Protein AF-A0A363UKF9-F1 (afdb_monomer)

Sequence (956 aa):
MRKSFLAGSLPALLLCLSPAVSAFDTSPATAELTASNPRVEFAGGDMLLSNPLGACPGANLAECDRLTLTVDVPAGFTEQFPGSTVEISLESTSDYDFVVREDASGATVTSAVTTSNPETASFLVQDGLTSYTVDFNLYLGVPAGFGGAVELVVREPSGNGDGGGSEVEPGDAYDLVPSVPAQPRVVVAVIDSAINPYHDGYYQQPSTVTKEVLAELGVSPENVVALTRTGDFAADLAADAAFWSAVEPNTPYHFVGTNIIATSYAGAGINPLLPESSKSSHGVGTSSSVLAGNPEAIIYFVESEGALGSEESHRAAFLHPAVDIVSTSYGVSIPGTGFQLPENRAFEHTYESVVGKGKLHFSSAGNNVGFSNLRAGAGPWWSIGVSGIEEDPEAEPGSESDQLLSGILPDFVSDYTQALPYCMNCETEINSSVPGTSFSTPLAAGVTSAVLLEARKRLGHSGGIVDSGEGAMAMVDANGVTMNNWFIRRAMEQAAYIPSGGDFGVVGSLTDPLSTSTPINPLAPWLQIAWGELSAVPAKGVVDSALAHLGFQGEDRVKDLGFCEFQTELLLQRQTYWNDIAPQLPTVTGGELTGQTPEEDPFIYCDSMVPTHPESNDPGGSGQIGSGDNAAPVAVLTGPTVAEINEEVVFTAAESTDADGDSLQYGFDLGDGTVTPPSSDATVLHRYQEAGDYLVTVTVTDPEGSMDTASHSITVTGGETGGNEPGPGSSISASLRVNDQSERVEAQAPATLTFDASDSAYADAEGNAFTYQFVFGDEASSEEYSAPTTEAVVTHEYEAAGTYTAYVIVVDEFGNSAESNEVMIETTILITVGGDNGTVAQLTVDETSGPAPLQVVFDGSQSFTSEGETITEYCFDFDDGEAPQCGTEDTATYVYTRPGSYEPSLMVTASDESTATAKATVSVGGTGSNPGTPSQPAASTGGGSGALGGLLLLPL

Organism: NCBI:txid2182787

Solvent-accessible surface area (backbone atoms only — not comparable to full-atom values): 53152 Å² total; per-residue (Å²): 133,86,88,88,87,86,84,84,86,86,86,85,80,81,72,82,73,70,77,84,66,63,50,50,61,22,54,52,46,60,44,71,36,26,89,91,36,36,64,45,67,36,33,46,47,93,68,90,74,67,47,85,72,89,63,87,64,83,95,62,69,61,79,42,40,31,35,39,39,32,40,44,34,58,81,60,41,53,77,56,23,56,83,19,28,38,37,37,42,35,42,44,96,38,41,59,30,38,41,32,24,35,66,89,80,66,44,76,70,41,58,26,78,79,93,58,74,66,33,56,39,56,39,76,63,64,66,28,82,48,48,30,40,36,44,35,38,46,40,57,66,70,81,47,60,32,40,32,38,40,33,52,50,79,31,75,44,77,78,78,68,80,91,54,96,68,82,80,55,40,60,64,43,38,74,74,43,50,76,58,87,68,51,54,49,43,29,40,19,37,54,35,56,29,46,41,91,74,26,47,85,50,51,78,54,85,46,73,58,27,52,63,56,32,56,63,67,60,34,50,52,65,35,24,38,71,75,61,83,82,89,44,56,76,58,21,57,60,69,41,43,66,58,62,73,62,55,52,69,76,43,41,34,34,44,66,57,24,37,47,35,40,31,15,53,47,48,98,90,55,72,42,68,58,54,40,80,90,51,52,26,59,27,31,28,28,53,46,24,20,36,68,21,19,73,72,43,31,33,40,35,32,25,14,44,64,81,74,51,41,75,67,39,32,46,58,46,42,66,37,74,53,41,40,33,36,32,37,52,46,69,80,52,43,88,96,70,60,48,55,61,80,46,56,24,31,51,51,51,49,55,53,16,30,78,67,56,27,22,47,40,30,8,18,20,35,73,34,93,26,65,9,46,32,29,34,52,12,10,40,64,82,32,39,9,16,10,15,28,43,82,64,43,82,92,39,97,74,53,52,35,57,27,35,50,25,13,42,61,31,51,28,20,10,50,15,60,43,68,32,51,57,47,31,81,55,41,78,65,61,37,76,71,48,74,32,10,38,32,6,15,21,22,32,48,10,29,52,42,38,42,52,32,49,54,20,55,79,40,69,22,45,47,51,58,44,71,80,50,100,76,42,36,22,55,32,70,29,89,91,38,73,38,34,38,48,56,57,48,45,18,46,54,45,11,24,32,75,90,62,88,83,53,69,43,77,66,56,66,80,72,43,99,79,64,74,50,41,75,67,47,84,91,54,40,40,80,62,40,26,48,14,30,40,48,63,54,70,94,61,39,27,50,51,13,19,40,8,36,66,27,45,89,62,63,65,49,89,73,65,68,63,40,43,53,51,50,53,52,52,44,55,50,20,43,49,40,41,51,64,45,21,67,74,50,86,88,87,83,66,64,35,81,55,63,65,80,59,101,65,73,76,70,60,39,56,77,53,94,52,93,85,57,75,75,54,64,54,83,57,38,72,64,70,38,68,88,65,80,73,56,56,36,46,45,36,51,46,61,63,56,63,44,48,49,60,40,84,43,54,40,36,35,74,76,36,45,43,80,79,64,64,72,52,29,31,23,40,38,53,55,80,83,53,69,49,72,72,32,74,60,40,59,49,79,47,57,50,83,59,61,46,78,29,55,25,35,37,42,30,31,42,87,91,68,41,62,27,68,19,67,43,60,29,40,28,39,76,74,84,86,84,86,85,81,85,67,96,78,80,47,81,44,79,43,68,26,47,75,91,31,68,56,56,42,81,49,48,44,66,32,78,43,41,42,39,35,71,80,38,43,57,80,80,68,85,88,92,61,56,42,32,33,44,33,66,52,85,66,100,53,104,75,67,68,48,76,79,32,73,63,47,59,50,73,51,69,44,71,59,56,48,80,27,53,32,47,65,48,75,44,49,91,78,71,80,75,86,92,59,86,68,81,80,65,80,53,57,29,45,33,40,25,42,58,92,44,62,35,45,40,38,66,47,67,79,53,53,63,44,51,29,67,32,71,32,45,39,41,33,74,80,37,51,49,29,94,90,53,45,77,60,33,31,29,41,35,64,64,82,80,74,80,58,56,66,40,78,57,47,58,49,78,49,66,45,73,57,59,46,80,28,64,26,30,37,36,32,30,27,71,83,73,39,62,24,69,27,68,53,67,36,41,30,34,78,60,93,74,82,88,81,82,85,88,83,84,89,84,90,78,86,88,85,89,82,84,87,88,78,96,72,91,80,83,136

Foldseek 3Di:
DDDDDDDDDDDPPPPPPDPPQAAAAWVVNEAEDEPVRFKDKTKDFPDDDADQPQDDPPDNRHAWYKHKYKYFYAPCQCVQQPPWKWKKWKFDPAQKKKWKAWPVPRDTQWIFRDRDPGGMDMGDDDHGITIIMMIMGGNDDGGDMMMMMTGGRGHGPPPDDPPDDDPPQLLNLLVLAAADPLAQAAEEEEEDAAAAVLACLQQPDFALDHPVLCVLLVPDSSQEDAFDHPQALVVRLVSCVVVQVVDDAQHWHHYHNGLEIEHEPEDDPDRGRALDQVIFLLLQLLVSLLCLLPVRHRYYYYNAYDQFHDLVSCCSAQVRLQHQEYEELGFDADPPPQEDDQALFAAANLCCRVVQALHAYFYELWQAAYASLRTRRQNALSHFYEFAAADDPPLDPQDQHTWGRDHFPGQAYEHFFAFGDTHSRGHYDTDRGDGISSSRRSNLVSNLSLLLSVVCVQQSNGGAWDQPDPSQIFRGDGLQFTHTNLLSVVLLLFLAFDDDPPRDDPDRVVPDPPRPIDHADRVQNCSPRPSHYSYSPVVRVSSQLSNLQQQDDHDTRDDDLNSQAVNQVSSVVSLCCLAPPSQPDDDDPDHDRGDHQPPDHPHAGDPHPDPPGDHGPSPGNHPSPDPPPWDAKAWDKDWDQEEEAFDKIKIFRPVIATPSGFQKWKWKDFQPRDIDDTDSGRMDIDGHHDFDKGKMKIWIAGPSGHIDMDIDIHGYDYDDDDDDDPDPDKAKDWAKDKPNHQAAAEAAAQDKIKIARPPTDIPVDDDDFKWKKKDWAQDDDPDDIDDTDRPRMDIDTDRAFDWGFMDMDIADPRRDDPDDDDPPPPSGHGYGHDYQWFWFWDKDKDAQEDAAQDKIKIAGPPTDTDDVKGFAWKWKDWQPPDGTDIDDDRMDIDTDRDFDKTWMKIWIAIPVRGIDMDIDIHGYHYDPDDDDDDDDDDDDDDDDDDDDDDPDDDDD

Structure (mmCIF, N/CA/C/O backbone):
data_AF-A0A363UKF9-F1
#
_entry.id   AF-A0A363UKF9-F1
#
loop_
_atom_site.group_PDB
_atom_site.id
_atom_site.type_symbol
_atom_site.label_atom_id
_atom_site.label_alt_id
_atom_site.label_comp_id
_atom_site.label_asym_id
_atom_site.label_entity_id
_atom_site.label_seq_id
_atom_site.pdbx_PDB_ins_code
_atom_site.Cartn_x
_atom_site.Cartn_y
_atom_site.Cartn_z
_atom_site.occupancy
_atom_site.B_iso_or_equiv
_atom_site.auth_seq_id
_atom_site.auth_comp_id
_atom_site.auth_asym_id
_atom_site.auth_atom_id
_atom_site.pdbx_PDB_model_num
ATOM 1 N N . MET A 1 1 ? 74.158 -25.330 48.807 1.00 35.44 1 MET A N 1
ATOM 2 C CA . MET A 1 1 ? 74.932 -26.423 48.161 1.00 35.44 1 MET A CA 1
ATOM 3 C C . MET A 1 1 ? 74.101 -27.706 48.152 1.00 35.44 1 MET A C 1
ATOM 5 O O . MET A 1 1 ? 73.065 -27.745 48.796 1.00 35.44 1 MET A O 1
ATOM 9 N N . ARG A 1 2 ? 74.541 -28.706 47.380 1.00 32.44 2 ARG A N 1
ATOM 10 C CA . ARG A 1 2 ? 73.874 -29.984 47.055 1.00 32.44 2 ARG A CA 1
ATOM 11 C C . ARG A 1 2 ? 73.249 -30.782 48.223 1.00 32.44 2 ARG A C 1
ATOM 13 O O . ARG A 1 2 ? 73.920 -30.999 49.220 1.00 32.44 2 ARG A O 1
ATOM 20 N N . LYS A 1 3 ? 72.088 -31.382 47.901 1.00 31.34 3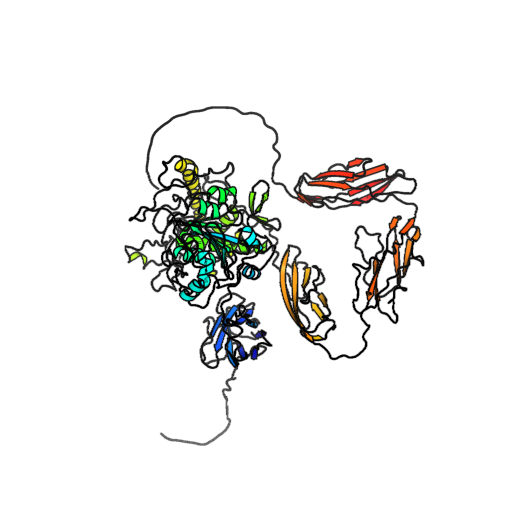 LYS A N 1
ATOM 21 C CA . LYS A 1 3 ? 71.590 -32.749 48.213 1.00 31.34 3 LYS A CA 1
ATOM 22 C C . LYS A 1 3 ? 71.465 -33.222 49.675 1.00 31.34 3 LYS A C 1
ATOM 24 O O . LYS A 1 3 ? 72.477 -33.429 50.327 1.00 31.34 3 LYS A O 1
ATOM 29 N N . SER A 1 4 ? 70.246 -33.665 50.019 1.00 30.48 4 SER A N 1
ATOM 30 C CA . SER A 1 4 ? 69.977 -34.905 50.778 1.00 30.48 4 SER A CA 1
ATOM 31 C C . SER A 1 4 ? 68.613 -35.512 50.399 1.00 30.48 4 SER A C 1
ATOM 33 O O . SER A 1 4 ? 67.607 -34.815 50.390 1.00 30.48 4 SER A O 1
ATOM 35 N N . PHE A 1 5 ? 68.607 -36.817 50.119 1.00 31.89 5 PHE A N 1
ATOM 36 C CA . PHE A 1 5 ? 67.468 -37.759 50.090 1.00 31.89 5 PHE A CA 1
ATOM 37 C C . PHE A 1 5 ? 67.806 -38.845 51.145 1.00 31.89 5 PHE A C 1
ATOM 39 O O . PHE A 1 5 ? 68.984 -38.964 51.486 1.00 31.89 5 PHE A O 1
ATOM 46 N N . LEU A 1 6 ? 66.942 -39.682 51.730 1.00 32.84 6 LEU A N 1
ATOM 47 C CA . LEU A 1 6 ? 65.540 -40.144 51.574 1.00 32.84 6 LEU A CA 1
ATOM 48 C C . LEU A 1 6 ? 65.076 -40.528 53.022 1.00 32.84 6 LEU A C 1
ATOM 50 O O . LEU A 1 6 ? 65.931 -40.602 53.901 1.00 32.84 6 LEU A O 1
ATOM 54 N N . ALA A 1 7 ? 63.827 -40.811 53.415 1.00 30.14 7 ALA A N 1
ATOM 55 C CA . ALA A 1 7 ? 62.510 -40.975 52.781 1.00 30.14 7 ALA A CA 1
ATOM 56 C C . ALA A 1 7 ? 61.407 -40.739 53.853 1.00 30.14 7 ALA A C 1
ATOM 58 O O . ALA A 1 7 ? 61.741 -40.681 55.035 1.00 30.14 7 ALA A O 1
ATOM 59 N N . GLY A 1 8 ? 60.111 -40.758 53.488 1.00 26.47 8 GLY A N 1
ATOM 60 C CA . GLY A 1 8 ? 59.055 -41.131 54.454 1.00 26.47 8 GLY A CA 1
ATOM 61 C C . GLY A 1 8 ? 57.647 -40.528 54.295 1.00 26.47 8 GLY A C 1
ATOM 62 O O . GLY A 1 8 ? 57.365 -39.490 54.876 1.00 26.47 8 GLY A O 1
ATOM 63 N N . SER A 1 9 ? 56.741 -41.307 53.684 1.00 27.23 9 SER A N 1
ATOM 64 C CA . SER A 1 9 ? 55.265 -41.335 53.861 1.00 27.23 9 SER A CA 1
ATOM 65 C C . SER A 1 9 ? 54.331 -40.239 53.286 1.00 27.23 9 SER A C 1
ATOM 67 O O . SER A 1 9 ? 54.578 -39.049 53.405 1.00 27.23 9 SER A O 1
ATOM 69 N N . LEU A 1 10 ? 53.201 -40.753 52.760 1.00 27.44 10 LEU A N 1
ATOM 70 C CA . LEU A 1 10 ? 51.955 -40.154 52.232 1.00 27.44 10 LEU A CA 1
ATOM 71 C C . LEU A 1 10 ? 52.009 -39.267 50.958 1.00 27.44 10 LEU A C 1
ATOM 73 O O . LEU A 1 10 ? 52.577 -38.179 50.988 1.00 27.44 10 LEU A O 1
ATOM 77 N N . PRO A 1 11 ? 51.336 -39.679 49.857 1.00 31.31 11 PRO A N 1
ATOM 78 C CA . PRO A 1 11 ? 51.097 -38.836 48.689 1.00 31.31 11 PRO A CA 1
ATOM 79 C C . PRO A 1 11 ? 49.734 -38.125 48.766 1.00 31.31 11 PRO A C 1
ATOM 81 O O . PRO A 1 11 ? 48.694 -38.772 48.852 1.00 31.31 11 PRO A O 1
ATOM 84 N N . ALA A 1 12 ? 49.735 -36.799 48.640 1.00 30.56 12 ALA A N 1
ATOM 85 C CA . ALA A 1 12 ? 48.566 -36.041 48.200 1.00 30.56 12 ALA A CA 1
ATOM 86 C C . ALA A 1 12 ? 48.735 -35.755 46.702 1.00 30.56 12 ALA A C 1
ATOM 88 O O . ALA A 1 12 ? 49.359 -34.768 46.317 1.00 30.56 12 ALA A O 1
ATOM 89 N N . LEU A 1 13 ? 48.246 -36.668 45.859 1.00 29.91 13 LEU A N 1
ATOM 90 C CA . LEU A 1 13 ? 48.251 -36.498 44.408 1.00 29.91 13 LEU A CA 1
ATOM 91 C C . LEU A 1 13 ? 46.921 -35.865 43.985 1.00 29.91 13 LEU A C 1
ATOM 93 O O . LEU A 1 13 ? 46.006 -36.565 43.558 1.00 29.91 13 LEU A O 1
ATOM 97 N N . LEU A 1 14 ? 46.816 -34.542 44.132 1.00 29.80 14 LEU A N 1
ATOM 98 C CA . LEU A 1 14 ? 45.742 -33.786 43.494 1.00 29.80 14 LEU A CA 1
ATOM 99 C C . LEU A 1 14 ? 46.091 -33.661 42.004 1.00 29.80 14 LEU A C 1
ATOM 101 O O . LEU A 1 14 ? 46.765 -32.727 41.575 1.00 29.80 14 LEU A O 1
ATOM 105 N N . LEU A 1 15 ? 45.707 -34.677 41.232 1.00 30.83 15 LEU A N 1
ATOM 106 C CA . LEU A 1 15 ? 45.639 -34.577 39.780 1.00 30.83 15 LEU A CA 1
ATOM 107 C C . LEU A 1 15 ? 44.558 -33.548 39.449 1.00 30.83 15 LEU A C 1
ATOM 109 O O . LEU A 1 15 ? 43.385 -33.788 39.731 1.00 30.83 15 LEU A O 1
ATOM 113 N N . CYS A 1 16 ? 44.944 -32.433 38.828 1.00 32.44 16 CYS A N 1
ATOM 114 C CA . CYS A 1 16 ? 44.000 -31.641 38.052 1.00 32.44 16 CYS A CA 1
ATOM 115 C C . CYS A 1 16 ? 43.581 -32.481 36.843 1.00 32.44 16 CYS A C 1
ATOM 117 O O . CYS A 1 16 ? 44.216 -32.437 35.791 1.00 32.44 16 CYS A O 1
ATOM 119 N N . LEU A 1 17 ? 42.533 -33.281 37.023 1.00 31.25 17 LEU A N 1
ATOM 120 C CA . LEU A 1 17 ? 41.656 -33.647 35.926 1.00 31.25 17 LEU A CA 1
ATOM 121 C C . LEU A 1 17 ? 40.873 -32.383 35.584 1.00 31.25 17 LEU A C 1
ATOM 123 O O . LEU A 1 17 ? 39.893 -32.064 36.252 1.00 31.25 17 LEU A O 1
ATOM 127 N N . SER A 1 18 ? 41.332 -31.653 34.570 1.00 31.03 18 SER A N 1
ATOM 128 C CA . SER A 1 18 ? 40.409 -30.827 33.801 1.00 31.03 18 SER A CA 1
ATOM 129 C C . SER A 1 18 ? 39.359 -31.783 33.227 1.00 31.03 18 SER A C 1
ATOM 131 O O . SER A 1 18 ? 39.765 -32.748 32.568 1.00 31.03 18 SER A O 1
ATOM 133 N N . PRO A 1 19 ? 38.050 -31.588 33.457 1.00 31.52 19 PRO A N 1
ATOM 134 C CA . PRO A 1 19 ? 37.085 -32.176 32.548 1.00 31.52 19 PRO A CA 1
ATOM 135 C C . PRO A 1 19 ? 37.373 -31.574 31.169 1.00 31.52 19 PRO A C 1
ATOM 137 O O . PRO A 1 19 ? 37.480 -30.356 31.032 1.00 31.52 19 PRO A O 1
ATOM 140 N N . ALA A 1 20 ? 37.561 -32.425 30.164 1.00 33.12 20 ALA A N 1
ATOM 141 C CA . ALA A 1 20 ? 37.340 -31.982 28.801 1.00 33.12 20 ALA A CA 1
ATOM 142 C C . ALA A 1 20 ? 35.823 -31.832 28.676 1.00 33.12 20 ALA A C 1
ATOM 144 O O . ALA A 1 20 ? 35.114 -32.836 28.666 1.00 33.12 20 ALA A O 1
ATOM 145 N N . VAL A 1 21 ? 35.348 -30.590 28.703 1.00 35.16 21 VAL A N 1
ATOM 146 C CA . VAL A 1 21 ? 33.992 -30.254 28.272 1.00 35.16 21 VAL A CA 1
ATOM 147 C C . VAL A 1 21 ? 34.065 -30.232 26.749 1.00 35.16 21 VAL A C 1
ATOM 149 O O . VAL A 1 21 ? 34.898 -29.517 26.190 1.00 35.16 21 VAL A O 1
ATOM 152 N N . SER A 1 22 ? 33.320 -31.120 26.100 1.00 39.47 22 SER A N 1
ATOM 153 C CA . SER A 1 22 ? 33.087 -31.057 24.659 1.00 39.47 22 SER A CA 1
ATOM 154 C C . SER A 1 22 ? 32.081 -29.949 24.364 1.00 39.47 22 SER A C 1
ATOM 156 O O . SER A 1 22 ? 31.298 -29.604 25.247 1.00 39.47 22 SER A O 1
ATOM 158 N N . ALA A 1 23 ? 32.069 -29.448 23.127 1.00 49.28 23 ALA A N 1
ATOM 159 C CA . ALA A 1 23 ? 30.870 -28.804 22.604 1.00 49.28 23 ALA A CA 1
ATOM 160 C C . ALA A 1 23 ? 29.668 -29.745 22.799 1.00 49.28 23 ALA A C 1
ATOM 162 O O . ALA A 1 23 ? 29.836 -30.974 22.833 1.00 49.28 23 ALA A O 1
ATOM 163 N N . PHE A 1 24 ? 28.492 -29.161 22.982 1.00 62.09 24 PHE A N 1
ATOM 164 C CA . PHE A 1 24 ? 27.248 -29.906 22.940 1.00 62.09 24 PHE A CA 1
ATOM 165 C C . PHE A 1 24 ? 26.820 -29.975 21.472 1.00 62.09 24 PHE A C 1
ATOM 167 O O . PHE A 1 24 ? 26.935 -29.002 20.725 1.00 62.09 24 PHE A O 1
ATOM 174 N N . ASP A 1 25 ? 26.455 -31.173 21.033 1.00 67.38 25 ASP A N 1
ATOM 175 C CA . ASP A 1 25 ? 25.924 -31.359 19.692 1.00 67.38 25 ASP A CA 1
ATOM 176 C C . ASP A 1 25 ? 24.413 -31.097 19.742 1.00 67.38 25 ASP A C 1
ATOM 178 O O . ASP A 1 25 ? 23.754 -31.468 20.721 1.00 67.38 25 ASP A O 1
ATOM 182 N N . THR A 1 26 ? 23.858 -30.512 18.681 1.00 80.31 26 THR A N 1
ATOM 183 C CA . THR A 1 26 ? 22.405 -30.435 18.483 1.00 80.31 26 THR A CA 1
ATOM 184 C C . THR A 1 26 ? 21.775 -31.833 18.471 1.00 80.31 26 THR A C 1
ATOM 186 O O . THR A 1 26 ? 22.449 -32.861 18.358 1.00 80.31 26 THR A O 1
ATOM 189 N N . SER A 1 27 ? 20.451 -31.901 18.557 1.00 80.00 27 SER A N 1
ATOM 190 C CA . SER A 1 27 ? 19.672 -33.113 18.312 1.00 80.00 27 SER A CA 1
ATOM 191 C C . SER A 1 27 ? 18.926 -32.966 16.980 1.00 80.00 27 SER A C 1
ATOM 193 O O . SER A 1 27 ? 17.953 -32.216 16.955 1.00 80.00 27 SER A O 1
ATOM 195 N N . PRO A 1 28 ? 19.334 -33.653 15.893 1.00 85.25 28 PRO A N 1
ATOM 196 C CA . PRO A 1 28 ? 20.486 -34.549 15.773 1.00 85.25 28 PRO A CA 1
ATOM 197 C C . PRO A 1 28 ? 21.823 -33.794 15.660 1.00 85.25 28 PRO A C 1
ATOM 199 O O . PRO A 1 28 ? 21.881 -32.649 15.223 1.00 85.25 28 PRO A O 1
ATOM 202 N N . ALA A 1 29 ? 22.922 -34.471 16.011 1.00 80.31 29 ALA A N 1
ATOM 203 C CA . ALA A 1 29 ? 24.285 -33.917 15.958 1.00 80.31 29 ALA A CA 1
ATOM 204 C C . ALA A 1 29 ? 24.807 -33.720 14.522 1.00 80.31 29 ALA A C 1
ATOM 206 O O . ALA A 1 29 ? 25.780 -33.006 14.263 1.00 80.31 29 ALA A O 1
ATOM 207 N N . THR A 1 30 ? 24.179 -34.433 13.591 1.00 84.38 30 THR A N 1
ATOM 208 C CA . THR A 1 30 ? 24.549 -34.544 12.186 1.00 84.38 30 THR A CA 1
ATOM 209 C C . THR A 1 30 ? 23.288 -34.441 11.338 1.00 84.38 30 THR A C 1
ATOM 211 O O . THR A 1 30 ? 22.380 -35.255 11.523 1.00 84.38 30 THR A O 1
ATOM 214 N N . ALA A 1 31 ? 23.258 -33.502 10.397 1.00 88.12 31 ALA A N 1
ATOM 215 C CA . ALA A 1 31 ? 22.254 -33.421 9.342 1.00 88.12 31 ALA A CA 1
ATOM 216 C C . ALA A 1 31 ? 22.873 -33.878 8.017 1.00 88.12 31 ALA A C 1
ATOM 218 O O . ALA A 1 31 ? 23.978 -33.459 7.673 1.00 88.12 31 ALA A O 1
ATOM 219 N N . GLU A 1 32 ? 22.161 -34.719 7.269 1.00 89.88 32 GLU A N 1
ATOM 220 C CA . GLU A 1 32 ? 22.531 -35.118 5.908 1.00 89.88 32 GLU A CA 1
ATOM 221 C C . GLU A 1 32 ? 21.421 -34.676 4.946 1.00 89.88 32 GLU A C 1
ATOM 223 O O . GLU A 1 32 ? 20.348 -35.281 4.896 1.00 89.88 32 GLU A O 1
ATOM 228 N N . LEU A 1 33 ? 21.675 -33.600 4.199 1.00 88.94 33 LEU A N 1
ATOM 229 C CA . LEU A 1 33 ? 20.813 -33.128 3.121 1.00 88.94 33 LEU A CA 1
ATOM 230 C C . LEU A 1 33 ? 21.146 -33.871 1.831 1.00 88.94 33 LEU A C 1
ATOM 232 O O . LEU A 1 33 ? 22.302 -33.937 1.410 1.00 88.94 33 LEU A O 1
ATOM 236 N N . THR A 1 34 ? 20.121 -34.406 1.180 1.00 82.88 34 THR A N 1
ATOM 237 C CA . THR A 1 34 ? 20.229 -35.035 -0.142 1.00 82.88 34 THR A CA 1
ATOM 238 C C . THR A 1 34 ? 19.017 -34.645 -0.977 1.00 82.88 34 THR A C 1
ATOM 240 O O . THR A 1 34 ? 17.995 -34.247 -0.428 1.00 82.88 34 THR A O 1
ATOM 243 N N . ALA A 1 35 ? 19.060 -34.846 -2.295 1.00 68.00 35 ALA A N 1
ATOM 244 C CA . ALA A 1 35 ? 17.886 -34.620 -3.148 1.00 68.00 35 ALA A CA 1
ATOM 245 C C . ALA A 1 35 ? 16.646 -35.470 -2.756 1.00 68.00 35 ALA A C 1
ATOM 247 O O . ALA A 1 35 ? 15.538 -35.155 -3.168 1.00 68.00 35 ALA A O 1
ATOM 248 N N . SER A 1 36 ? 16.825 -36.539 -1.967 1.00 66.31 36 SER A N 1
ATOM 249 C CA . SER A 1 36 ? 15.755 -37.389 -1.410 1.00 66.31 36 SER A CA 1
ATOM 250 C C . SER A 1 36 ? 15.501 -37.186 0.091 1.00 66.31 36 SER A C 1
ATOM 252 O O . SER A 1 36 ? 14.701 -37.903 0.678 1.00 66.31 36 SER A O 1
ATOM 254 N N . ASN A 1 37 ? 16.224 -36.266 0.727 1.00 76.38 37 ASN A N 1
ATOM 255 C CA . ASN A 1 37 ? 16.040 -35.847 2.114 1.00 76.38 37 ASN A CA 1
ATOM 256 C C . ASN A 1 37 ? 16.382 -34.351 2.173 1.00 76.38 37 ASN A C 1
ATOM 258 O O . ASN A 1 37 ? 17.491 -34.001 2.593 1.00 76.38 37 ASN A O 1
ATOM 262 N N . PRO A 1 38 ? 15.513 -33.484 1.619 1.00 84.75 38 PRO A N 1
ATOM 263 C CA . PRO A 1 38 ? 15.855 -32.090 1.391 1.00 84.75 38 PRO A CA 1
ATOM 264 C C . PRO A 1 38 ? 15.832 -31.271 2.678 1.00 84.75 38 PRO A C 1
ATOM 266 O O . PRO A 1 38 ? 16.470 -30.235 2.708 1.00 84.75 38 PRO A O 1
ATOM 269 N N . ARG A 1 39 ? 15.170 -31.715 3.750 1.00 91.00 39 ARG A N 1
ATOM 270 C CA . ARG A 1 39 ? 15.063 -30.965 5.007 1.00 91.00 39 ARG A CA 1
ATOM 271 C C . ARG A 1 39 ? 15.465 -31.827 6.198 1.00 91.00 39 ARG A C 1
ATOM 273 O O . ARG A 1 39 ? 15.117 -33.004 6.263 1.00 91.00 39 ARG A O 1
ATOM 280 N N . VAL A 1 40 ? 16.190 -31.242 7.149 1.00 87.50 40 VAL A N 1
ATOM 281 C CA . VAL A 1 40 ? 16.489 -31.847 8.454 1.00 87.50 40 VAL A CA 1
ATOM 282 C C . VAL A 1 40 ? 16.268 -30.808 9.542 1.00 87.50 40 VAL A C 1
ATOM 284 O O . VAL A 1 40 ? 16.863 -29.735 9.514 1.00 87.50 40 VAL A O 1
ATOM 287 N N . GLU A 1 41 ? 15.444 -31.149 10.525 1.00 89.75 41 GLU A N 1
ATOM 288 C CA . GLU A 1 41 ? 15.225 -30.312 11.703 1.00 89.75 41 GLU A CA 1
ATOM 289 C C . GLU A 1 41 ? 16.247 -30.624 12.798 1.00 89.75 41 GLU A C 1
ATOM 291 O O . GLU A 1 41 ? 16.714 -31.761 12.936 1.00 89.75 41 GLU A O 1
ATOM 296 N N . PHE A 1 42 ? 16.610 -29.603 13.567 1.00 88.25 42 PHE A N 1
ATOM 297 C CA . PHE A 1 42 ? 17.552 -29.676 14.675 1.00 88.25 42 PHE A CA 1
ATOM 298 C C . PHE A 1 42 ? 17.042 -28.879 15.879 1.00 88.25 42 PHE A C 1
ATOM 300 O O . PHE A 1 42 ? 16.318 -27.898 15.740 1.00 88.25 42 PHE A O 1
ATOM 307 N N . ALA A 1 43 ? 17.466 -29.278 17.077 1.00 85.69 43 ALA A N 1
ATOM 308 C CA . ALA A 1 43 ? 17.248 -28.512 18.301 1.00 85.69 43 ALA A CA 1
ATOM 309 C C . ALA A 1 43 ? 18.497 -28.498 19.200 1.00 85.69 43 ALA A C 1
ATOM 311 O O . ALA A 1 43 ? 19.298 -29.437 19.169 1.00 85.69 43 ALA A O 1
ATOM 312 N N . GLY A 1 44 ? 18.659 -27.460 20.020 1.00 82.75 44 GLY A N 1
ATOM 313 C CA . GLY A 1 44 ? 19.774 -27.290 20.967 1.00 82.75 44 GLY A CA 1
ATOM 314 C C . GLY A 1 44 ? 19.403 -26.419 22.176 1.00 82.75 44 GLY A C 1
ATOM 315 O O . GLY A 1 44 ? 18.221 -26.176 22.416 1.00 82.75 44 GLY A O 1
ATOM 316 N N . GLY A 1 45 ? 20.393 -25.945 22.945 1.00 71.38 45 GLY A N 1
ATOM 317 C CA . GLY A 1 45 ? 20.193 -24.937 24.002 1.00 71.38 45 GLY A CA 1
ATOM 318 C C . GLY A 1 45 ? 20.313 -25.398 25.466 1.00 71.38 45 GLY A C 1
ATOM 319 O O . GLY A 1 45 ? 19.936 -24.650 26.370 1.00 71.38 45 GLY A O 1
ATOM 320 N N . ASP A 1 46 ? 20.868 -26.581 25.750 1.00 57.16 46 ASP A N 1
ATOM 321 C CA . ASP A 1 46 ? 20.921 -27.199 27.096 1.00 57.16 46 ASP A CA 1
ATOM 322 C C . ASP A 1 46 ? 21.988 -26.582 28.065 1.00 57.16 46 ASP A C 1
ATOM 324 O O . ASP A 1 46 ? 22.687 -27.291 28.796 1.00 57.16 46 ASP A O 1
ATOM 328 N N . MET A 1 47 ? 22.040 -25.235 28.150 1.00 54.09 47 MET A N 1
ATOM 329 C CA . MET A 1 47 ? 22.817 -24.377 29.090 1.00 54.09 47 MET A CA 1
ATOM 330 C C . MET A 1 47 ? 24.358 -24.268 28.851 1.00 54.09 47 MET A C 1
ATOM 332 O O . MET A 1 47 ? 24.968 -25.157 28.280 1.00 54.09 47 MET A O 1
ATOM 336 N N . LEU A 1 48 ? 25.132 -23.247 29.289 1.00 48.75 48 LEU A N 1
ATOM 337 C CA . LEU A 1 48 ? 24.930 -22.077 30.176 1.00 48.75 48 LEU A CA 1
ATOM 338 C C . LEU A 1 48 ? 26.065 -21.025 29.953 1.00 48.75 48 LEU A C 1
ATOM 340 O O . LEU A 1 48 ? 27.161 -21.244 30.468 1.00 48.75 48 LEU A O 1
ATOM 344 N N . LEU A 1 49 ? 25.822 -19.900 29.255 1.00 48.88 49 LEU A N 1
ATOM 345 C CA . LEU A 1 49 ? 26.480 -18.563 29.374 1.00 48.88 49 LEU A CA 1
ATOM 346 C C . LEU A 1 49 ? 26.203 -17.715 28.113 1.00 48.88 49 LEU A C 1
ATOM 348 O O . LEU A 1 49 ? 26.299 -18.227 27.007 1.00 48.88 49 LEU A O 1
ATOM 352 N N . SER A 1 50 ? 25.899 -16.422 28.270 1.00 47.94 50 SER A N 1
ATOM 353 C CA . SER A 1 50 ? 25.745 -15.483 27.148 1.00 47.94 50 SER A CA 1
ATOM 354 C C . SER A 1 50 ? 27.094 -14.934 26.668 1.00 47.94 50 SER A C 1
ATOM 356 O O . SER A 1 50 ? 27.948 -14.575 27.488 1.00 47.94 50 SER A O 1
ATOM 358 N N . ASN A 1 51 ? 27.277 -14.819 25.350 1.00 50.38 51 ASN A N 1
ATOM 359 C CA . ASN A 1 51 ? 28.517 -14.347 24.726 1.00 50.38 51 ASN A CA 1
ATOM 360 C C . ASN A 1 51 ? 28.256 -13.116 23.827 1.00 50.38 51 ASN A C 1
ATOM 362 O O . ASN A 1 51 ? 28.142 -13.258 22.607 1.00 50.38 51 ASN A O 1
ATOM 366 N N . PRO A 1 52 ? 28.215 -11.894 24.401 1.00 44.91 52 PRO A N 1
ATOM 367 C CA . PRO A 1 52 ? 27.803 -10.660 23.717 1.00 44.91 52 PRO A CA 1
ATOM 368 C C . PRO A 1 52 ? 28.907 -10.064 22.815 1.00 44.91 52 PRO A C 1
ATOM 370 O O . PRO A 1 52 ? 29.192 -8.867 22.861 1.00 44.91 52 PRO A O 1
ATOM 373 N N . LEU A 1 53 ? 29.610 -10.911 22.059 1.00 45.25 53 LEU A N 1
ATOM 374 C CA . LEU A 1 53 ? 30.685 -10.535 21.131 1.00 45.25 53 LEU A CA 1
ATOM 375 C C . LEU A 1 53 ? 30.500 -11.119 19.715 1.00 45.25 53 LEU A C 1
ATOM 377 O O . LEU A 1 53 ? 31.418 -10.993 18.905 1.00 45.25 53 LEU A O 1
ATOM 381 N N . GLY A 1 54 ? 29.357 -11.755 19.417 1.00 45.50 54 GLY A N 1
ATOM 382 C CA . GLY A 1 54 ? 28.953 -12.168 18.058 1.00 45.50 54 GLY A CA 1
ATOM 383 C C . GLY A 1 54 ? 29.876 -13.175 17.353 1.00 45.50 54 GLY A C 1
ATOM 384 O O . GLY A 1 54 ? 29.864 -13.288 16.131 1.00 45.50 54 GLY A O 1
ATOM 385 N N . ALA A 1 55 ? 30.750 -13.870 18.091 1.00 49.12 55 ALA A N 1
ATOM 386 C CA . ALA A 1 55 ? 31.641 -14.888 17.536 1.00 49.12 55 ALA A CA 1
ATOM 387 C C . ALA A 1 55 ? 32.141 -15.861 18.614 1.00 49.12 55 ALA A C 1
ATOM 389 O O . ALA A 1 55 ? 32.646 -15.429 19.655 1.00 49.12 55 ALA A O 1
ATOM 390 N N . CYS A 1 56 ? 32.118 -17.171 18.332 1.00 46.12 56 CYS A N 1
ATOM 391 C CA . CYS A 1 56 ? 32.818 -18.181 19.137 1.00 46.12 56 CYS A CA 1
ATOM 392 C C . CYS A 1 56 ? 34.346 -17.896 19.094 1.00 46.12 56 CYS A C 1
ATOM 394 O O . CYS A 1 56 ? 34.965 -18.029 18.028 1.00 46.12 56 CYS A O 1
ATOM 396 N N . PRO A 1 57 ? 35.009 -17.496 20.204 1.00 39.00 57 PRO A N 1
ATOM 397 C CA . PRO A 1 57 ? 36.410 -17.079 20.164 1.00 39.00 57 PRO A CA 1
ATOM 398 C C . PRO A 1 57 ? 37.341 -18.268 19.896 1.00 39.00 57 PRO A C 1
ATOM 400 O O . PRO A 1 57 ? 37.298 -19.292 20.577 1.00 39.00 57 PRO A O 1
ATOM 403 N N . GLY A 1 58 ? 38.216 -18.125 18.898 1.00 40.94 58 GLY A N 1
ATOM 404 C CA . GLY A 1 58 ? 38.951 -19.249 18.314 1.00 40.94 58 GLY A CA 1
ATOM 405 C C . GLY A 1 58 ? 39.697 -20.174 19.295 1.00 40.94 58 GLY A C 1
ATOM 406 O O . GLY A 1 58 ? 40.353 -19.744 20.243 1.00 40.94 58 GLY A O 1
ATOM 407 N N . ALA A 1 59 ? 39.678 -21.468 18.959 1.00 39.38 59 ALA A N 1
ATOM 408 C CA . ALA A 1 59 ? 40.450 -22.568 19.553 1.00 39.38 59 ALA A CA 1
ATOM 409 C C . ALA A 1 59 ? 40.105 -23.028 20.989 1.00 39.38 59 ALA A C 1
ATOM 411 O O . ALA A 1 59 ? 40.700 -24.012 21.432 1.00 39.38 59 ALA A O 1
ATOM 412 N N . ASN A 1 60 ? 39.128 -22.430 21.681 1.00 40.81 60 ASN A N 1
ATOM 413 C CA . ASN A 1 60 ? 38.519 -23.007 22.893 1.00 40.81 60 ASN A CA 1
ATOM 414 C C . ASN A 1 60 ? 37.019 -23.267 22.658 1.00 40.81 60 ASN A C 1
ATOM 416 O O . ASN A 1 60 ? 36.171 -22.447 22.982 1.00 40.81 60 ASN A O 1
ATOM 420 N N . LEU A 1 61 ? 36.723 -24.436 22.086 1.00 47.78 61 LEU A N 1
ATOM 421 C CA . LEU A 1 61 ? 35.404 -24.903 21.625 1.00 47.78 61 LEU A CA 1
ATOM 422 C C . LEU A 1 61 ? 34.472 -25.361 22.772 1.00 47.78 61 LEU A C 1
ATOM 424 O O . LEU A 1 61 ? 34.008 -26.497 22.759 1.00 47.78 61 LEU A O 1
ATOM 428 N N . ALA A 1 62 ? 34.294 -24.550 23.817 1.00 47.16 62 ALA A N 1
ATOM 429 C CA . ALA A 1 62 ? 33.698 -25.008 25.080 1.00 47.16 62 ALA A CA 1
ATOM 430 C C . ALA A 1 62 ? 32.278 -24.485 25.384 1.00 47.16 62 ALA A C 1
ATOM 432 O O . ALA A 1 62 ? 31.735 -24.871 26.416 1.00 47.16 62 ALA A O 1
ATOM 433 N N . GLU A 1 63 ? 31.720 -23.588 24.558 1.00 54.06 63 GLU A N 1
ATOM 434 C CA . GLU A 1 63 ? 30.545 -22.765 24.922 1.00 54.06 63 GLU A CA 1
ATOM 435 C C . GLU A 1 63 ? 29.525 -22.539 23.772 1.00 54.06 63 GLU A C 1
ATOM 437 O O . GLU A 1 63 ? 28.593 -21.769 23.958 1.00 54.06 63 GLU A O 1
ATOM 442 N N . CYS A 1 64 ? 29.667 -23.201 22.612 1.00 67.44 64 CYS A N 1
ATOM 443 C CA . CYS A 1 64 ? 28.738 -23.095 21.467 1.00 67.44 64 CYS A CA 1
ATOM 444 C C . CYS A 1 64 ? 28.109 -24.476 21.159 1.00 67.44 64 CYS A C 1
ATOM 446 O O . CYS A 1 64 ? 28.813 -25.488 21.273 1.00 67.44 64 CYS A O 1
ATOM 448 N N . ASP A 1 65 ? 26.827 -24.515 20.774 1.00 77.38 65 ASP A N 1
ATOM 449 C CA . ASP A 1 65 ? 26.146 -25.723 20.266 1.00 77.38 65 ASP A CA 1
ATOM 450 C C . ASP A 1 65 ? 26.523 -25.953 18.792 1.00 77.38 65 ASP A C 1
ATOM 452 O O . ASP A 1 65 ? 26.865 -25.003 18.080 1.00 77.38 65 ASP A O 1
ATOM 456 N N . ARG A 1 66 ? 26.485 -27.202 18.311 1.00 84.00 66 ARG A N 1
ATOM 457 C CA . ARG A 1 66 ? 26.955 -27.535 16.954 1.00 84.00 66 ARG A CA 1
ATOM 458 C C . ARG A 1 66 ? 26.086 -28.532 16.198 1.00 84.00 66 ARG A C 1
ATOM 460 O O . ARG A 1 66 ? 25.788 -29.604 16.715 1.00 84.00 66 ARG A O 1
ATOM 467 N N . LEU A 1 67 ? 25.847 -28.229 14.921 1.00 88.81 67 LEU A N 1
ATOM 468 C CA . LEU A 1 67 ? 25.356 -29.170 13.913 1.00 88.81 67 LEU A CA 1
ATOM 469 C C . LEU A 1 67 ? 26.456 -29.451 12.880 1.00 88.81 67 LEU A C 1
ATOM 471 O O . LEU A 1 67 ? 27.036 -28.533 12.296 1.00 88.81 67 LEU A O 1
ATOM 475 N N . THR A 1 68 ? 26.735 -30.729 12.625 1.00 91.44 68 THR A N 1
ATOM 476 C CA . THR A 1 68 ? 27.551 -31.148 11.474 1.00 91.44 68 THR A CA 1
ATOM 477 C C . THR A 1 68 ? 26.626 -31.361 10.281 1.00 91.44 68 THR A C 1
ATOM 479 O O . THR A 1 68 ? 25.869 -32.328 10.252 1.00 91.44 68 THR A O 1
ATOM 482 N N . LEU A 1 69 ? 26.668 -30.473 9.297 1.00 93.94 69 LEU A N 1
ATOM 483 C CA . LEU A 1 69 ? 25.826 -30.526 8.106 1.00 93.94 69 LEU A CA 1
ATOM 484 C C . LEU A 1 69 ? 26.607 -31.139 6.942 1.00 93.94 69 LEU A C 1
ATOM 486 O O . LEU A 1 69 ? 27.685 -30.677 6.592 1.00 93.94 69 LEU A O 1
ATOM 490 N N . THR A 1 70 ? 26.064 -32.166 6.305 1.00 93.81 70 THR A N 1
ATOM 491 C CA . THR A 1 70 ? 26.593 -32.728 5.059 1.00 93.81 70 THR A CA 1
ATOM 492 C C . THR A 1 70 ? 25.544 -32.587 3.969 1.00 93.81 70 THR A C 1
ATOM 494 O O . THR A 1 70 ? 24.372 -32.852 4.211 1.00 93.81 70 THR A O 1
ATOM 497 N N . VAL A 1 71 ? 25.959 -32.161 2.781 1.00 92.56 71 VAL A N 1
ATOM 498 C CA . VAL A 1 71 ? 25.100 -31.994 1.606 1.00 92.56 71 VAL A CA 1
ATOM 499 C C . VAL A 1 71 ? 25.643 -32.925 0.527 1.00 92.56 71 VAL A C 1
ATOM 501 O O . VAL A 1 71 ? 26.804 -32.796 0.146 1.00 92.56 71 VAL A O 1
ATOM 504 N N . ASP A 1 72 ? 24.846 -33.895 0.077 1.00 90.94 72 ASP A N 1
ATOM 505 C CA . ASP A 1 72 ? 25.199 -34.820 -1.011 1.00 90.94 72 ASP A CA 1
ATOM 506 C C . ASP A 1 72 ? 24.169 -34.706 -2.136 1.00 90.94 72 ASP A C 1
ATOM 508 O O . ASP A 1 72 ? 23.085 -35.301 -2.095 1.00 90.94 72 ASP A O 1
ATOM 512 N N . VAL A 1 73 ? 24.509 -33.919 -3.156 1.00 84.50 73 VAL A N 1
ATOM 513 C CA . VAL A 1 73 ? 23.728 -33.826 -4.395 1.00 84.50 73 VAL A CA 1
ATOM 514 C C . VAL A 1 73 ? 24.519 -34.419 -5.565 1.00 84.50 73 VAL A C 1
ATOM 516 O O . VAL A 1 73 ? 25.745 -34.294 -5.616 1.00 84.50 73 VAL A O 1
ATOM 519 N N . PRO A 1 74 ? 23.871 -35.108 -6.521 1.00 80.94 74 PRO A N 1
ATOM 520 C CA . PRO A 1 74 ? 24.584 -35.797 -7.593 1.00 80.94 74 PRO A CA 1
ATOM 521 C C . PRO A 1 74 ? 25.355 -34.828 -8.503 1.00 80.94 74 PRO A C 1
ATOM 523 O O . PRO A 1 74 ? 24.974 -33.679 -8.685 1.00 80.94 74 PRO A O 1
ATOM 526 N N . ALA A 1 75 ? 26.431 -35.300 -9.137 1.00 80.44 75 ALA A N 1
ATOM 527 C CA . ALA A 1 75 ? 27.144 -34.495 -10.131 1.00 80.44 75 ALA A CA 1
ATOM 528 C C . ALA A 1 75 ? 26.224 -34.159 -11.325 1.00 80.44 75 ALA A C 1
ATOM 530 O O . ALA A 1 75 ? 25.601 -35.060 -11.893 1.00 80.44 75 ALA A O 1
ATOM 531 N N . GLY A 1 76 ? 26.176 -32.885 -11.708 1.00 72.19 76 GLY A N 1
ATOM 532 C CA . GLY A 1 76 ? 25.209 -32.297 -12.631 1.00 72.19 76 GLY A CA 1
ATOM 533 C C . GLY A 1 76 ? 23.965 -31.715 -11.949 1.00 72.19 76 GLY A C 1
ATOM 534 O O . GLY A 1 76 ? 23.127 -31.157 -12.649 1.00 72.19 76 GLY A O 1
ATOM 535 N N . PHE A 1 77 ? 23.815 -31.808 -10.622 1.00 76.94 77 PHE A N 1
ATOM 536 C CA . PHE A 1 77 ? 22.644 -31.273 -9.915 1.00 76.94 77 PHE A CA 1
ATOM 537 C C . PHE A 1 77 ? 22.575 -29.750 -10.005 1.00 76.94 77 PHE A C 1
ATOM 539 O O . PHE A 1 77 ? 21.528 -29.217 -10.340 1.00 76.94 77 PHE A O 1
ATOM 546 N N . THR A 1 78 ? 23.683 -29.042 -9.787 1.00 75.19 78 THR A N 1
ATOM 547 C CA . THR A 1 78 ? 23.722 -27.573 -9.909 1.00 75.19 78 THR A CA 1
ATOM 548 C C . THR A 1 78 ? 23.675 -27.080 -11.359 1.00 75.19 78 THR A C 1
ATOM 550 O O . THR A 1 78 ? 23.299 -25.936 -11.597 1.00 75.19 78 THR A O 1
ATOM 553 N N . GLU A 1 79 ? 23.985 -27.941 -12.339 1.00 71.75 79 GLU A N 1
ATOM 554 C CA . GLU A 1 79 ? 23.712 -27.679 -13.763 1.00 71.75 79 GLU A CA 1
ATOM 555 C C . GLU A 1 79 ? 22.225 -27.899 -14.106 1.00 71.75 79 GLU A C 1
ATOM 557 O O . GLU A 1 79 ? 21.682 -27.200 -14.961 1.00 71.75 79 GLU A O 1
ATOM 562 N N . GLN A 1 80 ? 21.569 -28.866 -13.453 1.00 60.50 80 GLN A N 1
ATOM 563 C CA . GLN A 1 80 ? 20.154 -29.185 -13.649 1.00 60.50 80 GLN A CA 1
ATOM 564 C C . GLN A 1 80 ? 19.223 -28.227 -12.895 1.00 60.50 80 GLN A C 1
ATOM 566 O O . GLN A 1 80 ? 18.177 -27.898 -13.429 1.00 60.50 80 GLN A O 1
ATOM 571 N N . PHE A 1 81 ? 19.598 -27.775 -11.699 1.00 70.06 81 PHE A N 1
ATOM 572 C CA . PHE A 1 81 ? 18.793 -26.960 -10.783 1.00 70.06 81 PHE A CA 1
ATOM 573 C C . PHE A 1 81 ? 19.564 -25.685 -10.375 1.00 70.06 81 PHE A C 1
ATOM 575 O O . PHE A 1 81 ? 19.969 -25.534 -9.210 1.00 70.06 81 PHE A O 1
ATOM 582 N N . PRO A 1 82 ? 19.871 -24.791 -11.337 1.00 66.75 82 PRO A N 1
ATOM 583 C CA . PRO A 1 82 ? 20.740 -23.641 -11.111 1.00 66.75 82 PRO A CA 1
ATOM 584 C C . PRO A 1 82 ? 20.131 -22.667 -10.096 1.00 66.75 82 PRO A C 1
ATOM 586 O O . PRO A 1 82 ? 18.973 -22.275 -10.195 1.00 66.75 82 PRO A O 1
ATOM 589 N N . GLY A 1 83 ? 20.939 -22.247 -9.120 1.00 67.75 83 GLY A N 1
ATOM 590 C CA . GLY A 1 83 ? 20.496 -21.350 -8.049 1.00 67.75 83 GLY A CA 1
ATOM 591 C C . GLY A 1 83 ? 19.822 -22.043 -6.860 1.00 67.75 83 GLY A C 1
ATOM 592 O O . GLY A 1 83 ? 19.341 -21.342 -5.975 1.00 67.75 83 GLY A O 1
ATOM 593 N N . SER A 1 84 ? 19.808 -23.381 -6.804 1.00 76.94 84 SER A N 1
ATOM 594 C CA . SER A 1 84 ? 19.388 -24.113 -5.600 1.00 76.94 84 SER A CA 1
ATOM 595 C C . SER A 1 84 ? 20.227 -23.716 -4.381 1.00 76.94 84 SER A C 1
ATOM 597 O O . SER A 1 84 ? 21.460 -23.620 -4.459 1.00 76.94 84 SER A O 1
ATOM 599 N N . THR A 1 85 ? 19.554 -23.505 -3.254 1.00 88.12 85 THR A N 1
ATOM 600 C CA . THR A 1 85 ? 20.131 -23.018 -1.996 1.00 88.12 85 THR A CA 1
ATOM 601 C C . THR A 1 85 ? 20.059 -24.079 -0.904 1.00 88.12 85 THR A C 1
ATOM 603 O O . THR A 1 85 ? 19.190 -24.946 -0.908 1.00 88.12 85 THR A O 1
ATOM 606 N N . VAL A 1 86 ? 20.999 -24.018 0.036 1.00 89.38 86 VAL A N 1
ATOM 607 C CA . VAL A 1 86 ? 20.795 -24.539 1.386 1.00 89.38 86 VAL A CA 1
ATOM 608 C C . VAL A 1 86 ? 20.409 -23.355 2.251 1.00 89.38 86 VAL A C 1
ATOM 610 O O . VAL A 1 86 ? 21.147 -22.371 2.317 1.00 89.38 86 VAL A O 1
ATOM 613 N N . GLU A 1 87 ? 19.258 -23.450 2.890 1.00 89.81 87 GLU A N 1
ATOM 614 C CA . GLU A 1 87 ? 18.685 -22.439 3.765 1.00 89.81 87 GLU A CA 1
ATOM 615 C C . GLU A 1 87 ? 18.695 -22.985 5.190 1.00 89.81 87 GLU A C 1
ATOM 617 O O . GLU A 1 87 ? 18.512 -24.182 5.414 1.00 89.81 87 GLU A O 1
ATOM 622 N N . ILE A 1 88 ? 19.006 -22.126 6.152 1.00 90.44 88 ILE A N 1
ATOM 623 C CA . ILE A 1 88 ? 19.016 -22.457 7.572 1.00 90.44 88 ILE A CA 1
ATOM 624 C C . ILE A 1 88 ? 18.101 -21.460 8.261 1.00 90.44 88 ILE A C 1
ATOM 626 O O . ILE A 1 88 ? 18.337 -20.255 8.157 1.00 90.44 88 ILE A O 1
ATOM 630 N N . SER A 1 89 ? 17.093 -21.967 8.961 1.00 88.19 89 SER A N 1
ATOM 631 C CA . SER A 1 89 ? 16.256 -21.204 9.881 1.00 88.19 89 SER A CA 1
ATOM 632 C C . SER A 1 89 ? 16.519 -21.651 11.315 1.00 88.19 89 SER A C 1
ATOM 634 O O . SER A 1 89 ? 16.764 -22.831 11.583 1.00 88.19 89 SER A O 1
ATOM 636 N N . LEU A 1 90 ? 16.473 -20.703 12.243 1.00 84.75 90 LEU A N 1
ATOM 637 C CA . LEU A 1 90 ? 16.510 -20.937 13.678 1.00 84.75 90 LEU A CA 1
ATOM 638 C C . LEU A 1 90 ? 15.410 -20.117 14.347 1.00 84.75 90 LEU A C 1
ATOM 640 O O . LEU A 1 90 ? 15.294 -18.911 14.136 1.00 84.75 90 LEU A O 1
ATOM 644 N N . GLU A 1 91 ? 14.642 -20.783 15.198 1.00 81.69 91 GLU A N 1
ATOM 645 C CA . GLU A 1 91 ? 13.582 -20.200 16.008 1.00 81.69 91 GLU A CA 1
ATOM 646 C C . GLU A 1 91 ? 13.874 -20.422 17.490 1.00 81.69 91 GLU A C 1
ATOM 648 O O . GLU A 1 91 ? 14.150 -21.535 17.956 1.00 81.69 91 GLU A O 1
ATOM 653 N N . SER A 1 92 ? 13.819 -19.338 18.258 1.00 79.38 92 SER A N 1
ATOM 654 C CA . SER A 1 92 ? 14.005 -19.380 19.699 1.00 79.38 92 SER A CA 1
ATOM 655 C C . SER A 1 92 ? 13.293 -18.218 20.389 1.00 79.38 92 SER A C 1
ATOM 657 O O . SER A 1 92 ? 13.067 -17.153 19.824 1.00 79.38 92 SER A O 1
ATOM 659 N N . THR A 1 93 ? 12.981 -18.414 21.670 1.00 72.38 93 THR A N 1
ATOM 660 C CA . THR A 1 93 ? 12.528 -17.341 22.575 1.00 72.38 93 THR A CA 1
ATOM 661 C C . THR A 1 93 ? 13.693 -16.514 23.136 1.00 72.38 93 THR A C 1
ATOM 663 O O . THR A 1 93 ? 13.495 -15.623 23.961 1.00 72.38 93 THR A O 1
ATOM 666 N N . SER A 1 94 ? 14.929 -16.834 22.745 1.00 72.56 94 SER A N 1
ATOM 667 C CA . SER A 1 94 ? 16.156 -16.120 23.097 1.00 72.56 94 SER A CA 1
ATOM 668 C C . SER A 1 94 ? 17.011 -15.885 21.857 1.00 72.56 94 SER A C 1
ATOM 670 O O . SER A 1 94 ? 16.906 -16.607 20.878 1.00 72.56 94 SER A O 1
ATOM 672 N N . ASP A 1 95 ? 17.866 -14.874 21.903 1.00 75.69 95 ASP A N 1
ATOM 673 C CA . ASP A 1 95 ? 18.636 -14.416 20.746 1.00 75.69 95 ASP A CA 1
ATOM 674 C C . ASP A 1 95 ? 19.830 -15.356 20.464 1.00 75.69 95 ASP A C 1
ATOM 676 O O . ASP A 1 95 ? 20.782 -15.398 21.255 1.00 75.69 95 ASP A O 1
ATOM 680 N N . TYR A 1 96 ? 19.758 -16.161 19.396 1.00 78.31 96 TYR A N 1
ATOM 681 C CA . TYR A 1 96 ? 20.724 -17.220 19.056 1.00 78.31 96 TYR A CA 1
ATOM 682 C C . TYR A 1 96 ? 21.314 -17.026 17.648 1.00 78.31 96 TYR A C 1
ATOM 684 O O . TYR A 1 96 ? 20.736 -17.462 16.656 1.00 78.31 96 TYR A O 1
ATOM 692 N N . ASP A 1 97 ? 22.525 -16.472 17.580 1.00 80.56 97 ASP A N 1
ATOM 693 C CA . ASP A 1 97 ? 23.299 -16.363 16.339 1.00 80.56 97 ASP A CA 1
ATOM 694 C C . ASP A 1 97 ? 23.699 -17.746 15.800 1.00 80.56 97 ASP A C 1
ATOM 696 O O . ASP A 1 97 ? 23.985 -18.671 16.578 1.00 80.56 97 ASP A O 1
ATOM 700 N N . PHE A 1 98 ? 23.923 -17.849 14.486 1.00 86.62 98 PHE A N 1
ATOM 701 C CA . PHE A 1 98 ? 24.665 -18.973 13.913 1.00 86.62 98 PHE A CA 1
ATOM 702 C C . PHE A 1 98 ? 25.637 -18.602 12.789 1.00 86.62 98 PHE A C 1
ATOM 704 O O . PHE A 1 98 ? 25.443 -17.674 12.004 1.00 86.62 98 PHE A O 1
ATOM 711 N N . VAL A 1 99 ? 26.713 -19.386 12.675 1.00 83.88 99 VAL A N 1
ATOM 712 C CA . VAL A 1 99 ? 27.724 -19.240 11.617 1.00 83.88 99 VAL A CA 1
ATOM 713 C C . VAL A 1 99 ? 27.979 -20.579 10.936 1.00 83.88 99 VAL A C 1
ATOM 715 O O . VAL A 1 99 ? 28.376 -21.545 11.587 1.00 83.88 99 VAL A O 1
ATOM 718 N N . VAL A 1 100 ? 27.838 -20.614 9.610 1.00 89.19 100 VAL A N 1
ATOM 719 C CA . VAL A 1 100 ? 28.097 -21.798 8.779 1.00 89.19 100 VAL A CA 1
ATOM 720 C C . VAL A 1 100 ? 29.504 -21.731 8.198 1.00 89.19 100 VAL A C 1
ATOM 722 O O . VAL A 1 100 ? 29.894 -20.730 7.589 1.00 89.19 100 VAL A O 1
ATOM 725 N N . ARG A 1 101 ? 30.280 -22.806 8.342 1.00 88.06 101 ARG A N 1
ATOM 726 C CA . ARG A 1 101 ? 31.645 -22.927 7.809 1.00 88.06 101 ARG A CA 1
ATOM 727 C C . ARG A 1 101 ? 31.788 -24.175 6.959 1.00 88.06 101 ARG A C 1
ATOM 729 O O . ARG A 1 101 ? 31.384 -25.239 7.395 1.00 88.06 101 ARG A O 1
ATOM 736 N N . GLU A 1 102 ? 32.423 -24.076 5.798 1.00 89.81 102 GLU A N 1
ATOM 737 C CA . GLU A 1 102 ? 32.786 -25.253 4.997 1.00 89.81 102 GLU A CA 1
ATOM 738 C C . GLU A 1 102 ? 34.005 -25.957 5.618 1.00 89.81 102 GLU A C 1
ATOM 740 O O . GLU A 1 102 ? 35.064 -25.346 5.784 1.00 89.81 102 GLU A O 1
ATOM 745 N N . ASP A 1 103 ? 33.901 -27.252 5.923 1.00 87.25 103 ASP A N 1
ATOM 746 C CA . ASP A 1 103 ? 34.941 -28.005 6.644 1.00 87.25 103 ASP A CA 1
ATOM 747 C C . ASP A 1 103 ? 36.256 -28.128 5.853 1.00 87.25 103 ASP A C 1
ATOM 749 O O . ASP A 1 103 ? 37.344 -28.227 6.429 1.00 87.25 103 ASP A O 1
ATOM 753 N N . ALA A 1 104 ? 36.170 -28.124 4.520 1.00 78.38 104 ALA A N 1
ATOM 754 C CA . ALA A 1 104 ? 37.315 -28.291 3.629 1.00 78.38 104 ALA A CA 1
ATOM 755 C C . ALA A 1 104 ? 38.220 -27.046 3.563 1.00 78.38 104 ALA A C 1
ATOM 757 O O . ALA A 1 104 ? 39.445 -27.182 3.459 1.00 78.38 104 ALA A O 1
ATOM 758 N N . SER A 1 105 ? 37.637 -25.844 3.623 1.00 80.56 105 SER A N 1
ATOM 759 C CA . SER A 1 105 ? 38.360 -24.565 3.545 1.00 80.56 105 SER A CA 1
ATOM 760 C C . SER A 1 105 ? 38.485 -23.845 4.891 1.00 80.56 105 SER A C 1
ATOM 762 O O . SER A 1 105 ? 39.421 -23.063 5.082 1.00 80.56 105 SER A O 1
ATOM 764 N N . GLY A 1 106 ? 37.564 -24.100 5.825 1.00 76.81 106 GLY A N 1
ATOM 765 C CA . GLY A 1 106 ? 37.381 -23.344 7.064 1.00 76.81 106 GLY A CA 1
ATOM 766 C C . GLY A 1 106 ? 36.769 -21.950 6.865 1.00 76.81 106 GLY A C 1
ATOM 767 O O . GLY A 1 106 ? 36.711 -21.176 7.825 1.00 76.81 106 GLY A O 1
ATOM 768 N N . ALA A 1 107 ? 36.351 -21.601 5.644 1.00 72.12 107 ALA A N 1
ATOM 769 C CA . ALA A 1 107 ? 35.717 -20.322 5.345 1.00 72.12 107 ALA A CA 1
ATOM 770 C C . ALA A 1 107 ? 34.276 -20.289 5.873 1.00 72.12 107 ALA A C 1
ATOM 772 O O . ALA A 1 107 ? 33.571 -21.294 5.813 1.00 72.12 107 ALA A O 1
ATOM 773 N N . THR A 1 108 ? 33.837 -19.128 6.369 1.00 81.69 108 THR A N 1
ATOM 774 C CA . THR A 1 108 ? 32.407 -18.870 6.589 1.00 81.69 108 THR A CA 1
ATOM 775 C C . THR A 1 108 ? 31.718 -18.790 5.227 1.00 81.69 108 THR A C 1
ATOM 777 O O . THR A 1 108 ? 32.196 -18.050 4.367 1.00 81.69 108 THR A O 1
ATOM 780 N N . VAL A 1 109 ? 30.634 -19.545 5.037 1.00 82.81 109 VAL A N 1
ATOM 781 C CA . VAL A 1 109 ? 29.831 -19.529 3.798 1.00 82.81 109 VAL A CA 1
ATOM 782 C C . VAL A 1 109 ? 28.564 -18.691 3.941 1.00 82.81 109 VAL A C 1
ATOM 784 O O . VAL A 1 109 ? 28.180 -18.032 2.985 1.00 82.81 109 VAL A O 1
ATOM 787 N N . THR A 1 110 ? 27.967 -18.664 5.136 1.00 84.62 110 THR A N 1
ATOM 788 C CA . THR A 1 110 ? 26.875 -17.757 5.513 1.00 84.62 110 THR A CA 1
ATOM 789 C C . THR A 1 110 ? 26.780 -17.650 7.043 1.00 84.62 110 THR A C 1
ATOM 791 O O . THR A 1 110 ? 27.440 -18.414 7.760 1.00 84.62 110 THR A O 1
ATOM 794 N N . SER A 1 111 ? 26.005 -16.699 7.556 1.00 84.56 111 SER A N 1
ATOM 795 C CA . SER A 1 111 ? 25.758 -16.509 8.993 1.00 84.56 111 SER A CA 1
ATOM 796 C C . SER A 1 111 ? 24.545 -15.620 9.233 1.00 84.56 111 SER A C 1
ATOM 798 O O . SER A 1 111 ? 24.391 -14.634 8.513 1.00 84.56 111 SER A O 1
ATOM 800 N N . ALA A 1 112 ? 23.788 -15.913 10.284 1.00 76.88 112 ALA A N 1
ATOM 801 C CA . ALA A 1 112 ? 22.706 -15.081 10.795 1.00 76.88 112 ALA A CA 1
ATOM 802 C C . ALA A 1 112 ? 23.121 -14.571 12.191 1.00 76.88 112 ALA A C 1
ATOM 804 O O . ALA A 1 112 ? 23.553 -15.361 13.036 1.00 76.88 112 ALA A O 1
ATOM 805 N N . VAL A 1 113 ? 23.172 -13.246 12.348 1.00 77.31 113 VAL A N 1
ATOM 806 C CA . VAL A 1 113 ? 23.721 -12.524 13.516 1.00 77.31 113 VAL A CA 1
ATOM 807 C C . VAL A 1 113 ? 22.941 -11.212 13.648 1.00 77.31 113 VAL A C 1
ATOM 809 O O . VAL A 1 113 ? 23.465 -10.131 13.351 1.00 77.31 113 VAL A O 1
ATOM 812 N N . THR A 1 114 ? 21.649 -11.306 13.946 1.00 65.56 114 THR A N 1
ATOM 813 C CA . THR A 1 114 ? 20.746 -10.157 14.068 1.00 65.56 114 THR A CA 1
ATOM 814 C C . THR A 1 114 ? 20.373 -9.934 15.540 1.00 65.56 114 THR A C 1
ATOM 816 O O . THR A 1 114 ? 21.182 -10.180 16.429 1.00 65.56 114 THR A O 1
ATOM 819 N N . THR A 1 115 ? 19.202 -9.355 15.804 1.00 59.91 115 THR A N 1
ATOM 820 C CA . THR A 1 115 ? 18.603 -9.287 17.149 1.00 59.91 115 THR A CA 1
ATOM 821 C C . THR A 1 115 ? 17.119 -9.665 17.080 1.00 59.91 115 THR A C 1
ATOM 823 O O . THR A 1 115 ? 16.285 -9.103 17.796 1.00 59.91 115 THR A O 1
ATOM 826 N N . SER A 1 116 ? 16.762 -10.507 16.108 1.00 57.38 116 SER A N 1
ATOM 827 C CA . SER A 1 116 ? 15.394 -10.819 15.693 1.00 57.38 116 SER A CA 1
ATOM 828 C C . SER A 1 116 ? 15.269 -12.303 15.373 1.00 57.38 116 SER A C 1
ATOM 830 O O . SER A 1 116 ? 16.105 -12.859 14.673 1.00 57.38 116 SER A O 1
ATOM 832 N N . ASN A 1 117 ? 14.195 -12.927 15.857 1.00 63.19 117 ASN A N 1
ATOM 833 C CA . ASN A 1 117 ? 13.833 -14.297 15.502 1.00 63.19 117 ASN A CA 1
ATOM 834 C C . ASN A 1 117 ? 12.684 -14.270 14.469 1.00 63.19 117 ASN A C 1
ATOM 836 O O . ASN A 1 117 ? 11.815 -13.403 14.597 1.00 63.19 117 ASN A O 1
ATOM 840 N N . PRO A 1 118 ? 12.633 -15.203 13.499 1.00 73.75 118 PRO A N 1
ATOM 841 C CA . PRO A 1 118 ? 13.613 -16.261 13.245 1.00 73.75 118 PRO A CA 1
ATOM 842 C C . PRO A 1 118 ? 14.926 -15.736 12.647 1.00 73.75 118 PRO A C 1
ATOM 844 O O . PRO A 1 118 ? 14.936 -14.865 11.778 1.00 73.75 118 PRO A O 1
ATOM 847 N N . GLU A 1 119 ? 16.039 -16.326 13.072 1.00 80.25 119 GLU A N 1
ATOM 848 C CA . GLU A 1 119 ? 17.344 -16.123 12.444 1.00 80.25 119 GLU A CA 1
ATOM 849 C C . GLU A 1 119 ? 17.414 -16.970 11.171 1.00 80.25 119 GLU A C 1
ATOM 851 O O . GLU A 1 119 ? 17.206 -18.185 11.214 1.00 80.25 119 GLU A O 1
ATOM 856 N N . THR A 1 120 ? 17.697 -16.354 10.021 1.00 83.69 120 THR A N 1
ATOM 857 C CA . THR A 1 120 ? 17.719 -17.058 8.729 1.00 83.69 120 THR A CA 1
ATOM 858 C C . THR A 1 120 ? 18.937 -16.690 7.890 1.00 83.69 120 THR A C 1
ATOM 860 O O . THR A 1 120 ? 19.376 -15.540 7.855 1.00 83.69 120 THR A O 1
ATOM 863 N N . ALA A 1 121 ? 19.508 -17.676 7.197 1.00 82.56 121 ALA A N 1
ATOM 864 C CA . ALA A 1 121 ? 20.585 -17.456 6.235 1.00 82.56 121 ALA A CA 1
ATOM 865 C C . ALA A 1 121 ? 20.656 -18.585 5.203 1.00 82.56 121 ALA A C 1
ATOM 867 O O . ALA A 1 121 ? 20.422 -19.749 5.524 1.00 82.56 121 ALA A O 1
ATOM 868 N N . SER A 1 122 ? 21.052 -18.261 3.970 1.00 87.38 122 SER A N 1
ATOM 869 C CA . SER A 1 122 ? 21.207 -19.240 2.890 1.00 87.38 122 SER A CA 1
ATOM 870 C C . SER A 1 122 ? 22.576 -19.174 2.209 1.00 87.38 122 SER A C 1
ATOM 872 O O . SER A 1 122 ? 23.342 -18.219 2.379 1.00 87.38 122 SER A O 1
ATOM 874 N N . PHE A 1 123 ? 22.917 -20.230 1.468 1.00 87.50 123 PHE A N 1
ATOM 875 C CA . PHE A 1 123 ? 24.094 -20.309 0.599 1.00 87.50 123 PHE A CA 1
ATOM 876 C C . PHE A 1 123 ? 23.850 -21.254 -0.587 1.00 87.50 123 PHE A C 1
ATOM 878 O O . PHE A 1 123 ? 23.001 -22.139 -0.528 1.00 87.50 123 PHE A O 1
ATOM 885 N N . LEU A 1 124 ? 24.595 -21.081 -1.682 1.00 84.94 124 LEU A N 1
ATOM 886 C CA . LEU A 1 124 ? 24.448 -21.921 -2.877 1.00 84.94 124 LEU A CA 1
ATOM 887 C C . LEU A 1 124 ? 24.956 -23.353 -2.654 1.00 84.94 124 LEU A C 1
ATOM 889 O O . LEU A 1 124 ? 26.026 -23.571 -2.075 1.00 84.94 124 LEU A O 1
ATOM 893 N N . VAL A 1 125 ? 24.209 -24.316 -3.191 1.00 84.88 125 VAL A N 1
ATOM 894 C CA . VAL A 1 125 ? 24.560 -25.744 -3.220 1.00 84.88 125 VAL A CA 1
ATOM 895 C C . VAL A 1 125 ? 25.793 -25.983 -4.107 1.00 84.88 125 VAL A C 1
ATOM 897 O O . VAL A 1 125 ? 26.022 -25.265 -5.081 1.00 84.88 125 VAL A O 1
ATOM 900 N N . GLN A 1 126 ? 26.587 -27.012 -3.795 1.00 84.06 126 GLN A N 1
ATOM 901 C CA . GLN A 1 126 ? 27.702 -27.479 -4.628 1.00 84.06 126 GLN A CA 1
ATOM 902 C C . GLN A 1 126 ? 27.475 -28.932 -5.068 1.00 84.06 126 GLN A C 1
ATOM 904 O O . GLN A 1 126 ? 26.933 -29.726 -4.310 1.00 84.06 126 GLN A O 1
ATOM 909 N N . ASP A 1 127 ? 27.933 -29.291 -6.269 1.00 81.81 127 ASP A N 1
ATOM 910 C CA . ASP A 1 127 ? 27.883 -30.667 -6.777 1.00 81.81 127 ASP A CA 1
ATOM 911 C C . ASP A 1 127 ? 28.735 -31.644 -5.943 1.00 81.81 127 ASP A C 1
ATOM 913 O O . ASP A 1 127 ? 29.942 -31.450 -5.756 1.00 81.81 127 ASP A O 1
ATOM 917 N N . GLY A 1 128 ? 28.139 -32.779 -5.577 1.00 81.88 128 GLY A N 1
ATOM 918 C CA . GLY A 1 128 ? 28.765 -33.851 -4.809 1.00 81.88 128 GLY A CA 1
ATOM 919 C C . GLY A 1 128 ? 28.647 -33.666 -3.296 1.00 81.88 128 GLY A C 1
ATOM 920 O O . GLY A 1 128 ? 27.862 -32.867 -2.802 1.00 81.88 128 GLY A O 1
ATOM 921 N N . LEU A 1 129 ? 29.453 -34.443 -2.568 1.00 89.88 129 LEU A N 1
ATOM 922 C CA . LEU A 1 129 ? 29.468 -34.470 -1.109 1.00 89.88 129 LEU A CA 1
ATOM 923 C C . LEU A 1 129 ? 30.301 -33.312 -0.535 1.00 89.88 129 LEU A C 1
ATOM 925 O O . LEU A 1 129 ? 31.538 -33.366 -0.573 1.00 89.88 129 LEU A O 1
ATOM 929 N N . THR A 1 130 ? 29.646 -32.315 0.055 1.00 88.69 130 THR A N 1
ATOM 930 C CA . THR A 1 130 ? 30.276 -31.249 0.852 1.00 88.69 130 THR A CA 1
ATOM 931 C C . THR A 1 130 ? 29.874 -31.340 2.325 1.00 88.69 130 THR A C 1
ATOM 933 O O . THR A 1 130 ? 28.792 -31.808 2.672 1.00 88.69 130 THR A O 1
ATOM 936 N N . SER A 1 131 ? 30.771 -30.915 3.218 1.00 92.12 131 SER A N 1
ATOM 937 C CA . SER A 1 131 ? 30.544 -30.921 4.669 1.00 92.12 131 SER A CA 1
ATOM 938 C C . SER A 1 131 ? 30.789 -29.536 5.253 1.00 92.12 131 SER A C 1
ATOM 940 O O . SER A 1 131 ? 31.738 -28.841 4.872 1.00 92.12 131 SER A O 1
ATOM 942 N N . TYR A 1 132 ? 29.926 -29.163 6.187 1.00 92.44 132 TYR A N 1
ATOM 943 C CA . TYR A 1 132 ? 29.864 -27.877 6.849 1.00 92.44 132 TYR A CA 1
ATOM 944 C C . TYR A 1 132 ? 29.688 -28.070 8.357 1.00 92.44 132 TYR A C 1
ATOM 946 O O . TYR A 1 132 ? 29.016 -28.988 8.826 1.00 92.44 132 TYR A O 1
ATOM 954 N N . THR A 1 133 ? 30.225 -27.132 9.121 1.00 90.62 133 THR A N 1
ATOM 955 C CA . THR A 1 133 ? 29.964 -26.973 10.548 1.00 90.62 133 THR A CA 1
ATOM 956 C C . THR A 1 133 ? 29.068 -25.753 10.741 1.00 90.62 133 THR A C 1
ATOM 958 O O . THR A 1 133 ? 29.447 -24.657 10.323 1.00 90.62 133 THR A O 1
ATOM 961 N N . VAL A 1 134 ? 27.915 -25.922 11.392 1.00 90.69 134 VAL A N 1
ATOM 962 C CA . VAL A 1 134 ? 27.088 -24.815 11.895 1.00 90.69 134 VAL A CA 1
ATOM 963 C C . VAL A 1 134 ? 27.353 -24.673 13.392 1.00 90.69 134 VAL A C 1
ATOM 965 O O . VAL A 1 134 ? 27.153 -25.625 14.148 1.00 90.69 134 VAL A O 1
ATOM 968 N N . ASP A 1 135 ? 27.851 -23.509 13.805 1.00 86.00 135 ASP A N 1
ATOM 969 C CA . ASP A 1 135 ? 28.088 -23.154 15.208 1.00 86.00 135 ASP A CA 1
ATOM 970 C C . ASP A 1 135 ? 26.989 -22.188 15.684 1.00 86.00 135 ASP A C 1
ATOM 972 O O . ASP A 1 135 ? 26.870 -21.102 15.116 1.00 86.00 135 ASP A O 1
ATOM 976 N N . PHE A 1 136 ? 26.239 -22.561 16.727 1.00 84.44 136 PHE A N 1
ATOM 977 C CA . PHE A 1 136 ? 25.152 -21.777 17.335 1.00 84.44 136 PHE A CA 1
ATOM 978 C C . PHE A 1 136 ? 25.599 -21.131 18.656 1.00 84.44 136 PHE A C 1
ATOM 980 O O . PHE A 1 136 ? 26.280 -21.771 19.468 1.00 84.44 136 PHE A O 1
ATOM 987 N N . ASN A 1 137 ? 25.220 -19.874 18.901 1.00 75.75 137 ASN A N 1
ATOM 988 C CA . ASN A 1 137 ? 25.703 -19.088 20.040 1.00 75.75 137 ASN A CA 1
ATOM 989 C C . ASN A 1 137 ? 24.628 -18.140 20.602 1.00 75.75 137 ASN A C 1
ATOM 991 O O . ASN A 1 137 ? 24.103 -17.301 19.885 1.00 75.75 137 ASN A O 1
ATOM 995 N N . LEU A 1 138 ? 24.370 -18.211 21.913 1.00 68.50 138 LEU A N 1
ATOM 996 C CA . LEU A 1 138 ? 23.440 -17.310 22.606 1.00 68.50 138 LEU A CA 1
ATOM 997 C C . LEU A 1 138 ? 24.036 -15.891 22.719 1.00 68.50 138 LEU A C 1
ATOM 999 O O . LEU A 1 138 ? 24.967 -15.663 23.508 1.00 68.50 138 LEU A O 1
ATOM 1003 N N . TYR A 1 139 ? 23.474 -14.938 21.976 1.00 60.94 139 TYR A N 1
ATOM 1004 C CA . TYR A 1 139 ? 23.890 -13.534 21.956 1.00 60.94 139 TYR A CA 1
ATOM 1005 C C . TYR A 1 139 ? 23.485 -12.830 23.260 1.00 60.94 139 TYR A C 1
ATOM 1007 O O . TYR A 1 139 ? 24.341 -12.434 24.065 1.00 60.94 139 TYR A O 1
ATOM 1015 N N . LEU A 1 140 ? 22.175 -12.763 23.533 1.00 57.69 140 LEU A N 1
ATOM 1016 C CA . LEU A 1 140 ? 21.573 -12.135 24.714 1.00 57.69 140 LEU A CA 1
ATOM 1017 C C . LEU A 1 140 ? 20.296 -12.879 25.146 1.00 57.69 140 LEU A C 1
ATOM 1019 O O . LEU A 1 140 ? 19.284 -12.866 24.457 1.00 57.69 140 LEU A O 1
ATOM 1023 N N . GLY A 1 141 ? 20.301 -13.486 26.338 1.00 57.81 141 GLY A N 1
ATOM 1024 C CA . GLY A 1 141 ? 19.100 -14.138 26.869 1.00 57.81 141 GLY A CA 1
ATOM 1025 C C . GLY A 1 141 ? 19.314 -14.949 28.146 1.00 57.81 141 GLY A C 1
ATOM 1026 O O . GLY A 1 141 ? 20.425 -15.053 28.676 1.00 57.81 141 GLY A O 1
ATOM 1027 N N . VAL A 1 142 ? 18.222 -15.532 28.643 1.00 59.47 142 VAL A N 1
ATOM 1028 C CA . VAL A 1 142 ? 18.259 -16.661 29.585 1.00 59.47 142 VAL A CA 1
ATOM 1029 C C . VAL A 1 142 ? 18.304 -17.925 28.724 1.00 59.47 142 VAL A C 1
ATOM 1031 O O . VAL A 1 142 ? 17.462 -18.018 27.845 1.00 59.47 142 VAL A O 1
ATOM 1034 N N . PRO A 1 143 ? 19.220 -18.890 28.943 1.00 61.84 143 PRO A N 1
ATOM 1035 C CA . PRO A 1 143 ? 19.293 -20.084 28.101 1.00 61.84 143 PRO A CA 1
ATOM 1036 C C . PRO A 1 143 ? 17.932 -20.777 27.966 1.00 61.84 143 PRO A C 1
ATOM 1038 O O . PRO A 1 143 ? 17.347 -21.202 28.967 1.00 61.84 143 PRO A O 1
ATOM 1041 N N . ALA A 1 144 ? 17.462 -20.861 26.727 1.00 65.94 144 ALA A N 1
ATOM 1042 C CA . ALA A 1 144 ? 16.231 -21.504 26.304 1.00 65.94 144 ALA A CA 1
ATOM 1043 C C . ALA A 1 144 ? 16.568 -22.460 25.155 1.00 65.94 144 ALA A C 1
ATOM 1045 O O . ALA A 1 144 ? 17.587 -22.288 24.487 1.00 65.94 144 ALA A O 1
ATOM 1046 N N . GLY A 1 145 ? 15.722 -23.464 24.924 1.00 73.81 145 GLY A N 1
ATOM 1047 C CA . GLY A 1 145 ? 15.878 -24.307 23.744 1.00 73.81 145 GLY A CA 1
ATOM 1048 C C . GLY A 1 145 ? 15.726 -23.480 22.464 1.00 73.81 145 GLY A C 1
ATOM 1049 O O . GLY A 1 145 ? 14.908 -22.557 22.418 1.00 73.81 145 GLY A O 1
ATOM 1050 N N . PHE A 1 146 ? 16.501 -23.813 21.437 1.00 81.69 146 PHE A N 1
ATOM 1051 C CA . PHE A 1 146 ? 16.261 -23.352 20.070 1.00 81.69 146 PHE A CA 1
ATOM 1052 C C . PHE A 1 146 ? 15.889 -24.545 19.194 1.00 81.69 146 PHE A C 1
ATOM 1054 O O . PHE A 1 146 ? 16.429 -25.641 19.382 1.00 81.69 146 PHE A O 1
ATOM 1061 N N . GLY A 1 147 ? 14.964 -24.327 18.266 1.00 85.69 147 GLY A N 1
ATOM 1062 C CA . GLY A 1 147 ? 14.653 -25.229 17.162 1.00 85.69 147 GLY A CA 1
ATOM 1063 C C . GLY A 1 147 ? 15.111 -24.610 15.845 1.00 85.69 147 GLY A C 1
ATOM 1064 O O . GLY A 1 147 ? 15.458 -23.432 15.792 1.00 85.69 147 GLY A O 1
ATOM 1065 N N . GLY A 1 148 ? 15.136 -25.391 14.777 1.00 89.38 148 GLY A N 1
ATOM 1066 C CA . GLY A 1 148 ? 15.469 -24.881 13.455 1.00 89.38 148 GLY A CA 1
ATOM 1067 C C . GLY A 1 148 ? 15.476 -25.969 12.396 1.00 89.38 148 GLY A C 1
ATOM 1068 O O . GLY A 1 148 ? 15.430 -27.162 12.707 1.00 89.38 148 GLY A O 1
ATOM 1069 N N . ALA A 1 149 ? 15.559 -25.554 11.139 1.00 91.00 149 ALA A N 1
ATOM 1070 C CA . ALA A 1 149 ? 15.659 -26.449 9.998 1.00 91.00 149 ALA A CA 1
ATOM 1071 C C . ALA A 1 149 ? 16.856 -26.075 9.125 1.00 91.00 149 ALA A C 1
ATOM 1073 O O . ALA A 1 149 ? 17.213 -24.907 8.981 1.00 91.00 149 ALA A O 1
ATOM 1074 N N . VAL A 1 150 ? 17.480 -27.088 8.529 1.00 90.31 150 VAL A N 1
ATOM 1075 C CA . VAL A 1 150 ? 18.341 -26.926 7.356 1.00 90.31 150 VAL A CA 1
ATOM 1076 C C . VAL A 1 150 ? 17.611 -27.532 6.163 1.00 90.31 150 VAL A C 1
ATOM 1078 O O . VAL A 1 150 ? 17.163 -28.676 6.243 1.00 90.31 150 VAL A O 1
ATOM 1081 N N . GLU A 1 151 ? 17.460 -26.776 5.079 1.00 91.25 151 GLU A N 1
ATOM 1082 C CA . GLU A 1 151 ? 16.639 -27.148 3.924 1.00 91.25 151 GLU A CA 1
ATOM 1083 C C . GLU A 1 151 ? 17.360 -26.888 2.593 1.00 91.25 151 GLU A C 1
ATOM 1085 O O . GLU A 1 151 ? 17.904 -25.818 2.344 1.00 91.25 151 GLU A O 1
ATOM 1090 N N . LEU A 1 152 ? 17.378 -27.896 1.727 1.00 87.88 152 LEU A N 1
ATOM 1091 C CA . LEU A 1 152 ? 17.845 -27.879 0.350 1.00 87.88 152 LEU A CA 1
ATOM 1092 C C . LEU A 1 152 ? 16.682 -27.426 -0.536 1.00 87.88 152 LEU A C 1
ATOM 1094 O O . LEU A 1 152 ? 15.891 -28.242 -1.014 1.00 87.88 152 LEU A O 1
ATOM 1098 N N . VAL A 1 153 ? 16.595 -26.121 -0.772 1.00 84.62 153 VAL A N 1
ATOM 1099 C CA . VAL A 1 153 ? 15.590 -25.522 -1.649 1.00 84.62 153 VAL A CA 1
ATOM 1100 C C . VAL A 1 153 ? 16.018 -25.741 -3.099 1.00 84.62 153 VAL A C 1
ATOM 1102 O O . VAL A 1 153 ? 16.869 -25.035 -3.651 1.00 84.62 153 VAL A O 1
ATOM 1105 N N . VAL A 1 154 ? 15.437 -26.772 -3.714 1.00 76.50 154 VAL A N 1
ATOM 1106 C CA . VAL A 1 154 ? 15.673 -27.124 -5.116 1.00 76.50 154 VAL A CA 1
ATOM 1107 C C . VAL A 1 154 ? 14.939 -26.134 -6.010 1.00 76.50 154 VAL A C 1
ATOM 1109 O O . VAL A 1 154 ? 13.710 -26.104 -6.046 1.00 76.50 154 VAL A O 1
ATOM 1112 N N . ARG A 1 155 ? 15.689 -25.327 -6.762 1.00 65.38 155 ARG A N 1
ATOM 1113 C CA . ARG A 1 155 ? 15.110 -24.443 -7.777 1.00 65.38 155 ARG A CA 1
ATOM 1114 C C . ARG A 1 155 ? 15.070 -25.186 -9.103 1.00 65.38 155 ARG A C 1
ATOM 1116 O O . ARG A 1 155 ? 16.114 -25.408 -9.716 1.00 65.38 155 ARG A O 1
ATOM 1123 N N . GLU A 1 156 ? 13.868 -25.584 -9.519 1.00 46.22 156 GLU A N 1
ATOM 1124 C CA . GLU A 1 156 ? 13.618 -26.127 -10.859 1.00 46.22 156 GLU A CA 1
ATOM 1125 C C . GLU A 1 156 ? 14.279 -25.231 -11.919 1.00 46.22 156 GLU A C 1
ATOM 1127 O O . GLU A 1 156 ? 14.168 -24.001 -11.832 1.00 46.22 156 GLU A O 1
ATOM 1132 N N . PRO A 1 157 ? 14.971 -25.799 -12.925 1.00 37.62 157 PRO A N 1
ATOM 1133 C CA . PRO A 1 157 ? 15.479 -24.994 -14.017 1.00 37.62 157 PRO A CA 1
ATOM 1134 C C . PRO A 1 157 ? 14.299 -24.308 -14.696 1.00 37.62 157 PRO A C 1
ATOM 1136 O O . PRO A 1 157 ? 13.345 -24.968 -15.119 1.00 37.62 157 PRO A O 1
ATOM 1139 N N . SER A 1 158 ? 14.405 -22.995 -14.902 1.00 41.84 158 SER A N 1
ATOM 1140 C CA . SER A 1 158 ? 13.629 -22.344 -15.953 1.00 41.84 158 SER A CA 1
ATOM 1141 C C . SER A 1 158 ? 13.851 -23.144 -17.240 1.00 41.84 158 SER A C 1
ATOM 1143 O O . SER A 1 158 ? 14.992 -23.370 -17.649 1.00 41.84 158 SER A O 1
ATOM 1145 N N . GLY A 1 159 ? 12.759 -23.693 -17.787 1.00 31.23 159 GLY A N 1
ATOM 1146 C CA . GLY A 1 159 ? 12.798 -24.871 -18.656 1.00 31.23 159 GLY A CA 1
ATOM 1147 C C . GLY A 1 159 ? 13.850 -24.763 -19.756 1.00 31.23 159 GLY A C 1
ATOM 1148 O O . GLY A 1 159 ? 13.694 -23.983 -20.694 1.00 31.23 159 GLY A O 1
ATOM 1149 N N . ASN A 1 160 ? 14.933 -25.537 -19.628 1.00 33.09 160 ASN A N 1
ATOM 1150 C CA . ASN A 1 160 ? 16.121 -25.329 -20.446 1.00 33.09 160 ASN A CA 1
ATOM 1151 C C . ASN A 1 160 ? 15.842 -25.736 -21.902 1.00 33.09 160 ASN A C 1
ATOM 1153 O O . ASN A 1 160 ? 15.809 -26.922 -22.247 1.00 33.09 160 ASN A O 1
ATOM 1157 N N . GLY A 1 161 ? 15.612 -24.735 -22.753 1.00 29.45 161 GLY A N 1
ATOM 1158 C CA . GLY A 1 161 ? 15.412 -24.896 -24.187 1.00 29.45 161 GLY A CA 1
ATOM 1159 C C . GLY A 1 161 ? 16.656 -25.493 -24.841 1.00 29.45 161 GLY A C 1
ATOM 1160 O O . GLY A 1 161 ? 17.667 -24.817 -25.022 1.00 29.45 161 GLY A O 1
ATOM 1161 N N . ASP A 1 162 ? 16.565 -26.769 -25.209 1.00 29.88 162 ASP A N 1
ATOM 1162 C CA . ASP A 1 162 ? 17.666 -27.582 -25.727 1.00 29.88 162 ASP A CA 1
ATOM 1163 C C . ASP A 1 162 ? 18.300 -26.976 -27.001 1.00 29.88 162 ASP A C 1
ATOM 1165 O O . ASP A 1 162 ? 17.821 -27.159 -28.122 1.00 29.88 162 ASP A O 1
ATOM 1169 N N . GLY A 1 163 ? 19.407 -26.242 -26.836 1.00 32.22 163 GLY A N 1
ATOM 1170 C CA . GLY A 1 163 ? 20.383 -25.946 -27.893 1.00 32.22 163 GLY A CA 1
ATOM 1171 C C . GLY A 1 163 ? 19.883 -25.183 -29.129 1.00 32.22 163 GLY A C 1
ATOM 1172 O O . GLY A 1 163 ? 20.539 -25.230 -30.176 1.00 32.22 163 GLY A O 1
ATOM 1173 N N . GLY A 1 164 ? 18.758 -24.477 -29.042 1.00 26.38 164 GLY A N 1
ATOM 1174 C CA . GLY A 1 164 ? 18.208 -23.685 -30.136 1.00 26.38 164 GLY A CA 1
ATOM 1175 C C . GLY A 1 164 ? 17.164 -22.706 -29.627 1.00 26.38 164 GLY A C 1
ATOM 1176 O O . GLY A 1 164 ? 16.183 -23.127 -29.027 1.00 26.38 164 GLY A O 1
ATOM 1177 N N . GLY A 1 165 ? 17.377 -21.412 -29.884 1.00 33.56 165 GLY A N 1
ATOM 1178 C CA . GLY A 1 165 ? 16.443 -20.368 -29.475 1.00 33.56 165 GLY A CA 1
ATOM 1179 C C . GLY A 1 165 ? 15.048 -20.629 -30.037 1.00 33.56 165 GLY A C 1
ATOM 1180 O O . GLY A 1 165 ? 14.838 -20.533 -31.248 1.00 33.56 165 GLY A O 1
ATOM 1181 N N . SER A 1 166 ? 14.126 -20.964 -29.141 1.00 29.88 166 SER A N 1
ATOM 1182 C CA . SER A 1 166 ? 12.701 -20.758 -29.329 1.00 29.88 166 SER A CA 1
ATOM 1183 C C . SER A 1 166 ? 12.351 -19.583 -28.438 1.00 29.88 166 SER A C 1
ATOM 1185 O O . SER A 1 166 ? 12.562 -19.650 -27.230 1.00 29.88 166 SER A O 1
ATOM 1187 N N . GLU A 1 167 ? 11.874 -18.507 -29.052 1.00 39.34 167 GLU A N 1
ATOM 1188 C CA . GLU A 1 167 ? 11.223 -17.416 -28.337 1.00 39.34 167 GLU A CA 1
ATOM 1189 C C . GLU A 1 167 ? 10.112 -18.043 -27.472 1.00 39.34 167 GLU A C 1
ATOM 1191 O O . GLU A 1 167 ? 9.345 -18.874 -27.971 1.00 39.34 167 GLU A O 1
ATOM 1196 N N . VAL A 1 168 ? 10.067 -17.717 -26.175 1.00 42.25 168 VAL A N 1
ATOM 1197 C CA . VAL A 1 168 ? 8.870 -17.984 -25.365 1.00 42.25 168 VAL A CA 1
ATOM 1198 C C . VAL A 1 168 ? 7.801 -17.072 -25.950 1.00 42.25 168 VAL A C 1
ATOM 1200 O O . VAL A 1 168 ? 7.971 -15.852 -25.952 1.00 42.25 168 VAL A O 1
ATOM 1203 N N . GLU A 1 169 ? 6.757 -17.651 -26.541 1.00 40.62 169 GLU A N 1
ATOM 1204 C CA . GLU A 1 169 ? 5.721 -16.853 -27.194 1.00 40.62 169 GLU A CA 1
ATOM 1205 C C . GLU A 1 169 ? 5.039 -15.975 -26.126 1.00 40.62 169 GLU A C 1
ATOM 1207 O O . GLU A 1 169 ? 4.788 -16.468 -25.023 1.00 40.62 169 GLU A O 1
ATOM 1212 N N . PRO A 1 170 ? 4.707 -14.697 -26.400 1.00 42.72 170 PRO A N 1
ATOM 1213 C CA . PRO A 1 170 ? 4.298 -13.754 -25.350 1.00 42.72 170 PRO A CA 1
ATOM 1214 C C . PRO A 1 170 ? 3.060 -14.148 -24.524 1.00 42.72 170 PRO A C 1
ATOM 1216 O O . PRO A 1 170 ? 2.802 -13.543 -23.494 1.00 42.72 170 PRO A O 1
ATOM 1219 N N . GLY A 1 171 ? 2.282 -15.147 -24.955 1.00 48.94 171 GLY A N 1
ATOM 1220 C CA . GLY A 1 171 ? 1.179 -15.700 -24.164 1.00 48.94 171 GLY A CA 1
ATOM 1221 C C . GLY A 1 171 ? 1.606 -16.699 -23.079 1.00 48.94 171 GLY A C 1
ATOM 1222 O O . GLY A 1 171 ? 0.917 -16.804 -22.070 1.00 48.94 171 GLY A O 1
ATOM 1223 N N . ASP A 1 172 ? 2.731 -17.399 -23.250 1.00 65.25 172 ASP A N 1
ATOM 1224 C CA . ASP A 1 172 ? 3.166 -18.475 -22.344 1.00 65.25 172 ASP A CA 1
ATOM 1225 C C . ASP A 1 172 ? 3.750 -17.909 -21.033 1.00 65.25 172 ASP A C 1
ATOM 1227 O O . ASP A 1 172 ? 3.635 -18.516 -19.969 1.00 65.25 172 ASP A O 1
ATOM 1231 N N . ALA A 1 173 ? 4.333 -16.706 -21.082 1.00 77.12 173 ALA A N 1
ATOM 1232 C CA . ALA A 1 173 ? 4.882 -16.021 -19.909 1.00 77.12 173 ALA A CA 1
ATOM 1233 C C . ALA A 1 173 ? 3.797 -15.582 -18.902 1.00 77.12 173 ALA A C 1
ATOM 1235 O O . ALA A 1 173 ? 4.078 -15.470 -17.710 1.00 77.12 173 ALA A O 1
ATOM 1236 N N . TYR A 1 174 ? 2.550 -15.383 -19.351 1.00 78.69 174 TYR A N 1
ATOM 1237 C CA . TYR A 1 174 ? 1.415 -15.066 -18.476 1.00 78.69 174 TYR A CA 1
ATOM 1238 C C . TYR A 1 174 ? 1.076 -16.209 -17.509 1.00 78.69 174 TYR A C 1
ATOM 1240 O O . TYR A 1 174 ? 0.583 -15.957 -16.411 1.00 78.69 174 TYR A O 1
ATOM 1248 N N . ASP A 1 175 ? 1.361 -17.462 -17.869 1.00 79.75 175 ASP A N 1
ATOM 1249 C CA . ASP A 1 175 ? 1.096 -18.616 -17.003 1.00 79.75 175 ASP A CA 1
ATOM 1250 C C . ASP A 1 175 ? 2.129 -18.804 -15.884 1.00 79.75 175 ASP A C 1
ATOM 1252 O O . ASP A 1 175 ? 1.873 -19.558 -14.949 1.00 79.75 175 ASP A O 1
ATOM 1256 N N . LEU A 1 176 ? 3.234 -18.052 -15.915 1.00 81.75 176 LEU A N 1
ATOM 1257 C CA . LEU A 1 176 ? 4.197 -17.957 -14.812 1.00 81.75 176 LEU A CA 1
ATOM 1258 C C . LEU A 1 176 ? 3.749 -16.986 -13.704 1.00 81.75 176 LEU A C 1
ATOM 1260 O O . LEU A 1 176 ? 4.344 -16.972 -12.629 1.00 81.75 176 LEU A O 1
ATOM 1264 N N . VAL A 1 177 ? 2.729 -16.161 -13.958 1.00 79.88 177 VAL A N 1
ATOM 1265 C CA . VAL A 1 177 ? 2.193 -15.203 -12.982 1.00 79.88 177 VAL A CA 1
ATOM 1266 C C . VAL A 1 177 ? 1.132 -15.906 -12.128 1.00 79.88 177 VAL A C 1
ATOM 1268 O O . VAL A 1 177 ? 0.194 -16.471 -12.694 1.00 79.88 177 VAL A O 1
ATOM 1271 N N . PRO A 1 178 ? 1.211 -15.882 -10.787 1.00 79.88 178 PRO A N 1
ATOM 1272 C CA . PRO A 1 178 ? 0.204 -16.522 -9.949 1.00 79.88 178 PRO A CA 1
ATOM 1273 C C . PRO A 1 178 ? -1.148 -15.791 -10.032 1.00 79.88 178 PRO A C 1
ATOM 1275 O O . PRO A 1 178 ? -1.221 -14.579 -10.236 1.00 79.88 178 PRO A O 1
ATOM 1278 N N . SER A 1 179 ? -2.242 -16.533 -9.861 1.00 82.25 179 SER A N 1
ATOM 1279 C CA . SER A 1 179 ? -3.560 -15.967 -9.553 1.00 82.25 179 SER A CA 1
ATOM 1280 C C . SER A 1 179 ? -3.783 -16.187 -8.067 1.00 82.25 179 SER A C 1
ATOM 1282 O O . SER A 1 179 ? -3.828 -17.334 -7.622 1.00 82.25 179 SER A O 1
ATOM 1284 N N . VAL A 1 180 ? -3.871 -15.097 -7.308 1.00 79.69 180 VAL A N 1
ATOM 1285 C CA . VAL A 1 180 ? -4.129 -15.135 -5.863 1.00 79.69 180 VAL A CA 1
ATOM 1286 C C . VAL A 1 180 ? -5.268 -14.158 -5.585 1.00 79.69 180 VAL A C 1
ATOM 1288 O O . VAL A 1 180 ? -5.041 -13.011 -5.181 1.00 79.69 180 VAL A O 1
ATOM 1291 N N . PRO A 1 181 ? -6.522 -14.566 -5.864 1.00 71.69 181 PRO A N 1
ATOM 1292 C CA . PRO A 1 181 ? -7.681 -13.753 -5.547 1.00 71.69 181 PRO A CA 1
ATOM 1293 C C . PRO A 1 181 ? -7.664 -13.354 -4.070 1.00 71.69 181 PRO A C 1
ATOM 1295 O O . PRO A 1 181 ? -7.300 -14.144 -3.206 1.00 71.69 181 PRO A O 1
ATOM 1298 N N . ALA A 1 182 ? -8.076 -12.118 -3.803 1.00 73.19 182 ALA A N 1
ATOM 1299 C CA . ALA A 1 182 ? -8.073 -11.489 -2.485 1.00 73.19 182 ALA A CA 1
ATOM 1300 C C . ALA A 1 182 ? -6.698 -11.156 -1.851 1.00 73.19 182 ALA A C 1
ATOM 1302 O O . ALA A 1 182 ? -6.687 -10.637 -0.737 1.00 73.19 182 ALA A O 1
ATOM 1303 N N . GLN A 1 183 ? -5.556 -11.334 -2.534 1.00 80.19 183 GLN A N 1
ATOM 1304 C CA . GLN A 1 183 ? -4.253 -10.947 -1.966 1.00 80.19 183 GLN A CA 1
ATOM 1305 C C . GLN A 1 183 ? -4.189 -9.438 -1.599 1.00 80.19 183 GLN A C 1
ATOM 1307 O O . GLN A 1 183 ? -4.474 -8.579 -2.447 1.00 80.19 183 GLN A O 1
ATOM 1312 N N . PRO A 1 184 ? -3.780 -9.082 -0.363 1.00 88.00 184 PRO A N 1
ATOM 1313 C CA . PRO A 1 184 ? -3.406 -7.718 0.003 1.00 88.00 184 PRO A CA 1
ATOM 1314 C C . PRO A 1 184 ? -2.200 -7.254 -0.817 1.00 88.00 184 PRO A C 1
ATOM 1316 O O . PRO A 1 184 ? -1.177 -7.935 -0.874 1.00 88.00 184 PRO A O 1
ATOM 1319 N N . ARG A 1 185 ? -2.299 -6.086 -1.454 1.00 94.44 185 ARG A N 1
ATOM 1320 C CA . ARG A 1 185 ? -1.245 -5.551 -2.332 1.00 94.44 185 ARG A CA 1
ATOM 1321 C C . ARG A 1 185 ? -1.146 -4.039 -2.202 1.00 94.44 185 ARG A C 1
ATOM 1323 O O . ARG A 1 185 ? -2.137 -3.392 -1.876 1.00 94.44 185 ARG A O 1
ATOM 1330 N N . VAL A 1 186 ? 0.006 -3.450 -2.524 1.00 98.38 186 VAL A N 1
ATOM 1331 C CA . VAL A 1 186 ? 0.157 -1.988 -2.655 1.00 98.38 186 VAL A CA 1
ATOM 1332 C C . VAL A 1 186 ? 0.872 -1.651 -3.960 1.00 98.38 186 VAL A C 1
ATOM 1334 O O . VAL A 1 186 ? 1.916 -2.227 -4.259 1.00 98.38 186 VAL A O 1
ATOM 1337 N N . VAL A 1 187 ? 0.308 -0.721 -4.737 1.00 98.81 187 VAL A N 1
ATOM 1338 C CA . VAL A 1 187 ? 0.887 -0.236 -5.998 1.00 98.81 187 VAL A CA 1
ATOM 1339 C C . VAL A 1 187 ? 1.428 1.179 -5.813 1.00 98.81 187 VAL A C 1
ATOM 1341 O O . VAL A 1 187 ? 0.672 2.118 -5.543 1.00 98.81 187 VAL A O 1
ATOM 1344 N N . VAL A 1 188 ? 2.734 1.341 -6.025 1.00 98.88 188 VAL A N 1
ATOM 1345 C CA . VAL A 1 188 ? 3.431 2.631 -5.997 1.00 98.88 188 VAL A CA 1
ATOM 1346 C C . VAL A 1 188 ? 3.774 3.044 -7.426 1.00 98.88 188 VAL A C 1
ATOM 1348 O O . VAL A 1 188 ? 4.583 2.403 -8.096 1.00 98.88 188 VAL A O 1
ATOM 1351 N N . ALA A 1 189 ? 3.172 4.126 -7.916 1.00 98.75 189 ALA A N 1
ATOM 1352 C CA . ALA A 1 189 ? 3.514 4.683 -9.217 1.00 98.75 189 ALA A CA 1
ATOM 1353 C C . ALA A 1 189 ? 4.763 5.567 -9.125 1.00 98.75 189 ALA A C 1
ATOM 1355 O O . ALA A 1 189 ? 4.802 6.524 -8.348 1.00 98.75 189 ALA A O 1
ATOM 1356 N N . VAL A 1 190 ? 5.760 5.280 -9.959 1.00 97.94 190 VAL A N 1
ATOM 1357 C CA . VAL A 1 190 ? 7.006 6.052 -10.062 1.00 97.94 190 VAL A CA 1
ATOM 1358 C C . VAL A 1 190 ? 7.051 6.694 -11.439 1.00 97.94 190 VAL A C 1
ATOM 1360 O O . VAL A 1 190 ? 7.124 5.994 -12.447 1.00 97.94 190 VAL A O 1
ATOM 1363 N N . ILE A 1 191 ? 6.991 8.026 -11.491 1.00 95.25 191 ILE A N 1
ATOM 1364 C CA . ILE A 1 191 ? 7.104 8.775 -12.748 1.00 95.25 191 ILE A CA 1
ATOM 1365 C C . ILE A 1 191 ? 8.558 9.198 -12.919 1.00 95.25 191 ILE A C 1
ATOM 1367 O O . ILE A 1 191 ? 9.084 9.961 -12.108 1.00 95.25 191 ILE A O 1
ATOM 1371 N N . ASP A 1 192 ? 9.213 8.718 -13.972 1.00 93.56 192 ASP A N 1
ATOM 1372 C CA . ASP A 1 192 ? 10.607 9.061 -14.254 1.00 93.56 192 ASP A CA 1
ATOM 1373 C C . ASP A 1 192 ? 10.912 8.958 -15.760 1.00 93.56 192 ASP A C 1
ATOM 1375 O O . ASP A 1 192 ? 10.023 9.016 -16.608 1.00 93.56 192 ASP A O 1
ATOM 1379 N N . SER A 1 193 ? 12.190 8.880 -16.104 1.00 88.69 193 SER A N 1
ATOM 1380 C CA . SER A 1 193 ? 12.741 9.106 -17.436 1.00 88.69 193 SER A CA 1
ATOM 1381 C C . SER A 1 193 ? 13.164 7.831 -18.170 1.00 88.69 193 SER A C 1
ATOM 1383 O O . SER A 1 193 ? 13.215 7.857 -19.399 1.00 88.69 193 SER A O 1
ATOM 1385 N N . ALA A 1 194 ? 13.478 6.747 -17.445 1.00 93.12 194 ALA A N 1
ATOM 1386 C CA . ALA A 1 194 ? 13.758 5.406 -17.976 1.00 93.12 194 ALA A CA 1
ATOM 1387 C C . ALA A 1 194 ? 13.891 4.352 -16.864 1.00 93.12 194 ALA A C 1
ATOM 1389 O O . ALA A 1 194 ? 14.267 4.688 -15.743 1.00 93.12 194 ALA A O 1
ATOM 1390 N N . ILE A 1 195 ? 13.683 3.078 -17.206 1.00 95.75 195 ILE A N 1
ATOM 1391 C CA . ILE A 1 195 ? 13.926 1.920 -16.333 1.00 95.75 195 ILE A CA 1
ATOM 1392 C C . ILE A 1 195 ? 14.793 0.870 -17.048 1.00 95.75 195 ILE A C 1
ATOM 1394 O O . ILE A 1 195 ? 14.875 0.850 -18.275 1.00 95.75 195 ILE A O 1
ATOM 1398 N N . ASN A 1 196 ? 15.450 0.003 -16.277 1.00 97.31 196 ASN A N 1
ATOM 1399 C CA . ASN A 1 196 ? 16.252 -1.115 -16.763 1.00 97.31 196 ASN A CA 1
ATOM 1400 C C . ASN A 1 196 ? 15.800 -2.426 -16.086 1.00 97.31 196 ASN A C 1
ATOM 1402 O O . ASN A 1 196 ? 16.361 -2.795 -15.054 1.00 97.31 196 ASN A O 1
ATOM 1406 N N . PRO A 1 197 ? 14.787 -3.121 -16.634 1.00 97.12 197 PRO A N 1
ATOM 1407 C CA . PRO A 1 197 ? 14.177 -4.296 -16.004 1.00 97.12 197 PRO A CA 1
ATOM 1408 C C . PRO A 1 197 ? 15.051 -5.562 -16.018 1.00 97.12 197 PRO A C 1
ATOM 1410 O O . PRO A 1 197 ? 14.641 -6.577 -15.465 1.00 97.12 197 PRO A O 1
ATOM 1413 N N . TYR A 1 198 ? 16.252 -5.527 -16.606 1.00 97.06 198 TYR A N 1
ATOM 1414 C CA . TYR A 1 198 ? 17.226 -6.622 -16.497 1.00 97.06 198 TYR A CA 1
ATOM 1415 C C . TYR A 1 198 ? 17.918 -6.678 -15.131 1.00 97.06 198 TYR A C 1
ATOM 1417 O O . TYR A 1 198 ? 18.420 -7.730 -14.747 1.00 97.06 198 TYR A O 1
ATOM 1425 N N . HIS A 1 199 ? 17.960 -5.555 -14.404 1.00 96.62 199 HIS A N 1
ATOM 1426 C CA . HIS A 1 199 ? 18.809 -5.416 -13.227 1.00 96.62 199 HIS A CA 1
ATOM 1427 C C . HIS A 1 199 ? 18.378 -6.334 -12.070 1.00 96.62 199 HIS A C 1
ATOM 1429 O O . HIS A 1 199 ? 17.243 -6.256 -11.599 1.00 96.62 199 HIS A O 1
ATOM 1435 N N . ASP A 1 200 ? 19.316 -7.128 -11.553 1.00 93.38 200 ASP A N 1
ATOM 1436 C CA . ASP A 1 200 ? 19.162 -8.132 -10.491 1.00 93.38 200 ASP A CA 1
ATOM 1437 C C . ASP A 1 200 ? 18.485 -7.587 -9.232 1.00 93.38 200 ASP A C 1
ATOM 1439 O O . ASP A 1 200 ? 17.776 -8.315 -8.542 1.00 93.38 200 ASP A O 1
ATOM 1443 N N . GLY A 1 201 ? 18.661 -6.294 -8.953 1.00 89.50 201 GLY A N 1
ATOM 1444 C CA . GLY A 1 201 ? 17.964 -5.567 -7.884 1.00 89.50 201 GLY A CA 1
ATOM 1445 C C . GLY A 1 201 ? 16.431 -5.710 -7.904 1.00 89.50 201 GLY A C 1
ATOM 1446 O O . GLY A 1 201 ? 15.816 -5.653 -6.846 1.00 89.50 201 GLY A O 1
ATOM 1447 N N . TYR A 1 202 ? 15.817 -5.964 -9.065 1.00 95.81 202 TYR A N 1
ATOM 1448 C CA . TYR A 1 202 ? 14.372 -6.211 -9.191 1.00 95.81 202 TYR A CA 1
ATOM 1449 C C . TYR A 1 202 ? 13.951 -7.673 -8.984 1.00 95.81 202 TYR A C 1
ATOM 1451 O O . TYR A 1 202 ? 12.755 -7.941 -8.942 1.00 95.81 202 TYR A O 1
ATOM 1459 N N . TYR A 1 203 ? 14.910 -8.593 -8.859 1.00 92.19 203 TYR A N 1
ATOM 1460 C CA . TYR A 1 203 ? 14.708 -10.044 -8.740 1.00 92.19 203 TYR A CA 1
ATOM 1461 C C . TYR A 1 203 ? 15.235 -10.599 -7.402 1.00 92.19 203 TYR A C 1
ATOM 1463 O O . TYR A 1 203 ? 15.461 -11.801 -7.273 1.00 92.19 203 TYR A O 1
ATOM 1471 N N . GLN A 1 204 ? 15.492 -9.730 -6.416 1.00 82.31 204 GLN A N 1
ATOM 1472 C CA . GLN A 1 204 ? 16.026 -10.131 -5.105 1.00 82.31 204 GLN A CA 1
ATOM 1473 C C . GLN A 1 204 ? 15.022 -10.936 -4.267 1.00 82.31 204 GLN A C 1
ATOM 1475 O O . GLN A 1 204 ? 15.423 -11.629 -3.336 1.00 82.31 204 GLN A O 1
ATOM 1480 N N . GLN A 1 205 ? 13.730 -10.842 -4.584 1.00 82.69 205 GLN A N 1
ATOM 1481 C CA . GLN A 1 205 ? 12.638 -11.519 -3.888 1.00 82.69 205 GLN A CA 1
ATOM 1482 C C . GLN A 1 205 ? 11.613 -12.062 -4.900 1.00 82.69 205 GLN A C 1
ATOM 1484 O O . GLN A 1 205 ? 11.587 -11.587 -6.040 1.00 82.69 205 GLN A O 1
ATOM 1489 N N . PRO A 1 206 ? 10.778 -13.049 -4.520 1.00 82.44 206 PRO A N 1
ATOM 1490 C CA . PRO A 1 206 ? 9.661 -13.501 -5.344 1.00 82.44 206 PRO A CA 1
ATOM 1491 C C . PRO A 1 206 ? 8.724 -12.348 -5.729 1.00 82.44 206 PRO A C 1
ATOM 1493 O O . PRO A 1 206 ? 8.498 -11.429 -4.943 1.00 82.44 206 PRO A O 1
ATOM 1496 N N . SER A 1 207 ? 8.164 -12.407 -6.939 1.00 89.81 207 SER A N 1
ATOM 1497 C CA . SER A 1 207 ? 7.216 -11.390 -7.398 1.00 89.81 207 SER A CA 1
ATOM 1498 C C . SER A 1 207 ? 5.889 -11.484 -6.639 1.00 89.81 207 SER A C 1
ATOM 1500 O O . SER A 1 207 ? 5.327 -12.570 -6.504 1.00 89.81 207 SER A O 1
ATOM 1502 N N . THR A 1 208 ? 5.366 -10.339 -6.202 1.00 90.19 208 THR A N 1
ATOM 1503 C CA . THR A 1 208 ? 4.031 -10.167 -5.605 1.00 90.19 208 THR A CA 1
ATOM 1504 C C . THR A 1 208 ? 2.972 -9.775 -6.643 1.00 90.19 208 THR A C 1
ATOM 1506 O O . THR A 1 208 ? 1.815 -9.533 -6.299 1.00 90.19 208 THR A O 1
ATOM 1509 N N . VAL A 1 209 ? 3.339 -9.699 -7.928 1.00 93.62 209 VAL A N 1
ATOM 1510 C CA . VAL A 1 209 ? 2.410 -9.375 -9.018 1.00 93.62 209 VAL A CA 1
ATOM 1511 C C . VAL A 1 209 ? 1.539 -10.587 -9.339 1.00 93.62 209 VAL A C 1
ATOM 1513 O O . VAL A 1 209 ? 2.046 -11.652 -9.682 1.00 93.62 209 VAL A O 1
ATOM 1516 N N . THR A 1 210 ? 0.218 -10.402 -9.297 1.00 90.56 210 THR A N 1
ATOM 1517 C CA . THR A 1 210 ? -0.759 -11.444 -9.639 1.00 90.56 210 THR A CA 1
ATOM 1518 C C . THR A 1 210 ? -1.510 -11.147 -10.936 1.00 90.56 210 THR A C 1
ATOM 1520 O O . THR A 1 210 ? -1.557 -10.006 -11.411 1.00 90.56 210 THR A O 1
ATOM 1523 N N . LYS A 1 211 ? -2.178 -12.165 -11.494 1.00 88.25 211 LYS A N 1
ATOM 1524 C CA . LYS A 1 211 ? -3.081 -12.026 -12.652 1.00 88.25 211 LYS A CA 1
ATOM 1525 C C . LYS A 1 211 ? -4.185 -10.984 -12.413 1.00 88.25 211 LYS A C 1
ATOM 1527 O O . LYS A 1 211 ? -4.586 -10.304 -13.358 1.00 88.25 211 LYS A O 1
ATOM 1532 N N . GLU A 1 212 ? -4.631 -10.812 -11.169 1.00 90.88 212 GLU A N 1
ATOM 1533 C CA . GLU A 1 212 ? -5.624 -9.811 -10.761 1.00 90.88 212 GLU A CA 1
ATOM 1534 C C . GLU A 1 212 ? -5.052 -8.387 -10.849 1.00 90.88 212 GLU A C 1
ATOM 1536 O O . GLU A 1 212 ? -5.679 -7.514 -11.451 1.00 90.88 212 GLU A O 1
ATOM 1541 N N . VAL A 1 213 ? -3.834 -8.160 -10.340 1.00 93.56 213 VAL A N 1
ATOM 1542 C CA . VAL A 1 213 ? -3.143 -6.858 -10.438 1.00 93.56 213 VAL A CA 1
ATOM 1543 C C . VAL A 1 213 ? -2.837 -6.494 -11.893 1.00 93.56 213 VAL A C 1
ATOM 1545 O O . VAL A 1 213 ? -3.026 -5.344 -12.295 1.00 93.56 213 VAL A O 1
ATOM 1548 N N . LEU A 1 214 ? -2.414 -7.468 -12.707 1.00 94.19 214 LEU A N 1
ATOM 1549 C CA . LEU A 1 214 ? -2.198 -7.269 -14.144 1.00 94.19 214 LEU A CA 1
ATOM 1550 C C . LEU A 1 214 ? -3.478 -6.828 -14.858 1.00 94.19 214 LEU A C 1
ATOM 1552 O O . LEU A 1 214 ? -3.445 -5.872 -15.634 1.00 94.19 214 LEU A O 1
ATOM 1556 N N . ALA A 1 215 ? -4.608 -7.477 -14.567 1.00 88.38 215 ALA A N 1
ATOM 1557 C CA . ALA A 1 215 ? -5.904 -7.093 -15.118 1.00 88.38 215 ALA A CA 1
ATOM 1558 C C . ALA A 1 215 ? -6.330 -5.687 -14.662 1.00 88.38 215 ALA A C 1
ATOM 1560 O O . ALA A 1 215 ? -6.851 -4.914 -15.468 1.00 88.38 215 ALA A O 1
ATOM 1561 N N . GLU A 1 216 ? -6.071 -5.328 -13.402 1.00 91.62 216 GLU A N 1
ATOM 1562 C CA . GLU A 1 216 ? -6.393 -4.010 -12.849 1.00 91.62 216 GLU A CA 1
ATOM 1563 C C . GLU A 1 216 ? -5.574 -2.881 -13.499 1.00 91.62 216 GLU A C 1
ATOM 1565 O O . GLU A 1 216 ? -6.120 -1.815 -13.782 1.00 91.62 216 GLU A O 1
ATOM 1570 N N . LEU A 1 217 ? -4.288 -3.128 -13.784 1.00 93.75 217 LEU A N 1
ATOM 1571 C CA . LEU A 1 217 ? -3.375 -2.227 -14.508 1.00 93.75 217 LEU A CA 1
ATOM 1572 C C . LEU A 1 217 ? -3.490 -2.316 -16.042 1.00 93.75 217 LEU A C 1
ATOM 1574 O O . LEU A 1 217 ? -2.784 -1.604 -16.756 1.00 93.75 217 LEU A O 1
ATOM 1578 N N . GLY A 1 218 ? -4.387 -3.156 -16.566 1.00 90.69 218 GLY A N 1
ATOM 1579 C CA . GLY A 1 218 ? -4.642 -3.287 -18.002 1.00 90.69 218 GLY A CA 1
ATOM 1580 C C . GLY A 1 218 ? -3.521 -3.965 -18.800 1.00 90.69 218 GLY A C 1
ATOM 1581 O O . GLY A 1 218 ? -3.443 -3.765 -20.013 1.00 90.69 218 GLY A O 1
ATOM 1582 N N . VAL A 1 219 ? -2.658 -4.752 -18.150 1.00 94.06 219 VAL A N 1
ATOM 1583 C CA . VAL A 1 219 ? -1.650 -5.587 -18.820 1.00 94.06 219 VAL A CA 1
ATOM 1584 C C . VAL A 1 219 ? -2.354 -6.781 -19.463 1.00 94.06 219 VAL A C 1
ATOM 1586 O O . VAL A 1 219 ? -2.845 -7.678 -18.777 1.00 94.06 219 VAL A O 1
ATOM 1589 N N . SER A 1 220 ? -2.409 -6.800 -20.794 1.00 87.12 220 SER A N 1
ATOM 1590 C CA . SER A 1 220 ? -2.870 -7.971 -21.545 1.00 87.12 220 SER A CA 1
ATOM 1591 C C . SER A 1 220 ? -1.878 -9.138 -21.397 1.00 87.12 220 SER A C 1
ATOM 1593 O O . SER A 1 220 ? -0.681 -8.874 -21.261 1.00 87.12 220 SER A O 1
ATOM 1595 N N . PRO A 1 221 ? -2.315 -10.412 -21.471 1.00 86.56 221 PRO A N 1
ATOM 1596 C CA . PRO A 1 221 ? -1.427 -11.572 -21.348 1.00 86.56 221 PRO A CA 1
ATOM 1597 C C . PRO A 1 221 ? -0.195 -11.517 -22.258 1.00 86.56 221 PRO A C 1
ATOM 1599 O O . PRO A 1 221 ? 0.907 -11.784 -21.800 1.00 86.56 221 PRO A O 1
ATOM 1602 N N . GLU A 1 222 ? -0.361 -11.068 -23.505 1.00 85.75 222 GLU A N 1
ATOM 1603 C CA . GLU A 1 222 ? 0.710 -10.895 -24.496 1.00 85.75 222 GLU A CA 1
ATOM 1604 C C . GLU A 1 222 ? 1.743 -9.797 -24.171 1.00 85.75 222 GLU A C 1
ATOM 1606 O O . GLU A 1 222 ? 2.745 -9.669 -24.873 1.00 85.75 222 GLU A O 1
ATOM 1611 N N . ASN A 1 223 ? 1.503 -8.998 -23.128 1.00 92.75 223 ASN A N 1
ATOM 1612 C CA . ASN A 1 223 ? 2.417 -7.975 -22.616 1.00 92.75 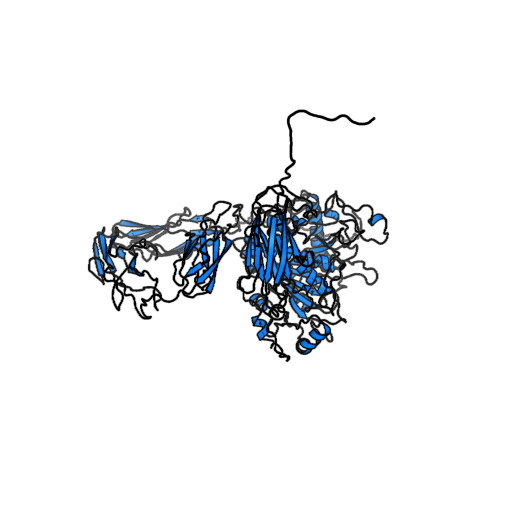223 ASN A CA 1
ATOM 1613 C C . ASN A 1 223 ? 3.090 -8.403 -21.297 1.00 92.75 223 ASN A C 1
ATOM 1615 O O . ASN A 1 223 ? 3.738 -7.582 -20.640 1.00 92.75 223 ASN A O 1
ATOM 1619 N N . VAL A 1 224 ? 2.949 -9.671 -20.899 1.00 93.44 224 VAL A N 1
ATOM 1620 C CA . VAL A 1 224 ? 3.786 -10.290 -19.867 1.00 93.44 224 VAL A CA 1
ATOM 1621 C C . VAL A 1 224 ? 5.034 -10.866 -20.526 1.00 93.44 224 VAL A C 1
ATOM 1623 O O . VAL A 1 224 ? 4.959 -11.604 -21.503 1.00 93.44 224 VAL A O 1
ATOM 1626 N N . VAL A 1 225 ? 6.200 -10.491 -20.007 1.00 93.94 225 VAL A N 1
ATOM 1627 C CA . VAL A 1 225 ? 7.484 -10.670 -20.687 1.00 93.94 225 VAL A CA 1
ATOM 1628 C C . VAL A 1 225 ? 8.468 -11.352 -19.751 1.00 93.94 225 VAL A C 1
ATOM 1630 O O . VAL A 1 225 ? 8.841 -10.801 -18.716 1.00 93.94 225 VAL A O 1
ATOM 1633 N N . ALA A 1 226 ? 8.934 -12.538 -20.134 1.00 91.25 226 ALA A N 1
ATOM 1634 C CA . ALA A 1 226 ? 10.135 -13.127 -19.558 1.00 91.25 226 ALA A CA 1
ATOM 1635 C C . ALA A 1 226 ? 11.347 -12.608 -20.349 1.00 91.25 226 ALA A C 1
ATOM 1637 O O . ALA A 1 226 ? 11.492 -12.925 -21.528 1.00 91.25 226 ALA A O 1
ATOM 1638 N N . LEU A 1 227 ? 12.182 -11.777 -19.721 1.00 93.50 227 LEU A N 1
ATOM 1639 C CA . LEU A 1 227 ? 13.422 -11.287 -20.331 1.00 93.50 227 LEU A CA 1
ATOM 1640 C C . LEU A 1 227 ? 14.505 -12.369 -20.287 1.00 93.50 227 LEU A C 1
ATOM 1642 O O . LEU A 1 227 ? 14.605 -13.122 -19.313 1.00 93.50 227 LEU A O 1
ATOM 1646 N N . THR A 1 228 ? 15.350 -12.417 -21.314 1.00 92.69 228 THR A N 1
ATOM 1647 C CA . THR A 1 228 ? 16.539 -13.271 -21.307 1.00 92.69 228 THR A CA 1
ATOM 1648 C C . THR A 1 228 ? 17.510 -12.748 -20.246 1.00 92.69 228 THR A C 1
ATOM 1650 O O . THR A 1 228 ? 17.795 -11.557 -20.209 1.00 92.69 228 THR A O 1
ATOM 1653 N N . ARG A 1 229 ? 18.007 -13.612 -19.352 1.00 90.19 229 ARG A N 1
ATOM 1654 C CA . ARG A 1 229 ? 18.975 -13.240 -18.303 1.00 90.19 229 ARG A CA 1
ATOM 1655 C C . ARG A 1 229 ? 20.055 -14.312 -18.187 1.00 90.19 229 ARG A C 1
ATOM 1657 O O . ARG A 1 229 ? 19.886 -15.308 -17.486 1.00 90.19 229 ARG A O 1
ATOM 1664 N N . THR A 1 230 ? 21.154 -14.124 -18.911 1.00 89.56 230 THR A N 1
ATOM 1665 C CA . THR A 1 230 ? 22.347 -14.986 -18.897 1.00 89.56 230 THR A CA 1
ATOM 1666 C C . THR A 1 230 ? 23.518 -14.380 -18.119 1.00 89.56 230 THR A C 1
ATOM 1668 O O . THR A 1 230 ? 24.521 -15.067 -17.906 1.00 89.56 230 THR A O 1
ATOM 1671 N N . GLY A 1 231 ? 23.392 -13.128 -17.664 1.00 87.31 231 GLY A N 1
ATOM 1672 C CA . GLY A 1 231 ? 24.458 -12.376 -16.992 1.00 87.31 231 GLY A CA 1
ATOM 1673 C C . GLY A 1 231 ? 25.388 -11.650 -17.972 1.00 87.31 231 GLY A C 1
ATOM 1674 O O . GLY A 1 231 ? 26.516 -11.295 -17.615 1.00 87.31 231 GLY A O 1
ATOM 1675 N N . ASP A 1 232 ? 24.952 -11.479 -19.223 1.00 92.19 232 ASP A N 1
ATOM 1676 C CA . ASP A 1 232 ? 25.588 -10.624 -20.223 1.00 92.19 232 ASP A CA 1
ATOM 1677 C C . ASP A 1 232 ? 24.505 -9.754 -20.860 1.00 92.19 232 ASP A C 1
ATOM 1679 O O . ASP A 1 232 ? 24.022 -10.043 -21.955 1.00 92.19 232 ASP A O 1
ATOM 1683 N N . PHE A 1 233 ? 24.186 -8.643 -20.193 1.00 93.00 233 PHE A N 1
ATOM 1684 C CA . PHE A 1 233 ? 23.281 -7.592 -20.669 1.00 93.00 233 PHE A CA 1
ATOM 1685 C C . PHE A 1 233 ? 23.354 -7.306 -22.180 1.00 93.00 233 PHE A C 1
ATOM 1687 O O . PHE A 1 233 ? 22.340 -7.020 -22.811 1.00 93.00 233 PHE A O 1
ATOM 1694 N N . ALA A 1 234 ? 24.540 -7.345 -22.804 1.00 94.00 234 ALA A N 1
ATOM 1695 C CA . ALA A 1 234 ? 24.666 -7.059 -24.233 1.00 94.00 234 ALA A CA 1
ATOM 1696 C C . ALA A 1 234 ? 24.221 -8.229 -25.129 1.00 94.00 234 ALA A C 1
ATOM 1698 O O . ALA A 1 234 ? 23.793 -7.994 -26.263 1.00 94.00 234 ALA A O 1
ATOM 1699 N N . ALA A 1 235 ? 24.342 -9.468 -24.651 1.00 93.81 235 ALA A N 1
ATOM 1700 C CA . ALA A 1 235 ? 23.785 -10.660 -25.282 1.00 93.81 235 ALA A CA 1
ATOM 1701 C C . ALA A 1 235 ? 22.278 -10.779 -25.010 1.00 93.81 235 ALA A C 1
ATOM 1703 O O . ALA A 1 235 ? 21.518 -11.041 -25.941 1.00 93.81 235 ALA A O 1
ATOM 1704 N N . ASP A 1 236 ? 21.859 -10.503 -23.779 1.00 94.75 236 ASP A N 1
ATOM 1705 C CA . ASP A 1 236 ? 20.481 -10.599 -23.295 1.00 94.75 236 ASP A CA 1
ATOM 1706 C C . ASP A 1 236 ? 19.569 -9.564 -23.983 1.00 94.75 236 ASP A C 1
ATOM 1708 O O . ASP A 1 236 ? 18.601 -9.925 -24.658 1.00 94.75 236 ASP A O 1
ATOM 1712 N N . LEU A 1 237 ? 19.978 -8.290 -24.014 1.00 94.94 237 LEU A N 1
ATOM 1713 C CA . LEU A 1 237 ? 19.310 -7.234 -24.791 1.00 94.94 237 LEU A CA 1
ATOM 1714 C C . LEU A 1 237 ? 19.242 -7.543 -26.300 1.00 94.94 237 LEU A C 1
ATOM 1716 O O . LEU A 1 237 ? 18.331 -7.096 -27.001 1.00 94.94 237 LEU A O 1
ATOM 1720 N N . ALA A 1 238 ? 20.225 -8.281 -26.828 1.00 95.31 238 ALA A N 1
ATOM 1721 C CA . ALA A 1 238 ? 20.258 -8.684 -28.232 1.00 95.31 238 ALA A CA 1
ATOM 1722 C C . ALA A 1 238 ? 19.375 -9.908 -28.528 1.00 95.31 238 ALA A C 1
ATOM 1724 O O . ALA A 1 238 ? 18.902 -10.030 -29.662 1.00 95.31 238 ALA A O 1
ATOM 1725 N N . ALA A 1 239 ? 19.141 -10.783 -27.546 1.00 93.44 239 ALA A N 1
ATOM 1726 C CA . ALA A 1 239 ? 18.186 -11.884 -27.633 1.00 93.44 239 ALA A CA 1
ATOM 1727 C C . ALA A 1 239 ? 16.747 -11.344 -27.651 1.00 93.44 239 ALA A C 1
ATOM 1729 O O . ALA A 1 239 ? 15.984 -11.655 -28.566 1.00 93.44 239 ALA A O 1
ATOM 1730 N N . ASP A 1 240 ? 16.427 -10.418 -26.746 1.00 95.81 240 ASP A N 1
ATOM 1731 C CA . ASP A 1 240 ? 15.082 -9.838 -26.604 1.00 95.81 240 ASP A CA 1
ATOM 1732 C C . ASP A 1 240 ? 14.779 -8.720 -27.626 1.00 95.81 240 ASP A C 1
ATOM 1734 O O . ASP A 1 240 ? 13.751 -8.041 -27.561 1.00 95.81 240 ASP A O 1
ATOM 1738 N N . ALA A 1 241 ? 15.659 -8.498 -28.608 1.00 94.75 241 ALA A N 1
ATOM 1739 C CA . ALA A 1 241 ? 15.551 -7.399 -29.572 1.00 94.75 241 ALA A CA 1
ATOM 1740 C C . ALA A 1 241 ? 14.247 -7.413 -30.399 1.00 94.75 241 ALA A C 1
ATOM 1742 O O . ALA A 1 241 ? 13.827 -6.365 -30.901 1.00 94.75 241 ALA A O 1
ATOM 1743 N N . ALA A 1 242 ? 13.605 -8.578 -30.550 1.00 92.25 242 ALA A N 1
ATOM 1744 C CA . ALA A 1 242 ? 12.290 -8.709 -31.176 1.00 92.25 242 ALA A CA 1
ATOM 1745 C C . ALA A 1 242 ? 11.187 -8.059 -30.322 1.00 92.25 242 ALA A C 1
ATOM 1747 O O . ALA A 1 242 ? 10.437 -7.232 -30.844 1.00 92.25 242 ALA A O 1
ATOM 1748 N N . PHE A 1 243 ? 11.155 -8.356 -29.017 1.00 94.44 243 PHE A N 1
ATOM 1749 C CA . PHE A 1 243 ? 10.252 -7.729 -28.049 1.00 94.44 243 PHE A CA 1
ATOM 1750 C C . PHE A 1 243 ? 10.476 -6.213 -27.995 1.00 94.44 243 PHE A C 1
ATOM 1752 O O . PHE A 1 243 ? 9.544 -5.447 -28.232 1.00 94.44 243 PHE A O 1
ATOM 1759 N N . TRP A 1 244 ? 11.719 -5.761 -27.808 1.00 95.19 244 TRP A N 1
ATOM 1760 C CA . TRP A 1 244 ? 12.035 -4.328 -27.730 1.00 95.19 244 TRP A CA 1
ATOM 1761 C C . TRP A 1 244 ? 11.684 -3.537 -28.998 1.00 95.19 244 TRP A C 1
ATOM 1763 O O . TRP A 1 244 ? 11.394 -2.345 -28.925 1.00 95.19 244 TRP A O 1
ATOM 1773 N N . SER A 1 245 ? 11.678 -4.190 -30.164 1.00 92.94 245 SER A N 1
ATOM 1774 C CA . SER A 1 245 ? 11.232 -3.584 -31.428 1.00 92.94 245 SER A CA 1
ATOM 1775 C C . SER A 1 245 ? 9.704 -3.505 -31.570 1.00 92.94 245 SER A C 1
ATOM 1777 O O . SER A 1 245 ? 9.222 -2.862 -32.506 1.00 92.94 245 SER A O 1
ATOM 1779 N N . ALA A 1 246 ? 8.958 -4.176 -30.689 1.00 92.12 246 ALA A N 1
ATOM 1780 C CA . ALA A 1 246 ? 7.501 -4.284 -30.686 1.00 92.12 246 ALA A CA 1
ATOM 1781 C C . ALA A 1 246 ? 6.821 -3.556 -29.507 1.00 92.12 246 ALA A C 1
ATOM 1783 O O . ALA A 1 246 ? 5.599 -3.437 -29.524 1.00 92.12 246 ALA A O 1
ATOM 1784 N N . VAL A 1 247 ? 7.575 -3.046 -28.522 1.00 94.06 247 VAL A N 1
ATOM 1785 C CA . VAL A 1 247 ? 7.030 -2.247 -27.407 1.00 94.06 247 VAL A CA 1
ATOM 1786 C C . VAL A 1 247 ? 6.284 -1.020 -27.943 1.00 94.06 247 VAL A C 1
ATOM 1788 O O . VAL A 1 247 ? 6.852 -0.185 -28.653 1.00 94.06 247 VAL A O 1
ATOM 1791 N N . GLU A 1 248 ? 5.009 -0.890 -27.578 1.00 92.56 248 GLU A N 1
ATOM 1792 C CA . GLU A 1 248 ? 4.156 0.228 -27.983 1.00 92.56 248 GLU A CA 1
ATOM 1793 C C . GLU A 1 248 ? 4.073 1.310 -26.883 1.00 92.56 248 GLU A C 1
ATOM 1795 O O . GLU A 1 248 ? 3.923 0.990 -25.702 1.00 92.56 248 GLU A O 1
ATOM 1800 N N . PRO A 1 249 ? 4.128 2.612 -27.231 1.00 91.06 249 PRO A N 1
ATOM 1801 C CA . PRO A 1 249 ? 3.840 3.685 -26.281 1.00 91.06 249 PRO A CA 1
ATOM 1802 C C . PRO A 1 249 ? 2.405 3.614 -25.745 1.00 91.06 249 PRO A C 1
ATOM 1804 O O . PRO A 1 249 ? 1.469 3.305 -26.483 1.00 91.06 249 PRO A O 1
ATOM 1807 N N . ASN A 1 250 ? 2.222 4.013 -24.487 1.00 89.94 250 ASN A N 1
ATOM 1808 C CA . ASN A 1 250 ? 0.970 3.974 -23.721 1.00 89.94 250 ASN A CA 1
ATOM 1809 C C . ASN A 1 250 ? 0.411 2.562 -23.448 1.00 89.94 250 ASN A C 1
ATOM 1811 O O . ASN A 1 250 ? -0.729 2.454 -22.993 1.00 89.94 250 ASN A O 1
ATOM 1815 N N . THR A 1 251 ? 1.194 1.512 -23.698 1.00 94.56 251 THR A N 1
ATOM 1816 C CA . THR A 1 251 ? 0.847 0.118 -23.401 1.00 94.56 251 THR A CA 1
ATOM 1817 C C . THR A 1 251 ? 1.614 -0.347 -22.154 1.00 94.56 251 THR A C 1
ATOM 1819 O O . THR A 1 251 ? 2.824 -0.111 -22.089 1.00 94.56 251 THR A O 1
ATOM 1822 N N . PRO A 1 252 ? 0.946 -0.959 -21.156 1.00 96.00 252 PRO A N 1
ATOM 1823 C CA . PRO A 1 252 ? 1.598 -1.470 -19.955 1.00 96.00 252 PRO A CA 1
ATOM 1824 C C . PRO A 1 252 ? 2.169 -2.878 -20.193 1.00 96.00 252 PRO A C 1
ATOM 1826 O O . PRO A 1 252 ? 1.501 -3.740 -20.770 1.00 96.00 252 PRO A O 1
ATOM 1829 N N . TYR A 1 253 ? 3.391 -3.106 -19.711 1.00 98.06 253 TYR A N 1
ATOM 1830 C CA . TYR A 1 253 ? 4.126 -4.373 -19.791 1.00 98.06 253 TYR A CA 1
ATOM 1831 C C . TYR A 1 253 ? 4.574 -4.827 -18.403 1.00 98.06 253 TYR A C 1
ATOM 1833 O O . TYR A 1 253 ? 4.973 -3.998 -17.587 1.00 98.06 253 TYR A O 1
ATOM 1841 N N . HIS A 1 254 ? 4.560 -6.131 -18.143 1.00 98.31 254 HIS A N 1
ATOM 1842 C CA . HIS A 1 254 ? 5.081 -6.718 -16.905 1.00 98.31 254 HIS A CA 1
ATOM 1843 C C . HIS A 1 254 ? 6.310 -7.582 -17.192 1.00 98.31 254 HIS A C 1
ATOM 1845 O O . HIS A 1 254 ? 6.305 -8.360 -18.145 1.00 98.31 254 HIS A O 1
ATOM 1851 N N . PHE A 1 255 ? 7.339 -7.470 -16.351 1.00 97.31 255 PHE A N 1
ATOM 1852 C CA . PHE A 1 255 ? 8.556 -8.275 -16.448 1.00 97.31 255 PHE A CA 1
ATOM 1853 C C . PHE A 1 255 ? 8.524 -9.389 -15.395 1.00 97.31 255 PHE A C 1
ATOM 1855 O O . PHE A 1 255 ? 8.602 -9.118 -14.193 1.00 97.31 255 PHE A O 1
ATOM 1862 N N . VAL A 1 256 ? 8.380 -10.637 -15.851 1.00 92.44 256 VAL A N 1
ATOM 1863 C CA . VAL A 1 256 ? 8.190 -11.820 -14.994 1.00 92.44 256 VAL A CA 1
ATOM 1864 C C . VAL A 1 256 ? 9.351 -11.974 -14.015 1.00 92.44 256 VAL A C 1
ATOM 1866 O O . VAL A 1 256 ? 10.514 -11.860 -14.395 1.00 92.44 256 VAL A O 1
ATOM 1869 N N . GLY A 1 257 ? 9.033 -12.261 -12.751 1.00 89.25 257 GLY A N 1
ATOM 1870 C CA . GLY A 1 257 ? 10.023 -12.395 -11.678 1.00 89.25 257 GLY A CA 1
ATOM 1871 C C . GLY A 1 257 ? 10.447 -11.070 -11.037 1.00 89.25 257 GLY A C 1
ATOM 1872 O O . GLY A 1 257 ? 11.319 -11.084 -10.176 1.00 89.25 257 GLY A O 1
ATOM 1873 N N . THR A 1 258 ? 9.826 -9.948 -11.419 1.00 96.94 258 THR A N 1
ATOM 1874 C CA . THR A 1 258 ? 10.001 -8.640 -10.766 1.00 96.94 258 THR A CA 1
ATOM 1875 C C . THR A 1 258 ? 8.689 -8.119 -10.191 1.00 96.94 258 THR A C 1
ATOM 1877 O O . THR A 1 258 ? 7.616 -8.594 -10.555 1.00 96.94 258 THR A O 1
ATOM 1880 N N . ASN A 1 259 ? 8.750 -7.064 -9.377 1.00 97.94 259 ASN A N 1
ATOM 1881 C CA . ASN A 1 259 ? 7.570 -6.280 -8.991 1.00 97.94 259 ASN A CA 1
ATOM 1882 C C . ASN A 1 259 ? 7.293 -5.096 -9.939 1.00 97.94 259 ASN A C 1
ATOM 1884 O O . ASN A 1 259 ? 6.626 -4.139 -9.557 1.00 97.94 259 ASN A O 1
ATOM 1888 N N . ILE A 1 260 ? 7.809 -5.129 -11.176 1.00 98.56 260 ILE A N 1
ATOM 1889 C CA . ILE A 1 260 ? 7.710 -4.023 -12.138 1.00 98.56 260 ILE A CA 1
ATOM 1890 C C . ILE A 1 260 ? 6.588 -4.254 -13.157 1.00 98.56 260 ILE A C 1
ATOM 1892 O O . ILE A 1 260 ? 6.556 -5.258 -13.877 1.00 98.56 260 ILE A O 1
ATOM 1896 N N . ILE A 1 261 ? 5.719 -3.252 -13.283 1.00 98.75 261 ILE A N 1
ATOM 1897 C CA . ILE A 1 261 ? 4.801 -3.056 -14.409 1.00 98.75 261 ILE A CA 1
ATOM 1898 C C . ILE A 1 261 ? 5.105 -1.673 -14.988 1.00 98.75 261 ILE A C 1
ATOM 1900 O O . ILE A 1 261 ? 5.074 -0.687 -14.257 1.00 98.75 261 ILE A O 1
ATOM 1904 N N . ALA A 1 262 ? 5.426 -1.570 -16.276 1.00 98.38 262 ALA A N 1
ATOM 1905 C CA . ALA A 1 262 ? 5.921 -0.335 -16.879 1.00 98.38 262 ALA A CA 1
ATOM 1906 C C . ALA A 1 262 ? 5.132 0.100 -18.121 1.00 98.38 262 ALA A C 1
ATOM 1908 O O . ALA A 1 262 ? 4.812 -0.716 -18.983 1.00 98.38 262 ALA A O 1
ATOM 1909 N N . THR A 1 263 ? 4.899 1.408 -18.245 1.00 96.69 263 THR A N 1
ATOM 1910 C CA . THR A 1 263 ? 4.257 2.059 -19.401 1.00 96.69 263 THR A CA 1
ATOM 1911 C C . THR A 1 263 ? 5.113 3.231 -19.869 1.00 96.69 263 THR A C 1
ATOM 1913 O O . THR A 1 263 ? 5.635 3.980 -19.043 1.00 96.69 263 THR A O 1
ATOM 1916 N N . SER A 1 264 ? 5.232 3.443 -21.186 1.00 95.12 264 SER A N 1
ATOM 1917 C CA . SER A 1 264 ? 5.990 4.574 -21.741 1.00 95.12 264 SER A CA 1
ATOM 1918 C C . SER A 1 264 ? 5.128 5.633 -22.419 1.00 95.12 264 SER A C 1
ATOM 1920 O O . SER A 1 264 ? 4.410 5.353 -23.376 1.00 95.12 264 SER A O 1
ATOM 1922 N N . TYR A 1 265 ? 5.296 6.872 -21.962 1.00 91.81 265 TYR A N 1
ATOM 1923 C CA . TYR A 1 265 ? 4.826 8.124 -22.557 1.00 91.81 265 TYR A CA 1
ATOM 1924 C C . TYR A 1 265 ? 6.001 8.911 -23.170 1.00 91.81 265 TYR A C 1
ATOM 1926 O O . TYR A 1 265 ? 5.968 10.139 -23.259 1.00 91.81 265 TYR A O 1
ATOM 1934 N N . ALA A 1 266 ? 7.081 8.220 -23.557 1.00 82.75 266 ALA A N 1
ATOM 1935 C CA . ALA A 1 266 ? 8.264 8.851 -24.127 1.00 82.75 266 ALA A CA 1
ATOM 1936 C C . ALA A 1 266 ? 7.996 9.474 -25.513 1.00 82.75 266 ALA A C 1
ATOM 1938 O O . ALA A 1 266 ? 7.189 8.996 -26.314 1.00 82.75 266 ALA A O 1
ATOM 1939 N N . GLY A 1 267 ? 8.715 10.560 -25.799 1.00 77.94 267 GLY A N 1
ATOM 1940 C CA . GLY A 1 267 ? 8.545 11.371 -27.000 1.00 77.94 267 GLY A CA 1
ATOM 1941 C C . GLY A 1 267 ? 8.897 10.665 -28.309 1.00 77.94 267 GLY A C 1
ATOM 1942 O O . GLY A 1 267 ? 9.670 9.708 -28.364 1.00 77.94 267 GLY A O 1
ATOM 1943 N N . ALA A 1 268 ? 8.373 11.197 -29.415 1.00 76.31 268 ALA A N 1
ATOM 1944 C CA . ALA A 1 268 ? 8.582 10.638 -30.747 1.00 76.31 268 ALA A CA 1
ATOM 1945 C C . ALA A 1 268 ? 10.076 10.576 -31.135 1.00 76.31 268 ALA A C 1
ATOM 1947 O O . ALA A 1 268 ? 10.701 11.596 -31.436 1.00 76.31 268 ALA A O 1
ATOM 1948 N N . GLY A 1 269 ? 10.618 9.357 -31.210 1.00 80.81 269 GLY A N 1
ATOM 1949 C CA . GLY A 1 269 ? 12.027 9.091 -31.522 1.00 80.81 269 GLY A CA 1
ATOM 1950 C C . GLY A 1 269 ? 12.870 8.641 -30.326 1.00 80.81 269 GLY A C 1
ATOM 1951 O O . GLY A 1 269 ? 14.052 8.362 -30.517 1.00 80.81 269 GLY A O 1
ATOM 1952 N N . ILE A 1 270 ? 12.277 8.543 -29.135 1.00 86.75 270 ILE A N 1
ATOM 1953 C CA . ILE A 1 270 ? 12.796 7.765 -28.007 1.00 86.75 270 ILE A CA 1
ATOM 1954 C C . ILE A 1 270 ? 12.181 6.361 -28.105 1.00 86.75 270 ILE A C 1
ATOM 1956 O O . ILE A 1 270 ? 10.987 6.229 -28.374 1.00 86.75 270 ILE A O 1
ATOM 1960 N N . ASN A 1 271 ? 12.987 5.314 -27.927 1.00 91.50 271 ASN A N 1
ATOM 1961 C CA . ASN A 1 271 ? 12.487 3.939 -27.899 1.00 91.50 271 ASN A CA 1
ATOM 1962 C C . ASN A 1 271 ? 11.745 3.706 -26.565 1.00 91.50 271 ASN A C 1
ATOM 1964 O O . ASN A 1 271 ? 12.367 3.922 -25.522 1.00 91.50 271 ASN A O 1
ATOM 1968 N N . PRO A 1 272 ? 10.463 3.299 -26.548 1.00 93.69 272 PRO A N 1
ATOM 1969 C CA . PRO A 1 272 ? 9.707 3.126 -25.306 1.00 93.69 272 PRO A CA 1
ATOM 1970 C C . PRO A 1 272 ? 10.280 1.976 -24.468 1.00 93.69 272 PRO A C 1
ATOM 1972 O O . PRO A 1 272 ? 10.563 0.909 -25.007 1.00 93.69 272 PRO A O 1
ATOM 1975 N N . LEU A 1 273 ? 10.478 2.209 -23.166 1.00 95.56 273 LEU A N 1
ATOM 1976 C CA . LEU A 1 273 ? 10.999 1.287 -22.135 1.00 95.56 273 LEU A CA 1
ATOM 1977 C C . LEU A 1 273 ? 12.388 0.664 -22.369 1.00 95.56 273 LEU A C 1
ATOM 1979 O O . LEU A 1 273 ? 13.014 0.249 -21.401 1.00 95.56 273 LEU A O 1
ATOM 1983 N N . LEU A 1 274 ? 12.908 0.650 -23.600 1.00 95.69 274 LEU A N 1
ATOM 1984 C CA . LEU A 1 274 ? 14.204 0.071 -23.960 1.00 95.69 274 LEU A CA 1
ATOM 1985 C C . LEU A 1 274 ? 15.330 0.608 -23.056 1.00 95.69 274 LEU A C 1
ATOM 1987 O O . LEU A 1 274 ? 15.560 1.828 -23.068 1.00 95.69 274 LEU A O 1
ATOM 1991 N N . PRO A 1 275 ? 16.056 -0.253 -22.318 1.00 94.50 275 PRO A N 1
ATOM 1992 C CA . PRO A 1 275 ? 17.238 0.163 -21.579 1.00 94.50 275 PRO A CA 1
ATOM 1993 C C . PRO A 1 275 ? 18.410 0.430 -22.530 1.00 94.50 275 PRO A C 1
ATOM 1995 O O . PRO A 1 275 ? 19.062 -0.473 -23.049 1.00 94.50 275 PRO A O 1
ATOM 1998 N N . GLU A 1 276 ? 18.671 1.712 -22.778 1.00 90.44 276 GLU A N 1
ATOM 1999 C CA . GLU A 1 276 ? 19.770 2.182 -23.619 1.00 90.44 276 GLU A CA 1
ATOM 2000 C C . GLU A 1 276 ? 20.582 3.276 -22.912 1.00 90.44 276 GLU A C 1
ATOM 2002 O O . GLU A 1 276 ? 20.043 4.126 -22.203 1.00 90.44 276 GLU A O 1
ATOM 2007 N N . SER A 1 277 ? 21.898 3.305 -23.140 1.00 89.44 277 SER A N 1
ATOM 2008 C CA . SER A 1 277 ? 22.831 4.234 -22.474 1.00 89.44 277 SER A CA 1
ATOM 2009 C C . SER A 1 277 ? 22.662 5.715 -22.850 1.00 89.44 277 SER A C 1
ATOM 2011 O O . SER A 1 277 ? 23.340 6.578 -22.291 1.00 89.44 277 SER A O 1
ATOM 2013 N N . SER A 1 278 ? 21.768 6.027 -23.793 1.00 88.25 278 SER A N 1
ATOM 2014 C CA . SER A 1 278 ? 21.295 7.382 -24.103 1.00 88.25 278 SER A CA 1
ATOM 2015 C C . SER A 1 278 ? 20.311 7.927 -23.065 1.00 88.25 278 SER A C 1
ATOM 2017 O O . SER A 1 278 ? 20.147 9.147 -22.977 1.00 88.25 278 SER A O 1
ATOM 2019 N N . LYS A 1 279 ? 19.642 7.045 -22.314 1.00 89.88 279 LYS A N 1
ATOM 2020 C CA . LYS A 1 279 ? 18.662 7.391 -21.284 1.00 89.88 279 LYS A CA 1
ATOM 2021 C C . LYS A 1 279 ? 19.319 7.579 -19.911 1.00 89.88 279 LYS A C 1
ATOM 2023 O O . LYS A 1 279 ? 20.481 7.243 -19.692 1.00 89.88 279 LYS A O 1
ATOM 2028 N N . SER A 1 280 ? 18.559 8.158 -18.986 1.00 90.50 280 SER A N 1
ATOM 2029 C CA . SER A 1 280 ? 18.990 8.423 -17.613 1.00 90.50 280 SER A CA 1
ATOM 2030 C C . SER A 1 280 ? 18.718 7.218 -16.713 1.00 90.50 280 SER A C 1
ATOM 2032 O O . SER A 1 280 ? 17.585 6.759 -16.654 1.00 90.50 280 SER A O 1
ATOM 2034 N N . SER A 1 281 ? 19.710 6.767 -15.942 1.00 93.19 281 SER A N 1
ATOM 2035 C CA . SER A 1 281 ? 19.525 5.730 -14.913 1.00 93.19 281 SER A CA 1
ATOM 2036 C C . SER A 1 281 ? 18.767 6.203 -13.667 1.00 93.19 281 SER A C 1
ATOM 2038 O O . SER A 1 281 ? 18.559 5.416 -12.749 1.00 93.19 281 SER A O 1
ATOM 2040 N N . HIS A 1 282 ? 18.335 7.469 -13.631 1.00 93.62 282 HIS A N 1
ATOM 2041 C CA . HIS A 1 282 ? 17.612 8.056 -12.502 1.00 93.62 282 HIS A CA 1
ATOM 2042 C C . HIS A 1 282 ? 16.382 7.226 -12.115 1.00 93.62 282 HIS A C 1
ATOM 2044 O O . HIS A 1 282 ? 16.266 6.850 -10.953 1.00 93.62 282 HIS A O 1
ATOM 2050 N N . GLY A 1 283 ? 15.552 6.841 -13.092 1.00 93.62 283 GLY A N 1
ATOM 2051 C CA . GLY A 1 283 ? 14.361 6.026 -12.851 1.00 93.62 283 GLY A CA 1
ATOM 2052 C C . GLY A 1 283 ? 14.650 4.632 -12.302 1.00 93.62 283 GLY A C 1
ATOM 2053 O O . GLY A 1 283 ? 13.866 4.131 -11.511 1.00 93.62 283 GLY A O 1
ATOM 2054 N N . VAL A 1 284 ? 15.809 4.047 -12.629 1.00 96.12 284 VAL A N 1
ATOM 2055 C CA . VAL A 1 284 ? 16.263 2.771 -12.051 1.00 96.12 284 VAL A CA 1
ATOM 2056 C C . VAL A 1 284 ? 16.534 2.931 -10.554 1.00 96.12 284 VAL A C 1
ATOM 2058 O O . VAL A 1 284 ? 16.096 2.107 -9.754 1.00 96.12 284 VAL A O 1
ATOM 2061 N N . GLY A 1 285 ? 17.201 4.023 -10.172 1.00 96.00 285 GLY A N 1
ATOM 2062 C CA . GLY A 1 285 ? 17.419 4.365 -8.770 1.00 96.00 285 GLY A CA 1
ATOM 2063 C C . GLY A 1 285 ? 16.109 4.660 -8.040 1.00 96.00 285 GLY A C 1
ATOM 2064 O O . GLY A 1 285 ? 15.881 4.108 -6.971 1.00 96.00 285 GLY A O 1
ATOM 2065 N N . THR A 1 286 ? 15.214 5.471 -8.617 1.00 97.19 286 THR A N 1
ATOM 2066 C CA . THR A 1 286 ? 13.980 5.889 -7.930 1.00 97.19 286 THR A CA 1
ATOM 2067 C C . THR A 1 286 ? 12.986 4.747 -7.718 1.00 97.19 286 THR A C 1
ATOM 2069 O O . THR A 1 286 ? 12.398 4.686 -6.641 1.00 97.19 286 THR A O 1
ATOM 2072 N N . SER A 1 287 ? 12.834 3.798 -8.650 1.00 97.81 287 SER A N 1
ATOM 2073 C CA . SER A 1 287 ? 12.044 2.580 -8.390 1.00 97.81 287 SER A CA 1
ATOM 2074 C C . SER A 1 287 ? 12.728 1.630 -7.407 1.00 97.81 287 SER A C 1
ATOM 2076 O O . SER A 1 287 ? 12.049 1.052 -6.562 1.00 97.81 287 SER A O 1
ATOM 2078 N N . SER A 1 288 ? 14.059 1.509 -7.453 1.00 97.31 288 SER A N 1
ATOM 2079 C CA . SER A 1 288 ? 14.804 0.688 -6.485 1.00 97.31 288 SER A CA 1
ATOM 2080 C C . SER A 1 288 ? 14.710 1.239 -5.057 1.00 97.31 288 SER A C 1
ATOM 2082 O O . SER A 1 288 ? 14.579 0.461 -4.121 1.00 97.31 288 SER A O 1
ATOM 2084 N N . SER A 1 289 ? 14.691 2.565 -4.872 1.00 97.62 289 SER A N 1
ATOM 2085 C CA . SER A 1 289 ? 14.461 3.200 -3.565 1.00 97.62 289 SER A CA 1
ATOM 2086 C C . SER A 1 289 ? 13.086 2.884 -2.970 1.00 97.62 289 SER A C 1
ATOM 2088 O O . SER A 1 289 ? 12.980 2.763 -1.754 1.00 97.62 289 SER A O 1
ATOM 2090 N N . VAL A 1 290 ? 12.033 2.728 -3.789 1.00 98.69 290 VAL A N 1
ATOM 2091 C CA . VAL A 1 290 ? 10.727 2.269 -3.275 1.00 98.69 290 VAL A CA 1
ATOM 2092 C C . VAL A 1 290 ? 10.859 0.851 -2.724 1.00 98.69 290 VAL A C 1
ATOM 2094 O O . VAL A 1 290 ? 10.433 0.599 -1.601 1.00 98.69 290 VAL A O 1
ATOM 2097 N N . LEU A 1 291 ? 11.503 -0.044 -3.480 1.00 97.25 291 LEU A N 1
ATOM 2098 C CA . LEU A 1 291 ? 11.714 -1.439 -3.079 1.00 97.25 291 LEU A CA 1
ATOM 2099 C C . LEU A 1 291 ? 12.655 -1.582 -1.873 1.00 97.25 291 LEU A C 1
ATOM 2101 O O . LEU A 1 291 ? 12.500 -2.515 -1.095 1.00 97.25 291 LEU A O 1
ATOM 2105 N N . ALA A 1 292 ? 13.577 -0.640 -1.660 1.00 95.19 292 ALA A N 1
ATOM 2106 C CA . ALA A 1 292 ? 14.384 -0.574 -0.440 1.00 95.19 292 ALA A CA 1
ATOM 2107 C C . ALA A 1 292 ? 13.547 -0.229 0.810 1.00 95.19 292 ALA A C 1
ATOM 2109 O O . ALA A 1 292 ? 13.890 -0.659 1.907 1.00 95.19 292 ALA A O 1
ATOM 2110 N N . GLY A 1 293 ? 12.449 0.522 0.653 1.00 96.12 293 GLY A N 1
ATOM 2111 C CA . GLY A 1 293 ? 11.497 0.811 1.734 1.00 96.12 293 GLY A CA 1
ATOM 2112 C C . GLY A 1 293 ? 10.381 -0.227 1.889 1.00 96.12 293 GLY A C 1
ATOM 2113 O O . GLY A 1 293 ? 9.845 -0.377 2.983 1.00 96.12 293 GLY A O 1
ATOM 2114 N N . ASN A 1 294 ? 10.022 -0.927 0.811 1.00 97.81 294 ASN A N 1
ATOM 2115 C CA . ASN A 1 294 ? 9.093 -2.056 0.813 1.00 97.81 294 ASN A CA 1
ATOM 2116 C C . ASN A 1 294 ? 9.372 -2.994 -0.379 1.00 97.81 294 ASN A C 1
ATOM 2118 O O . ASN A 1 294 ? 8.920 -2.705 -1.492 1.00 97.81 294 ASN A O 1
ATOM 2122 N N . PRO A 1 295 ? 10.054 -4.130 -0.168 1.00 95.50 295 PRO A N 1
ATOM 2123 C CA . PRO A 1 295 ? 10.355 -5.080 -1.239 1.00 95.50 295 PRO A CA 1
ATOM 2124 C C . PRO A 1 295 ? 9.119 -5.697 -1.913 1.00 95.50 295 PRO A C 1
ATOM 2126 O O . PRO A 1 295 ? 9.164 -6.020 -3.100 1.00 95.50 295 PRO A O 1
ATOM 2129 N N . GLU A 1 296 ? 8.000 -5.816 -1.192 1.00 95.62 296 GLU A N 1
ATOM 2130 C CA . GLU A 1 296 ? 6.737 -6.369 -1.702 1.00 95.62 296 GLU A CA 1
ATOM 2131 C C . GLU A 1 296 ? 5.921 -5.365 -2.541 1.00 95.62 296 GLU A C 1
ATOM 2133 O O . GLU A 1 296 ? 4.909 -5.743 -3.139 1.00 95.62 296 GLU A O 1
ATOM 2138 N N . ALA A 1 297 ? 6.325 -4.088 -2.591 1.00 98.19 297 ALA A N 1
ATOM 2139 C CA . ALA A 1 297 ? 5.598 -3.048 -3.314 1.00 98.19 297 ALA A CA 1
ATOM 2140 C C . ALA A 1 297 ? 5.614 -3.283 -4.830 1.00 98.19 297 ALA A C 1
ATOM 2142 O O . ALA A 1 297 ? 6.668 -3.412 -5.454 1.00 98.19 297 ALA A O 1
ATOM 2143 N N . ILE A 1 298 ? 4.435 -3.230 -5.448 1.00 98.69 298 ILE A N 1
ATOM 2144 C CA . ILE A 1 298 ? 4.292 -3.339 -6.899 1.00 98.69 298 ILE A CA 1
ATOM 2145 C C . ILE A 1 298 ? 4.547 -1.962 -7.510 1.00 98.69 298 ILE A C 1
ATOM 2147 O O . ILE A 1 298 ? 3.821 -0.999 -7.253 1.00 98.69 298 ILE A O 1
ATOM 2151 N N . ILE A 1 299 ? 5.587 -1.848 -8.328 1.00 98.81 299 ILE A N 1
ATOM 2152 C CA . ILE A 1 299 ? 5.981 -0.590 -8.956 1.00 98.81 299 ILE A CA 1
ATOM 2153 C C . ILE A 1 299 ? 5.252 -0.438 -10.285 1.00 98.81 299 ILE A C 1
ATOM 2155 O O . ILE A 1 299 ? 5.520 -1.173 -11.238 1.00 98.81 299 ILE A O 1
ATOM 2159 N N . TYR A 1 300 ? 4.394 0.579 -10.379 1.00 98.75 300 TYR A N 1
ATOM 2160 C CA . TYR A 1 300 ? 3.880 1.040 -11.663 1.00 98.75 300 TYR A CA 1
ATOM 2161 C C . TYR A 1 300 ? 4.798 2.131 -12.230 1.00 98.75 300 TYR A C 1
ATOM 2163 O O . TYR A 1 300 ? 4.674 3.316 -11.911 1.00 98.75 300 TYR A O 1
ATOM 2171 N N . PHE A 1 301 ? 5.774 1.728 -13.038 1.00 98.56 301 PHE A N 1
ATOM 2172 C CA . PHE A 1 301 ? 6.762 2.636 -13.606 1.00 98.56 301 PHE A CA 1
ATOM 2173 C C . PHE A 1 301 ? 6.209 3.365 -14.836 1.00 98.56 301 PHE A C 1
ATOM 2175 O O . PHE A 1 301 ? 5.875 2.757 -15.853 1.00 98.56 301 PHE A O 1
ATOM 2182 N N . VAL A 1 302 ? 6.160 4.691 -14.772 1.00 97.31 302 VAL A N 1
ATOM 2183 C CA . VAL A 1 302 ? 5.676 5.545 -15.858 1.00 97.31 302 VAL A CA 1
ATOM 2184 C C . VAL A 1 302 ? 6.863 6.288 -16.468 1.00 97.31 302 VAL A C 1
ATOM 2186 O O . VAL A 1 302 ? 7.295 7.326 -15.963 1.00 97.31 302 VAL A O 1
ATOM 2189 N N . GLU A 1 303 ? 7.394 5.757 -17.572 1.00 95.31 303 GLU A N 1
ATOM 2190 C CA . GLU A 1 303 ? 8.434 6.429 -18.355 1.00 95.31 303 GLU A CA 1
ATOM 2191 C C . GLU A 1 303 ? 7.827 7.653 -19.058 1.00 95.31 303 GLU A C 1
ATOM 2193 O O . GLU A 1 303 ? 6.791 7.556 -19.716 1.00 95.31 303 GLU A O 1
ATOM 2198 N N . SER A 1 304 ? 8.467 8.812 -18.929 1.00 89.69 304 SER A N 1
ATOM 2199 C CA . SER A 1 304 ? 7.945 10.104 -19.380 1.00 89.69 304 SER A CA 1
ATOM 2200 C C . SER A 1 304 ? 8.992 10.923 -20.142 1.00 89.69 304 SER A C 1
ATOM 2202 O O . SER A 1 304 ? 10.199 10.796 -19.921 1.00 89.69 304 SER A O 1
ATOM 2204 N N . GLU A 1 305 ? 8.547 11.778 -21.070 1.00 76.88 305 GLU A N 1
ATOM 2205 C CA . GLU A 1 305 ? 9.456 12.692 -21.768 1.00 76.88 305 GLU A CA 1
ATOM 2206 C C . GLU A 1 305 ? 9.794 13.921 -20.908 1.00 76.88 305 GLU A C 1
ATOM 2208 O O . GLU A 1 305 ? 8.943 14.752 -20.596 1.00 76.88 305 GLU A O 1
ATOM 2213 N N . GLY A 1 306 ? 11.084 14.101 -20.620 1.00 66.62 306 GLY A N 1
ATOM 2214 C CA . GLY A 1 306 ? 11.604 15.307 -19.981 1.00 66.62 306 GLY A CA 1
ATOM 2215 C C . GLY A 1 306 ? 11.627 15.252 -18.452 1.00 66.62 306 GLY A C 1
ATOM 2216 O O . GLY A 1 306 ? 11.232 14.287 -17.817 1.00 66.62 306 GLY A O 1
ATOM 2217 N N . ALA A 1 307 ? 12.162 16.310 -17.842 1.00 68.31 307 ALA A N 1
ATOM 2218 C CA . ALA A 1 307 ? 12.552 16.302 -16.429 1.00 68.31 307 ALA A CA 1
ATOM 2219 C C . ALA A 1 307 ? 11.407 16.564 -15.426 1.00 68.31 307 ALA A C 1
ATOM 2221 O O . ALA A 1 307 ? 11.700 16.851 -14.269 1.00 68.31 307 ALA A O 1
ATOM 2222 N N . LEU A 1 308 ? 10.142 16.581 -15.866 1.00 76.12 308 LEU A N 1
ATOM 2223 C CA . LEU A 1 308 ? 8.973 16.966 -15.053 1.00 76.12 308 LEU A CA 1
ATOM 2224 C C . LEU A 1 308 ? 7.704 16.135 -15.348 1.00 76.12 308 LEU A C 1
ATOM 2226 O O . LEU A 1 308 ? 6.637 16.489 -14.852 1.00 76.12 308 LEU A O 1
ATOM 2230 N N . GLY A 1 309 ? 7.800 15.090 -16.178 1.00 83.44 309 GLY A N 1
ATOM 2231 C CA . GLY A 1 309 ? 6.636 14.390 -16.731 1.00 83.44 309 GLY A CA 1
ATOM 2232 C C . GLY A 1 309 ? 5.872 15.177 -17.812 1.00 83.44 309 GLY A C 1
ATOM 2233 O O . GLY A 1 309 ? 6.172 16.339 -18.104 1.00 83.44 309 GLY A O 1
ATOM 2234 N N . SER A 1 310 ? 4.866 14.525 -18.401 1.00 86.06 310 SER A N 1
ATOM 2235 C CA . SER A 1 310 ? 3.840 15.106 -19.280 1.00 86.06 310 SER A CA 1
ATOM 2236 C C . SER A 1 310 ? 2.436 14.968 -18.669 1.00 86.06 310 SER A C 1
ATOM 2238 O O . SER A 1 310 ? 2.239 14.217 -17.711 1.00 86.06 310 SER A O 1
ATOM 2240 N N . GLU A 1 311 ? 1.444 15.657 -19.247 1.00 86.56 311 GLU A N 1
ATOM 2241 C CA . GLU A 1 311 ? 0.021 15.523 -18.881 1.00 86.56 311 GLU A CA 1
ATOM 2242 C C . GLU A 1 311 ? -0.416 14.051 -18.929 1.00 86.56 311 GLU A C 1
ATOM 2244 O O . GLU A 1 311 ? -1.045 13.538 -18.005 1.00 86.56 311 GLU A O 1
ATOM 2249 N N . GLU A 1 312 ? -0.015 13.325 -19.973 1.00 89.06 312 GLU A N 1
ATOM 2250 C CA . GLU A 1 312 ? -0.357 11.919 -20.157 1.00 89.06 312 GLU A CA 1
ATOM 2251 C C . GLU A 1 312 ? 0.299 11.006 -19.115 1.00 89.06 312 GLU A C 1
ATOM 2253 O O . GLU A 1 312 ? -0.386 10.116 -18.606 1.00 89.06 312 GLU A O 1
ATOM 2258 N N . SER A 1 313 ? 1.568 11.239 -18.747 1.00 91.69 313 SER A N 1
ATOM 2259 C CA . SER A 1 313 ? 2.239 10.456 -17.698 1.00 91.69 313 SER A CA 1
ATOM 2260 C C . SER A 1 313 ? 1.680 10.760 -16.307 1.00 91.69 313 SER A C 1
ATOM 2262 O O . SER A 1 313 ? 1.478 9.847 -15.508 1.00 91.69 313 SER A O 1
ATOM 2264 N N . HIS A 1 314 ? 1.366 12.028 -16.017 1.00 92.12 314 HIS A N 1
ATOM 2265 C CA . HIS A 1 314 ? 0.675 12.410 -14.784 1.00 92.12 314 HIS A CA 1
ATOM 2266 C C . HIS A 1 314 ? -0.703 11.749 -14.712 1.00 92.12 314 HIS A C 1
ATOM 2268 O O . HIS A 1 314 ? -1.017 11.098 -13.720 1.00 92.12 314 HIS A O 1
ATOM 2274 N N . ARG A 1 315 ? -1.498 11.818 -15.783 1.00 92.06 315 ARG A N 1
ATOM 2275 C CA . ARG A 1 315 ? -2.814 11.169 -15.868 1.00 92.06 315 ARG A CA 1
ATOM 2276 C C . ARG A 1 315 ? -2.724 9.656 -15.662 1.00 92.06 315 ARG A C 1
ATOM 2278 O O . ARG A 1 315 ? -3.590 9.087 -15.003 1.00 92.06 315 ARG A O 1
ATOM 2285 N N . ALA A 1 316 ? -1.684 9.022 -16.201 1.00 91.75 316 ALA A N 1
ATOM 2286 C CA . ALA A 1 316 ? -1.439 7.591 -16.058 1.00 91.75 316 ALA A CA 1
ATOM 2287 C C . ALA A 1 316 ? -1.093 7.174 -14.624 1.00 91.75 316 ALA A C 1
ATOM 2289 O O . ALA A 1 316 ? -1.547 6.124 -14.197 1.00 91.75 316 ALA A O 1
ATOM 2290 N N . ALA A 1 317 ? -0.333 7.969 -13.870 1.00 95.44 317 ALA A N 1
ATOM 2291 C CA . ALA A 1 317 ? -0.009 7.655 -12.477 1.00 95.44 317 ALA A CA 1
ATOM 2292 C C . ALA A 1 317 ? -1.117 8.086 -11.497 1.00 95.44 317 ALA A C 1
ATOM 2294 O O . ALA A 1 317 ? -1.604 7.285 -10.704 1.00 95.44 317 ALA A O 1
ATOM 2295 N N . PHE A 1 318 ? -1.543 9.350 -11.564 1.00 95.38 318 PHE A N 1
ATOM 2296 C CA . PHE A 1 318 ? -2.430 9.980 -10.580 1.00 95.38 318 PHE A CA 1
ATOM 2297 C C . PHE A 1 318 ? -3.897 9.542 -10.692 1.00 95.38 318 PHE A C 1
ATOM 2299 O O . PHE A 1 318 ? -4.587 9.451 -9.677 1.00 95.38 318 PHE A O 1
ATOM 2306 N N . LEU A 1 319 ? -4.409 9.272 -11.900 1.00 94.62 319 LEU A N 1
ATOM 2307 C CA . LEU A 1 319 ? -5.829 8.931 -12.080 1.00 94.62 319 LEU A CA 1
ATOM 2308 C C . LEU A 1 319 ? -6.106 7.431 -12.207 1.00 94.62 319 LEU A C 1
ATOM 2310 O O . LEU A 1 319 ? -7.275 7.042 -12.192 1.00 94.62 319 LEU A O 1
ATOM 2314 N N . HIS A 1 320 ? -5.077 6.592 -12.334 1.00 95.56 320 HIS A N 1
ATOM 2315 C CA . HIS A 1 320 ? -5.264 5.156 -12.511 1.00 95.56 320 HIS A CA 1
ATOM 2316 C C . HIS A 1 320 ? -5.836 4.520 -11.231 1.00 95.56 320 HIS A C 1
ATOM 2318 O O . HIS A 1 320 ? -5.298 4.767 -10.147 1.00 95.56 320 HIS A O 1
ATOM 2324 N N . PRO A 1 321 ? -6.920 3.717 -11.310 1.00 90.94 321 PRO A N 1
ATOM 2325 C CA . PRO A 1 321 ? -7.597 3.188 -10.126 1.00 90.94 321 PRO A CA 1
ATOM 2326 C C . PRO A 1 321 ? -6.638 2.395 -9.235 1.00 90.94 321 PRO A C 1
ATOM 2328 O O . PRO A 1 321 ? -6.510 2.743 -8.065 1.00 90.94 321 PRO A O 1
ATOM 2331 N N . ALA A 1 322 ? -5.861 1.477 -9.823 1.00 94.50 322 ALA A N 1
ATOM 2332 C CA . ALA A 1 322 ? -4.972 0.584 -9.084 1.00 94.50 322 ALA A CA 1
ATOM 2333 C C . ALA A 1 322 ? -3.901 1.256 -8.211 1.00 94.50 322 ALA A C 1
ATOM 2335 O O . ALA A 1 322 ? -3.484 0.668 -7.221 1.00 94.50 322 ALA A O 1
ATOM 2336 N N . VAL A 1 323 ? -3.441 2.462 -8.546 1.00 98.50 323 VAL A N 1
ATOM 2337 C CA . VAL A 1 323 ? -2.304 3.095 -7.857 1.00 98.50 323 VAL A CA 1
ATOM 2338 C C . VAL A 1 323 ? -2.709 3.572 -6.460 1.00 98.50 323 VAL A C 1
ATOM 2340 O O . VAL A 1 323 ? -3.615 4.388 -6.346 1.00 98.50 323 VAL A O 1
ATOM 2343 N N . ASP A 1 324 ? -2.030 3.144 -5.399 1.00 98.62 324 ASP A N 1
ATOM 2344 C CA . ASP A 1 324 ? -2.305 3.638 -4.039 1.00 98.62 324 ASP A CA 1
ATOM 2345 C C . ASP A 1 324 ? -1.497 4.905 -3.720 1.00 98.62 324 ASP A C 1
ATOM 2347 O O . ASP A 1 324 ? -1.996 5.859 -3.115 1.00 98.62 324 ASP A O 1
ATOM 2351 N N . ILE A 1 325 ? -0.233 4.917 -4.152 1.00 98.88 325 ILE A N 1
ATOM 2352 C CA . ILE A 1 325 ? 0.757 5.952 -3.836 1.00 98.88 325 ILE A CA 1
ATOM 2353 C C . ILE A 1 325 ? 1.440 6.405 -5.128 1.00 98.88 325 ILE A C 1
ATOM 2355 O O . ILE A 1 325 ? 1.811 5.578 -5.955 1.00 98.88 325 ILE A O 1
ATOM 2359 N N . VAL A 1 326 ? 1.652 7.709 -5.304 1.00 98.69 326 VAL A N 1
ATOM 2360 C CA . VAL A 1 326 ? 2.433 8.275 -6.418 1.00 98.69 326 VAL A CA 1
ATOM 2361 C C . VAL A 1 326 ? 3.691 8.949 -5.879 1.00 98.69 326 VAL A C 1
ATOM 2363 O O . VAL A 1 326 ? 3.612 9.741 -4.940 1.00 98.69 326 VAL A O 1
ATOM 2366 N N . SER A 1 327 ? 4.841 8.683 -6.498 1.00 98.00 327 SER A N 1
ATOM 2367 C CA . SER A 1 327 ? 6.126 9.319 -6.191 1.00 98.00 327 SER A CA 1
ATOM 2368 C C . SER A 1 327 ? 6.626 10.156 -7.374 1.00 98.00 327 SER A C 1
ATOM 2370 O O . SER A 1 327 ? 6.733 9.661 -8.499 1.00 98.00 327 SER A O 1
ATOM 2372 N N . THR A 1 328 ? 6.944 11.433 -7.127 1.00 95.25 328 THR A N 1
ATOM 2373 C CA . THR A 1 328 ? 7.523 12.353 -8.126 1.00 95.25 328 THR A CA 1
ATOM 2374 C C . THR A 1 328 ? 8.874 12.908 -7.669 1.00 95.25 328 THR A C 1
ATOM 2376 O O . THR A 1 328 ? 8.964 13.889 -6.917 1.00 95.25 328 THR A O 1
ATOM 2379 N N . SER A 1 329 ? 9.947 12.314 -8.184 1.00 91.69 329 SER A N 1
ATOM 2380 C CA . SER A 1 329 ? 11.345 12.605 -7.833 1.00 91.69 329 SER A CA 1
ATOM 2381 C C . SER A 1 329 ? 11.968 13.776 -8.608 1.00 91.69 329 SER A C 1
ATOM 2383 O O . SER A 1 329 ? 13.157 13.774 -8.920 1.00 91.69 329 SER A O 1
ATOM 2385 N N . TYR A 1 330 ? 11.173 14.797 -8.935 1.00 85.62 330 TYR A N 1
ATOM 2386 C CA . TYR A 1 330 ? 11.605 15.936 -9.750 1.00 85.62 330 TYR A CA 1
ATOM 2387 C C . TYR A 1 330 ? 10.936 17.261 -9.354 1.00 85.62 330 TYR A C 1
ATOM 2389 O O . TYR A 1 330 ? 10.049 17.319 -8.504 1.00 85.62 330 TYR A O 1
ATOM 2397 N N . GLY A 1 331 ? 11.386 18.363 -9.963 1.00 74.88 331 GLY A N 1
ATOM 2398 C CA . GLY A 1 331 ? 10.754 19.680 -9.854 1.00 74.88 331 GLY A CA 1
ATOM 2399 C C . GLY A 1 331 ? 11.642 20.817 -10.363 1.00 74.88 331 GLY A C 1
ATOM 2400 O O . GLY A 1 331 ? 12.818 20.623 -10.676 1.00 74.88 331 GLY A O 1
ATOM 2401 N N . VAL A 1 332 ? 11.098 22.032 -10.432 1.00 66.38 332 VAL A N 1
ATOM 2402 C CA . VAL A 1 332 ? 11.757 23.163 -11.105 1.00 66.38 332 VAL A CA 1
ATOM 2403 C C . VAL A 1 332 ? 12.858 23.799 -10.240 1.00 66.38 332 VAL A C 1
ATOM 2405 O O . VAL A 1 332 ? 12.772 23.857 -9.011 1.00 66.38 332 VAL A O 1
ATOM 2408 N N . SER A 1 333 ? 13.911 24.302 -10.895 1.00 62.72 333 SER A N 1
ATOM 2409 C CA . SER A 1 333 ? 14.943 25.172 -10.312 1.00 62.72 333 SER A CA 1
ATOM 2410 C C . SER A 1 333 ? 15.481 26.158 -11.359 1.00 62.72 333 SER A C 1
ATOM 2412 O O . SER A 1 333 ? 15.331 25.943 -12.565 1.00 62.72 333 SER A O 1
ATOM 2414 N N . ILE A 1 334 ? 16.103 27.261 -10.927 1.00 57.22 334 ILE A N 1
ATOM 2415 C CA . ILE A 1 334 ? 16.730 28.225 -11.843 1.00 57.22 334 ILE A CA 1
ATOM 2416 C C . ILE A 1 334 ? 17.975 27.588 -12.496 1.00 57.22 334 ILE A C 1
ATOM 2418 O O . ILE A 1 334 ? 18.921 27.221 -11.782 1.00 57.22 334 ILE A O 1
ATOM 2422 N N . PRO A 1 335 ? 18.047 27.525 -13.843 1.00 49.03 335 PRO A N 1
ATOM 2423 C CA . PRO A 1 335 ? 19.191 26.952 -14.544 1.00 49.03 335 PRO A CA 1
ATOM 2424 C C . PRO A 1 335 ? 20.513 27.625 -14.161 1.00 49.03 335 PRO A C 1
ATOM 2426 O O . PRO A 1 335 ? 20.675 28.840 -14.287 1.00 49.03 335 PRO A O 1
ATOM 2429 N N . GLY A 1 336 ? 21.478 26.820 -13.714 1.00 45.25 336 GLY A N 1
ATOM 2430 C CA . GLY A 1 336 ? 22.825 27.276 -13.363 1.00 45.25 336 GLY A CA 1
ATOM 2431 C C . GLY A 1 336 ? 22.973 27.939 -11.989 1.00 45.25 336 GLY A C 1
ATOM 2432 O O . GLY A 1 336 ? 24.087 28.344 -11.660 1.00 45.25 336 GLY A O 1
ATOM 2433 N N . THR A 1 337 ? 21.911 28.042 -11.180 1.00 55.72 337 THR A N 1
ATOM 2434 C CA . THR A 1 337 ? 22.027 28.442 -9.761 1.00 55.72 337 THR A CA 1
ATOM 2435 C C . THR A 1 337 ? 21.451 27.426 -8.778 1.00 55.72 337 THR A C 1
ATOM 2437 O O . THR A 1 337 ? 21.754 27.533 -7.596 1.00 55.72 337 THR A O 1
ATOM 2440 N N . GLY A 1 338 ? 20.607 26.484 -9.224 1.00 58.00 338 GLY A N 1
ATOM 2441 C CA . GLY A 1 338 ? 19.949 25.496 -8.352 1.00 58.00 338 GLY A CA 1
ATOM 2442 C C . GLY A 1 338 ? 18.886 26.086 -7.415 1.00 58.00 338 GLY A C 1
ATOM 2443 O O . GLY A 1 338 ? 18.175 25.347 -6.739 1.00 58.00 338 GLY A O 1
ATOM 2444 N N . PHE A 1 339 ? 18.737 27.414 -7.395 1.00 63.47 339 PHE A N 1
ATOM 2445 C CA . PHE A 1 339 ? 17.788 28.110 -6.537 1.00 63.47 339 PHE A CA 1
ATOM 2446 C C . PHE A 1 339 ? 16.353 27.773 -6.950 1.00 63.47 339 PHE A C 1
ATOM 2448 O O . PHE A 1 339 ? 15.991 27.889 -8.124 1.00 63.47 339 PHE A O 1
ATOM 2455 N N . GLN A 1 340 ? 15.540 27.366 -5.981 1.00 66.19 340 GLN A N 1
ATOM 2456 C CA . GLN A 1 340 ? 14.135 27.034 -6.188 1.00 66.19 340 GLN A CA 1
ATOM 2457 C C . GLN A 1 340 ? 13.307 28.321 -6.287 1.00 66.19 340 GLN A C 1
ATOM 2459 O O . GLN A 1 340 ? 13.471 29.240 -5.484 1.00 66.19 340 GLN A O 1
ATOM 2464 N N . LEU A 1 341 ? 12.428 28.409 -7.284 1.00 64.88 341 LEU A N 1
ATOM 2465 C CA . LEU A 1 341 ? 11.453 29.497 -7.380 1.00 64.88 341 LEU A CA 1
ATOM 2466 C C . LEU A 1 341 ? 10.153 29.082 -6.684 1.00 64.88 341 LEU A C 1
ATOM 2468 O O . LEU A 1 341 ? 9.810 27.908 -6.757 1.00 64.88 341 LEU A O 1
ATOM 2472 N N . PRO A 1 342 ? 9.401 30.022 -6.083 1.00 73.81 342 PRO A N 1
ATOM 2473 C CA . PRO A 1 342 ? 8.005 29.782 -5.742 1.00 73.81 342 PRO A CA 1
ATOM 2474 C C . PRO A 1 342 ? 7.209 29.446 -7.006 1.00 73.81 342 PRO A C 1
ATOM 2476 O O . PRO A 1 342 ? 7.195 30.231 -7.961 1.00 73.81 342 PRO A O 1
ATOM 2479 N N . GLU A 1 343 ? 6.561 28.291 -7.004 1.00 79.00 343 GLU A N 1
ATOM 2480 C CA . GLU A 1 343 ? 5.722 27.786 -8.084 1.00 79.00 343 GLU A CA 1
ATOM 2481 C C . GLU A 1 343 ? 4.252 28.025 -7.732 1.00 79.00 343 GLU A C 1
ATOM 2483 O O . GLU A 1 343 ? 3.842 27.908 -6.583 1.00 79.00 343 GLU A O 1
ATOM 2488 N N . ASN A 1 344 ? 3.443 28.407 -8.720 1.00 78.75 344 ASN A N 1
ATOM 2489 C CA . ASN A 1 344 ? 2.055 28.830 -8.507 1.00 78.75 344 ASN A CA 1
ATOM 2490 C C . ASN A 1 344 ? 1.018 27.894 -9.141 1.00 78.75 344 ASN A C 1
ATOM 2492 O O . ASN A 1 344 ? -0.140 28.273 -9.322 1.00 78.75 344 ASN A O 1
ATOM 2496 N N . ARG A 1 345 ? 1.439 26.695 -9.525 1.00 81.31 345 ARG A N 1
ATOM 2497 C CA . ARG A 1 345 ? 0.634 25.637 -10.135 1.00 81.31 345 ARG A CA 1
ATOM 2498 C C . ARG A 1 345 ? 1.153 24.314 -9.593 1.00 81.31 345 ARG A C 1
ATOM 2500 O O . ARG A 1 345 ? 2.358 24.189 -9.386 1.00 81.31 345 ARG A O 1
ATOM 2507 N N . ALA A 1 346 ? 0.249 23.386 -9.309 1.00 85.81 346 ALA A N 1
ATOM 2508 C CA . ALA A 1 346 ? 0.629 22.048 -8.877 1.00 85.81 346 ALA A CA 1
ATOM 2509 C C . ALA A 1 346 ? 0.959 21.181 -10.101 1.00 85.81 346 ALA A C 1
ATOM 2511 O O . ALA A 1 346 ? 0.599 21.540 -11.230 1.00 85.81 346 ALA A O 1
ATOM 2512 N N . PHE A 1 347 ? 1.607 20.033 -9.891 1.00 87.19 347 PHE A N 1
ATOM 2513 C CA . PHE A 1 347 ? 1.609 18.999 -10.928 1.00 87.19 347 PHE A CA 1
ATOM 2514 C C . PHE A 1 347 ? 0.174 18.533 -11.206 1.00 87.19 347 PHE A C 1
ATOM 2516 O O . PHE A 1 347 ? -0.704 18.567 -10.339 1.00 87.19 347 PHE A O 1
ATOM 2523 N N . GLU A 1 348 ? -0.056 18.159 -12.455 1.00 87.38 348 GLU A N 1
ATOM 2524 C CA . GLU A 1 348 ? -1.382 17.915 -13.015 1.00 87.38 348 GLU A CA 1
ATOM 2525 C C . GLU A 1 348 ? -1.991 16.661 -12.374 1.00 87.38 348 GLU A C 1
ATOM 2527 O O . GLU A 1 348 ? -1.274 15.726 -12.017 1.00 87.38 348 GLU A O 1
ATOM 2532 N N . HIS A 1 349 ? -3.303 16.668 -12.147 1.00 90.94 349 HIS A N 1
ATOM 2533 C CA . HIS A 1 349 ? -4.073 15.612 -11.484 1.00 90.94 349 HIS A CA 1
ATOM 2534 C C . HIS A 1 349 ? -3.736 15.318 -10.008 1.00 90.94 349 HIS A C 1
ATOM 2536 O O . HIS A 1 349 ? -4.475 14.564 -9.374 1.00 90.94 349 HIS A O 1
ATOM 2542 N N . THR A 1 350 ? -2.711 15.939 -9.407 1.00 92.06 350 THR A N 1
ATOM 2543 C CA . THR A 1 350 ? -2.332 15.704 -7.992 1.00 92.06 350 THR A CA 1
ATOM 2544 C C . THR A 1 350 ? -3.481 15.930 -7.005 1.00 92.06 350 THR A C 1
ATOM 2546 O O . THR A 1 350 ? -3.693 15.115 -6.110 1.00 92.06 350 THR A O 1
ATOM 2549 N N . TYR A 1 351 ? -4.248 17.013 -7.174 1.00 92.44 351 TYR A N 1
ATOM 2550 C CA . TYR A 1 351 ? -5.385 17.323 -6.304 1.00 92.44 351 TYR A CA 1
ATOM 2551 C C . TYR A 1 351 ? -6.519 16.298 -6.462 1.00 92.44 351 TYR A C 1
ATOM 2553 O O . TYR A 1 351 ? -7.028 15.795 -5.464 1.00 92.44 351 TYR A O 1
ATOM 2561 N N . GLU A 1 352 ? -6.895 15.956 -7.703 1.00 91.25 352 GLU A N 1
ATOM 2562 C CA . GLU A 1 352 ? -7.931 14.943 -7.964 1.00 91.25 352 GLU A CA 1
ATOM 2563 C C . GLU A 1 352 ? -7.514 13.580 -7.395 1.00 91.25 352 GLU A C 1
ATOM 2565 O O . GLU A 1 352 ? -8.322 12.901 -6.775 1.00 91.25 352 GLU A O 1
ATOM 2570 N N . SER A 1 353 ? -6.243 13.211 -7.547 1.00 93.75 353 SER A N 1
ATOM 2571 C CA . SER A 1 353 ? -5.656 11.987 -7.002 1.00 93.75 353 SER A CA 1
ATOM 2572 C C . SER A 1 353 ? -5.747 11.907 -5.478 1.00 93.75 353 SER A C 1
ATOM 2574 O O . SER A 1 353 ? -6.273 10.934 -4.940 1.00 93.75 353 SER A O 1
ATOM 2576 N N . VAL A 1 354 ? -5.232 12.911 -4.765 1.00 94.75 354 VAL A N 1
ATOM 2577 C CA . VAL A 1 354 ? -5.160 12.843 -3.297 1.00 94.75 354 VAL A CA 1
ATOM 2578 C C . VAL A 1 354 ? -6.521 13.102 -2.658 1.00 94.75 354 VAL A C 1
ATOM 2580 O O . VAL A 1 354 ? -6.976 12.313 -1.836 1.00 94.75 354 VAL A O 1
ATOM 2583 N N . VAL A 1 355 ? -7.189 14.192 -3.040 1.00 91.38 355 VAL A N 1
ATOM 2584 C CA . VAL A 1 355 ? -8.432 14.629 -2.385 1.00 91.38 355 VAL A CA 1
ATOM 2585 C C . VAL A 1 355 ? -9.652 13.900 -2.950 1.00 91.38 355 VAL A C 1
ATOM 2587 O O . VAL A 1 355 ? -10.583 13.612 -2.209 1.00 91.38 355 VAL A O 1
ATOM 2590 N N . GLY A 1 356 ? -9.658 13.586 -4.250 1.00 89.75 356 GLY A N 1
ATOM 2591 C CA . GLY A 1 356 ? -10.796 12.958 -4.934 1.00 89.75 356 GLY A CA 1
ATOM 2592 C C . GLY A 1 356 ? -10.686 11.447 -5.171 1.00 89.75 356 GLY A C 1
ATOM 2593 O O . GLY A 1 356 ? -11.687 10.837 -5.534 1.00 89.75 356 GLY A O 1
ATOM 2594 N N . LYS A 1 357 ? -9.502 10.834 -5.013 1.00 92.44 357 LYS A N 1
ATOM 2595 C CA . LYS A 1 357 ? -9.289 9.380 -5.183 1.00 92.44 357 LYS A CA 1
ATOM 2596 C C . LYS A 1 357 ? -8.608 8.707 -3.988 1.00 92.44 357 LYS A C 1
ATOM 2598 O O . LYS A 1 357 ? -8.247 7.542 -4.103 1.00 92.44 357 LYS A O 1
ATOM 2603 N N . GLY A 1 358 ? -8.411 9.417 -2.874 1.00 94.81 358 GLY A N 1
ATOM 2604 C CA . GLY A 1 358 ? -7.852 8.847 -1.642 1.00 94.81 358 GLY A CA 1
ATOM 2605 C C . GLY A 1 358 ? -6.421 8.317 -1.771 1.00 94.81 358 GLY A C 1
ATOM 2606 O O . GLY A 1 358 ? -6.034 7.445 -1.002 1.00 94.81 358 GLY A O 1
ATOM 2607 N N . LYS A 1 359 ? -5.635 8.792 -2.747 1.00 97.94 359 LYS A N 1
ATOM 2608 C CA . LYS A 1 359 ? -4.240 8.362 -2.955 1.00 97.94 359 LYS A CA 1
ATOM 2609 C C . LYS A 1 359 ? -3.276 9.171 -2.085 1.00 97.94 359 LYS A C 1
ATOM 2611 O O . LYS A 1 359 ? -3.605 10.277 -1.654 1.00 97.94 359 LYS A O 1
ATOM 2616 N N . LEU A 1 360 ? -2.058 8.679 -1.879 1.00 98.69 360 LEU A N 1
ATOM 2617 C CA . LEU A 1 360 ? -0.960 9.483 -1.319 1.00 98.69 360 LEU A CA 1
ATOM 2618 C C . LEU A 1 360 ? -0.043 9.994 -2.437 1.00 98.69 360 LEU A C 1
ATOM 2620 O O . LEU A 1 360 ? 0.216 9.286 -3.408 1.00 98.69 360 LEU A O 1
ATOM 2624 N N . HIS A 1 361 ? 0.470 11.220 -2.306 1.00 98.25 361 HIS A N 1
ATOM 2625 C CA . HIS A 1 361 ? 1.455 11.791 -3.233 1.00 98.25 361 HIS A CA 1
ATOM 2626 C C . HIS A 1 361 ? 2.700 12.230 -2.467 1.00 98.25 361 HIS A C 1
ATOM 2628 O O . HIS A 1 361 ? 2.628 13.130 -1.634 1.00 98.25 361 HIS A O 1
ATOM 2634 N N . PHE A 1 362 ? 3.833 11.605 -2.779 1.00 98.44 362 PHE A N 1
ATOM 2635 C CA . PHE A 1 362 ? 5.157 11.971 -2.287 1.00 98.44 362 PHE A CA 1
ATOM 2636 C C . PHE A 1 362 ? 5.922 12.729 -3.373 1.00 98.44 362 PHE A C 1
ATOM 2638 O O . PHE A 1 362 ? 5.961 12.321 -4.537 1.00 98.44 362 PHE A O 1
ATOM 2645 N N . SER A 1 363 ? 6.565 13.835 -3.006 1.00 95.50 363 SER A N 1
ATOM 2646 C CA . SER A 1 363 ? 7.348 14.646 -3.937 1.00 95.50 363 SER A CA 1
ATOM 2647 C C . SER A 1 363 ? 8.648 15.155 -3.329 1.00 95.50 363 SER A C 1
ATOM 2649 O O . SER A 1 363 ? 8.699 15.582 -2.176 1.00 95.50 363 SER A O 1
ATOM 2651 N N . SER A 1 364 ? 9.679 15.247 -4.174 1.00 92.00 364 SER A N 1
ATOM 2652 C CA . SER A 1 364 ? 10.970 15.818 -3.787 1.00 92.00 364 SER A CA 1
ATOM 2653 C C . SER A 1 364 ? 10.838 17.242 -3.232 1.00 92.00 364 SER A C 1
ATOM 2655 O O . SER A 1 364 ? 10.290 18.141 -3.881 1.00 92.00 364 SER A O 1
ATOM 2657 N N . ALA A 1 365 ? 11.404 17.489 -2.051 1.00 88.12 365 ALA A N 1
ATOM 2658 C CA . ALA A 1 365 ? 11.642 18.838 -1.535 1.00 88.12 365 ALA A CA 1
ATOM 2659 C C . ALA A 1 365 ? 12.777 19.543 -2.304 1.00 88.12 365 ALA A C 1
ATOM 2661 O O . ALA A 1 365 ? 12.780 20.765 -2.447 1.00 88.12 365 ALA A O 1
ATOM 2662 N N . GLY A 1 366 ? 13.685 18.769 -2.909 1.00 82.56 366 GLY A N 1
ATOM 2663 C CA . GLY A 1 366 ? 14.713 19.230 -3.837 1.00 82.56 366 GLY A CA 1
ATOM 2664 C C . GLY A 1 366 ? 16.060 19.532 -3.174 1.00 82.56 366 GLY A C 1
ATOM 2665 O O . GLY A 1 366 ? 16.141 20.096 -2.087 1.00 82.56 366 GLY A O 1
ATOM 2666 N N . ASN A 1 367 ? 17.139 19.212 -3.891 1.00 80.12 367 ASN A N 1
ATOM 2667 C CA . ASN A 1 367 ? 18.516 19.080 -3.380 1.00 80.12 367 ASN A CA 1
ATOM 2668 C C . ASN A 1 367 ? 19.227 20.396 -2.972 1.00 80.12 367 ASN A C 1
ATOM 2670 O O . ASN A 1 367 ? 20.451 20.441 -2.924 1.00 80.12 367 ASN A O 1
ATOM 2674 N N . ASN A 1 368 ? 18.506 21.497 -2.746 1.00 73.81 368 ASN A N 1
ATOM 2675 C CA . ASN A 1 368 ? 19.081 22.800 -2.394 1.00 73.81 368 ASN A CA 1
ATOM 2676 C C . ASN A 1 368 ? 18.294 23.451 -1.250 1.00 73.81 368 ASN A C 1
ATOM 2678 O O . ASN A 1 368 ? 17.134 23.121 -1.015 1.00 73.81 368 ASN A O 1
ATOM 2682 N N . VAL A 1 369 ? 18.904 24.434 -0.583 1.00 68.06 369 VAL A N 1
ATOM 2683 C CA . VAL A 1 369 ? 18.252 25.256 0.451 1.00 68.06 369 VAL A CA 1
ATOM 2684 C C . VAL A 1 369 ? 17.183 26.182 -0.155 1.00 68.06 369 VAL A C 1
ATOM 2686 O O . VAL A 1 369 ? 17.439 27.339 -0.493 1.00 68.06 369 VAL A O 1
ATOM 2689 N N . GLY A 1 370 ? 15.971 25.654 -0.316 1.00 71.38 370 GLY A N 1
ATOM 2690 C CA . GLY A 1 370 ? 14.798 26.367 -0.817 1.00 71.38 370 GLY A CA 1
ATOM 2691 C C . GLY A 1 370 ? 13.506 25.918 -0.132 1.00 71.38 370 GLY A C 1
ATOM 2692 O O . GLY A 1 370 ? 13.477 24.909 0.569 1.00 71.38 370 GLY A O 1
ATOM 2693 N N . PHE A 1 371 ? 12.463 26.736 -0.282 1.00 82.38 371 PHE A N 1
ATOM 2694 C CA . PHE A 1 371 ? 11.182 26.591 0.409 1.00 82.38 371 PHE A CA 1
ATOM 2695 C C . PHE A 1 371 ? 10.328 25.486 -0.226 1.00 82.38 371 PHE A C 1
ATOM 2697 O O . PHE A 1 371 ? 9.637 25.720 -1.221 1.00 82.38 371 PHE A O 1
ATOM 2704 N N . SER A 1 372 ? 10.371 24.291 0.365 1.00 85.88 372 SER A N 1
ATOM 2705 C CA . SER A 1 372 ? 9.691 23.083 -0.130 1.00 85.88 372 SER A CA 1
ATOM 2706 C C . SER A 1 372 ? 8.178 23.286 -0.241 1.00 85.88 372 SER A C 1
ATOM 2708 O O . SER A 1 372 ? 7.572 22.943 -1.255 1.00 85.88 372 SER A O 1
ATOM 2710 N N . ASN A 1 373 ? 7.602 23.976 0.749 1.00 86.56 373 ASN A N 1
ATOM 2711 C CA . ASN A 1 373 ? 6.191 24.354 0.832 1.00 86.56 373 ASN A CA 1
ATOM 2712 C C . ASN A 1 373 ? 5.680 25.260 -0.319 1.00 86.56 373 ASN A C 1
ATOM 2714 O O . ASN A 1 373 ? 4.472 25.480 -0.431 1.00 86.56 373 ASN A O 1
ATOM 2718 N N . LEU A 1 374 ? 6.568 25.766 -1.188 1.00 86.44 374 LEU A N 1
ATOM 2719 C CA . LEU A 1 374 ? 6.245 26.593 -2.361 1.00 86.44 374 LEU A CA 1
ATOM 2720 C C . LEU A 1 374 ? 6.555 25.911 -3.712 1.00 86.44 374 LEU A C 1
ATOM 2722 O O . LEU A 1 374 ? 6.504 26.583 -4.742 1.00 86.44 374 LEU A O 1
ATOM 2726 N N . ARG A 1 375 ? 6.903 24.615 -3.742 1.00 85.38 375 ARG A N 1
ATOM 2727 C CA . ARG A 1 375 ? 7.191 23.860 -4.984 1.00 85.38 375 ARG A CA 1
ATOM 2728 C C . ARG A 1 375 ? 5.934 23.225 -5.581 1.00 85.38 375 ARG A C 1
ATOM 2730 O O . ARG A 1 375 ? 5.036 22.865 -4.838 1.00 85.38 375 ARG A O 1
ATOM 2737 N N . ALA A 1 376 ? 5.888 22.998 -6.892 1.00 84.88 376 ALA A N 1
ATOM 2738 C CA . ALA A 1 376 ? 4.710 22.454 -7.588 1.00 84.88 376 ALA A CA 1
ATOM 2739 C C . ALA A 1 376 ? 4.311 21.035 -7.138 1.00 84.88 376 ALA A C 1
ATOM 2741 O O . ALA A 1 376 ? 3.125 20.711 -7.106 1.00 84.88 376 ALA A O 1
ATOM 2742 N N . GLY A 1 377 ? 5.296 20.201 -6.794 1.00 89.00 377 GLY A N 1
ATOM 2743 C CA . GLY A 1 377 ? 5.074 18.842 -6.302 1.00 89.00 377 GLY A CA 1
ATOM 2744 C C . GLY A 1 377 ? 4.957 18.765 -4.779 1.00 89.00 377 GLY A C 1
ATOM 2745 O O . GLY A 1 377 ? 3.937 18.321 -4.274 1.00 89.00 377 GLY A O 1
ATOM 2746 N N . ALA A 1 378 ? 5.978 19.222 -4.045 1.00 91.50 378 ALA A N 1
ATOM 2747 C CA . ALA A 1 378 ? 6.073 19.105 -2.580 1.00 91.50 378 ALA A CA 1
ATOM 2748 C C . ALA A 1 378 ? 5.350 20.215 -1.790 1.00 91.50 378 ALA A C 1
ATOM 2750 O O . ALA A 1 378 ? 5.249 20.143 -0.570 1.00 91.50 378 ALA A O 1
ATOM 2751 N N . GLY A 1 379 ? 4.898 21.274 -2.463 1.00 90.75 379 GLY A N 1
ATOM 2752 C CA . GLY A 1 379 ? 4.304 22.446 -1.827 1.00 90.75 379 GLY A CA 1
ATOM 2753 C C . GLY A 1 379 ? 2.806 22.362 -1.528 1.00 90.75 379 GLY A C 1
ATOM 2754 O O . GLY A 1 379 ? 2.422 22.792 -0.434 1.00 90.75 379 GLY A O 1
ATOM 2755 N N . PRO A 1 380 ? 1.940 21.857 -2.433 1.00 92.56 380 PRO A N 1
ATOM 2756 C CA . PRO A 1 380 ? 0.502 21.805 -2.194 1.00 92.56 380 PRO A CA 1
ATOM 2757 C C . PRO A 1 380 ? 0.171 21.083 -0.893 1.00 92.56 380 PRO A C 1
ATOM 2759 O O . PRO A 1 380 ? 0.800 20.079 -0.577 1.00 92.56 380 PRO A O 1
ATOM 2762 N N . TRP A 1 381 ? -0.792 21.589 -0.120 1.00 92.81 381 TRP A N 1
ATOM 2763 C CA . TRP A 1 381 ? -1.086 21.076 1.228 1.00 92.81 381 TRP A CA 1
ATOM 2764 C C . TRP A 1 381 ? -1.546 19.605 1.239 1.00 92.81 381 TRP A C 1
ATOM 2766 O O . TRP A 1 381 ? -1.327 18.907 2.222 1.00 92.81 381 TRP A O 1
ATOM 2776 N N . TRP A 1 382 ? -2.112 19.121 0.128 1.00 93.56 382 TRP A N 1
ATOM 2777 C CA . TRP A 1 382 ? -2.475 17.715 -0.070 1.00 93.56 382 TRP A CA 1
ATOM 2778 C C . TRP A 1 382 ? -1.272 16.791 -0.331 1.00 93.56 382 TRP A C 1
ATOM 2780 O O . TRP A 1 382 ? -1.353 15.595 -0.083 1.00 93.56 382 TRP A O 1
ATOM 2790 N N . SER A 1 383 ? -0.147 17.322 -0.809 1.00 94.94 383 SER A N 1
ATOM 2791 C CA . SER A 1 383 ? 1.062 16.548 -1.114 1.00 94.94 383 SER A CA 1
ATOM 2792 C C . SER A 1 383 ? 1.985 16.409 0.103 1.00 94.94 383 SER A C 1
ATOM 2794 O O . SER A 1 383 ? 1.914 17.203 1.047 1.00 94.94 383 SER A O 1
ATOM 2796 N N . ILE A 1 384 ? 2.866 15.409 0.067 1.00 97.62 384 ILE A N 1
ATOM 2797 C CA . ILE A 1 384 ? 3.890 15.130 1.073 1.00 97.62 384 ILE A CA 1
ATOM 2798 C C . ILE A 1 384 ? 5.269 15.478 0.493 1.00 97.62 384 ILE A C 1
ATOM 2800 O O . ILE A 1 384 ? 5.769 14.826 -0.427 1.00 97.62 384 ILE A O 1
ATOM 2804 N N . GLY A 1 385 ? 5.895 16.525 1.026 1.00 95.62 385 GLY A N 1
ATOM 2805 C CA . GLY A 1 385 ? 7.237 16.963 0.654 1.00 95.62 385 GLY A CA 1
ATOM 2806 C C . GLY A 1 385 ? 8.326 16.252 1.454 1.00 95.62 385 GLY A C 1
ATOM 2807 O O . GLY A 1 385 ? 8.334 16.347 2.680 1.00 95.62 385 GLY A O 1
ATOM 2808 N N . VAL A 1 386 ? 9.276 15.604 0.772 1.00 95.81 386 VAL A N 1
ATOM 2809 C CA . VAL A 1 386 ? 10.368 14.845 1.417 1.00 95.81 386 VAL A CA 1
ATOM 2810 C C . VAL A 1 386 ? 11.739 15.464 1.140 1.00 95.81 386 VAL A C 1
ATOM 2812 O O . VAL A 1 386 ? 12.158 15.600 -0.017 1.00 95.81 386 VAL A O 1
ATOM 2815 N N . SER A 1 387 ? 12.444 15.825 2.213 1.00 92.38 387 SER A N 1
ATOM 2816 C CA . SER A 1 387 ? 13.854 16.248 2.205 1.00 92.38 387 SER A CA 1
ATOM 2817 C C . SER A 1 387 ? 14.801 15.098 2.558 1.00 92.38 387 SER A C 1
ATOM 2819 O O . SER A 1 387 ? 14.377 14.025 2.971 1.00 92.38 387 SER A O 1
ATOM 2821 N N . GLY A 1 388 ? 16.099 15.338 2.394 1.00 88.69 388 GLY A N 1
ATOM 2822 C CA . GLY A 1 388 ? 17.157 14.382 2.701 1.00 88.69 388 GLY A CA 1
ATOM 2823 C C . GLY A 1 388 ? 17.852 14.623 4.037 1.00 88.69 388 GLY A C 1
ATOM 2824 O O . GLY A 1 388 ? 18.309 15.745 4.299 1.00 88.69 388 GLY A O 1
ATOM 2825 N N . ILE A 1 389 ? 17.998 13.552 4.809 1.00 85.38 389 ILE A N 1
ATOM 2826 C CA . ILE A 1 389 ? 18.926 13.401 5.938 1.00 85.38 389 ILE A CA 1
ATOM 2827 C C . ILE A 1 389 ? 19.979 12.342 5.567 1.00 85.38 389 ILE A C 1
ATOM 2829 O O . ILE A 1 389 ? 19.718 11.512 4.705 1.00 85.38 389 ILE A O 1
ATOM 2833 N N . GLU A 1 390 ? 21.170 12.396 6.159 1.00 80.00 390 GLU A N 1
ATOM 2834 C CA . GLU A 1 390 ? 22.174 11.329 6.030 1.00 80.00 390 GLU A CA 1
ATOM 2835 C C . GLU A 1 390 ? 21.988 10.298 7.155 1.00 80.00 390 GLU A C 1
ATOM 2837 O O . GLU A 1 390 ? 22.088 10.670 8.328 1.00 80.00 390 GLU A O 1
ATOM 2842 N N . GLU A 1 391 ? 21.715 9.037 6.803 1.00 74.94 391 GLU A N 1
ATOM 2843 C CA . GLU A 1 391 ? 21.336 7.982 7.757 1.00 74.94 391 GLU A CA 1
ATOM 2844 C C . GLU A 1 391 ? 22.526 7.173 8.330 1.00 74.94 391 GLU A C 1
ATOM 2846 O O . GLU A 1 391 ? 22.415 6.681 9.455 1.00 74.94 391 GLU A O 1
ATOM 2851 N N . ASP A 1 392 ? 23.672 7.071 7.635 1.00 59.47 392 ASP A N 1
ATOM 2852 C CA . ASP A 1 392 ? 24.756 6.134 8.004 1.00 59.47 392 ASP A CA 1
ATOM 2853 C C . ASP A 1 392 ? 26.162 6.773 8.221 1.00 59.47 392 ASP A C 1
ATOM 2855 O O . ASP A 1 392 ? 26.700 7.461 7.343 1.00 59.47 392 ASP A O 1
ATOM 2859 N N . PRO A 1 393 ? 26.814 6.533 9.382 1.00 47.81 393 PRO A N 1
ATOM 2860 C CA . PRO A 1 393 ? 28.233 6.816 9.617 1.00 47.81 393 PRO A CA 1
ATOM 2861 C C . PRO A 1 393 ? 29.196 5.621 9.411 1.00 47.81 393 PRO A C 1
ATOM 2863 O O . PRO A 1 393 ? 30.412 5.838 9.403 1.00 47.81 393 PRO A O 1
ATOM 2866 N N . GLU A 1 394 ? 28.720 4.375 9.297 1.00 43.25 394 GLU A N 1
ATOM 2867 C CA . GLU A 1 394 ? 29.567 3.174 9.172 1.00 43.25 394 GLU A CA 1
ATOM 2868 C C . GLU A 1 394 ? 29.939 2.833 7.718 1.00 43.25 394 GLU A C 1
ATOM 2870 O O . GLU A 1 394 ? 31.075 2.401 7.486 1.00 43.25 394 GLU A O 1
ATOM 2875 N N . ALA A 1 395 ? 29.077 3.099 6.726 1.00 46.72 395 ALA A N 1
ATOM 2876 C CA . ALA A 1 395 ? 29.438 2.960 5.307 1.00 46.72 395 ALA A CA 1
ATOM 2877 C C . ALA A 1 395 ? 30.533 3.943 4.841 1.00 46.72 395 ALA A C 1
ATOM 2879 O O . ALA A 1 395 ? 31.322 3.603 3.955 1.00 46.72 395 ALA A O 1
ATOM 2880 N N . GLU A 1 396 ? 30.622 5.142 5.431 1.00 48.34 396 GLU A N 1
ATOM 2881 C CA . GLU A 1 396 ? 31.473 6.238 4.938 1.00 48.34 396 GLU A CA 1
ATOM 2882 C C . GLU A 1 396 ? 32.413 6.814 6.023 1.00 48.34 396 GLU A C 1
ATOM 2884 O O . GLU A 1 396 ? 32.028 7.706 6.786 1.00 48.34 396 GLU A O 1
ATOM 2889 N N . PRO A 1 397 ? 33.693 6.373 6.086 1.00 34.81 397 PRO A N 1
ATOM 2890 C CA . PRO A 1 397 ? 34.671 6.806 7.093 1.00 34.81 397 PRO A CA 1
ATOM 2891 C C . PRO A 1 397 ? 35.013 8.310 7.053 1.00 34.81 397 PRO A C 1
ATOM 2893 O O . PRO A 1 397 ? 36.021 8.736 6.478 1.00 34.81 397 PRO A O 1
ATOM 2896 N N . GLY A 1 398 ? 34.202 9.120 7.731 1.00 39.69 398 GLY A N 1
ATOM 2897 C CA . GLY A 1 398 ? 34.295 10.583 7.750 1.00 39.69 398 GLY A CA 1
ATOM 2898 C C . GLY A 1 398 ? 32.943 11.299 7.685 1.00 39.69 398 GLY A C 1
ATOM 2899 O O . GLY A 1 398 ? 32.913 12.510 7.909 1.00 39.69 398 GLY A O 1
ATOM 2900 N N . SER A 1 399 ? 31.855 10.568 7.423 1.00 42.16 399 SE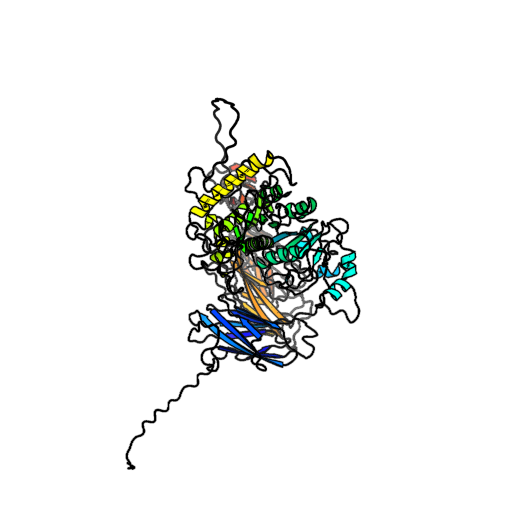R A N 1
ATOM 2901 C CA . SER A 1 399 ? 30.497 10.981 7.780 1.00 42.16 399 SER A CA 1
ATOM 2902 C C . SER A 1 399 ? 30.409 11.123 9.307 1.00 42.16 399 SER A C 1
ATOM 2904 O O . SER A 1 399 ? 30.863 10.250 10.046 1.00 42.16 399 SER A O 1
ATOM 2906 N N . GLU A 1 400 ? 29.883 12.248 9.794 1.00 44.31 400 GLU A N 1
ATOM 2907 C CA . GLU A 1 400 ? 29.411 12.353 11.179 1.00 44.31 400 GLU A CA 1
ATOM 2908 C C . GLU A 1 400 ? 27.891 12.569 11.100 1.00 44.31 400 GLU A C 1
ATOM 2910 O O . GLU A 1 400 ? 27.461 13.518 10.443 1.00 44.31 400 GLU A O 1
ATOM 2915 N N . SER A 1 401 ? 27.117 11.682 11.726 1.00 51.47 401 SER A N 1
ATOM 2916 C CA . SER A 1 401 ? 25.691 11.405 11.487 1.00 51.47 401 SER A CA 1
ATOM 2917 C C . SER A 1 401 ? 24.718 12.597 11.532 1.00 51.47 401 SER A C 1
ATOM 2919 O O . SER A 1 401 ? 25.021 13.669 12.068 1.00 51.47 401 SER A O 1
ATOM 2921 N N . ASP A 1 402 ? 23.504 12.369 11.014 1.00 54.94 402 ASP A N 1
ATOM 2922 C CA . ASP A 1 402 ? 22.301 13.189 11.234 1.00 54.94 402 ASP A CA 1
ATOM 2923 C C . ASP A 1 402 ? 22.406 14.654 10.781 1.00 54.94 402 ASP A C 1
ATOM 2925 O O . ASP A 1 402 ? 22.090 15.614 11.503 1.00 54.94 402 ASP A O 1
ATOM 2929 N N . GLN A 1 403 ? 22.837 14.843 9.532 1.00 65.69 403 GLN A N 1
ATOM 2930 C CA . GLN A 1 403 ? 22.897 16.157 8.895 1.00 65.69 403 GLN A CA 1
ATOM 2931 C C . GLN A 1 403 ? 21.807 16.304 7.827 1.00 65.69 403 GLN A C 1
ATOM 2933 O O . GLN A 1 403 ? 21.663 15.463 6.944 1.00 65.69 403 GLN A O 1
ATOM 2938 N N . LEU A 1 404 ? 21.069 17.418 7.856 1.00 70.75 404 LEU A N 1
ATOM 2939 C CA . LEU A 1 404 ? 20.140 17.777 6.780 1.00 70.75 404 LEU A CA 1
ATOM 2940 C C . LEU A 1 404 ? 20.904 18.217 5.538 1.00 70.75 404 LEU A C 1
ATOM 2942 O O . LEU A 1 404 ? 21.663 19.186 5.621 1.00 70.75 404 LEU A O 1
ATOM 2946 N N . LEU A 1 405 ? 20.641 17.596 4.390 1.00 68.38 405 LEU A N 1
ATOM 2947 C CA . LEU A 1 405 ? 21.378 17.855 3.147 1.00 68.38 405 LEU A CA 1
ATOM 2948 C C . LEU A 1 405 ? 20.622 18.729 2.132 1.00 68.38 405 LEU A C 1
ATOM 2950 O O . LEU A 1 405 ? 21.224 19.234 1.181 1.00 68.38 405 LEU A O 1
ATOM 2954 N N . SER A 1 406 ? 19.312 18.928 2.312 1.00 76.12 406 SER A N 1
ATOM 2955 C CA . SER A 1 406 ? 18.419 19.510 1.295 1.00 76.12 406 SER A CA 1
ATOM 2956 C C . SER A 1 406 ? 17.108 20.071 1.877 1.00 76.12 406 SER A C 1
ATOM 2958 O O . SER A 1 406 ? 16.822 19.830 3.042 1.00 76.12 406 SER A O 1
ATOM 2960 N N . GLY A 1 407 ? 16.353 20.835 1.065 1.00 73.88 407 GLY A N 1
ATOM 2961 C CA . GLY A 1 407 ? 14.959 21.291 1.263 1.00 73.88 407 GLY A CA 1
ATOM 2962 C C . GLY A 1 407 ? 14.539 21.785 2.661 1.00 73.88 407 GLY A C 1
ATOM 2963 O O . GLY A 1 407 ? 14.385 20.999 3.592 1.00 73.88 407 GLY A O 1
ATOM 2964 N N . ILE A 1 408 ? 14.236 23.080 2.814 1.00 82.88 408 ILE A N 1
ATOM 2965 C CA . ILE A 1 408 ? 13.710 23.609 4.090 1.00 82.88 408 ILE A CA 1
ATOM 2966 C C . ILE A 1 408 ? 12.179 23.565 4.132 1.00 82.88 408 ILE A C 1
ATOM 2968 O O . ILE A 1 408 ? 11.519 23.761 3.108 1.00 82.88 408 ILE A O 1
ATOM 2972 N N . LEU A 1 409 ? 11.624 23.356 5.329 1.00 89.00 409 LEU A N 1
ATOM 2973 C CA . LEU A 1 409 ? 10.183 23.195 5.579 1.00 89.00 409 LEU A CA 1
ATOM 2974 C C . LEU A 1 409 ? 9.516 22.073 4.736 1.00 89.00 409 LEU A C 1
ATOM 2976 O O . LEU A 1 409 ? 8.552 22.363 4.020 1.00 89.00 409 LEU A O 1
ATOM 2980 N N . PRO A 1 410 ? 10.044 20.829 4.754 1.00 92.44 410 PRO A N 1
ATOM 2981 C CA . PRO A 1 410 ? 9.353 19.657 4.207 1.00 92.44 410 PRO A CA 1
ATOM 2982 C C . PRO A 1 410 ? 8.216 19.202 5.146 1.00 92.44 410 PRO A C 1
ATOM 2984 O O . PRO A 1 410 ? 7.990 19.822 6.183 1.00 92.44 410 PRO A O 1
ATOM 2987 N N . ASP A 1 411 ? 7.538 18.103 4.808 1.00 95.81 411 ASP A N 1
ATOM 2988 C CA . ASP A 1 411 ? 6.704 17.335 5.748 1.00 95.81 411 ASP A CA 1
ATOM 2989 C C . ASP A 1 411 ? 7.547 16.303 6.519 1.00 95.81 411 ASP A C 1
ATOM 2991 O O . ASP A 1 411 ? 7.383 16.143 7.728 1.00 95.81 411 ASP A O 1
ATOM 2995 N N . PHE A 1 412 ? 8.490 15.651 5.828 1.00 96.75 412 PHE A N 1
ATOM 2996 C CA . PHE A 1 412 ? 9.368 14.611 6.373 1.00 96.75 412 PHE A CA 1
ATOM 2997 C C . PHE A 1 412 ? 10.795 14.718 5.825 1.00 96.75 412 PHE A C 1
ATOM 2999 O O . PHE A 1 412 ? 11.051 15.362 4.800 1.00 96.75 412 PHE A O 1
ATOM 3006 N N . VAL A 1 413 ? 11.720 14.016 6.474 1.00 94.25 413 VAL A N 1
ATOM 3007 C CA . VAL A 1 413 ? 13.019 13.649 5.895 1.00 94.25 413 VAL A CA 1
ATOM 3008 C C . VAL A 1 413 ? 13.092 12.139 5.654 1.00 94.25 413 VAL A C 1
ATOM 3010 O O . VAL A 1 413 ? 12.289 11.383 6.191 1.00 94.25 413 VAL A O 1
ATOM 3013 N N . SER A 1 414 ? 14.020 11.691 4.820 1.00 94.19 414 SER A N 1
ATOM 3014 C CA . SER A 1 414 ? 14.357 10.276 4.604 1.00 94.19 414 SER A CA 1
ATOM 3015 C C . SER A 1 414 ? 15.786 10.201 4.049 1.00 94.19 414 SER A C 1
ATOM 3017 O O . SER A 1 414 ? 16.337 11.251 3.689 1.00 94.19 414 SER A O 1
ATOM 3019 N N . ASP A 1 415 ? 16.394 9.015 3.993 1.00 90.88 415 ASP A N 1
ATOM 3020 C CA . ASP A 1 415 ? 17.802 8.880 3.607 1.00 90.88 415 ASP A CA 1
ATOM 3021 C C . ASP A 1 415 ? 18.085 9.499 2.229 1.00 90.88 415 ASP A C 1
ATOM 3023 O O . ASP A 1 415 ? 17.357 9.318 1.243 1.00 90.88 415 ASP A O 1
ATOM 3027 N N . TYR A 1 416 ? 19.134 10.306 2.180 1.00 88.31 416 TYR A N 1
ATOM 3028 C CA . TYR A 1 416 ? 19.565 11.054 1.015 1.00 88.31 416 TYR A CA 1
ATOM 3029 C C . TYR A 1 416 ? 20.576 10.301 0.163 1.00 88.31 416 TYR A C 1
ATOM 3031 O O . TYR A 1 416 ? 20.599 10.569 -1.039 1.00 88.31 416 TYR A O 1
ATOM 3039 N N . THR A 1 417 ? 21.390 9.408 0.736 1.00 86.12 417 THR A N 1
ATOM 3040 C CA . THR A 1 417 ? 22.576 8.837 0.074 1.00 86.12 417 THR A CA 1
ATOM 3041 C C . THR A 1 417 ? 22.534 7.311 0.089 1.00 86.12 417 THR A C 1
ATOM 3043 O O . THR A 1 417 ? 23.199 6.648 0.875 1.00 86.12 417 THR A O 1
ATOM 3046 N N . GLN A 1 418 ? 21.798 6.740 -0.862 1.00 89.19 418 GLN A N 1
ATOM 3047 C CA . GLN A 1 418 ? 21.522 5.303 -0.889 1.00 89.19 418 GLN A CA 1
ATOM 3048 C C . GLN A 1 418 ? 22.514 4.534 -1.778 1.00 89.19 418 GLN A C 1
ATOM 3050 O O . GLN A 1 418 ? 23.009 5.052 -2.787 1.00 89.19 418 GLN A O 1
ATOM 3055 N N . ALA A 1 419 ? 22.748 3.260 -1.453 1.00 90.31 419 ALA A N 1
ATOM 3056 C CA . ALA A 1 419 ? 23.410 2.305 -2.339 1.00 90.31 419 ALA A CA 1
ATOM 3057 C C . ALA A 1 419 ? 22.366 1.656 -3.267 1.00 90.31 419 ALA A C 1
ATOM 3059 O O . ALA A 1 419 ? 21.559 0.846 -2.819 1.00 90.31 419 ALA A O 1
ATOM 3060 N N . LEU A 1 420 ? 22.353 2.017 -4.556 1.00 92.62 420 LEU A N 1
ATOM 3061 C CA . LEU A 1 420 ? 21.269 1.653 -5.484 1.00 92.62 420 LEU A CA 1
ATOM 3062 C C . LEU A 1 420 ? 21.763 1.147 -6.849 1.00 92.62 420 LEU A C 1
ATOM 3064 O O . LEU A 1 420 ? 22.807 1.595 -7.340 1.00 92.62 420 LEU A O 1
ATOM 3068 N N . PRO A 1 421 ? 20.967 0.302 -7.533 1.00 94.38 421 PRO A N 1
ATOM 3069 C CA . PRO A 1 421 ? 21.020 0.138 -8.984 1.00 94.38 421 PRO A CA 1
ATOM 3070 C C . PRO A 1 421 ? 20.995 1.499 -9.697 1.00 94.38 421 PRO A C 1
ATOM 3072 O O . PRO A 1 421 ? 20.042 2.266 -9.553 1.00 94.38 421 PRO A O 1
ATOM 3075 N N . TYR A 1 422 ? 22.036 1.829 -10.468 1.00 93.44 422 TYR A N 1
ATOM 3076 C CA . TYR A 1 422 ? 22.132 3.156 -11.101 1.00 93.44 422 TYR A CA 1
ATOM 3077 C C . TYR A 1 422 ? 22.757 3.143 -12.504 1.00 93.44 422 TYR A C 1
ATOM 3079 O O . TYR A 1 422 ? 23.578 3.993 -12.863 1.00 93.44 422 TYR A O 1
ATOM 3087 N N . CYS A 1 423 ? 22.331 2.193 -13.336 1.00 93.19 423 CYS A N 1
ATOM 3088 C CA . CYS A 1 423 ? 22.822 1.988 -14.699 1.00 93.19 423 CYS A CA 1
ATOM 3089 C C . CYS A 1 423 ? 21.681 1.749 -15.707 1.00 93.19 423 CYS A C 1
ATOM 3091 O O . CYS A 1 423 ? 20.600 1.302 -15.336 1.00 93.19 423 CYS A O 1
ATOM 3093 N N . MET A 1 424 ? 21.943 1.991 -16.997 1.00 94.56 424 MET A N 1
ATOM 3094 C CA . MET A 1 424 ? 21.023 1.657 -18.106 1.00 94.56 424 MET A CA 1
ATOM 3095 C C . MET A 1 424 ? 21.530 0.515 -18.998 1.00 94.56 424 MET A C 1
ATOM 3097 O O . MET A 1 424 ? 20.916 0.212 -20.015 1.00 94.56 424 MET A O 1
ATOM 3101 N N . ASN A 1 425 ? 22.702 -0.044 -18.691 1.00 92.94 425 ASN A N 1
ATOM 3102 C CA . ASN A 1 425 ? 23.419 -0.968 -19.571 1.00 92.94 425 ASN A CA 1
ATOM 3103 C C . ASN A 1 425 ? 24.158 -2.064 -18.789 1.00 92.94 425 ASN A C 1
ATOM 3105 O O . ASN A 1 425 ? 25.295 -2.407 -19.123 1.00 92.94 425 ASN A O 1
ATOM 3109 N N . CYS A 1 426 ? 23.556 -2.494 -17.684 1.00 91.31 426 CYS A N 1
ATOM 3110 C CA . CYS A 1 426 ? 24.155 -3.383 -16.703 1.00 91.31 426 CYS A CA 1
ATOM 3111 C C . CYS A 1 426 ? 23.079 -4.185 -15.961 1.00 91.31 426 CYS A C 1
ATOM 3113 O O . CYS A 1 426 ? 21.899 -3.830 -16.020 1.00 91.31 426 CYS A O 1
ATOM 3115 N N . GLU A 1 427 ? 23.497 -5.233 -15.259 1.00 92.62 427 GLU A N 1
ATOM 3116 C CA . GLU A 1 427 ? 22.596 -6.171 -14.575 1.00 92.62 427 GLU A CA 1
ATOM 3117 C C . GLU A 1 427 ? 22.834 -6.241 -13.069 1.00 92.62 427 GLU A C 1
ATOM 3119 O O . GLU A 1 427 ? 21.898 -6.502 -12.326 1.00 92.62 427 GLU A O 1
ATOM 3124 N N . THR A 1 428 ? 24.049 -5.958 -12.599 1.00 92.81 428 THR A N 1
ATOM 3125 C CA . THR A 1 428 ? 24.446 -6.246 -11.208 1.00 92.81 428 THR A CA 1
ATOM 3126 C C . THR A 1 428 ? 25.025 -5.039 -10.471 1.00 92.81 428 THR A C 1
ATOM 3128 O O . THR A 1 428 ? 25.193 -5.067 -9.251 1.00 92.81 428 THR A O 1
ATOM 3131 N N . GLU A 1 429 ? 25.392 -3.981 -11.195 1.00 92.62 429 GLU A N 1
ATOM 3132 C CA . GLU A 1 429 ? 26.241 -2.922 -10.666 1.00 92.62 429 GLU A CA 1
ATOM 3133 C C . GLU A 1 429 ? 25.474 -1.889 -9.826 1.00 92.62 429 GLU A C 1
ATOM 3135 O O . GLU A 1 429 ? 24.960 -0.877 -10.314 1.00 92.62 429 GLU A O 1
ATOM 3140 N N . ILE A 1 430 ? 25.509 -2.115 -8.513 1.00 92.25 430 ILE A N 1
ATOM 3141 C CA . ILE A 1 430 ? 25.123 -1.151 -7.482 1.00 92.25 430 ILE A CA 1
ATOM 3142 C C . ILE A 1 430 ? 26.141 -0.004 -7.419 1.00 92.25 430 ILE A C 1
ATOM 3144 O O . ILE A 1 430 ? 27.348 -0.222 -7.275 1.00 92.25 430 ILE A O 1
ATOM 3148 N N . ASN A 1 431 ? 25.657 1.236 -7.474 1.00 88.44 431 ASN A N 1
ATOM 3149 C CA . ASN A 1 431 ? 26.433 2.406 -7.080 1.00 88.44 431 ASN A CA 1
ATOM 3150 C C . ASN A 1 431 ? 26.247 2.624 -5.573 1.00 88.44 431 ASN A C 1
ATOM 3152 O O . ASN A 1 431 ? 25.126 2.845 -5.127 1.00 88.44 431 ASN A O 1
ATOM 3156 N N . SER A 1 432 ? 27.335 2.588 -4.800 1.00 84.94 432 SER A N 1
ATOM 3157 C CA . SER A 1 432 ? 27.304 2.699 -3.335 1.00 84.94 432 SER A CA 1
ATOM 3158 C C . SER A 1 432 ? 26.974 4.097 -2.803 1.00 84.94 432 SER A C 1
ATOM 3160 O O . SER A 1 432 ? 26.820 4.251 -1.601 1.00 84.94 432 SER A O 1
ATOM 3162 N N . SER A 1 433 ? 26.914 5.121 -3.660 1.00 84.62 433 SER A N 1
ATOM 3163 C CA . SER A 1 433 ? 26.575 6.488 -3.254 1.00 84.62 433 SER A CA 1
ATOM 3164 C C . SER A 1 433 ? 25.758 7.178 -4.349 1.00 84.62 433 SER A C 1
ATOM 3166 O O . SER A 1 433 ? 26.291 7.704 -5.337 1.00 84.62 433 SER A O 1
ATOM 3168 N N . VAL A 1 434 ? 24.434 7.143 -4.189 1.00 86.19 434 VAL A N 1
ATOM 3169 C CA . VAL A 1 434 ? 23.446 7.780 -5.070 1.00 86.19 434 VAL A CA 1
ATOM 3170 C C . VAL A 1 434 ? 22.699 8.866 -4.275 1.00 86.19 434 VAL A C 1
ATOM 3172 O O . VAL A 1 434 ? 21.698 8.574 -3.626 1.00 86.19 434 VAL A O 1
ATOM 3175 N N . PRO A 1 435 ? 23.187 10.125 -4.288 1.00 87.31 435 PRO A N 1
ATOM 3176 C CA . PRO A 1 435 ? 22.652 11.188 -3.441 1.00 87.31 435 PRO A CA 1
ATOM 3177 C C . PRO A 1 435 ? 21.492 11.971 -4.081 1.00 87.31 435 PRO A C 1
ATOM 3179 O O . PRO A 1 435 ? 21.590 12.432 -5.226 1.00 87.31 435 PRO A O 1
ATOM 3182 N N . GLY A 1 436 ? 20.428 12.243 -3.321 1.00 86.81 436 GLY A N 1
ATOM 3183 C CA . GLY A 1 436 ? 19.354 13.152 -3.730 1.00 86.81 436 GLY A CA 1
ATOM 3184 C C . GLY A 1 436 ? 18.011 12.949 -3.023 1.00 86.81 436 GLY A C 1
ATOM 3185 O O . GLY A 1 436 ? 17.586 11.828 -2.775 1.00 86.81 436 GLY A O 1
ATOM 3186 N N . THR A 1 437 ? 17.238 14.034 -2.871 1.00 90.12 437 THR A N 1
ATOM 3187 C CA . THR A 1 437 ? 15.805 13.955 -2.499 1.00 90.12 437 THR A CA 1
ATOM 3188 C C . THR A 1 437 ? 14.983 13.155 -3.510 1.00 90.12 437 THR A C 1
ATOM 3190 O O . THR A 1 437 ? 13.905 12.668 -3.179 1.00 90.12 437 THR A O 1
ATOM 3193 N N . SER A 1 438 ? 15.507 12.983 -4.728 1.00 91.19 438 SER A N 1
ATOM 3194 C CA . SER A 1 438 ? 15.011 12.039 -5.726 1.00 91.19 438 SER A CA 1
ATOM 3195 C C . SER A 1 438 ? 14.931 10.594 -5.229 1.00 91.19 438 SER A C 1
ATOM 3197 O O . SER A 1 438 ? 14.113 9.852 -5.756 1.00 91.19 438 SER A O 1
ATOM 3199 N N . PHE A 1 439 ? 15.742 10.208 -4.240 1.00 93.81 439 PHE A N 1
ATOM 3200 C CA . PHE A 1 439 ? 15.829 8.856 -3.675 1.00 93.81 439 PHE A CA 1
ATOM 3201 C C . PHE A 1 439 ? 15.221 8.807 -2.263 1.00 93.81 439 PHE A C 1
ATOM 3203 O O . PHE A 1 439 ? 14.504 7.863 -1.938 1.00 93.81 439 PHE A O 1
ATOM 3210 N N . SER A 1 440 ? 15.342 9.888 -1.479 1.00 95.06 440 SER A N 1
ATOM 3211 C CA . SER A 1 440 ? 14.613 10.055 -0.205 1.00 95.06 440 SER A CA 1
ATOM 3212 C C . SER A 1 440 ? 13.090 9.994 -0.383 1.00 95.06 440 SER A C 1
ATOM 3214 O O . SER A 1 440 ? 12.381 9.399 0.421 1.00 95.06 440 SER A O 1
ATOM 3216 N N . THR A 1 441 ? 12.564 10.600 -1.454 1.00 97.69 441 THR A N 1
ATOM 3217 C CA . THR A 1 441 ? 11.115 10.632 -1.739 1.00 97.69 441 THR A CA 1
ATOM 3218 C C . THR A 1 441 ? 10.523 9.237 -1.991 1.00 97.69 441 THR A C 1
ATOM 3220 O O . THR A 1 441 ? 9.561 8.881 -1.312 1.00 97.69 441 THR A O 1
ATOM 3223 N N . PRO A 1 442 ? 11.052 8.427 -2.933 1.00 98.12 442 PRO A N 1
ATOM 3224 C CA . PRO A 1 442 ? 10.584 7.064 -3.140 1.00 98.12 442 PRO A CA 1
ATOM 3225 C C . PRO A 1 442 ? 10.880 6.138 -1.960 1.00 98.12 442 PRO A C 1
ATOM 3227 O O . PRO A 1 442 ? 10.050 5.276 -1.706 1.00 98.12 442 PRO A O 1
ATOM 3230 N N . LEU A 1 443 ? 11.967 6.335 -1.201 1.00 98.19 443 LEU A N 1
ATOM 3231 C CA . LEU A 1 443 ? 12.202 5.566 0.028 1.00 98.19 443 LEU A CA 1
ATOM 3232 C C . LEU A 1 443 ? 11.091 5.809 1.061 1.00 98.19 443 LEU A C 1
ATOM 3234 O O . LEU A 1 443 ? 10.473 4.858 1.531 1.00 98.19 443 LEU A O 1
ATOM 3238 N N . ALA A 1 444 ? 10.748 7.072 1.334 1.00 98.62 444 ALA A N 1
ATOM 3239 C CA . ALA A 1 444 ? 9.625 7.430 2.205 1.00 98.62 444 ALA A CA 1
ATOM 3240 C C . ALA A 1 444 ? 8.271 6.882 1.704 1.00 98.62 444 ALA A C 1
ATOM 3242 O O . ALA A 1 444 ? 7.452 6.413 2.501 1.00 98.62 444 ALA A O 1
ATOM 3243 N N . ALA A 1 445 ? 8.041 6.903 0.385 1.00 98.81 445 ALA A N 1
ATOM 3244 C CA . ALA A 1 445 ? 6.866 6.284 -0.231 1.00 98.81 445 ALA A CA 1
ATOM 3245 C C . ALA A 1 445 ? 6.869 4.751 -0.064 1.00 98.81 445 ALA A C 1
ATOM 3247 O O . ALA A 1 445 ? 5.817 4.172 0.198 1.00 98.81 445 ALA A O 1
ATOM 3248 N N . GLY A 1 446 ? 8.042 4.113 -0.148 1.00 98.69 446 GLY A N 1
ATOM 3249 C CA . GLY A 1 446 ? 8.269 2.697 0.142 1.00 98.69 446 GLY A CA 1
ATOM 3250 C C . GLY A 1 446 ? 7.902 2.352 1.583 1.00 98.69 446 GLY A C 1
ATOM 3251 O O . GLY A 1 446 ? 6.998 1.551 1.791 1.00 98.69 446 GLY A O 1
ATOM 3252 N N . VAL A 1 447 ? 8.486 3.038 2.569 1.00 98.75 447 VAL A N 1
ATOM 3253 C CA . VAL A 1 447 ? 8.181 2.850 4.005 1.00 98.75 447 VAL A CA 1
ATOM 3254 C C . VAL A 1 447 ? 6.683 3.020 4.293 1.00 98.75 447 VAL A C 1
ATOM 3256 O O . VAL A 1 447 ? 6.076 2.199 4.978 1.00 98.75 447 VAL A O 1
ATOM 3259 N N . THR A 1 448 ? 6.043 4.034 3.704 1.00 98.88 448 THR A N 1
ATOM 3260 C CA . THR A 1 448 ? 4.589 4.237 3.850 1.00 98.88 448 THR A CA 1
ATOM 3261 C C . THR A 1 448 ? 3.781 3.121 3.175 1.00 98.88 448 THR A C 1
ATOM 3263 O O . THR A 1 448 ? 2.730 2.723 3.677 1.00 98.88 448 THR A O 1
ATOM 3266 N N . SER A 1 449 ? 4.268 2.578 2.055 1.00 98.81 449 SER A N 1
ATOM 3267 C CA . SER A 1 449 ? 3.648 1.431 1.385 1.00 98.81 449 SER A CA 1
ATOM 3268 C C . SER A 1 449 ? 3.767 0.137 2.195 1.00 98.81 449 SER A C 1
ATOM 3270 O O . SER A 1 449 ? 2.837 -0.659 2.145 1.00 98.81 449 SER A O 1
ATOM 3272 N N . ALA A 1 450 ? 4.847 -0.053 2.968 1.00 98.44 450 ALA A N 1
ATOM 3273 C CA . ALA A 1 450 ? 4.985 -1.187 3.886 1.00 98.44 450 ALA A CA 1
ATOM 3274 C C . ALA A 1 450 ? 3.923 -1.119 4.989 1.00 98.44 450 ALA A C 1
ATOM 3276 O O . ALA A 1 450 ? 3.210 -2.091 5.209 1.00 98.44 450 ALA A O 1
ATOM 3277 N N . VAL A 1 451 ? 3.739 0.053 5.613 1.00 98.25 451 VAL A N 1
ATOM 3278 C CA . VAL A 1 451 ? 2.698 0.248 6.640 1.00 98.25 451 VAL A CA 1
ATOM 3279 C C . VAL A 1 451 ? 1.299 0.014 6.074 1.00 98.25 451 VAL A C 1
ATOM 3281 O O . VAL A 1 451 ? 0.491 -0.658 6.710 1.00 98.25 451 VAL A O 1
ATOM 3284 N N . LEU A 1 452 ? 1.003 0.525 4.873 1.00 98.38 452 LEU A N 1
ATOM 3285 C CA . LEU A 1 452 ? -0.289 0.278 4.230 1.00 98.38 452 LEU A CA 1
ATOM 3286 C C . LEU A 1 452 ? -0.484 -1.207 3.886 1.00 98.38 452 LEU A C 1
ATOM 3288 O O . LEU A 1 452 ? -1.573 -1.734 4.095 1.00 98.38 452 LEU A O 1
ATOM 3292 N N . LEU A 1 453 ? 0.545 -1.885 3.371 1.00 97.25 453 LEU A N 1
ATOM 3293 C CA . LEU A 1 453 ? 0.475 -3.309 3.043 1.00 97.25 453 LEU A CA 1
ATOM 3294 C C . LEU A 1 453 ? 0.233 -4.150 4.299 1.00 97.25 453 LEU A C 1
ATOM 3296 O O . LEU A 1 453 ? -0.637 -5.014 4.289 1.00 97.25 453 LEU A O 1
ATOM 3300 N N . GLU A 1 454 ? 0.947 -3.860 5.381 1.00 93.75 454 GLU A N 1
ATOM 3301 C CA . GLU A 1 454 ? 0.829 -4.578 6.648 1.00 93.75 454 GLU A CA 1
ATOM 3302 C C . GLU A 1 454 ? -0.522 -4.326 7.333 1.00 93.75 454 GLU A C 1
ATOM 3304 O O . GLU A 1 454 ? -1.171 -5.266 7.788 1.00 93.75 454 GLU A O 1
ATOM 3309 N N . ALA A 1 455 ? -1.028 -3.087 7.307 1.00 91.94 455 ALA A N 1
ATOM 3310 C CA . ALA A 1 455 ? -2.387 -2.785 7.759 1.00 91.94 455 ALA A CA 1
ATOM 3311 C C . ALA A 1 455 ? -3.449 -3.540 6.935 1.00 91.94 455 ALA A C 1
ATOM 3313 O O . ALA A 1 455 ? -4.410 -4.062 7.502 1.00 91.94 455 ALA A O 1
ATOM 3314 N N . ARG A 1 456 ? -3.264 -3.648 5.608 1.00 93.88 456 ARG A N 1
ATOM 3315 C CA . ARG A 1 456 ? -4.145 -4.444 4.736 1.00 93.88 456 ARG A CA 1
ATOM 3316 C C . ARG A 1 456 ? -4.061 -5.941 5.044 1.00 93.88 456 ARG A C 1
ATOM 3318 O O . ARG A 1 456 ? -5.107 -6.579 5.105 1.00 93.88 456 ARG A O 1
ATOM 3325 N N . LYS A 1 457 ? -2.861 -6.488 5.278 1.00 87.00 457 LYS A N 1
ATOM 3326 C CA . LYS A 1 457 ? -2.644 -7.891 5.680 1.00 87.00 457 LYS A CA 1
ATOM 3327 C C . LYS A 1 457 ? -3.384 -8.215 6.981 1.00 87.00 457 LYS A C 1
ATOM 3329 O O . LYS A 1 457 ? -4.216 -9.116 6.982 1.00 87.00 457 LYS A O 1
ATOM 3334 N N . ARG A 1 458 ? -3.163 -7.432 8.044 1.00 86.44 458 ARG A N 1
ATOM 3335 C CA . ARG A 1 458 ? -3.776 -7.644 9.374 1.00 86.44 458 ARG A CA 1
ATOM 3336 C C . ARG A 1 458 ? -5.300 -7.528 9.388 1.00 86.44 458 ARG A C 1
ATOM 3338 O O . ARG A 1 458 ? -5.945 -8.184 10.192 1.00 86.44 458 ARG A O 1
ATOM 3345 N N . LEU A 1 459 ? -5.877 -6.695 8.521 1.00 82.75 459 LEU A N 1
ATOM 3346 C CA . LEU A 1 459 ? -7.330 -6.493 8.439 1.00 82.75 459 LEU A CA 1
ATOM 3347 C C . LEU A 1 459 ? -8.008 -7.326 7.339 1.00 82.75 459 LEU A C 1
ATOM 3349 O O . LEU A 1 459 ? -9.210 -7.186 7.142 1.00 82.75 459 LEU A O 1
ATOM 3353 N N . GLY A 1 460 ? -7.274 -8.165 6.598 1.00 80.75 460 GLY A N 1
ATOM 3354 C CA . GLY A 1 460 ? -7.835 -8.954 5.492 1.00 80.75 460 GLY A CA 1
ATOM 3355 C C . GLY A 1 460 ? -8.304 -8.118 4.289 1.00 80.75 460 GLY A C 1
ATOM 3356 O O . GLY A 1 460 ? -9.139 -8.568 3.503 1.00 80.75 460 GLY A O 1
ATOM 3357 N N . HIS A 1 461 ? -7.792 -6.894 4.122 1.00 85.25 461 HIS A N 1
ATOM 3358 C CA . HIS A 1 461 ? -8.173 -6.012 3.015 1.00 85.25 461 HIS A CA 1
ATOM 3359 C C . HIS A 1 461 ? -7.531 -6.464 1.702 1.00 85.25 461 HIS A C 1
ATOM 3361 O O . HIS A 1 461 ? -6.316 -6.368 1.508 1.00 85.25 461 HIS A O 1
ATOM 3367 N N . SER A 1 462 ? -8.374 -6.880 0.761 1.00 84.81 462 SER A N 1
ATOM 3368 C CA . SER A 1 462 ? -7.950 -7.282 -0.578 1.00 84.81 462 SER A CA 1
ATOM 3369 C C . SER A 1 462 ? -7.835 -6.111 -1.560 1.00 84.81 462 SER A C 1
ATOM 3371 O O . SER A 1 462 ? -8.670 -5.207 -1.588 1.00 84.81 462 SER A O 1
ATOM 3373 N N . GLY A 1 463 ? -6.828 -6.154 -2.437 1.00 83.62 463 GLY A N 1
ATOM 3374 C CA . GLY A 1 463 ? -6.698 -5.194 -3.538 1.00 83.62 463 GLY A CA 1
ATOM 3375 C C . GLY A 1 463 ? -6.252 -3.783 -3.122 1.00 83.62 463 GLY A C 1
ATOM 3376 O O . GLY A 1 463 ? -5.419 -3.611 -2.233 1.00 83.62 463 GLY A O 1
ATOM 3377 N N . GLY A 1 464 ? -6.738 -2.776 -3.856 1.00 89.06 464 GLY A N 1
ATOM 3378 C CA . GLY A 1 464 ? -6.342 -1.368 -3.729 1.00 89.06 464 GLY A CA 1
ATOM 3379 C C . GLY A 1 464 ? -7.322 -0.498 -2.938 1.00 89.06 464 GLY A C 1
ATOM 3380 O O . GLY A 1 464 ? -8.087 -0.983 -2.109 1.00 89.06 464 GLY A O 1
ATOM 3381 N N . ILE A 1 465 ? -7.295 0.810 -3.211 1.00 93.31 465 ILE A N 1
ATOM 3382 C CA . ILE A 1 465 ? -8.259 1.790 -2.681 1.00 93.31 465 ILE A CA 1
ATOM 3383 C C . ILE A 1 465 ? -9.683 1.470 -3.164 1.00 93.31 465 ILE A C 1
ATOM 3385 O O . ILE A 1 465 ? -9.899 1.257 -4.360 1.00 93.31 465 ILE A O 1
ATOM 3389 N N . VAL A 1 466 ? -10.658 1.537 -2.255 1.00 90.81 466 VAL A N 1
ATOM 3390 C CA . VAL A 1 466 ? -12.093 1.326 -2.525 1.00 90.81 466 VAL A CA 1
ATOM 3391 C C . VAL A 1 466 ? -12.925 2.580 -2.219 1.00 90.81 466 VAL A C 1
ATOM 3393 O O . VAL A 1 466 ? -12.476 3.473 -1.502 1.00 90.81 466 VAL A O 1
ATOM 3396 N N . ASP A 1 467 ? -14.130 2.669 -2.788 1.00 88.25 467 ASP A N 1
ATOM 3397 C CA . ASP A 1 467 ? -15.157 3.652 -2.398 1.00 88.25 467 ASP A CA 1
ATOM 3398 C C . ASP A 1 467 ? -15.985 3.026 -1.268 1.00 88.25 467 ASP A C 1
ATOM 3400 O O . ASP A 1 467 ? -16.748 2.090 -1.519 1.00 88.25 467 ASP A O 1
ATOM 3404 N N . SER A 1 468 ? -15.802 3.504 -0.035 1.00 77.12 468 SER A N 1
ATOM 3405 C CA . SER A 1 468 ? -16.494 2.998 1.161 1.00 77.12 468 SER A CA 1
ATOM 3406 C C . SER A 1 468 ? -17.895 3.601 1.346 1.00 77.12 468 SER A C 1
ATOM 3408 O O . SER A 1 468 ? -18.559 3.371 2.358 1.00 77.12 468 SER A O 1
ATOM 3410 N N . GLY A 1 469 ? -18.381 4.361 0.358 1.00 69.25 469 GLY A N 1
ATOM 3411 C CA . GLY A 1 469 ? -19.715 4.949 0.334 1.00 69.25 469 GLY A CA 1
ATOM 3412 C C . GLY A 1 469 ? -19.694 6.471 0.210 1.00 69.25 469 GLY A C 1
ATOM 3413 O O . GLY A 1 469 ? -18.795 7.157 0.683 1.00 69.25 469 GLY A O 1
ATOM 3414 N N . GLU A 1 470 ? -20.719 7.014 -0.453 1.00 60.97 470 GLU A N 1
ATOM 3415 C CA . GLU A 1 470 ? -20.896 8.455 -0.718 1.00 60.97 470 GLU A CA 1
ATOM 3416 C C . GLU A 1 470 ? -19.712 9.155 -1.436 1.00 60.97 470 GLU A C 1
ATOM 3418 O O . GLU A 1 470 ? -19.701 10.382 -1.555 1.00 60.97 470 GLU A O 1
ATOM 3423 N N . GLY A 1 471 ? -18.760 8.396 -2.000 1.00 63.56 471 GLY A N 1
ATOM 3424 C CA . GLY A 1 471 ? -17.531 8.916 -2.606 1.00 63.56 471 GLY A CA 1
ATOM 3425 C C . GLY A 1 471 ? -16.386 9.125 -1.608 1.00 63.56 471 GLY A C 1
ATOM 3426 O O . GLY A 1 471 ? -15.408 9.800 -1.941 1.00 63.56 471 GLY A O 1
ATOM 3427 N N . ALA A 1 472 ? -16.495 8.579 -0.393 1.00 75.75 472 ALA A N 1
ATOM 3428 C CA . ALA A 1 472 ? -15.391 8.489 0.550 1.00 75.75 472 ALA A CA 1
ATOM 3429 C C . ALA A 1 472 ? -14.427 7.381 0.102 1.00 75.75 472 ALA A C 1
ATOM 3431 O O . ALA A 1 472 ? -14.789 6.214 -0.009 1.00 75.75 472 ALA A O 1
ATOM 3432 N N . MET A 1 473 ? -13.181 7.755 -0.179 1.00 89.38 473 MET A N 1
ATOM 3433 C CA . MET A 1 473 ? -12.168 6.822 -0.671 1.00 89.38 473 MET A CA 1
ATOM 3434 C C . MET A 1 473 ? -11.344 6.274 0.499 1.00 89.38 473 MET A C 1
ATOM 3436 O O . MET A 1 473 ? -10.710 7.044 1.229 1.00 89.38 473 MET A O 1
ATOM 3440 N N . ALA A 1 474 ? -11.320 4.954 0.652 1.00 91.44 474 ALA A N 1
ATOM 3441 C CA . ALA A 1 474 ? -10.637 4.250 1.729 1.00 91.44 474 ALA A CA 1
ATOM 3442 C C . ALA A 1 474 ? -9.416 3.480 1.202 1.00 91.44 474 ALA A C 1
ATOM 3444 O O . ALA A 1 474 ? -9.504 2.737 0.225 1.00 91.44 474 ALA A O 1
ATOM 3445 N N . MET A 1 475 ? -8.262 3.656 1.851 1.00 95.06 475 MET A N 1
ATOM 3446 C CA . MET A 1 475 ? -7.060 2.860 1.575 1.00 95.06 475 MET A CA 1
ATOM 3447 C C . MET A 1 475 ? -7.145 1.469 2.218 1.00 95.06 475 MET A C 1
ATOM 3449 O O . MET A 1 475 ? -6.556 0.531 1.684 1.00 95.06 475 MET A O 1
ATOM 3453 N N . VAL A 1 476 ? -7.886 1.341 3.320 1.00 92.06 476 VAL A N 1
ATOM 3454 C CA . VAL A 1 476 ? -8.260 0.078 3.971 1.00 92.06 476 VAL A CA 1
ATOM 3455 C C . VAL A 1 476 ? -9.741 0.168 4.335 1.00 92.06 476 VAL A C 1
ATOM 3457 O O . VAL A 1 476 ? -10.155 1.197 4.862 1.00 92.06 476 VAL A O 1
ATOM 3460 N N . ASP A 1 477 ? -10.526 -0.866 4.051 1.00 87.75 477 ASP A N 1
ATOM 3461 C CA . ASP A 1 477 ? -11.938 -0.977 4.430 1.00 87.75 477 ASP A CA 1
ATOM 3462 C C . ASP A 1 477 ? -12.295 -2.457 4.632 1.00 87.75 477 ASP A C 1
ATOM 3464 O O . ASP A 1 477 ? -12.768 -3.140 3.722 1.00 87.75 477 ASP A O 1
ATOM 3468 N N . ALA A 1 478 ? -11.967 -2.984 5.811 1.00 80.06 478 ALA A N 1
ATOM 3469 C CA . ALA A 1 478 ? -12.138 -4.396 6.148 1.00 80.06 478 ALA A CA 1
ATOM 3470 C C . ALA A 1 478 ? -12.296 -4.586 7.665 1.00 80.06 478 ALA A C 1
ATOM 3472 O O . ALA A 1 478 ? -11.883 -3.734 8.449 1.00 80.06 478 ALA A O 1
ATOM 3473 N N . ASN A 1 479 ? -12.943 -5.678 8.089 1.00 75.19 479 ASN A N 1
ATOM 3474 C CA . ASN A 1 479 ? -13.219 -6.007 9.499 1.00 75.19 479 ASN A CA 1
ATOM 3475 C C . ASN A 1 479 ? -13.854 -4.857 10.321 1.00 75.19 479 ASN A C 1
ATOM 3477 O O . ASN A 1 479 ? -13.611 -4.708 11.514 1.00 75.19 479 ASN A O 1
ATOM 3481 N N . GLY A 1 480 ? -14.681 -4.022 9.676 1.00 71.00 480 GLY A N 1
ATOM 3482 C CA . GLY A 1 480 ? -15.322 -2.856 10.302 1.00 71.00 480 GLY A CA 1
ATOM 3483 C C . GLY A 1 480 ? -14.397 -1.650 10.525 1.00 71.00 480 GLY A C 1
ATOM 3484 O O . GLY A 1 480 ? -14.819 -0.672 11.142 1.00 71.00 480 GLY A O 1
ATOM 3485 N N . VAL A 1 481 ? -13.162 -1.703 10.018 1.00 79.38 481 VAL A N 1
ATOM 3486 C CA . VAL A 1 481 ? -12.135 -0.667 10.143 1.00 79.38 481 VAL A CA 1
ATOM 3487 C C . VAL A 1 481 ? -11.902 -0.009 8.782 1.00 79.38 481 VAL A C 1
ATOM 3489 O O . VAL A 1 481 ? -11.405 -0.636 7.846 1.00 79.38 481 VAL A O 1
ATOM 3492 N N . THR A 1 482 ? -12.223 1.283 8.688 1.00 84.69 482 THR A N 1
ATOM 3493 C CA . THR A 1 482 ? -12.059 2.081 7.465 1.00 84.69 482 THR A CA 1
ATOM 3494 C C . THR A 1 482 ? -10.978 3.148 7.667 1.00 84.69 482 THR A C 1
ATOM 3496 O O . THR A 1 482 ? -11.158 4.083 8.446 1.00 84.69 482 THR A O 1
ATOM 3499 N N . MET A 1 483 ? -9.865 3.054 6.935 1.00 88.81 483 MET A N 1
ATOM 3500 C CA . MET A 1 483 ? -8.751 4.011 6.974 1.00 88.81 483 MET A CA 1
ATOM 3501 C C . MET A 1 483 ? -8.628 4.752 5.640 1.00 88.81 483 MET A C 1
ATOM 3503 O O . MET A 1 483 ? -8.425 4.141 4.589 1.00 88.81 483 MET A O 1
ATOM 3507 N N . ASN A 1 484 ? -8.692 6.084 5.667 1.00 91.44 484 ASN A N 1
ATOM 3508 C CA . ASN A 1 484 ? -8.419 6.923 4.495 1.00 91.44 484 ASN A CA 1
ATOM 3509 C C . ASN A 1 484 ? -6.944 7.375 4.449 1.00 91.44 484 ASN A C 1
ATOM 3511 O O . ASN A 1 484 ? -6.182 7.205 5.403 1.00 91.44 484 ASN A O 1
ATOM 3515 N N . ASN A 1 485 ? -6.535 7.993 3.340 1.00 95.62 485 ASN A N 1
ATOM 3516 C CA . ASN A 1 485 ? -5.171 8.498 3.158 1.00 95.62 485 ASN A CA 1
ATOM 3517 C C . ASN A 1 485 ? -4.742 9.555 4.184 1.00 95.62 485 ASN A C 1
ATOM 3519 O O . ASN A 1 485 ? -3.559 9.629 4.511 1.00 95.62 485 ASN A O 1
ATOM 3523 N N . TRP A 1 486 ? -5.666 10.356 4.715 1.00 93.44 486 TRP A N 1
ATOM 3524 C CA . TRP A 1 486 ? -5.351 11.344 5.749 1.00 93.44 486 TRP A CA 1
ATOM 3525 C C . TRP A 1 486 ? -4.985 10.677 7.074 1.00 93.44 486 TRP A C 1
ATOM 3527 O O . TRP A 1 486 ? -4.064 11.145 7.739 1.00 93.44 486 TRP A O 1
ATOM 3537 N N . PHE A 1 487 ? -5.614 9.548 7.415 1.00 92.81 487 PHE A N 1
ATOM 3538 C CA . PHE A 1 487 ? -5.253 8.764 8.598 1.00 92.81 487 PHE A CA 1
ATOM 3539 C C . PHE A 1 487 ? -3.940 7.989 8.412 1.00 92.81 487 PHE A C 1
ATOM 3541 O O . PHE A 1 487 ? -3.085 8.037 9.294 1.00 92.81 487 PHE A O 1
ATOM 3548 N N . ILE A 1 488 ? -3.684 7.410 7.230 1.00 95.94 488 ILE A N 1
ATOM 3549 C CA . ILE A 1 488 ? -2.362 6.827 6.911 1.00 95.94 488 ILE A CA 1
ATOM 3550 C C . ILE A 1 488 ? -1.255 7.894 6.982 1.00 95.94 488 ILE A C 1
ATOM 3552 O O . ILE A 1 488 ? -0.203 7.664 7.581 1.00 95.94 488 ILE A O 1
ATOM 3556 N N . ARG A 1 489 ? -1.491 9.098 6.438 1.00 96.88 489 ARG A N 1
ATOM 3557 C CA . ARG A 1 489 ? -0.570 10.237 6.583 1.00 96.88 489 ARG A CA 1
ATOM 3558 C C . ARG A 1 489 ? -0.363 10.591 8.056 1.00 96.88 489 ARG A C 1
ATOM 3560 O O . ARG A 1 489 ? 0.779 10.764 8.469 1.00 96.88 489 ARG A O 1
ATOM 3567 N N . ARG A 1 490 ? -1.433 10.671 8.848 1.00 94.44 490 ARG A N 1
ATOM 3568 C CA . ARG A 1 490 ? -1.369 11.000 10.278 1.00 94.44 490 ARG A CA 1
ATOM 3569 C C . ARG A 1 490 ? -0.529 9.994 11.071 1.00 94.44 490 ARG A C 1
ATOM 3571 O O . ARG A 1 490 ? 0.302 10.407 11.880 1.00 94.44 490 ARG A O 1
ATOM 3578 N N . ALA A 1 491 ? -0.658 8.704 10.765 1.00 95.00 491 ALA A N 1
ATOM 3579 C CA . ALA A 1 491 ? 0.202 7.662 11.317 1.00 95.00 491 ALA A CA 1
ATOM 3580 C C . ALA A 1 491 ? 1.682 7.890 10.978 1.00 95.00 491 ALA A C 1
ATOM 3582 O O . ALA A 1 491 ? 2.517 7.802 11.874 1.00 95.00 491 ALA A O 1
ATOM 3583 N N . MET A 1 492 ? 2.024 8.294 9.745 1.00 97.50 492 MET A N 1
ATOM 3584 C CA . MET A 1 492 ? 3.410 8.672 9.407 1.00 97.50 492 MET A CA 1
ATOM 3585 C C . MET A 1 492 ? 3.885 9.875 10.235 1.00 97.50 492 MET A C 1
ATOM 3587 O O . MET A 1 492 ? 5.007 9.885 10.741 1.00 97.50 492 MET A O 1
ATOM 3591 N N . GLU A 1 493 ? 3.032 10.888 10.412 1.00 96.12 493 GLU A N 1
ATOM 3592 C CA . GLU A 1 493 ? 3.342 12.100 11.184 1.00 96.12 493 GLU A CA 1
ATOM 3593 C C . GLU A 1 493 ? 3.596 11.823 12.671 1.00 96.12 493 GLU A C 1
ATOM 3595 O O . GLU A 1 493 ? 4.345 12.568 13.305 1.00 96.12 493 GLU A O 1
ATOM 3600 N N . GLN A 1 494 ? 3.006 10.772 13.250 1.00 92.88 494 GLN A N 1
ATOM 3601 C CA . GLN A 1 494 ? 3.369 10.284 14.587 1.00 92.88 494 GLN A CA 1
ATOM 3602 C C . GLN A 1 494 ? 4.572 9.344 14.563 1.00 92.88 494 GLN A C 1
ATOM 3604 O O . GLN A 1 494 ? 5.487 9.512 15.363 1.00 92.88 494 GLN A O 1
ATOM 3609 N N . ALA A 1 495 ? 4.657 8.422 13.616 1.00 95.69 495 ALA A N 1
ATOM 3610 C CA . ALA A 1 495 ? 5.694 7.399 13.610 1.00 95.69 495 ALA A CA 1
ATOM 3611 C C . ALA A 1 495 ? 7.088 7.873 13.177 1.00 95.69 495 ALA A C 1
ATOM 3613 O O . ALA A 1 495 ? 8.082 7.231 13.518 1.00 95.69 495 ALA A O 1
ATOM 3614 N N . ALA A 1 496 ? 7.203 8.983 12.443 1.00 96.75 496 ALA A N 1
ATOM 3615 C CA . ALA A 1 496 ? 8.482 9.438 11.899 1.00 96.75 496 ALA A CA 1
ATOM 3616 C C . ALA A 1 496 ? 9.566 9.602 12.986 1.00 96.75 496 ALA A C 1
ATOM 3618 O O . ALA A 1 496 ? 9.320 10.154 14.065 1.00 96.75 496 ALA A O 1
ATOM 3619 N N . TYR A 1 497 ? 10.769 9.098 12.721 1.00 93.50 497 TYR A N 1
ATOM 3620 C CA . TYR A 1 497 ? 11.867 9.020 13.684 1.00 93.50 497 TYR A CA 1
ATOM 3621 C C . TYR A 1 497 ? 12.459 10.396 14.022 1.00 93.50 497 TYR A C 1
ATOM 3623 O O . TYR A 1 497 ? 12.435 11.328 13.218 1.00 93.50 497 TYR A O 1
ATOM 3631 N N . ILE A 1 498 ? 12.963 10.537 15.249 1.00 89.88 498 ILE A N 1
ATOM 3632 C CA . ILE A 1 498 ? 13.591 11.763 15.750 1.00 89.88 498 ILE A CA 1
ATOM 3633 C C . ILE A 1 498 ? 15.030 11.409 16.155 1.00 89.88 498 ILE A C 1
ATOM 3635 O O . ILE A 1 498 ? 15.207 10.774 17.198 1.00 89.88 498 ILE A O 1
ATOM 3639 N N . PRO A 1 499 ? 16.043 11.823 15.370 1.00 78.62 499 PRO A N 1
ATOM 3640 C CA . PRO A 1 499 ? 17.452 11.613 15.694 1.00 78.62 499 PRO A CA 1
ATOM 3641 C C . PRO A 1 499 ? 17.858 12.163 17.063 1.00 78.62 499 PRO A C 1
ATOM 3643 O O . PRO A 1 499 ? 17.317 13.172 17.538 1.00 78.62 499 PRO A O 1
ATOM 3646 N N . SER A 1 500 ? 18.797 11.486 17.727 1.00 68.25 500 SER A N 1
ATOM 3647 C CA . SER A 1 500 ? 19.044 11.687 19.153 1.00 68.25 500 SER A CA 1
ATOM 3648 C C . SER A 1 500 ? 20.087 12.770 19.451 1.00 68.25 500 SER A C 1
ATOM 3650 O O . SER A 1 500 ? 20.928 13.142 18.639 1.00 68.25 500 SER A O 1
ATOM 3652 N N . GLY A 1 501 ? 20.091 13.251 20.698 1.00 56.91 501 GLY A N 1
ATOM 3653 C CA . GLY A 1 501 ? 21.106 14.180 21.208 1.00 56.91 501 GLY A CA 1
ATOM 3654 C C . GLY A 1 501 ? 22.553 13.658 21.198 1.00 56.91 501 GLY A C 1
ATOM 3655 O O . GLY A 1 501 ? 23.462 14.448 21.468 1.00 56.91 501 GLY A O 1
ATOM 3656 N N . GLY A 1 502 ? 22.769 12.357 20.975 1.00 52.59 502 GLY A N 1
ATOM 3657 C CA . GLY A 1 502 ? 24.078 11.699 21.032 1.00 52.59 502 GLY A CA 1
ATOM 3658 C C . GLY A 1 502 ? 24.838 11.663 19.707 1.00 52.59 502 GLY A C 1
ATOM 3659 O O . GLY A 1 502 ? 26.068 11.617 19.727 1.00 52.59 502 GLY A O 1
ATOM 3660 N N . ASP A 1 503 ? 24.124 11.752 18.589 1.00 50.53 503 ASP A N 1
ATOM 3661 C CA . ASP A 1 503 ? 24.627 11.401 17.253 1.00 50.53 503 ASP A CA 1
ATOM 3662 C C . ASP A 1 503 ? 25.269 12.601 16.523 1.00 50.53 503 ASP A C 1
ATOM 3664 O O . ASP A 1 503 ? 25.811 12.497 15.425 1.00 50.53 503 ASP A O 1
ATOM 3668 N N . PHE A 1 504 ? 25.275 13.769 17.176 1.00 54.59 504 PHE A N 1
ATOM 3669 C CA . PHE A 1 504 ? 25.673 15.035 16.572 1.00 54.59 504 PHE A CA 1
ATOM 3670 C C . PHE A 1 504 ? 2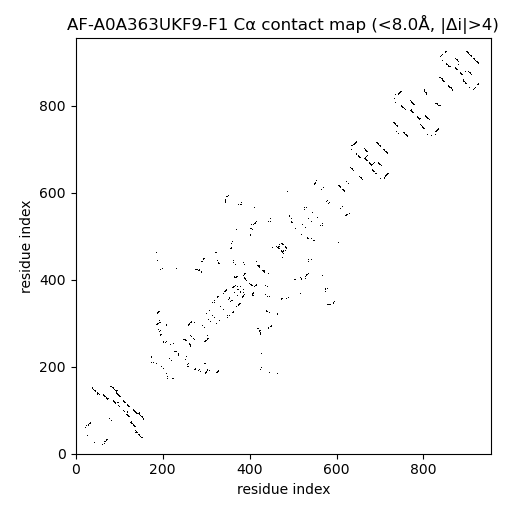7.176 15.197 16.311 1.00 54.59 504 PHE A C 1
ATOM 3672 O O . PHE A 1 504 ? 27.964 15.598 17.179 1.00 54.59 504 PHE A O 1
ATOM 3679 N N . GLY A 1 505 ? 27.529 15.047 15.035 1.00 50.00 505 GLY A N 1
ATOM 3680 C CA . GLY A 1 505 ? 28.798 15.436 14.429 1.00 50.00 505 GLY A CA 1
ATOM 3681 C C . GLY A 1 505 ? 29.094 16.936 14.432 1.00 50.00 505 GLY A C 1
ATOM 3682 O O . GLY A 1 505 ? 28.837 17.647 13.461 1.00 50.00 505 GLY A O 1
ATOM 3683 N N . VAL A 1 506 ? 29.673 17.457 15.517 1.00 47.09 506 VAL A N 1
ATOM 3684 C CA . VAL A 1 506 ? 30.041 18.887 15.611 1.00 47.09 506 VAL A CA 1
ATOM 3685 C C . VAL A 1 506 ? 31.308 19.230 14.799 1.00 47.09 506 VAL A C 1
ATOM 3687 O O . VAL A 1 506 ? 31.631 20.410 14.636 1.00 47.09 506 VAL A O 1
ATOM 3690 N N . VAL A 1 507 ? 32.073 18.247 14.309 1.00 46.59 507 VAL A N 1
ATOM 3691 C CA . VAL A 1 507 ? 33.443 18.465 13.806 1.00 46.59 507 VAL A CA 1
ATOM 3692 C C . VAL A 1 507 ? 33.508 18.524 12.278 1.00 46.59 507 VAL A C 1
ATOM 3694 O O . VAL A 1 507 ? 34.249 19.362 11.757 1.00 46.59 507 VAL A O 1
ATOM 3697 N N . GLY A 1 508 ? 32.714 17.723 11.559 1.00 45.66 508 GLY A N 1
ATOM 3698 C CA . GLY A 1 508 ? 32.693 17.693 10.087 1.00 45.66 508 GLY A CA 1
ATOM 3699 C C . GLY A 1 508 ? 32.280 19.028 9.447 1.00 45.66 508 GLY A C 1
ATOM 3700 O O . GLY A 1 508 ? 33.085 19.681 8.772 1.00 45.66 508 GLY A O 1
ATOM 3701 N N . SER A 1 509 ? 31.051 19.479 9.736 1.00 42.03 509 SER A N 1
ATOM 3702 C CA . SER A 1 509 ? 30.395 20.667 9.142 1.00 42.03 509 SER A CA 1
ATOM 3703 C C . SER A 1 509 ? 31.185 21.985 9.303 1.00 42.03 509 SER A C 1
ATOM 3705 O O . SER A 1 509 ? 31.075 22.904 8.495 1.00 42.03 509 SER A O 1
ATOM 3707 N N . LEU A 1 510 ? 32.061 22.093 10.311 1.00 43.38 510 LEU A N 1
ATOM 3708 C CA . LEU A 1 510 ? 32.889 23.289 10.528 1.00 43.38 510 LEU A CA 1
ATOM 3709 C C . LEU A 1 510 ? 34.130 23.379 9.619 1.00 43.38 510 LEU A C 1
ATOM 3711 O O . LEU A 1 510 ? 34.844 24.389 9.676 1.00 43.38 510 LEU A O 1
ATOM 3715 N N . THR A 1 511 ? 34.426 22.348 8.820 1.00 42.72 511 THR A N 1
ATOM 3716 C CA . THR A 1 511 ? 35.672 22.265 8.037 1.00 42.72 511 THR A CA 1
ATOM 3717 C C . THR A 1 511 ? 35.499 22.339 6.521 1.00 42.72 511 THR A C 1
ATOM 3719 O O . THR A 1 511 ? 36.463 22.727 5.853 1.00 42.72 511 THR A O 1
ATOM 3722 N N . ASP A 1 512 ? 34.300 22.089 5.985 1.00 43.62 512 ASP A N 1
ATOM 3723 C CA . ASP A 1 512 ? 33.994 22.286 4.564 1.00 43.62 512 ASP A CA 1
ATOM 3724 C C . ASP A 1 512 ? 33.078 23.511 4.336 1.00 43.62 512 ASP A C 1
ATOM 3726 O O . ASP A 1 512 ? 31.883 23.465 4.604 1.00 43.62 512 ASP A O 1
ATOM 3730 N N . PRO A 1 513 ? 33.589 24.635 3.795 1.00 39.28 513 PRO A N 1
ATOM 3731 C CA . PRO A 1 513 ? 32.769 25.803 3.471 1.00 39.28 513 PRO A CA 1
ATOM 3732 C C . PRO A 1 513 ? 31.847 25.611 2.247 1.00 39.28 513 PRO A C 1
ATOM 3734 O O . PRO A 1 513 ? 31.219 26.585 1.820 1.00 39.28 513 PRO A O 1
ATOM 3737 N N . LEU A 1 514 ? 31.803 24.415 1.649 1.00 40.97 514 LEU A N 1
ATOM 3738 C CA . LEU A 1 514 ? 30.868 24.018 0.593 1.00 40.97 514 LEU A CA 1
ATOM 3739 C C . LEU A 1 514 ? 29.850 22.958 1.041 1.00 40.97 514 LEU A C 1
ATOM 3741 O O . LEU A 1 514 ? 28.919 22.704 0.277 1.00 40.97 514 LEU A O 1
ATOM 3745 N N . SER A 1 515 ? 29.964 22.380 2.245 1.00 48.97 515 SER A N 1
ATOM 3746 C CA . SER A 1 515 ? 28.940 21.462 2.745 1.00 48.97 515 SER A CA 1
ATOM 3747 C C . SER A 1 515 ? 27.639 22.231 2.988 1.00 48.97 515 SER A C 1
ATOM 3749 O O . SER A 1 515 ? 27.580 23.132 3.826 1.00 48.97 515 SER A O 1
ATOM 3751 N N . THR A 1 516 ? 26.579 21.872 2.261 1.00 52.62 516 THR A N 1
ATOM 3752 C CA . THR A 1 516 ? 25.211 22.376 2.486 1.00 52.62 516 THR A CA 1
ATOM 3753 C C . THR A 1 516 ? 24.551 21.757 3.716 1.00 52.62 516 THR A C 1
ATOM 3755 O O . THR A 1 516 ? 23.402 22.075 4.018 1.00 52.62 516 THR A O 1
ATOM 3758 N N . SER A 1 517 ? 25.275 20.880 4.409 1.00 60.91 517 SER A N 1
ATOM 3759 C CA . SER A 1 517 ? 24.786 20.061 5.496 1.00 60.91 517 SER A CA 1
ATOM 3760 C C . SER A 1 517 ? 24.621 20.863 6.791 1.00 60.91 517 SER A C 1
ATOM 3762 O O . SER A 1 517 ? 25.513 21.613 7.205 1.00 60.91 517 SER A O 1
ATOM 3764 N N . THR A 1 518 ? 23.458 20.737 7.437 1.00 67.19 518 THR A N 1
ATOM 3765 C CA . THR A 1 518 ? 23.172 21.431 8.706 1.00 67.19 518 THR A CA 1
ATOM 3766 C C . THR A 1 518 ? 22.861 20.435 9.825 1.00 67.19 518 THR A C 1
ATOM 3768 O O . THR A 1 518 ? 21.960 19.613 9.650 1.00 67.19 518 THR A O 1
ATOM 3771 N N . PRO A 1 519 ? 23.562 20.499 10.977 1.00 70.50 519 PRO A N 1
ATOM 3772 C CA . PRO A 1 519 ? 23.222 19.689 12.144 1.00 70.50 519 PRO A CA 1
ATOM 3773 C C . PRO A 1 519 ? 21.816 20.011 12.651 1.00 70.50 519 PRO A C 1
ATOM 3775 O O . PRO A 1 519 ? 21.426 21.186 12.697 1.00 70.50 519 PRO A O 1
ATOM 3778 N N . ILE A 1 520 ? 21.066 18.990 13.060 1.00 75.88 520 ILE A N 1
ATOM 3779 C CA . ILE A 1 520 ? 19.730 19.168 13.642 1.00 75.88 520 ILE A CA 1
ATOM 3780 C C . ILE A 1 520 ? 19.856 19.807 15.033 1.00 75.88 520 ILE A C 1
ATOM 3782 O O . ILE A 1 520 ? 20.776 19.531 15.800 1.00 75.88 520 ILE A O 1
ATOM 3786 N N . ASN A 1 521 ? 18.937 20.709 15.368 1.00 78.06 521 ASN A N 1
ATOM 3787 C CA . ASN A 1 521 ? 18.865 21.340 16.678 1.00 78.06 521 ASN A CA 1
ATOM 3788 C C . ASN A 1 521 ? 18.157 20.415 17.691 1.00 78.06 521 ASN A C 1
ATOM 3790 O O . ASN A 1 521 ? 16.932 20.315 17.629 1.00 78.06 521 ASN A O 1
ATOM 3794 N N . PRO A 1 522 ? 18.851 19.830 18.689 1.00 76.69 522 PRO A N 1
ATOM 3795 C CA . PRO A 1 522 ? 18.241 18.902 19.651 1.00 76.69 522 PRO A CA 1
ATOM 3796 C C . PRO A 1 522 ? 17.186 19.532 20.573 1.00 76.69 522 PRO A C 1
ATOM 3798 O O . PRO A 1 522 ? 16.514 18.815 21.302 1.00 76.69 522 PRO A O 1
ATOM 3801 N N . LEU A 1 523 ? 17.056 20.865 20.598 1.00 83.25 523 LEU A N 1
ATOM 3802 C CA . LEU A 1 523 ? 16.056 21.571 21.413 1.00 83.25 523 LEU A CA 1
ATOM 3803 C C . LEU A 1 523 ? 14.804 21.984 20.627 1.00 83.25 523 LEU A C 1
ATOM 3805 O O . LEU A 1 523 ? 13.860 22.488 21.232 1.00 83.25 523 LEU A O 1
ATOM 3809 N N . ALA A 1 524 ? 14.832 21.866 19.298 1.00 86.94 524 ALA A N 1
ATOM 3810 C CA . ALA A 1 524 ? 13.699 22.147 18.418 1.00 86.94 524 ALA A CA 1
ATOM 3811 C C . ALA A 1 524 ? 13.873 21.440 17.055 1.00 86.94 524 ALA A C 1
ATOM 3813 O O . ALA A 1 524 ? 13.946 22.121 16.024 1.00 86.94 524 ALA A O 1
ATOM 3814 N N . PRO A 1 525 ? 13.993 20.095 17.025 1.00 86.50 525 PRO A N 1
ATOM 3815 C CA . PRO A 1 525 ? 14.294 19.352 15.799 1.00 86.50 525 PRO A CA 1
ATOM 3816 C C . PRO A 1 525 ? 13.214 19.537 14.724 1.00 86.50 525 PRO A C 1
ATOM 3818 O O . PRO A 1 525 ? 13.536 19.620 13.540 1.00 86.50 525 PRO A O 1
ATOM 3821 N N . TRP A 1 526 ? 11.954 19.718 15.130 1.00 89.75 526 TRP A N 1
ATOM 3822 C CA . TRP A 1 526 ? 10.792 19.950 14.261 1.00 89.75 526 TRP A CA 1
ATOM 3823 C C . TRP A 1 526 ? 10.904 21.162 13.319 1.00 89.75 526 TRP A C 1
ATOM 3825 O O . TRP A 1 526 ? 10.217 21.217 12.301 1.00 89.75 526 TRP A O 1
ATOM 3835 N N . LEU A 1 527 ? 11.783 22.128 13.619 1.00 87.88 527 LEU A N 1
ATOM 3836 C CA . LEU A 1 527 ? 12.086 23.264 12.734 1.00 87.88 527 LEU A CA 1
ATOM 3837 C C . LEU A 1 527 ? 12.937 22.867 11.514 1.00 87.88 527 LEU A C 1
ATOM 3839 O O . LEU A 1 527 ? 13.146 23.680 10.613 1.00 87.88 527 LEU A O 1
ATOM 3843 N N . GLN A 1 528 ? 13.488 21.652 11.530 1.00 84.81 528 GLN A N 1
ATOM 3844 C CA . GLN A 1 528 ? 14.520 21.159 10.625 1.00 84.81 528 GLN A CA 1
ATOM 3845 C C . GLN A 1 528 ? 14.106 19.836 9.964 1.00 84.81 528 GLN A C 1
ATOM 3847 O O . GLN A 1 528 ? 14.007 19.798 8.742 1.00 84.81 528 GLN A O 1
ATOM 3852 N N . ILE A 1 529 ? 13.808 18.789 10.742 1.00 88.75 529 ILE A N 1
ATOM 3853 C CA . ILE A 1 529 ? 13.386 17.468 10.220 1.00 88.75 529 ILE A CA 1
ATOM 3854 C C . ILE A 1 529 ? 11.874 17.353 9.972 1.00 88.75 529 ILE A C 1
ATOM 3856 O O . ILE A 1 529 ? 11.375 16.278 9.658 1.00 88.75 529 ILE A O 1
ATOM 3860 N N . ALA A 1 530 ? 11.145 18.457 10.140 1.00 93.38 530 ALA A N 1
ATOM 3861 C CA . ALA A 1 530 ? 9.690 18.513 10.108 1.00 93.38 530 ALA A CA 1
ATOM 3862 C C . ALA A 1 530 ? 9.028 17.514 11.077 1.00 93.38 530 ALA A C 1
ATOM 3864 O O . ALA A 1 530 ? 9.287 17.614 12.277 1.00 93.38 530 ALA A O 1
ATOM 3865 N N . TRP A 1 531 ? 8.195 16.576 10.615 1.00 95.69 531 TRP A N 1
ATOM 3866 C CA . TRP A 1 531 ? 7.636 15.531 11.486 1.00 95.69 531 TRP A CA 1
ATOM 3867 C C . TRP A 1 531 ? 8.671 14.506 11.953 1.00 95.69 531 TRP A C 1
ATOM 3869 O O . TRP A 1 531 ? 8.499 13.910 13.018 1.00 95.69 531 TRP A O 1
ATOM 3879 N N . GLY A 1 532 ? 9.756 14.333 11.203 1.00 94.19 532 GLY A N 1
ATOM 3880 C CA . GLY A 1 532 ? 10.803 13.359 11.466 1.00 94.19 532 GLY A CA 1
ATOM 3881 C C . GLY A 1 532 ? 11.224 12.613 10.206 1.00 94.19 532 GLY A C 1
ATOM 3882 O O . GLY A 1 532 ? 10.866 12.974 9.084 1.00 94.19 532 GLY A O 1
ATOM 3883 N N . GLU A 1 533 ? 11.984 11.552 10.421 1.00 94.12 533 GLU A N 1
ATOM 3884 C CA . GLU A 1 533 ? 12.531 10.693 9.383 1.00 94.12 533 GLU A CA 1
ATOM 3885 C C . GLU A 1 533 ? 11.627 9.486 9.089 1.00 94.12 533 GLU A C 1
ATOM 3887 O O . GLU A 1 533 ? 11.254 8.738 9.993 1.00 94.12 533 GLU A O 1
ATOM 3892 N N . LEU A 1 534 ? 11.297 9.280 7.815 1.00 97.12 534 LEU A N 1
ATOM 3893 C CA . LEU A 1 534 ? 10.687 8.052 7.309 1.00 97.12 534 LEU A CA 1
ATOM 3894 C C . LEU A 1 534 ? 11.806 7.138 6.804 1.00 97.12 534 LEU A C 1
ATOM 3896 O O . LEU A 1 534 ? 12.249 7.253 5.661 1.00 97.12 534 LEU A O 1
ATOM 3900 N N . SER A 1 535 ? 12.290 6.283 7.702 1.00 92.62 535 SER A N 1
ATOM 3901 C CA . SER A 1 535 ? 13.395 5.349 7.480 1.00 92.62 535 SER A CA 1
ATOM 3902 C C . SER A 1 535 ? 12.890 3.912 7.342 1.00 92.62 535 SER A C 1
ATOM 3904 O O . SER A 1 535 ? 11.906 3.530 7.979 1.00 92.62 535 SER A O 1
ATOM 3906 N N . ALA A 1 536 ? 13.591 3.131 6.520 1.00 88.75 536 ALA A N 1
ATOM 3907 C CA . ALA A 1 536 ? 13.398 1.691 6.366 1.00 88.75 536 ALA A CA 1
ATOM 3908 C C . ALA A 1 536 ? 14.221 0.858 7.370 1.00 88.75 536 ALA A C 1
ATOM 3910 O O . ALA A 1 536 ? 14.056 -0.357 7.434 1.00 88.75 536 ALA A O 1
ATOM 3911 N N . VAL A 1 537 ? 15.105 1.482 8.160 1.00 88.25 537 VAL A N 1
ATOM 3912 C CA . VAL A 1 537 ? 15.945 0.796 9.152 1.00 88.25 537 VAL A CA 1
ATOM 3913 C C . VAL A 1 537 ? 15.068 0.288 10.307 1.00 88.25 537 VAL A C 1
ATOM 3915 O O . VAL A 1 537 ? 14.511 1.113 11.041 1.00 88.25 537 VAL A O 1
ATOM 3918 N N . PRO A 1 538 ? 14.981 -1.038 10.556 1.00 84.56 538 PRO A N 1
ATOM 3919 C CA . PRO A 1 538 ? 14.080 -1.593 11.571 1.00 84.56 538 PRO A CA 1
ATOM 3920 C C . PRO A 1 538 ? 14.318 -1.028 12.976 1.00 84.56 538 PRO A C 1
ATOM 3922 O O . PRO A 1 538 ? 13.374 -0.714 13.692 1.00 84.56 538 PRO A O 1
ATOM 3925 N N . ALA A 1 539 ? 15.577 -0.764 13.344 1.00 84.19 539 ALA A N 1
ATOM 3926 C CA . ALA A 1 539 ? 15.937 -0.169 14.635 1.00 84.19 539 ALA A CA 1
ATOM 3927 C C . ALA A 1 539 ? 15.383 1.259 14.862 1.00 84.19 539 ALA A C 1
ATOM 3929 O O . ALA A 1 539 ? 15.330 1.718 16.004 1.00 84.19 539 ALA A O 1
ATOM 3930 N N . LYS A 1 540 ? 14.952 1.970 13.806 1.00 88.06 540 LYS A N 1
ATOM 3931 C CA . LYS A 1 540 ? 14.240 3.257 13.913 1.00 88.06 540 LYS A CA 1
ATOM 3932 C C . LYS A 1 540 ? 12.719 3.087 14.052 1.00 88.06 540 LYS A C 1
ATOM 3934 O O . LYS A 1 540 ? 12.029 4.080 14.304 1.00 88.06 540 LYS A O 1
ATOM 3939 N N . GLY A 1 541 ? 12.181 1.868 13.933 1.00 91.06 541 GLY A N 1
ATOM 3940 C CA . GLY A 1 541 ? 10.814 1.471 14.312 1.00 91.06 541 GLY A CA 1
ATOM 3941 C C . GLY A 1 541 ? 9.685 2.301 13.695 1.00 91.06 541 GLY A C 1
ATOM 3942 O O . GLY A 1 541 ? 8.685 2.556 14.360 1.00 91.06 541 GLY A O 1
ATOM 3943 N N . VAL A 1 542 ? 9.873 2.841 12.485 1.00 95.44 542 VAL A N 1
ATOM 3944 C CA . VAL A 1 542 ? 8.884 3.736 11.852 1.00 95.44 542 VAL A CA 1
ATOM 3945 C C . VAL A 1 542 ? 7.635 2.963 11.425 1.00 95.44 542 VAL A C 1
ATOM 3947 O O . VAL A 1 542 ? 6.532 3.471 11.587 1.00 95.44 542 VAL A O 1
ATOM 3950 N N . VAL A 1 543 ? 7.790 1.731 10.932 1.00 95.19 543 VAL A N 1
ATOM 3951 C CA . VAL A 1 543 ? 6.655 0.881 10.541 1.00 95.19 543 VAL A CA 1
ATOM 3952 C C . VAL A 1 543 ? 5.813 0.516 11.769 1.00 95.19 543 VAL A C 1
ATOM 3954 O O . VAL A 1 543 ? 4.614 0.790 11.791 1.00 95.19 543 VAL A O 1
ATOM 3957 N N . ASP A 1 544 ? 6.445 0.017 12.833 1.00 91.44 544 ASP A N 1
ATOM 3958 C CA . ASP A 1 544 ? 5.754 -0.421 14.054 1.00 91.44 544 ASP A CA 1
ATOM 3959 C C . ASP A 1 544 ? 5.048 0.733 14.775 1.00 91.44 544 ASP A C 1
ATOM 3961 O O . ASP A 1 544 ? 3.871 0.627 15.114 1.00 91.44 544 ASP A O 1
ATOM 3965 N N . SER A 1 545 ? 5.722 1.880 14.949 1.00 93.25 545 SER A N 1
ATOM 3966 C CA . SER A 1 545 ? 5.095 3.069 15.546 1.00 93.25 545 SER A CA 1
ATOM 3967 C C . SER A 1 545 ? 3.956 3.639 14.687 1.00 93.25 545 SER A C 1
ATOM 3969 O O . SER A 1 545 ? 3.106 4.348 15.220 1.00 93.25 545 SER A O 1
ATOM 3971 N N . ALA A 1 546 ? 3.914 3.364 13.377 1.00 95.12 546 ALA A N 1
ATOM 3972 C CA . ALA A 1 546 ? 2.796 3.772 12.526 1.00 95.12 546 ALA A CA 1
ATOM 3973 C C . ALA A 1 546 ? 1.611 2.820 12.662 1.00 95.12 546 ALA A C 1
ATOM 3975 O O . ALA A 1 546 ? 0.478 3.278 12.769 1.00 95.12 546 ALA A O 1
ATOM 3976 N N . LEU A 1 547 ? 1.866 1.511 12.705 1.00 92.38 547 LEU A N 1
ATOM 3977 C CA . LEU A 1 547 ? 0.837 0.501 12.951 1.00 92.38 547 LEU A CA 1
ATOM 3978 C C . LEU A 1 547 ? 0.209 0.685 14.341 1.00 92.38 547 LEU A C 1
ATOM 3980 O O . LEU A 1 547 ? -1.015 0.647 14.452 1.00 92.38 547 LEU A O 1
ATOM 3984 N N . ALA A 1 548 ? 1.015 1.008 15.358 1.00 88.69 548 ALA A N 1
ATOM 3985 C CA . ALA A 1 548 ? 0.528 1.419 16.676 1.00 88.69 548 ALA A CA 1
ATOM 3986 C C . ALA A 1 548 ? -0.473 2.584 16.571 1.00 88.69 548 ALA A C 1
ATOM 3988 O O . ALA A 1 548 ? -1.595 2.493 17.061 1.00 88.69 548 ALA A O 1
ATOM 3989 N N . HIS A 1 549 ? -0.121 3.643 15.834 1.00 89.00 549 HIS A N 1
ATOM 3990 C CA . HIS A 1 549 ? -1.010 4.792 15.649 1.00 89.00 549 HIS A CA 1
ATOM 3991 C C . HIS A 1 549 ? -2.266 4.493 14.803 1.00 89.00 549 HIS A C 1
ATOM 3993 O O . HIS A 1 549 ? -3.259 5.213 14.892 1.00 89.00 549 HIS A O 1
ATOM 3999 N N . LEU A 1 550 ? -2.255 3.436 13.987 1.00 88.38 550 LEU A N 1
ATOM 4000 C CA . LEU A 1 550 ? -3.436 2.964 13.254 1.00 88.38 550 LEU A CA 1
ATOM 4001 C C . LEU A 1 550 ? -4.375 2.093 14.113 1.00 88.38 550 LEU A C 1
ATOM 4003 O O . LEU A 1 550 ? -5.473 1.772 13.660 1.00 88.38 550 LEU A O 1
ATOM 4007 N N . GLY A 1 551 ? -3.988 1.752 15.348 1.00 81.62 551 GLY A N 1
ATOM 4008 C CA . GLY A 1 551 ? -4.780 0.946 16.281 1.00 81.62 551 GLY A CA 1
ATOM 4009 C C . GLY A 1 551 ? -4.311 -0.497 16.464 1.00 81.62 551 GLY A C 1
ATOM 4010 O O . GLY A 1 551 ? -4.977 -1.245 17.172 1.00 81.62 551 GLY A O 1
ATOM 4011 N N . PHE A 1 552 ? -3.202 -0.911 15.845 1.00 84.00 552 PHE A N 1
ATOM 4012 C CA . PHE A 1 552 ? -2.615 -2.235 16.086 1.00 84.00 552 PHE A CA 1
ATOM 4013 C C . PHE A 1 552 ? -1.753 -2.238 17.360 1.00 84.00 552 PHE A C 1
ATOM 4015 O O . PHE A 1 552 ? -1.371 -1.183 17.863 1.00 84.00 552 PHE A O 1
ATOM 4022 N N . GLN A 1 553 ? -1.384 -3.419 17.868 1.00 77.19 553 GLN A N 1
ATOM 4023 C CA . GLN A 1 553 ? -0.431 -3.506 18.979 1.00 77.19 553 GLN A CA 1
ATOM 4024 C C . GLN A 1 553 ? 0.924 -2.870 18.632 1.00 77.19 553 GLN A C 1
ATOM 4026 O O . GLN A 1 553 ? 1.504 -3.125 17.574 1.00 77.19 553 GLN A O 1
ATOM 4031 N N . GLY A 1 554 ? 1.440 -2.072 19.569 1.00 77.62 554 GLY A N 1
ATOM 4032 C CA . GLY A 1 554 ? 2.736 -1.403 19.500 1.00 77.62 554 GLY A CA 1
ATOM 4033 C C . GLY A 1 554 ? 2.805 -0.211 20.460 1.00 77.62 554 GLY A C 1
ATOM 4034 O O . GLY A 1 554 ? 1.847 0.080 21.176 1.00 77.62 554 GLY A O 1
ATOM 4035 N N . GLU A 1 555 ? 3.938 0.497 20.480 1.00 82.00 555 GLU A N 1
ATOM 4036 C CA . GLU A 1 555 ? 4.074 1.752 21.233 1.00 82.00 555 GLU A CA 1
ATOM 4037 C C . GLU A 1 555 ? 4.048 2.976 20.300 1.00 82.00 555 GLU A C 1
ATOM 4039 O O . GLU A 1 555 ? 4.872 3.125 19.389 1.00 82.00 555 GLU A O 1
ATOM 4044 N N . ASP A 1 556 ? 3.109 3.884 20.583 1.00 83.81 556 ASP A N 1
ATOM 4045 C CA . ASP A 1 556 ? 3.017 5.211 19.973 1.00 83.81 556 ASP A CA 1
ATOM 4046 C C . ASP A 1 556 ? 4.303 6.020 20.222 1.00 83.81 556 ASP A C 1
ATOM 4048 O O . ASP A 1 556 ? 4.839 6.100 21.335 1.00 83.81 556 ASP A O 1
ATOM 4052 N N . ARG A 1 557 ? 4.785 6.701 19.183 1.00 88.81 557 ARG A N 1
ATOM 4053 C CA . ARG A 1 557 ? 6.003 7.510 19.266 1.00 88.81 557 ARG A CA 1
ATOM 4054 C C . ARG A 1 557 ? 5.732 8.870 19.899 1.00 88.81 557 ARG A C 1
ATOM 4056 O O . ARG A 1 557 ? 5.167 9.766 19.278 1.00 88.81 557 ARG A O 1
ATOM 4063 N N . VAL A 1 558 ? 6.227 9.061 21.119 1.00 86.19 558 VAL A N 1
ATOM 4064 C CA . VAL A 1 558 ? 6.110 10.338 21.836 1.00 86.19 558 VAL A CA 1
ATOM 4065 C C . VAL A 1 558 ? 6.856 11.458 21.099 1.00 86.19 558 VAL A C 1
ATOM 4067 O O . VAL A 1 558 ? 8.059 11.360 20.848 1.00 86.19 558 VAL A O 1
ATOM 4070 N N . LYS A 1 559 ? 6.154 12.562 20.814 1.00 88.62 559 LYS A N 1
ATOM 4071 C CA . LYS A 1 559 ? 6.722 13.795 20.246 1.00 88.62 559 LYS A CA 1
ATOM 4072 C C . LYS A 1 559 ? 6.558 14.976 21.195 1.00 88.62 559 LYS A C 1
ATOM 4074 O O . LYS A 1 559 ? 5.562 15.092 21.904 1.00 88.62 559 LYS A O 1
ATOM 4079 N N . ASP A 1 560 ? 7.529 15.887 21.169 1.00 89.25 560 ASP A N 1
ATOM 4080 C CA . ASP A 1 560 ? 7.403 17.181 21.841 1.00 89.25 560 ASP A CA 1
ATOM 4081 C C . ASP A 1 560 ? 6.281 18.018 21.202 1.00 89.25 560 ASP A C 1
ATOM 4083 O O . ASP A 1 560 ? 6.121 18.035 19.982 1.00 89.25 560 ASP A O 1
ATOM 4087 N N . LEU A 1 561 ? 5.563 18.799 22.017 1.00 86.81 561 LEU A N 1
ATOM 4088 C CA . LEU A 1 561 ? 4.447 19.657 21.575 1.00 86.81 561 LEU A CA 1
ATOM 4089 C C . LEU A 1 561 ? 4.803 20.571 20.387 1.00 86.81 561 LEU A C 1
ATOM 4091 O O . LEU A 1 561 ? 3.962 20.836 19.531 1.00 86.81 561 LEU A O 1
ATOM 4095 N N . GLY A 1 562 ? 6.064 21.007 20.303 1.00 89.94 562 GLY A N 1
ATOM 4096 C CA . GLY A 1 562 ? 6.556 21.868 19.230 1.00 89.94 562 GLY A CA 1
ATOM 4097 C C . GLY A 1 562 ? 6.456 21.259 17.826 1.00 89.94 562 GLY A C 1
ATOM 4098 O O . GLY A 1 562 ? 6.358 22.019 16.864 1.00 89.94 562 GLY A O 1
ATOM 4099 N N . PHE A 1 563 ? 6.419 19.924 17.696 1.00 92.81 563 PHE A N 1
ATOM 4100 C CA . PHE A 1 563 ? 6.125 19.261 16.420 1.00 92.81 563 PHE A CA 1
ATOM 4101 C C . PHE A 1 563 ? 4.724 19.637 15.930 1.00 92.81 563 PHE A C 1
ATOM 4103 O O . PHE A 1 563 ? 4.596 20.187 14.839 1.00 92.81 563 PHE A O 1
ATOM 4110 N N . CYS A 1 564 ? 3.696 19.424 16.758 1.00 91.00 564 CYS A N 1
ATOM 4111 C CA . CYS A 1 564 ? 2.323 19.768 16.398 1.00 91.00 564 CYS A CA 1
ATOM 4112 C C . CYS A 1 564 ? 2.159 21.277 16.163 1.00 91.00 564 CYS A C 1
ATOM 4114 O O . CYS A 1 564 ? 1.732 21.693 15.088 1.00 91.00 564 CYS A O 1
ATOM 4116 N N . GLU A 1 565 ? 2.598 22.108 17.118 1.00 92.62 565 GLU A N 1
ATOM 4117 C CA . GLU A 1 565 ? 2.457 23.569 17.030 1.00 92.62 565 GLU A CA 1
ATOM 4118 C C . GLU A 1 565 ? 3.066 24.145 15.738 1.00 92.62 565 GLU A C 1
ATOM 4120 O O . GLU A 1 565 ? 2.473 25.015 15.098 1.00 92.62 565 GLU A O 1
ATOM 4125 N N . PHE A 1 566 ? 4.253 23.680 15.337 1.00 93.62 566 PHE A N 1
ATOM 4126 C CA . PHE A 1 566 ? 4.943 24.219 14.165 1.00 93.62 566 PHE A CA 1
ATOM 4127 C C . PHE A 1 566 ? 4.408 23.661 12.842 1.00 93.62 566 PHE A C 1
ATOM 4129 O O . PHE A 1 566 ? 4.272 24.415 11.875 1.00 93.62 566 PHE A O 1
ATOM 4136 N N . GLN A 1 567 ? 4.089 22.365 12.781 1.00 93.56 567 GLN A N 1
ATOM 4137 C CA . GLN A 1 567 ? 3.607 21.740 11.547 1.00 93.56 567 GLN A CA 1
ATOM 4138 C C . GLN A 1 567 ? 2.169 22.153 11.213 1.00 93.56 567 GLN A C 1
ATOM 4140 O O . GLN A 1 567 ? 1.869 22.403 10.044 1.00 93.56 567 GLN A O 1
ATOM 4145 N N . THR A 1 568 ? 1.310 22.365 12.217 1.00 93.00 568 THR A N 1
ATOM 4146 C CA . THR A 1 568 ? -0.023 22.950 12.008 1.00 93.00 568 THR A CA 1
ATOM 4147 C C . THR A 1 568 ? 0.061 24.363 11.419 1.00 93.00 568 THR A C 1
ATOM 4149 O O . THR A 1 568 ? -0.612 24.646 10.429 1.00 93.00 568 THR A O 1
ATOM 4152 N N . GLU A 1 569 ? 0.934 25.243 11.931 1.00 93.38 569 GLU A N 1
ATOM 4153 C CA . GLU A 1 569 ? 1.173 26.563 11.310 1.00 93.38 569 GLU A CA 1
ATOM 4154 C C . GLU A 1 569 ? 1.669 26.445 9.861 1.00 93.38 569 GLU A C 1
ATOM 4156 O O . GLU A 1 569 ? 1.201 27.172 8.977 1.00 93.38 569 GLU A O 1
ATOM 4161 N N . LEU A 1 570 ? 2.608 25.531 9.590 1.00 93.19 570 LEU A N 1
ATOM 4162 C CA . LEU A 1 570 ? 3.156 25.337 8.247 1.00 93.19 570 LEU A CA 1
ATOM 4163 C C . LEU A 1 570 ? 2.079 24.874 7.253 1.00 93.19 570 LEU A C 1
ATOM 4165 O O . LEU A 1 570 ? 2.043 25.361 6.117 1.00 93.19 570 LEU A O 1
ATOM 4169 N N . LEU A 1 571 ? 1.178 23.987 7.675 1.00 93.56 571 LEU A N 1
ATOM 4170 C CA . LEU A 1 571 ? 0.052 23.532 6.865 1.00 93.56 571 LEU A CA 1
ATOM 4171 C C . LEU A 1 571 ? -0.953 24.658 6.588 1.00 93.56 571 LEU A C 1
ATOM 4173 O O . LEU A 1 571 ? -1.310 24.873 5.430 1.00 93.56 571 LEU A O 1
ATOM 4177 N N . LEU A 1 572 ? -1.360 25.425 7.604 1.00 92.50 572 LEU A N 1
ATOM 4178 C CA . LEU A 1 572 ? -2.283 26.558 7.435 1.00 92.50 572 LEU A CA 1
ATOM 4179 C C . LEU A 1 572 ? -1.699 27.620 6.480 1.00 92.50 572 LEU A C 1
ATOM 4181 O O . LEU A 1 572 ? -2.410 28.206 5.654 1.00 92.50 572 LEU A O 1
ATOM 4185 N N . GLN A 1 573 ? -0.379 27.828 6.520 1.00 91.81 573 GLN A N 1
ATOM 4186 C CA . GLN A 1 573 ? 0.335 28.670 5.555 1.00 91.81 573 GLN A CA 1
ATOM 4187 C C . GLN A 1 573 ? 0.337 28.074 4.139 1.00 91.81 573 GLN A C 1
ATOM 4189 O O . GLN A 1 573 ? 0.154 28.822 3.173 1.00 91.81 573 GLN A O 1
ATOM 4194 N N . ARG A 1 574 ? 0.493 26.750 3.987 1.00 91.81 574 ARG A N 1
ATOM 4195 C CA . ARG A 1 574 ? 0.368 26.058 2.688 1.00 91.81 574 ARG A CA 1
ATOM 4196 C C . ARG A 1 574 ? -1.042 26.181 2.129 1.00 91.81 574 ARG A C 1
ATOM 4198 O O . ARG A 1 574 ? -1.176 26.585 0.980 1.00 91.81 574 ARG A O 1
ATOM 4205 N N . GLN A 1 575 ? -2.080 25.918 2.918 1.00 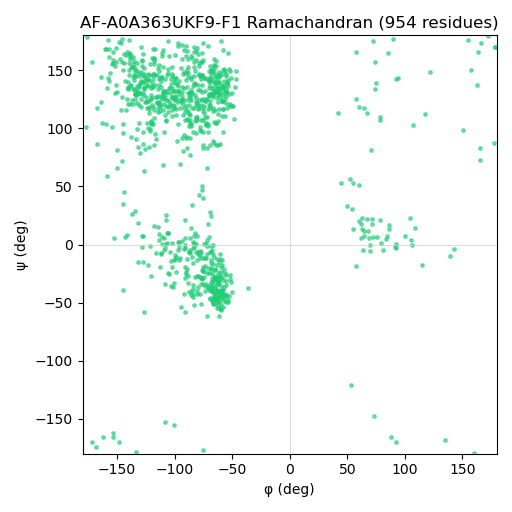91.19 575 GLN A N 1
ATOM 4206 C CA . GLN A 1 575 ? -3.471 26.116 2.505 1.00 91.19 575 GLN A CA 1
ATOM 4207 C C . GLN A 1 575 ? -3.709 27.558 2.043 1.00 91.19 575 GLN A C 1
ATOM 4209 O O . GLN A 1 575 ? -4.161 27.772 0.921 1.00 91.19 575 GLN A O 1
ATOM 4214 N N . THR A 1 576 ? -3.294 28.555 2.831 1.00 90.31 576 THR A N 1
ATOM 4215 C CA . THR A 1 576 ? -3.395 29.977 2.449 1.00 90.31 576 THR A CA 1
ATOM 4216 C C . THR A 1 576 ? -2.673 30.272 1.125 1.00 90.31 576 THR A C 1
ATOM 4218 O O . THR A 1 576 ? -3.214 30.945 0.245 1.00 90.31 576 THR A O 1
ATOM 4221 N N . TYR A 1 577 ? -1.448 29.770 0.937 1.00 89.81 577 TYR A N 1
ATOM 4222 C CA . TYR A 1 577 ? -0.702 30.005 -0.300 1.00 89.81 577 TYR A CA 1
ATOM 4223 C C . TYR A 1 577 ? -1.354 29.323 -1.508 1.00 89.81 577 TYR A C 1
ATOM 4225 O O . TYR A 1 577 ? -1.594 29.977 -2.524 1.00 89.81 577 TYR A O 1
ATOM 4233 N N . TRP A 1 578 ? -1.649 28.029 -1.405 1.00 89.06 578 TRP A N 1
ATOM 4234 C CA . TRP A 1 578 ? -2.115 27.211 -2.522 1.00 89.06 578 TRP A CA 1
ATOM 4235 C C . TRP A 1 578 ? -3.587 27.459 -2.872 1.00 89.06 578 TRP A C 1
ATOM 4237 O O . TRP A 1 578 ? -3.921 27.411 -4.054 1.00 89.06 578 TRP A O 1
ATOM 4247 N N . ASN A 1 579 ? -4.442 27.828 -1.914 1.00 87.44 579 ASN A N 1
ATOM 4248 C CA . ASN A 1 579 ? -5.851 28.145 -2.175 1.00 87.44 579 ASN A CA 1
ATOM 4249 C C . ASN A 1 579 ? -6.051 29.602 -2.628 1.00 87.44 579 ASN A C 1
ATOM 4251 O O . ASN A 1 579 ? -6.774 29.850 -3.593 1.00 87.44 579 ASN A O 1
ATOM 4255 N N . ASP A 1 580 ? -5.415 30.575 -1.961 1.00 86.06 580 ASP A N 1
ATOM 4256 C CA . ASP A 1 580 ? -5.729 31.997 -2.170 1.00 86.06 580 ASP A CA 1
ATOM 4257 C C . ASP A 1 580 ? -4.700 32.744 -3.024 1.00 86.06 580 ASP A C 1
ATOM 4259 O O . ASP A 1 580 ? -5.072 33.637 -3.791 1.00 86.06 580 ASP A O 1
ATOM 4263 N N . ILE A 1 581 ? -3.407 32.424 -2.905 1.00 87.25 581 ILE A N 1
ATOM 4264 C CA . ILE A 1 581 ? -2.323 33.217 -3.513 1.00 87.25 581 ILE A CA 1
ATOM 4265 C C . ILE A 1 581 ? -1.925 32.658 -4.884 1.00 87.25 581 ILE A C 1
ATOM 4267 O O . ILE A 1 581 ? -1.938 33.393 -5.876 1.00 87.25 581 ILE A O 1
ATOM 4271 N N . ALA A 1 582 ? -1.593 31.369 -4.970 1.00 84.69 582 ALA A N 1
ATOM 4272 C CA . ALA A 1 582 ? -1.095 30.714 -6.179 1.00 84.69 582 ALA A CA 1
ATOM 4273 C C . ALA A 1 582 ? -2.048 30.840 -7.396 1.00 84.69 582 ALA A C 1
ATOM 4275 O O . ALA A 1 582 ? -1.573 31.212 -8.480 1.00 84.69 582 ALA A O 1
ATOM 4276 N N . PRO A 1 583 ? -3.386 30.684 -7.267 1.00 83.12 583 PRO A N 1
ATOM 4277 C CA . PRO A 1 583 ? -4.332 30.955 -8.357 1.00 83.12 583 PRO A CA 1
ATOM 4278 C C . PRO A 1 583 ? -4.234 32.359 -8.953 1.00 83.12 583 PRO A C 1
ATOM 4280 O O . PRO A 1 583 ? -4.407 32.522 -10.163 1.00 83.12 583 PRO A O 1
ATOM 4283 N N . GLN A 1 584 ? -3.937 33.364 -8.123 1.00 81.50 584 GLN A N 1
ATOM 4284 C CA . GLN A 1 584 ? -3.913 34.779 -8.508 1.00 81.50 584 GLN A CA 1
ATOM 4285 C C . GLN A 1 584 ? -2.586 35.215 -9.148 1.00 81.50 584 GLN A C 1
ATOM 4287 O O . GLN A 1 584 ? -2.521 36.284 -9.765 1.00 81.50 584 GLN A O 1
ATOM 4292 N N . LEU A 1 585 ? -1.518 34.422 -9.011 1.00 79.44 585 LEU A N 1
ATOM 4293 C CA . LEU A 1 585 ? -0.206 34.744 -9.569 1.00 79.44 585 LEU A CA 1
ATOM 4294 C C . LEU A 1 585 ? -0.132 34.439 -11.083 1.00 79.44 585 LEU A C 1
ATOM 4296 O O . LEU A 1 585 ? -0.719 33.456 -11.540 1.00 79.44 585 LEU A O 1
ATOM 4300 N N . PRO A 1 586 ? 0.610 35.233 -11.886 1.00 70.12 586 PRO A N 1
ATOM 4301 C CA . PRO A 1 586 ? 0.783 34.972 -13.317 1.00 70.12 586 PRO A CA 1
ATOM 4302 C C . PRO A 1 586 ? 1.467 33.626 -13.590 1.00 70.12 586 PRO A C 1
ATOM 4304 O O . PRO A 1 586 ? 2.494 33.317 -12.994 1.00 70.12 586 PRO A O 1
ATOM 4307 N N . THR A 1 587 ? 0.935 32.838 -14.521 1.00 62.75 587 THR A N 1
ATOM 4308 C CA . THR A 1 587 ? 1.502 31.543 -14.934 1.00 62.75 587 THR A CA 1
ATOM 4309 C C . THR A 1 587 ? 2.828 31.711 -15.674 1.00 62.75 587 THR A C 1
ATOM 4311 O O . THR A 1 587 ? 2.881 32.458 -16.657 1.00 62.75 587 THR A O 1
ATOM 4314 N N . VAL A 1 588 ? 3.870 30.981 -15.260 1.00 58.31 588 VAL A N 1
ATOM 4315 C CA . VAL A 1 588 ? 5.187 30.996 -15.935 1.00 58.31 588 VAL A CA 1
ATOM 4316 C C . VAL A 1 588 ? 5.780 29.607 -16.216 1.00 58.31 588 VAL A C 1
ATOM 4318 O O . VAL A 1 588 ? 6.701 29.530 -17.025 1.00 58.31 588 VAL A O 1
ATOM 4321 N N . THR A 1 589 ? 5.272 28.534 -15.594 1.00 58.72 589 THR A N 1
ATOM 4322 C CA . THR A 1 589 ? 5.941 27.212 -15.545 1.00 58.72 589 THR A CA 1
ATOM 4323 C C . THR A 1 589 ? 5.100 25.995 -15.972 1.00 58.72 589 THR A C 1
ATOM 4325 O O . THR A 1 589 ? 5.660 24.910 -16.043 1.00 58.72 589 THR A O 1
ATOM 4328 N N . GLY A 1 590 ? 3.814 26.148 -16.320 1.00 60.69 590 GLY A N 1
ATOM 4329 C CA . GLY A 1 590 ? 2.906 25.015 -16.612 1.00 60.69 590 GLY A CA 1
ATOM 4330 C C . GLY A 1 590 ? 2.120 24.552 -15.377 1.00 60.69 590 GLY A C 1
ATOM 4331 O O . GLY A 1 590 ? 2.138 25.266 -14.375 1.00 60.69 590 GLY A O 1
ATOM 4332 N N . GLY A 1 591 ? 1.429 23.409 -15.459 1.00 60.62 591 GLY A N 1
ATOM 4333 C CA . GLY A 1 591 ? 0.660 22.810 -14.359 1.00 60.62 591 GLY A CA 1
ATOM 4334 C C . GLY A 1 591 ? -0.776 23.330 -14.188 1.00 60.62 591 GLY A C 1
ATOM 4335 O O . GLY A 1 591 ? -1.156 24.389 -14.705 1.00 60.62 591 GLY A O 1
ATOM 4336 N N . GLU A 1 592 ? -1.576 22.588 -13.420 1.00 68.19 592 GLU A N 1
ATOM 4337 C CA . GLU A 1 592 ? -3.004 22.856 -13.214 1.00 68.19 592 GLU A CA 1
ATOM 4338 C C . GLU A 1 592 ? -3.285 23.974 -12.200 1.00 68.19 592 GLU A C 1
ATOM 4340 O O . GLU A 1 592 ? -2.484 24.289 -11.310 1.00 68.19 592 GLU A O 1
ATOM 4345 N N . LEU A 1 593 ? -4.467 24.592 -12.337 1.00 61.44 593 LEU A N 1
ATOM 4346 C CA . LEU A 1 593 ? -5.033 25.421 -11.274 1.00 61.44 593 LEU A CA 1
ATOM 4347 C C . LEU A 1 593 ? -5.176 24.572 -10.012 1.00 61.44 593 LEU A C 1
ATOM 4349 O O . LEU A 1 593 ? -5.618 23.431 -10.066 1.00 61.44 593 LEU A O 1
ATOM 4353 N N . THR A 1 594 ? -4.808 25.155 -8.880 1.00 65.44 594 THR A N 1
ATOM 4354 C CA . THR A 1 594 ? -4.885 24.481 -7.591 1.00 65.44 594 THR A CA 1
ATOM 4355 C C . THR A 1 594 ? -6.346 24.187 -7.252 1.00 65.44 594 THR A C 1
ATOM 4357 O O . THR A 1 594 ? -7.230 25.015 -7.500 1.00 65.44 594 THR A O 1
ATOM 4360 N N . GLY A 1 595 ? -6.609 23.003 -6.697 1.00 61.38 595 GLY A N 1
ATOM 4361 C CA . GLY A 1 595 ? -7.892 22.750 -6.055 1.00 61.38 595 GLY A CA 1
ATOM 4362 C C . GLY A 1 595 ? -8.044 23.638 -4.820 1.00 61.38 595 GLY A C 1
ATOM 4363 O O . GLY A 1 595 ? -7.056 24.081 -4.233 1.00 61.38 595 GLY A O 1
ATOM 4364 N N . GLN A 1 596 ? -9.287 23.928 -4.449 1.00 66.12 596 GLN A N 1
ATOM 4365 C CA . GLN A 1 596 ? -9.595 24.612 -3.193 1.00 66.12 596 GLN A CA 1
ATOM 4366 C C . GLN A 1 596 ? -9.768 23.556 -2.098 1.00 66.12 596 GLN A C 1
ATOM 4368 O O . GLN A 1 596 ? -10.232 22.465 -2.410 1.00 66.12 596 GLN A O 1
ATOM 4373 N N . THR A 1 597 ? -9.465 23.861 -0.832 1.00 69.44 597 THR A N 1
ATOM 4374 C CA . THR A 1 597 ? -9.921 22.996 0.274 1.00 69.44 597 THR A CA 1
ATOM 4375 C C . THR A 1 597 ? -11.444 22.792 0.168 1.00 69.44 597 THR A C 1
ATOM 4377 O O . THR A 1 597 ? -12.143 23.765 -0.146 1.00 69.44 597 THR A O 1
ATOM 4380 N N . PRO A 1 598 ? -11.964 21.561 0.365 1.00 78.81 598 PRO A N 1
ATOM 4381 C CA . PRO A 1 598 ? -13.405 21.312 0.404 1.00 78.81 598 PRO A CA 1
ATOM 4382 C C . PRO A 1 598 ? -14.104 22.105 1.526 1.00 78.81 598 PRO A C 1
ATOM 4384 O O . PRO A 1 598 ? -13.461 22.801 2.309 1.00 78.81 598 PRO A O 1
ATOM 4387 N N . GLU A 1 599 ? -15.440 22.040 1.596 1.00 76.00 599 GLU A N 1
ATOM 4388 C CA . GLU A 1 599 ? -16.201 22.750 2.644 1.00 76.00 599 GLU A CA 1
ATOM 4389 C C . GLU A 1 599 ? -15.848 22.253 4.058 1.00 76.00 599 GLU A C 1
ATOM 4391 O O . GLU A 1 599 ? -15.810 23.048 4.996 1.00 76.00 599 GLU A O 1
ATOM 4396 N N . GLU A 1 600 ? -15.506 20.969 4.175 1.00 79.88 600 GLU A N 1
ATOM 4397 C CA . GLU A 1 600 ? -14.868 20.368 5.344 1.00 79.88 600 GLU A CA 1
ATOM 4398 C C . GLU A 1 600 ? -13.394 20.087 5.011 1.00 79.88 600 GLU A C 1
ATOM 4400 O O . GLU A 1 600 ? -13.082 19.546 3.948 1.00 79.88 600 GLU A O 1
ATOM 4405 N N . ASP A 1 601 ? -12.473 20.496 5.887 1.00 85.56 601 ASP A N 1
ATOM 4406 C CA . ASP A 1 601 ? -11.040 20.250 5.703 1.00 85.56 601 ASP A CA 1
ATOM 4407 C C . ASP A 1 601 ? -10.739 18.775 6.023 1.00 85.56 601 ASP A C 1
ATOM 4409 O O . ASP A 1 601 ? -10.958 18.361 7.163 1.00 85.56 601 ASP A O 1
ATOM 4413 N N . PRO A 1 602 ? -10.263 17.964 5.057 1.00 87.44 602 PRO A N 1
ATOM 4414 C CA . PRO A 1 602 ? -10.031 16.542 5.286 1.00 87.44 602 PRO A CA 1
ATOM 4415 C C . PRO A 1 602 ? -8.740 16.267 6.072 1.00 87.44 602 PRO A C 1
ATOM 4417 O O . PRO A 1 602 ? -8.459 15.116 6.399 1.00 87.44 602 PRO A O 1
ATOM 4420 N N . PHE A 1 603 ? -7.926 17.292 6.349 1.00 89.50 603 PHE A N 1
ATOM 4421 C CA . PHE A 1 603 ? -6.682 17.117 7.085 1.00 89.50 603 PHE A CA 1
ATOM 4422 C C . PHE A 1 603 ? -6.926 16.741 8.554 1.00 89.50 603 PHE A C 1
ATOM 4424 O O . PHE A 1 603 ? -7.809 17.290 9.216 1.00 89.50 603 PHE A O 1
ATOM 4431 N N . ILE A 1 604 ? -6.096 15.838 9.083 1.00 90.75 604 ILE A N 1
ATOM 4432 C CA . ILE A 1 604 ? -6.144 15.413 10.483 1.00 90.75 604 ILE A CA 1
ATOM 4433 C C . ILE A 1 604 ? -5.111 16.203 11.299 1.00 90.75 604 ILE A C 1
ATOM 4435 O O . ILE A 1 604 ? -3.908 15.963 11.235 1.00 90.75 604 ILE A O 1
ATOM 4439 N N . TYR A 1 605 ? -5.601 17.177 12.055 1.00 89.56 605 TYR A N 1
ATOM 4440 C CA . TYR A 1 605 ? -4.860 18.012 12.987 1.00 89.56 605 TYR A CA 1
ATOM 4441 C C . TYR A 1 605 ? -4.673 17.317 14.338 1.00 89.56 605 TYR A C 1
ATOM 4443 O O . TYR A 1 605 ? -5.603 16.737 14.897 1.00 89.56 605 TYR A O 1
ATOM 4451 N N . CYS A 1 606 ? -3.463 17.458 14.869 1.00 88.44 606 CYS A N 1
ATOM 4452 C CA . CYS A 1 606 ? -3.045 17.064 16.211 1.00 88.44 606 CYS A CA 1
ATOM 4453 C C . CYS A 1 606 ? -3.449 18.090 17.291 1.00 88.44 606 CYS A C 1
ATOM 4455 O O . CYS A 1 606 ? -3.831 19.220 16.981 1.00 88.44 606 CYS A O 1
ATOM 4457 N N . ASP A 1 607 ? -3.306 17.721 18.570 1.00 85.62 607 ASP A N 1
ATOM 4458 C CA . ASP A 1 607 ? -3.597 18.617 19.698 1.00 85.62 607 ASP A CA 1
ATOM 4459 C C . ASP A 1 607 ? -2.582 19.766 19.824 1.00 85.62 607 ASP A C 1
ATOM 4461 O O . ASP A 1 607 ? -1.382 19.556 20.026 1.00 85.62 607 ASP A O 1
ATOM 4465 N N . SER A 1 608 ? -3.086 21.000 19.740 1.00 85.50 608 SER A N 1
ATOM 4466 C CA . SER A 1 608 ? -2.293 22.226 19.780 1.00 85.50 608 SER A CA 1
ATOM 4467 C C . SER A 1 608 ? -2.693 23.129 20.942 1.00 85.50 608 SER A C 1
ATOM 4469 O O . SER A 1 608 ? -3.862 23.450 21.161 1.00 85.50 608 SER A O 1
ATOM 4471 N N . MET A 1 609 ? -1.688 23.650 21.651 1.00 86.44 609 MET A N 1
ATOM 4472 C CA . MET A 1 609 ? -1.897 24.634 22.716 1.00 86.44 609 MET A CA 1
ATOM 4473 C C . MET A 1 609 ? -2.168 26.056 22.187 1.00 86.44 609 MET A C 1
ATOM 4475 O O . MET A 1 609 ? -2.442 26.962 22.983 1.00 86.44 609 MET A O 1
ATOM 4479 N N . VAL A 1 610 ? -2.068 26.287 20.872 1.00 87.50 610 VAL A N 1
ATOM 4480 C CA . VAL A 1 610 ? -2.213 27.606 20.241 1.00 87.50 610 VAL A CA 1
ATOM 4481 C C . VAL A 1 610 ? -3.695 27.882 19.933 1.00 87.50 610 VAL A C 1
ATOM 4483 O O . VAL A 1 610 ? -4.241 27.284 19.011 1.00 87.50 610 VAL A O 1
ATOM 4486 N N . PRO A 1 611 ? -4.372 28.846 20.599 1.00 86.31 611 PRO A N 1
ATOM 4487 C CA . PRO A 1 611 ? -5.833 29.021 20.482 1.00 86.31 611 PRO A CA 1
ATOM 4488 C C . PRO A 1 611 ? -6.355 29.547 19.132 1.00 86.31 611 PRO A C 1
ATOM 4490 O O . PRO A 1 611 ? -7.521 29.925 19.033 1.00 86.31 611 PRO A O 1
ATOM 4493 N N . THR A 1 612 ? -5.483 29.684 18.133 1.00 88.88 612 THR A N 1
ATOM 4494 C CA . THR A 1 612 ? -5.820 30.062 16.753 1.00 88.88 612 THR A CA 1
ATOM 4495 C C . THR A 1 612 ? -5.687 28.903 15.769 1.00 88.88 612 THR A C 1
ATOM 4497 O O . THR A 1 612 ? -5.976 29.100 14.592 1.00 88.88 612 THR A O 1
ATOM 4500 N N . HIS A 1 613 ? -5.244 27.727 16.220 1.00 90.69 613 HIS A N 1
ATOM 4501 C CA . HIS A 1 613 ? -5.234 26.507 15.411 1.00 90.69 613 HIS A CA 1
ATOM 4502 C C . HIS A 1 613 ? -6.622 25.855 15.401 1.00 90.69 613 HIS A C 1
ATOM 4504 O O . HIS A 1 613 ? -7.430 26.136 16.293 1.00 90.69 613 HIS A O 1
ATOM 4510 N N . PRO A 1 614 ? -6.917 25.008 14.399 1.00 90.00 614 PRO A N 1
ATOM 4511 C CA . PRO A 1 614 ? -8.031 24.069 14.465 1.00 90.00 614 PRO A CA 1
ATOM 4512 C C . PRO A 1 614 ? -7.981 23.219 15.741 1.00 90.00 614 PRO A C 1
ATOM 4514 O O . PRO A 1 614 ? -6.908 22.963 16.286 1.00 90.00 614 PRO A O 1
ATOM 4517 N N . GLU A 1 615 ? -9.148 22.785 16.216 1.00 86.25 615 GLU A N 1
ATOM 4518 C CA . GLU A 1 615 ? -9.224 21.763 17.264 1.00 86.25 615 GLU A CA 1
ATOM 4519 C C . GLU A 1 615 ? -8.750 20.414 16.695 1.00 86.25 615 GLU A C 1
ATOM 4521 O O . GLU A 1 615 ? -8.959 20.136 15.513 1.00 86.25 615 GLU A O 1
ATOM 4526 N N . SER A 1 616 ? -8.122 19.581 17.531 1.00 86.38 616 SER A N 1
ATOM 4527 C CA . SER A 1 616 ? -7.666 18.244 17.132 1.00 86.38 616 SER A CA 1
ATOM 4528 C C . SER A 1 616 ? -8.838 17.394 16.639 1.00 86.38 616 SER A C 1
ATOM 4530 O O . SER A 1 616 ? -9.793 17.165 17.384 1.00 86.38 616 SER A O 1
ATOM 4532 N N . ASN A 1 617 ? -8.739 16.894 15.409 1.00 82.81 617 ASN A N 1
ATOM 4533 C CA . ASN A 1 617 ? -9.604 15.852 14.847 1.00 82.81 617 ASN A CA 1
ATOM 4534 C C . ASN A 1 617 ? -8.851 14.523 14.641 1.00 82.81 617 ASN A C 1
ATOM 4536 O O . ASN A 1 617 ? -9.426 13.582 14.101 1.00 82.81 617 ASN A O 1
ATOM 4540 N N . ASP A 1 618 ? -7.597 14.431 15.101 1.00 84.75 618 ASP A N 1
ATOM 4541 C CA . ASP A 1 618 ? -6.905 13.164 15.346 1.00 84.75 618 ASP A CA 1
ATOM 4542 C C . ASP A 1 618 ? -7.749 12.280 16.289 1.00 84.75 618 ASP A C 1
ATOM 4544 O O . ASP A 1 618 ? -8.020 12.704 17.419 1.00 84.75 618 ASP A O 1
ATOM 4548 N N . PRO A 1 619 ? -8.206 11.086 15.850 1.00 69.56 619 PRO A N 1
ATOM 4549 C CA . PRO A 1 619 ? -8.998 10.194 16.693 1.00 69.56 619 PRO A CA 1
ATOM 4550 C C . PRO A 1 619 ? -8.178 9.590 17.845 1.00 69.56 619 PRO A C 1
ATOM 4552 O O . PRO A 1 619 ? -8.768 9.080 18.798 1.00 69.56 619 PRO A O 1
ATOM 4555 N N . GLY A 1 620 ? -6.843 9.659 17.771 1.00 65.00 620 GLY A N 1
ATOM 4556 C CA . GLY A 1 620 ? -5.919 8.925 18.623 1.00 65.00 620 GLY A CA 1
ATOM 4557 C C . GLY A 1 620 ? -5.871 7.445 18.239 1.00 65.00 620 GLY A C 1
ATOM 4558 O O . GLY A 1 620 ? -6.906 6.798 18.078 1.00 65.00 620 GLY A O 1
ATOM 4559 N N . GLY A 1 621 ? -4.666 6.882 18.139 1.00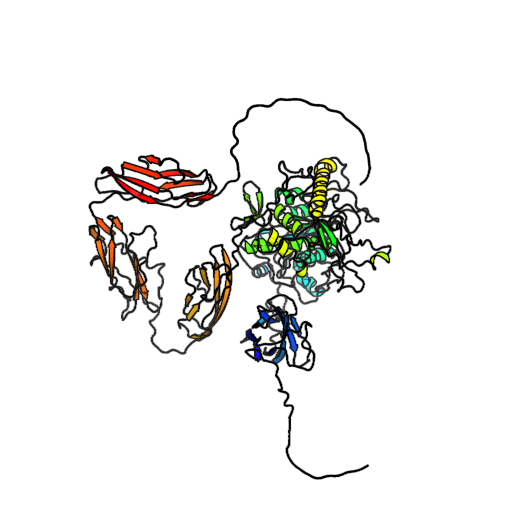 57.66 621 GLY A N 1
ATOM 4560 C CA . GLY A 1 621 ? -4.421 5.506 17.684 1.00 57.66 621 GLY A CA 1
ATOM 4561 C C . GLY A 1 621 ? -4.881 4.382 18.620 1.00 57.66 621 GLY A C 1
ATOM 4562 O O . GLY A 1 621 ? -4.284 3.321 18.634 1.00 57.66 621 GLY A O 1
ATOM 4563 N N . SER A 1 622 ? -5.907 4.595 19.446 1.00 47.69 622 SER A N 1
ATOM 4564 C CA . SER A 1 622 ? -6.382 3.634 20.460 1.00 47.69 622 SER A CA 1
ATOM 4565 C C . SER A 1 622 ? -7.913 3.507 20.517 1.00 47.69 622 SER A C 1
ATOM 4567 O O . SER A 1 622 ? -8.481 3.188 21.563 1.00 47.69 622 SER A O 1
ATOM 4569 N N . GLY A 1 623 ? -8.605 3.782 19.402 1.00 47.16 623 GLY A N 1
ATOM 4570 C CA . GLY A 1 623 ? -10.074 3.719 19.347 1.00 47.16 623 GLY A CA 1
ATOM 4571 C C . GLY A 1 623 ? -10.724 3.412 17.993 1.00 47.16 623 GLY A C 1
ATOM 4572 O O . GLY A 1 623 ? -11.948 3.481 17.910 1.00 47.16 623 GLY A O 1
ATOM 4573 N N . GLN A 1 624 ? -9.952 3.109 16.942 1.00 50.38 624 GLN A N 1
ATOM 4574 C CA . GLN A 1 624 ? -10.489 2.677 15.636 1.00 50.38 624 GLN A CA 1
ATOM 4575 C C . GLN A 1 624 ? -10.591 1.149 15.550 1.00 50.38 624 GLN A C 1
ATOM 4577 O O . GLN A 1 624 ? -11.612 0.621 15.122 1.00 50.38 624 GLN A O 1
ATOM 4582 N N . ILE A 1 625 ? -9.559 0.459 16.036 1.00 51.06 625 ILE A N 1
ATOM 4583 C CA . ILE A 1 625 ? -9.594 -0.955 16.404 1.00 51.06 625 ILE A CA 1
ATOM 4584 C C . ILE A 1 625 ? -9.918 -0.985 17.905 1.00 51.06 625 ILE A C 1
ATOM 4586 O O . ILE A 1 625 ? -9.369 -0.191 18.676 1.00 51.06 625 ILE A O 1
ATOM 4590 N N . GLY A 1 626 ? -10.890 -1.801 18.316 1.00 41.22 626 GLY A N 1
ATOM 4591 C CA . GLY A 1 626 ? -11.312 -1.859 19.716 1.00 41.22 626 GLY A CA 1
ATOM 4592 C C . GLY A 1 626 ? -10.185 -2.386 20.605 1.00 41.22 626 GLY A C 1
ATOM 4593 O O . GLY A 1 626 ? -9.492 -3.310 20.212 1.00 41.22 626 GLY A O 1
ATOM 4594 N N . SER A 1 627 ? -10.026 -1.846 21.819 1.00 37.75 627 SER A N 1
ATOM 4595 C CA . SER A 1 627 ? -8.983 -2.276 22.769 1.00 37.75 627 SER A CA 1
ATOM 4596 C C . SER A 1 627 ? -9.291 -3.622 23.456 1.00 37.75 627 SER A C 1
ATOM 4598 O O . SER A 1 627 ? -9.132 -3.753 24.674 1.00 37.75 627 SER A O 1
ATOM 4600 N N . GLY A 1 628 ? -9.826 -4.580 22.703 1.00 43.19 628 GLY A N 1
ATOM 4601 C CA . GLY A 1 628 ? -9.579 -5.987 22.960 1.00 43.19 628 GLY A CA 1
ATOM 4602 C C . GLY A 1 628 ? -8.287 -6.304 22.232 1.00 43.19 628 GLY A C 1
ATOM 4603 O O . GLY A 1 628 ? -8.286 -6.375 21.006 1.00 43.19 628 GLY A O 1
ATOM 4604 N N . ASP A 1 629 ? -7.194 -6.416 22.984 1.00 47.25 629 ASP A N 1
ATOM 4605 C CA . ASP A 1 629 ? -6.064 -7.184 22.487 1.00 47.25 629 ASP A CA 1
ATOM 4606 C C . ASP A 1 629 ? -6.603 -8.590 22.207 1.00 47.25 629 ASP A C 1
ATOM 4608 O O . ASP A 1 629 ? -7.144 -9.231 23.103 1.00 47.25 629 ASP A O 1
ATOM 4612 N N . ASN A 1 630 ? -6.550 -8.969 20.936 1.00 59.03 630 ASN A N 1
ATOM 4613 C CA . ASN A 1 630 ? -6.653 -10.338 20.473 1.00 59.03 630 ASN A CA 1
ATOM 4614 C C . ASN A 1 630 ? -5.309 -10.609 19.802 1.00 59.03 630 ASN A C 1
ATOM 4616 O O . ASN A 1 630 ? -5.053 -10.164 18.675 1.00 59.03 630 ASN A O 1
ATOM 4620 N N . ALA A 1 631 ? -4.392 -11.201 20.556 1.00 60.41 631 ALA A N 1
ATOM 4621 C CA . ALA A 1 631 ? -3.165 -11.740 20.004 1.00 60.41 631 ALA A CA 1
ATOM 4622 C C . ALA A 1 631 ? -3.530 -12.874 19.045 1.00 60.41 631 ALA A C 1
ATOM 4624 O O . ALA A 1 631 ? -4.335 -13.723 19.393 1.00 60.41 631 ALA A O 1
ATOM 4625 N N . ALA A 1 632 ? -2.920 -12.920 17.859 1.00 68.56 632 ALA A N 1
ATOM 4626 C CA . ALA A 1 632 ? -3.163 -14.045 16.965 1.00 68.56 632 ALA A CA 1
ATOM 4627 C C . ALA A 1 632 ? -2.818 -15.374 17.672 1.00 68.56 632 ALA A C 1
ATOM 4629 O O . ALA A 1 632 ? -1.808 -15.425 18.393 1.00 68.56 632 ALA A O 1
ATOM 4630 N N . PRO A 1 633 ? -3.611 -16.443 17.463 1.00 78.88 633 PRO A N 1
ATOM 4631 C CA . PRO A 1 633 ? -3.302 -17.749 18.019 1.00 78.88 633 PRO A CA 1
ATOM 4632 C C . PRO A 1 633 ? -1.914 -18.198 17.577 1.00 78.88 633 PRO A C 1
ATOM 4634 O O . PRO A 1 633 ? -1.478 -17.891 16.476 1.00 78.88 633 PRO A O 1
ATOM 4637 N N . VAL A 1 634 ? -1.236 -18.983 18.408 1.00 85.31 634 VAL A N 1
ATOM 4638 C CA . VAL A 1 634 ? -0.070 -19.758 17.976 1.00 85.31 634 VAL A CA 1
ATOM 4639 C C . VAL A 1 634 ? -0.575 -21.126 17.559 1.00 85.31 634 VAL A C 1
ATOM 4641 O O . VAL A 1 634 ? -1.037 -21.904 18.402 1.00 85.31 634 VAL A O 1
ATOM 4644 N N . ALA A 1 635 ? -0.503 -21.421 16.268 1.00 82.75 635 ALA A N 1
ATOM 4645 C CA . ALA A 1 635 ? -0.848 -22.718 15.727 1.00 82.75 635 ALA A CA 1
ATOM 4646 C C . ALA A 1 635 ? 0.248 -23.738 16.064 1.00 82.75 635 ALA A C 1
ATOM 4648 O O . ALA A 1 635 ? 1.438 -23.524 15.841 1.00 82.75 635 ALA A O 1
ATOM 4649 N N . VAL A 1 636 ? -0.159 -24.897 16.567 1.00 87.75 636 VAL A N 1
ATOM 4650 C CA . VAL A 1 636 ? 0.698 -26.073 16.727 1.00 87.75 636 VAL A CA 1
ATOM 4651 C C . VAL A 1 636 ? -0.008 -27.228 16.041 1.00 87.75 636 VAL A C 1
ATOM 4653 O O . VAL A 1 636 ? -1.202 -27.423 16.237 1.00 87.75 636 VAL A O 1
ATOM 4656 N N . LEU A 1 637 ? 0.715 -28.018 15.250 1.00 95.75 637 LEU A N 1
ATOM 4657 C CA . LEU A 1 637 ? 0.176 -29.211 14.605 1.00 95.75 637 LEU A CA 1
ATOM 4658 C C . LEU A 1 637 ? 1.070 -30.405 14.909 1.00 95.75 637 LEU A C 1
ATOM 4660 O O . LEU A 1 637 ? 2.284 -30.340 14.746 1.00 95.75 637 LEU A O 1
ATOM 4664 N N . THR A 1 638 ? 0.465 -31.505 15.347 1.00 89.25 638 THR A N 1
ATOM 4665 C CA . THR A 1 638 ? 1.181 -32.755 15.614 1.00 89.25 638 THR A CA 1
ATOM 4666 C C . THR A 1 638 ? 0.438 -33.945 15.020 1.00 89.25 638 THR A C 1
ATOM 4668 O O . THR A 1 638 ? -0.792 -33.994 15.021 1.00 89.25 638 THR A O 1
ATOM 4671 N N . GLY A 1 639 ? 1.183 -34.934 14.535 1.00 89.38 639 GLY A N 1
ATOM 4672 C CA . GLY A 1 639 ? 0.639 -36.189 14.025 1.00 89.38 639 GLY A CA 1
ATOM 4673 C C . GLY A 1 639 ? 1.718 -37.251 13.795 1.00 89.38 639 GLY A C 1
ATOM 4674 O O . GLY A 1 639 ? 2.884 -37.053 14.153 1.00 89.38 639 GLY A O 1
ATOM 4675 N N . PRO A 1 640 ? 1.364 -38.410 13.218 1.00 86.38 640 PRO A N 1
ATOM 4676 C CA . PRO A 1 640 ? 2.348 -39.393 12.782 1.00 86.38 640 PRO A CA 1
ATOM 4677 C C . PRO A 1 640 ? 3.140 -38.867 11.575 1.00 86.38 640 PRO A C 1
ATOM 4679 O O . PRO A 1 640 ? 2.605 -38.172 10.720 1.00 86.38 640 PRO A O 1
ATOM 4682 N N . THR A 1 641 ? 4.428 -39.202 11.497 1.00 86.06 641 THR A N 1
ATOM 4683 C CA . THR A 1 641 ? 5.302 -38.841 10.362 1.00 86.06 641 THR A CA 1
ATOM 4684 C C . THR A 1 641 ? 5.412 -39.945 9.310 1.00 86.06 641 THR A C 1
ATOM 4686 O O . THR A 1 641 ? 5.914 -39.706 8.216 1.00 86.06 641 THR A O 1
ATOM 4689 N N . VAL A 1 642 ? 4.935 -41.154 9.622 1.00 77.44 642 VAL A N 1
ATOM 4690 C CA . VAL A 1 642 ? 4.826 -42.282 8.688 1.00 77.44 642 VAL A CA 1
ATOM 4691 C C . VAL A 1 642 ? 3.517 -43.019 8.952 1.00 77.44 642 VAL A C 1
ATOM 4693 O O . VAL A 1 642 ? 3.167 -43.229 10.116 1.00 77.44 642 VAL A O 1
ATOM 4696 N N . ALA A 1 643 ? 2.840 -43.445 7.890 1.00 84.81 643 ALA A N 1
ATOM 4697 C CA . ALA A 1 643 ? 1.675 -44.327 7.936 1.00 84.81 643 ALA A CA 1
ATOM 4698 C C . ALA A 1 643 ? 1.656 -45.258 6.717 1.00 84.81 643 ALA A C 1
ATOM 4700 O O . ALA A 1 643 ? 2.245 -44.943 5.688 1.00 84.81 643 ALA A O 1
ATOM 4701 N N . GLU A 1 644 ? 0.979 -46.397 6.791 1.00 77.31 644 GLU A N 1
ATOM 4702 C CA . GLU A 1 644 ? 0.688 -47.208 5.601 1.00 77.31 644 GLU A CA 1
ATOM 4703 C C . GLU A 1 644 ? -0.557 -46.680 4.860 1.00 77.31 644 GLU A C 1
ATOM 4705 O O . GLU A 1 644 ? -1.428 -46.048 5.458 1.00 77.31 644 GLU A O 1
ATOM 4710 N N . ILE A 1 645 ? -0.691 -46.971 3.559 1.00 76.19 645 ILE A N 1
ATOM 4711 C CA . ILE A 1 645 ? -1.922 -46.664 2.799 1.00 76.19 645 ILE A CA 1
ATOM 4712 C C . ILE A 1 645 ? -3.163 -47.198 3.548 1.00 76.19 645 ILE A C 1
ATOM 4714 O O . ILE A 1 645 ? -3.230 -48.377 3.908 1.00 76.19 645 ILE A O 1
ATOM 4718 N N . ASN A 1 646 ? -4.174 -46.339 3.709 1.00 67.69 646 ASN A N 1
ATOM 4719 C CA . ASN A 1 646 ? -5.412 -46.545 4.474 1.00 67.69 646 ASN A CA 1
ATOM 4720 C C . ASN A 1 646 ? -5.254 -46.738 6.000 1.00 67.69 646 ASN A C 1
ATOM 4722 O O . ASN A 1 646 ? -6.249 -47.046 6.669 1.00 67.69 646 ASN A O 1
ATOM 4726 N N . GLU A 1 647 ? -4.065 -46.563 6.583 1.00 71.31 647 GLU A N 1
ATOM 4727 C CA . GLU A 1 647 ? -3.905 -46.475 8.041 1.00 71.31 647 GLU A CA 1
ATOM 4728 C C . GLU A 1 647 ? -4.584 -45.203 8.573 1.00 71.31 647 GLU A C 1
ATOM 4730 O O . GLU A 1 647 ? -4.545 -44.152 7.938 1.00 71.31 647 GLU A O 1
ATOM 4735 N N . GLU A 1 648 ? -5.259 -45.314 9.722 1.00 81.38 648 GLU A N 1
ATOM 4736 C CA . GLU A 1 648 ? -5.918 -44.166 10.348 1.00 81.38 648 GLU A CA 1
ATOM 4737 C C . GLU A 1 648 ? -4.894 -43.325 11.089 1.00 81.38 648 GLU A C 1
ATOM 4739 O O . GLU A 1 648 ? -4.276 -43.781 12.056 1.00 81.38 648 GLU A O 1
ATOM 4744 N N . VAL A 1 649 ? -4.735 -42.091 10.635 1.00 77.00 649 VAL A N 1
ATOM 4745 C CA . VAL A 1 649 ? -3.832 -41.116 11.223 1.00 77.00 649 VAL A CA 1
ATOM 4746 C C . VAL A 1 649 ? -4.633 -40.035 11.929 1.00 77.00 649 VAL A C 1
ATOM 4748 O O . VAL A 1 649 ? -5.711 -39.639 11.487 1.00 77.00 649 VAL A O 1
ATOM 4751 N N . VAL A 1 650 ? -4.103 -39.586 13.062 1.00 86.88 650 VAL A N 1
ATOM 4752 C CA . VAL A 1 650 ? -4.683 -38.514 13.869 1.00 86.88 650 VAL A CA 1
ATOM 4753 C C . VAL A 1 650 ? -3.743 -37.326 13.776 1.00 86.88 650 VAL A C 1
ATOM 4755 O O . VAL A 1 650 ? -2.592 -37.439 14.203 1.00 86.88 650 VAL A O 1
ATOM 4758 N N . PHE A 1 651 ? -4.239 -36.203 13.270 1.00 87.50 651 PHE A N 1
ATOM 4759 C CA . PHE A 1 651 ? -3.571 -34.914 13.411 1.00 87.50 651 PHE A CA 1
ATOM 4760 C C . PHE A 1 651 ? -4.304 -34.105 14.469 1.00 87.50 651 PHE A C 1
ATOM 4762 O O . PHE A 1 651 ? -5.534 -34.072 14.497 1.00 87.50 651 PHE A O 1
ATOM 4769 N N . THR A 1 652 ? -3.560 -33.484 15.376 1.00 90.12 652 THR A N 1
ATOM 4770 C CA . THR A 1 652 ? -4.123 -32.701 16.471 1.00 90.12 652 THR A CA 1
ATOM 4771 C C . THR A 1 652 ? -3.406 -31.369 16.606 1.00 90.12 652 THR A C 1
ATOM 4773 O O . THR A 1 652 ? -2.175 -31.296 16.624 1.00 90.12 652 THR A O 1
ATOM 4776 N N . ALA A 1 653 ? -4.224 -30.328 16.703 1.00 92.62 653 ALA A N 1
ATOM 4777 C CA . ALA A 1 653 ? -3.844 -28.954 16.969 1.00 92.62 653 ALA A CA 1
ATOM 4778 C C . ALA A 1 653 ? -4.245 -28.523 18.392 1.00 92.62 653 ALA A C 1
ATOM 4780 O O . ALA A 1 653 ? -4.365 -27.343 18.695 1.00 92.62 653 ALA A O 1
ATOM 4781 N N . ALA A 1 654 ? -4.459 -29.490 19.293 1.00 87.56 654 ALA A N 1
ATOM 4782 C CA . ALA A 1 654 ? -4.859 -29.242 20.680 1.00 87.56 654 ALA A CA 1
ATOM 4783 C C . ALA A 1 654 ? -3.763 -28.595 21.555 1.00 87.56 654 ALA A C 1
ATOM 4785 O O . ALA A 1 654 ? -4.027 -28.272 22.712 1.00 87.56 654 ALA A O 1
ATOM 4786 N N . GLU A 1 655 ? -2.542 -28.444 21.028 1.00 89.88 655 GLU A N 1
ATOM 4787 C CA . GLU A 1 655 ? -1.461 -27.668 21.652 1.00 89.88 655 GLU A CA 1
ATOM 4788 C C . GLU A 1 655 ? -1.367 -26.231 21.109 1.00 89.88 655 GLU A C 1
ATOM 4790 O O . GLU A 1 655 ? -0.553 -25.464 21.618 1.00 89.88 655 GLU A O 1
ATOM 4795 N N . SER A 1 656 ? -2.207 -25.844 20.137 1.00 87.94 656 SER A N 1
ATOM 4796 C CA . SER A 1 656 ? -2.356 -24.443 19.737 1.00 87.94 656 SER A CA 1
ATOM 4797 C C . SER A 1 656 ? -2.863 -23.617 20.914 1.00 87.94 656 SER A C 1
ATOM 4799 O O . SER A 1 656 ? -3.750 -24.049 21.658 1.00 87.94 656 SER A O 1
ATOM 4801 N N . THR A 1 657 ? -2.314 -22.420 21.085 1.00 82.12 657 THR A N 1
ATOM 4802 C CA . THR A 1 657 ? -2.650 -21.552 22.215 1.00 82.12 657 THR A CA 1
ATOM 4803 C C . THR A 1 657 ? -2.939 -20.146 21.763 1.00 82.12 657 THR A C 1
ATOM 4805 O O . THR A 1 657 ? -2.141 -19.553 21.044 1.00 82.12 657 THR A O 1
ATOM 4808 N N . ASP A 1 658 ? -4.014 -19.598 22.301 1.00 83.50 658 ASP A N 1
ATOM 4809 C CA . ASP A 1 658 ? -4.275 -18.175 22.266 1.00 83.50 658 ASP A CA 1
ATOM 4810 C C . ASP A 1 658 ? -3.635 -17.466 23.475 1.00 83.50 658 ASP A C 1
ATOM 4812 O O . ASP A 1 658 ? -3.564 -18.049 24.567 1.00 83.50 658 ASP A O 1
ATOM 4816 N N . ALA A 1 659 ? -3.135 -16.239 23.295 1.00 67.81 659 ALA A N 1
ATOM 4817 C CA . ALA A 1 659 ? -2.444 -15.514 24.367 1.00 67.81 659 ALA A CA 1
ATOM 4818 C C . ALA A 1 659 ? -3.411 -14.803 25.334 1.00 67.81 659 ALA A C 1
ATOM 4820 O O . ALA A 1 659 ? -3.084 -14.653 26.519 1.00 67.81 659 ALA A O 1
ATOM 4821 N N . ASP A 1 660 ? -4.592 -14.421 24.850 1.00 73.62 660 ASP A N 1
ATOM 4822 C CA . ASP A 1 660 ? -5.678 -13.806 25.617 1.00 73.62 660 ASP A CA 1
ATOM 4823 C C . ASP A 1 660 ? -6.625 -14.876 26.210 1.00 73.62 660 ASP A C 1
ATOM 4825 O O . ASP A 1 660 ? -7.207 -14.698 27.291 1.00 73.62 660 ASP A O 1
ATOM 4829 N N . GLY A 1 661 ? -6.613 -16.071 25.617 1.00 68.19 661 GLY A N 1
ATOM 4830 C CA . GLY A 1 661 ? -7.227 -17.307 26.098 1.00 68.19 661 GLY A CA 1
ATOM 4831 C C . GLY A 1 661 ? -8.512 -17.685 25.366 1.00 68.19 661 GLY A C 1
ATOM 4832 O O . GLY A 1 661 ? -9.333 -18.409 25.944 1.00 68.19 661 GLY A O 1
ATOM 4833 N N . ASP A 1 662 ? -8.692 -17.189 24.145 1.00 80.75 662 ASP A N 1
ATOM 4834 C CA . ASP A 1 662 ? -9.934 -17.303 23.390 1.00 80.75 662 ASP A CA 1
ATOM 4835 C C . ASP A 1 662 ? -10.191 -18.691 22.777 1.00 80.75 662 ASP A C 1
ATOM 4837 O O . ASP A 1 662 ? -9.353 -19.600 22.765 1.00 80.75 662 ASP A O 1
ATOM 4841 N N . SER A 1 663 ? -11.440 -18.911 22.353 1.00 80.06 663 SER A N 1
ATOM 4842 C CA . SER A 1 663 ? -11.904 -20.210 21.860 1.00 80.06 663 SER A CA 1
ATOM 4843 C C . SER A 1 663 ? -11.611 -20.376 20.373 1.00 80.06 663 SER A C 1
ATOM 4845 O O . SER A 1 663 ? -12.349 -19.867 19.530 1.00 80.06 663 SER A O 1
ATOM 4847 N N . LEU A 1 664 ? -10.559 -21.130 20.072 1.00 86.25 664 LEU A N 1
ATOM 4848 C CA . LEU A 1 664 ? -10.053 -21.312 18.716 1.00 86.25 664 LEU A CA 1
ATOM 4849 C C . LEU A 1 664 ? -10.893 -22.276 17.866 1.00 86.25 664 LEU A C 1
ATOM 4851 O O . LEU A 1 664 ? -11.426 -23.276 18.357 1.00 86.25 664 LEU A O 1
ATOM 4855 N N . GLN A 1 665 ? -10.956 -21.975 16.572 1.00 86.06 665 GLN A N 1
ATOM 4856 C CA . GLN A 1 665 ? -11.441 -22.839 15.502 1.00 86.06 665 GLN A CA 1
ATOM 4857 C C . GLN A 1 665 ? -10.266 -23.366 14.675 1.00 86.06 665 GLN A C 1
ATOM 4859 O O . GLN A 1 665 ? -9.240 -22.705 14.543 1.00 86.06 665 GLN A O 1
ATOM 4864 N N . TYR A 1 666 ? -10.433 -24.551 14.097 1.00 88.69 666 TYR A N 1
ATOM 4865 C CA . TYR A 1 666 ? -9.402 -25.304 13.394 1.00 88.69 666 TYR A CA 1
ATOM 4866 C C . TYR A 1 666 ? -9.945 -25.764 12.039 1.00 88.69 666 TYR A C 1
ATOM 4868 O O . TYR A 1 666 ? -10.945 -26.483 11.983 1.00 88.69 666 TYR A O 1
ATOM 4876 N N . GLY A 1 667 ? -9.302 -25.351 10.949 1.00 85.38 667 GLY A N 1
ATOM 4877 C CA . GLY A 1 667 ? -9.528 -25.879 9.602 1.00 85.38 667 GLY A CA 1
ATOM 4878 C C . GLY A 1 667 ? -8.271 -26.594 9.119 1.00 85.38 667 GLY A C 1
ATOM 4879 O O . GLY A 1 667 ? -7.190 -26.020 9.185 1.00 85.38 667 GLY A O 1
ATOM 4880 N N . PHE A 1 668 ? -8.386 -27.835 8.656 1.00 84.38 668 PHE A N 1
ATOM 4881 C CA . PHE A 1 668 ? -7.245 -28.642 8.223 1.00 84.38 668 PHE A CA 1
ATOM 4882 C C . PHE A 1 668 ? -7.260 -28.837 6.701 1.00 84.38 668 PHE A C 1
ATOM 4884 O O . PHE A 1 668 ? -8.284 -29.238 6.154 1.00 84.38 668 PHE A O 1
ATOM 4891 N N . ASP A 1 669 ? -6.128 -28.622 6.034 1.00 90.38 669 ASP A N 1
ATOM 4892 C CA . ASP A 1 669 ? -5.816 -29.160 4.704 1.00 90.38 669 ASP A CA 1
ATOM 4893 C C . ASP A 1 669 ? -4.880 -30.353 4.897 1.00 90.38 669 ASP A C 1
ATOM 4895 O O . ASP A 1 669 ? -3.867 -30.252 5.588 1.00 90.38 669 ASP A O 1
ATOM 4899 N N . LEU A 1 670 ? -5.233 -31.509 4.344 1.00 87.50 670 LEU A N 1
ATOM 4900 C CA . LEU A 1 670 ? -4.510 -32.758 4.580 1.00 87.50 670 LEU A CA 1
ATOM 4901 C C . LEU A 1 670 ? -3.481 -33.068 3.485 1.00 87.50 670 LEU A C 1
ATOM 4903 O O . LEU A 1 670 ? -2.826 -34.111 3.541 1.00 87.50 670 LEU A O 1
ATOM 4907 N N . GLY A 1 671 ? -3.324 -32.181 2.499 1.00 72.06 671 GLY A N 1
ATOM 4908 C CA . GLY A 1 671 ? -2.311 -32.268 1.445 1.00 72.06 671 GLY A CA 1
ATOM 4909 C C . GLY A 1 671 ? -2.657 -33.211 0.288 1.00 72.06 671 GLY A C 1
ATOM 4910 O O . GLY A 1 671 ? -1.920 -33.264 -0.694 1.00 72.06 671 GLY A O 1
ATOM 4911 N N . ASP A 1 672 ? -3.772 -33.944 0.366 1.00 74.81 672 ASP A N 1
ATOM 4912 C CA . ASP A 1 672 ? -4.291 -34.815 -0.704 1.00 74.81 672 ASP A CA 1
ATOM 4913 C C . ASP A 1 672 ? -5.529 -34.241 -1.423 1.00 74.81 672 ASP A C 1
ATOM 4915 O O . ASP A 1 672 ? -6.163 -34.920 -2.232 1.00 74.81 672 ASP A O 1
ATOM 4919 N N . GLY A 1 673 ? -5.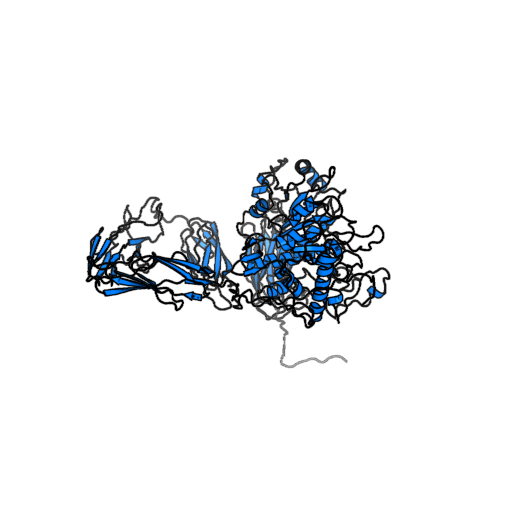860 -32.975 -1.145 1.00 69.69 673 GLY A N 1
ATOM 4920 C CA . GLY A 1 673 ? -7.069 -32.297 -1.615 1.00 69.69 673 GLY A CA 1
ATOM 4921 C C . GLY A 1 673 ? -8.258 -32.394 -0.652 1.00 69.69 673 GLY A C 1
ATOM 4922 O O . GLY A 1 673 ? -9.298 -31.790 -0.922 1.00 69.69 673 GLY A O 1
ATOM 4923 N N . THR A 1 674 ? -8.123 -33.114 0.466 1.00 70.12 674 THR A N 1
ATOM 4924 C CA . THR A 1 674 ? -9.107 -33.108 1.557 1.00 70.12 674 THR A CA 1
ATOM 4925 C C . THR A 1 674 ? -8.917 -31.873 2.437 1.00 70.12 674 THR A C 1
ATOM 4927 O O . THR A 1 674 ? -7.858 -31.700 3.037 1.00 70.12 674 THR A O 1
ATOM 4930 N N . VAL A 1 675 ? -9.965 -31.054 2.566 1.00 71.06 675 VAL A N 1
ATOM 4931 C CA . VAL A 1 675 ? -10.012 -29.904 3.484 1.00 71.06 675 VAL A CA 1
ATOM 4932 C C . VAL A 1 675 ? -11.205 -30.010 4.435 1.00 71.06 675 VAL A C 1
ATOM 4934 O O . VAL A 1 675 ? -12.288 -30.438 4.025 1.00 71.06 675 VAL A O 1
ATOM 4937 N N . THR A 1 676 ? -11.039 -29.605 5.695 1.00 71.81 676 THR A N 1
ATOM 4938 C CA . THR A 1 676 ? -12.141 -29.479 6.663 1.00 71.81 676 THR A CA 1
ATOM 4939 C C . THR A 1 676 ? -12.593 -28.021 6.782 1.00 71.81 676 THR A C 1
ATOM 4941 O O . THR A 1 676 ? -11.754 -27.117 6.765 1.00 71.81 676 THR A O 1
ATOM 4944 N N . PRO A 1 677 ? -13.900 -27.749 6.956 1.00 60.44 677 PRO A N 1
ATOM 4945 C CA . PRO A 1 677 ? -14.341 -26.430 7.398 1.00 60.44 677 PRO A CA 1
ATOM 4946 C C . PRO A 1 677 ? -13.810 -26.137 8.818 1.00 60.44 677 PRO A C 1
ATOM 4948 O O . PRO A 1 677 ? -13.509 -27.086 9.552 1.00 60.44 677 PRO A O 1
ATOM 4951 N N . PRO A 1 678 ? -13.717 -24.856 9.226 1.00 72.88 678 PRO A N 1
ATOM 4952 C CA . PRO A 1 678 ? -13.383 -24.485 10.598 1.00 72.88 678 PRO A CA 1
ATOM 4953 C C . PRO A 1 678 ? -14.328 -25.139 11.616 1.00 72.88 678 PRO A C 1
ATOM 4955 O O . PRO A 1 678 ? -15.549 -25.102 11.459 1.00 72.88 678 PRO A O 1
ATOM 4958 N N . SER A 1 679 ? -13.756 -25.753 12.651 1.00 80.81 679 SER A N 1
ATOM 4959 C CA . SER A 1 679 ? -14.474 -26.439 13.734 1.00 80.81 679 SER A CA 1
ATOM 4960 C C . SER A 1 679 ? -13.812 -26.162 15.083 1.00 80.81 679 SER A C 1
ATOM 4962 O O . SER A 1 679 ? -12.618 -25.896 15.135 1.00 80.81 679 SER A O 1
ATOM 4964 N N . SER A 1 680 ? -14.542 -26.275 16.194 1.00 81.75 680 SER A N 1
ATOM 4965 C CA . SER A 1 680 ? -13.948 -26.250 17.543 1.00 81.75 680 SER A CA 1
ATOM 4966 C C . SER A 1 680 ? -13.182 -27.535 17.900 1.00 81.75 680 SER A C 1
ATOM 4968 O O . SER A 1 680 ? -12.460 -27.566 18.900 1.00 81.75 680 SER A O 1
ATOM 4970 N N . ASP A 1 681 ? -13.314 -28.596 17.099 1.00 83.62 681 ASP A N 1
ATOM 4971 C CA . ASP A 1 681 ? -12.568 -29.840 17.278 1.00 83.62 681 ASP A CA 1
ATOM 4972 C C . ASP A 1 681 ? -11.129 -29.697 16.762 1.00 83.62 681 ASP A C 1
ATOM 4974 O O . ASP A 1 681 ? -10.842 -29.828 15.574 1.00 83.62 681 ASP A O 1
ATOM 4978 N N . ALA A 1 682 ? -10.191 -29.507 17.692 1.00 87.19 682 ALA A N 1
ATOM 4979 C CA . ALA A 1 682 ? -8.753 -29.400 17.436 1.00 87.19 682 ALA A CA 1
ATOM 4980 C C . ALA A 1 682 ? -8.090 -30.710 16.954 1.00 87.19 682 ALA A C 1
ATOM 4982 O O . ALA A 1 682 ? -6.917 -30.958 17.238 1.00 87.19 682 ALA A O 1
ATOM 4983 N N . THR A 1 683 ? -8.821 -31.644 16.345 1.00 84.75 683 THR A N 1
ATOM 4984 C CA . THR A 1 683 ? -8.316 -32.969 15.952 1.00 84.75 683 THR A CA 1
ATOM 4985 C C . THR A 1 683 ? -9.068 -33.507 14.744 1.00 84.75 683 THR A C 1
ATOM 4987 O O . THR A 1 683 ? -10.293 -33.583 14.755 1.00 84.75 683 THR A O 1
ATOM 4990 N N . VAL A 1 684 ? -8.319 -33.957 13.740 1.00 86.75 684 VAL A N 1
ATOM 4991 C CA . VAL A 1 684 ? -8.834 -34.558 12.508 1.00 86.75 684 VAL A CA 1
ATOM 4992 C C . VAL A 1 684 ? -8.311 -35.989 12.353 1.00 86.75 684 VAL A C 1
ATOM 4994 O O . VAL A 1 684 ? -7.156 -36.298 12.658 1.00 86.75 684 VAL A O 1
ATOM 4997 N N . LEU A 1 685 ? -9.197 -36.874 11.901 1.00 84.50 685 LEU A N 1
ATOM 4998 C CA . LEU A 1 685 ? -8.907 -38.260 11.539 1.00 84.50 685 LEU A CA 1
ATOM 4999 C C . LEU A 1 685 ? -8.807 -38.352 10.019 1.00 84.50 685 LEU A C 1
ATOM 5001 O O . LEU A 1 685 ? -9.701 -37.866 9.329 1.00 84.50 685 LEU A O 1
ATOM 5005 N N . HIS A 1 686 ? -7.765 -39.003 9.503 1.00 85.06 686 HIS A N 1
ATOM 5006 C CA . HIS A 1 686 ? -7.578 -39.161 8.060 1.00 85.06 686 HIS A CA 1
ATOM 5007 C C . HIS A 1 686 ? -7.017 -40.522 7.662 1.00 85.06 686 HIS A C 1
ATOM 5009 O O . HIS A 1 686 ? -6.475 -41.254 8.492 1.00 85.06 686 HIS A O 1
ATOM 5015 N N . ARG A 1 687 ? -7.157 -40.864 6.378 1.00 84.62 687 ARG A N 1
ATOM 5016 C CA . ARG A 1 687 ? -6.645 -42.089 5.752 1.00 84.62 687 ARG A CA 1
ATOM 5017 C C . ARG A 1 687 ? -6.209 -41.792 4.320 1.00 84.62 687 ARG A C 1
ATOM 5019 O O . ARG A 1 687 ? -7.039 -41.707 3.418 1.00 84.62 687 ARG A O 1
ATOM 5026 N N . TYR A 1 688 ? -4.902 -41.702 4.108 1.00 71.44 688 TYR A N 1
ATOM 5027 C CA . TYR A 1 688 ? -4.331 -41.500 2.780 1.00 71.44 688 TYR A CA 1
ATOM 5028 C C . TYR A 1 688 ? -4.488 -42.742 1.900 1.00 71.44 688 TYR A C 1
ATOM 5030 O O . TYR A 1 688 ? -4.116 -43.852 2.293 1.00 71.44 688 TYR A O 1
ATOM 5038 N N . GLN A 1 689 ? -5.040 -42.549 0.702 1.00 76.25 689 GLN A N 1
ATOM 5039 C CA . GLN A 1 689 ? -5.385 -43.638 -0.221 1.00 76.25 689 GLN A CA 1
ATOM 5040 C C . GLN A 1 689 ? -4.256 -43.992 -1.201 1.00 76.25 689 GLN A C 1
ATOM 5042 O O . GLN A 1 689 ? -4.240 -45.098 -1.746 1.00 76.25 689 GLN A O 1
ATOM 5047 N N . GLU A 1 690 ? -3.298 -43.087 -1.406 1.00 67.44 690 GLU A N 1
ATOM 5048 C CA . GLU A 1 690 ? -2.109 -43.309 -2.231 1.00 67.44 690 GLU A CA 1
ATOM 5049 C C . GLU A 1 690 ? -0.834 -43.204 -1.379 1.00 67.44 690 GLU A C 1
ATOM 5051 O O . GLU A 1 690 ? -0.823 -42.596 -0.312 1.00 67.44 690 GLU A O 1
ATOM 5056 N N . ALA A 1 691 ? 0.246 -43.851 -1.828 1.00 72.75 691 ALA A N 1
ATOM 5057 C CA . ALA A 1 691 ? 1.557 -43.675 -1.213 1.00 72.75 691 ALA A CA 1
ATOM 5058 C C . ALA A 1 691 ? 2.209 -42.404 -1.762 1.00 72.75 691 ALA A C 1
ATOM 5060 O O . ALA A 1 691 ? 2.339 -42.251 -2.979 1.00 72.75 691 ALA A O 1
ATOM 5061 N N . GLY A 1 692 ? 2.661 -41.540 -0.865 1.00 73.81 692 GLY A N 1
ATOM 5062 C CA . GLY A 1 692 ? 3.229 -40.236 -1.175 1.00 73.81 692 GLY A CA 1
ATOM 5063 C C . GLY A 1 692 ? 3.609 -39.495 0.100 1.00 73.81 692 GLY A C 1
ATOM 5064 O O . GLY A 1 692 ? 3.271 -39.931 1.200 1.00 73.81 692 GLY A O 1
ATOM 5065 N N . ASP A 1 693 ? 4.326 -38.390 -0.058 1.00 75.25 693 ASP A N 1
ATOM 5066 C CA . ASP A 1 693 ? 4.587 -37.451 1.026 1.00 75.25 693 ASP A CA 1
ATOM 5067 C C . ASP A 1 693 ? 3.515 -36.359 0.981 1.00 75.25 693 ASP A C 1
ATOM 5069 O O . ASP A 1 693 ? 3.321 -35.723 -0.057 1.00 75.25 693 ASP A O 1
ATOM 5073 N N . TYR A 1 694 ? 2.813 -36.161 2.094 1.00 77.25 694 TYR A N 1
ATOM 5074 C CA . TYR A 1 694 ? 1.741 -35.180 2.226 1.00 77.25 694 TYR A CA 1
ATOM 5075 C C . TYR A 1 694 ? 2.119 -34.133 3.273 1.00 77.25 694 TYR A C 1
ATOM 5077 O O . TYR A 1 694 ? 2.651 -34.465 4.336 1.00 77.25 694 TYR A O 1
ATOM 5085 N N . LEU A 1 695 ? 1.838 -32.868 2.964 1.00 84.69 695 LEU A N 1
ATOM 5086 C CA . LEU A 1 695 ? 1.964 -31.754 3.896 1.00 84.69 695 LEU A CA 1
ATOM 5087 C C . LEU A 1 695 ? 0.576 -31.450 4.457 1.00 84.69 695 LEU A C 1
ATOM 5089 O O . LEU A 1 695 ? -0.293 -30.993 3.719 1.00 84.69 695 LEU A O 1
ATOM 5093 N N . VAL A 1 696 ? 0.370 -31.728 5.741 1.00 85.88 696 VAL A N 1
ATOM 5094 C CA . VAL A 1 696 ? -0.849 -31.334 6.453 1.00 85.88 696 VAL A CA 1
ATOM 5095 C C . VAL A 1 696 ? -0.655 -29.928 6.981 1.00 85.88 696 VAL A C 1
ATOM 5097 O O . VAL A 1 696 ? 0.342 -29.679 7.651 1.00 85.88 696 VAL A O 1
ATOM 5100 N N . THR A 1 697 ? -1.615 -29.045 6.750 1.00 78.19 697 THR A N 1
ATOM 5101 C CA . THR A 1 697 ? -1.650 -27.692 7.306 1.00 78.19 697 THR A CA 1
ATOM 5102 C C . THR A 1 697 ? -2.908 -27.535 8.148 1.00 78.19 697 THR A C 1
ATOM 5104 O O . THR A 1 697 ? -3.990 -27.939 7.731 1.00 78.19 697 THR A O 1
ATOM 5107 N N . VAL A 1 698 ? -2.797 -26.928 9.325 1.00 89.88 698 VAL A N 1
ATOM 5108 C CA . VAL A 1 698 ? -3.948 -26.421 10.080 1.00 89.88 698 VAL A CA 1
ATOM 5109 C C . VAL A 1 698 ? -3.925 -24.902 10.044 1.00 89.88 698 VAL A C 1
ATOM 5111 O O . VAL A 1 698 ? -2.886 -24.305 10.312 1.00 89.88 698 VAL A O 1
ATOM 5114 N N . THR A 1 699 ? -5.064 -24.292 9.742 1.00 86.44 699 THR A N 1
ATOM 5115 C CA . THR A 1 699 ? -5.349 -22.885 10.021 1.00 86.44 699 THR A CA 1
ATOM 5116 C C . THR A 1 699 ? -6.112 -22.821 11.331 1.00 86.44 699 THR A C 1
ATOM 5118 O O . THR A 1 699 ? -7.148 -23.474 11.486 1.00 86.44 699 THR A O 1
ATOM 5121 N N . VAL A 1 700 ? -5.589 -22.050 12.275 1.00 85.69 700 VAL A N 1
ATOM 5122 C CA . VAL A 1 700 ? -6.193 -21.815 13.584 1.00 85.69 700 VAL A CA 1
ATOM 5123 C C . VAL A 1 700 ? -6.715 -20.387 13.600 1.00 85.69 700 VAL A C 1
ATOM 5125 O O . VAL A 1 700 ? -5.978 -19.475 13.241 1.00 85.69 700 VAL A O 1
ATOM 5128 N N . THR A 1 701 ? -7.977 -20.196 13.973 1.00 76.38 701 THR A N 1
ATOM 5129 C CA . THR A 1 701 ? -8.683 -18.907 13.901 1.00 76.38 701 THR A CA 1
ATOM 5130 C C . THR A 1 701 ? -9.361 -18.609 15.231 1.00 76.38 701 THR A C 1
ATOM 5132 O O . THR A 1 701 ? -10.071 -19.464 15.762 1.00 76.38 701 THR A O 1
ATOM 5135 N N . ASP A 1 702 ? -9.169 -17.412 15.769 1.00 79.31 702 ASP A N 1
ATOM 5136 C CA . ASP A 1 702 ? -9.878 -16.935 16.963 1.00 79.31 702 ASP A CA 1
ATOM 5137 C C . ASP A 1 702 ? -11.278 -16.352 16.622 1.00 79.31 702 ASP A C 1
ATOM 5139 O O . ASP A 1 702 ? -11.628 -16.216 15.443 1.00 79.31 702 ASP A O 1
ATOM 5143 N N . PRO A 1 703 ? -12.144 -16.059 17.615 1.00 67.94 703 PRO A N 1
ATOM 5144 C CA . PRO A 1 703 ? -13.477 -15.489 17.372 1.00 67.94 703 PRO A CA 1
ATOM 5145 C C . PRO A 1 703 ? -13.473 -14.072 16.767 1.00 67.94 703 PRO A C 1
ATOM 5147 O O . PRO A 1 703 ? -14.469 -13.656 16.169 1.00 67.94 703 PRO A O 1
ATOM 5150 N N . GLU A 1 704 ? -12.371 -13.344 16.915 1.00 66.81 704 GLU A N 1
ATOM 5151 C CA . GLU A 1 704 ? -12.140 -11.970 16.471 1.00 66.81 704 GLU A CA 1
ATOM 5152 C C . GLU A 1 704 ? -11.579 -11.901 15.032 1.00 66.81 704 GLU A C 1
ATOM 5154 O O . GLU A 1 704 ? -11.617 -10.841 14.398 1.00 66.81 704 GLU A O 1
ATOM 5159 N N . GLY A 1 705 ? -11.142 -13.037 14.484 1.00 62.53 705 GLY A N 1
ATOM 5160 C CA . GLY A 1 705 ? -10.747 -13.246 13.095 1.00 62.53 705 GLY A CA 1
ATOM 5161 C C . GLY A 1 705 ? -9.242 -13.230 12.814 1.00 62.53 705 GLY A C 1
ATOM 5162 O O . GLY A 1 705 ? -8.885 -13.265 11.631 1.00 62.53 705 GLY A O 1
ATOM 5163 N N . SER A 1 706 ? -8.358 -13.188 13.821 1.00 70.56 706 SER A N 1
ATOM 5164 C CA . SER A 1 706 ? -6.924 -13.408 13.561 1.00 70.56 706 SER A CA 1
ATOM 5165 C C . SER A 1 706 ? -6.646 -14.897 13.358 1.00 70.56 706 SER A C 1
ATOM 5167 O O . SER A 1 706 ? -7.431 -15.773 13.733 1.00 70.56 706 SER A O 1
ATOM 5169 N N . MET A 1 707 ? -5.546 -15.192 12.665 1.00 77.19 707 MET A N 1
ATOM 5170 C CA . MET A 1 707 ? -5.219 -16.547 12.238 1.00 77.19 707 MET A CA 1
ATOM 5171 C C . MET A 1 707 ? -3.722 -16.811 12.271 1.00 77.19 707 MET A C 1
ATOM 5173 O O . MET A 1 707 ? -2.928 -15.915 11.985 1.00 77.19 707 MET A O 1
ATOM 5177 N N . ASP A 1 708 ? -3.371 -18.069 12.510 1.00 83.00 708 ASP A N 1
ATOM 5178 C CA . ASP A 1 708 ? -2.030 -18.614 12.308 1.00 83.00 708 ASP A CA 1
ATOM 5179 C C . ASP A 1 708 ? -2.117 -20.014 11.685 1.00 83.00 708 ASP A C 1
ATOM 5181 O O . ASP A 1 708 ? -3.178 -20.650 11.686 1.00 83.00 708 ASP A O 1
ATOM 5185 N N . THR A 1 709 ? -1.012 -20.495 11.118 1.00 83.94 709 THR A N 1
ATOM 5186 C CA . THR A 1 709 ? -0.952 -21.781 10.423 1.00 83.94 709 THR A CA 1
ATOM 5187 C C . THR A 1 709 ? 0.243 -22.619 10.848 1.00 83.94 709 THR A C 1
ATOM 5189 O O . THR A 1 709 ? 1.381 -22.166 10.763 1.00 83.94 709 THR A O 1
ATOM 5192 N N . ALA A 1 710 ? 0.002 -23.886 11.183 1.00 79.81 710 ALA A N 1
ATOM 5193 C CA . ALA A 1 710 ? 1.057 -24.863 11.449 1.00 79.81 710 ALA A CA 1
ATOM 5194 C C . ALA A 1 710 ? 1.004 -26.006 10.436 1.00 79.81 710 ALA A C 1
ATOM 5196 O O . ALA A 1 710 ? -0.075 -26.407 10.000 1.00 79.81 710 ALA A O 1
ATOM 5197 N N . SER A 1 711 ? 2.169 -26.542 10.066 1.00 84.06 711 SER A N 1
ATOM 5198 C CA . SER A 1 711 ? 2.290 -27.633 9.093 1.00 84.06 711 SER A CA 1
ATOM 5199 C C . SER A 1 711 ? 2.994 -28.857 9.681 1.00 84.06 711 SER A C 1
ATOM 5201 O O . SER A 1 711 ? 3.909 -28.724 10.490 1.00 84.06 711 SER A O 1
ATOM 5203 N N . HIS A 1 712 ? 2.595 -30.054 9.252 1.00 87.19 712 HIS A N 1
ATOM 5204 C CA . HIS A 1 712 ? 3.157 -31.336 9.677 1.00 87.19 712 HIS A CA 1
ATOM 5205 C C . HIS A 1 712 ? 3.237 -32.297 8.483 1.00 87.19 712 HIS A C 1
ATOM 5207 O O . HIS A 1 712 ? 2.232 -32.572 7.829 1.00 87.19 712 HIS A O 1
ATOM 5213 N N . SER A 1 713 ? 4.423 -32.842 8.206 1.00 85.00 713 SER A N 1
ATOM 5214 C CA . SER A 1 713 ? 4.637 -33.762 7.079 1.00 85.00 713 SER A CA 1
ATOM 5215 C C . SER A 1 713 ? 4.418 -35.228 7.457 1.00 85.00 713 SER A C 1
ATOM 5217 O O . SER A 1 713 ? 4.847 -35.684 8.522 1.00 85.00 713 SER A O 1
ATOM 5219 N N . ILE A 1 714 ? 3.827 -35.996 6.542 1.00 88.69 714 ILE A N 1
ATOM 5220 C CA . ILE A 1 714 ? 3.634 -37.443 6.674 1.00 88.69 714 ILE A CA 1
ATOM 5221 C C . ILE A 1 714 ? 4.006 -38.194 5.389 1.00 88.69 714 ILE A C 1
ATOM 5223 O O . ILE A 1 714 ? 3.513 -37.888 4.306 1.00 88.69 714 ILE A O 1
ATOM 5227 N N . THR A 1 715 ? 4.839 -39.227 5.523 1.00 84.56 715 THR A N 1
ATOM 5228 C CA . THR A 1 715 ? 5.156 -40.170 4.441 1.00 84.56 715 THR A CA 1
ATOM 5229 C C . THR A 1 715 ? 4.222 -41.373 4.499 1.00 84.56 715 THR A C 1
ATOM 5231 O O . THR A 1 715 ? 4.217 -42.122 5.479 1.00 84.56 715 THR A O 1
ATOM 5234 N N . VAL A 1 716 ? 3.472 -41.619 3.430 1.00 85.75 716 VAL A N 1
ATOM 5235 C CA . VAL A 1 716 ? 2.549 -42.754 3.332 1.00 85.75 716 VAL A CA 1
ATOM 5236 C C . VAL A 1 716 ? 3.183 -43.872 2.513 1.00 85.75 716 VAL A C 1
ATOM 5238 O O . VAL A 1 716 ? 3.485 -43.708 1.330 1.00 85.75 716 VAL A O 1
ATOM 5241 N N . THR A 1 717 ? 3.404 -45.031 3.131 1.00 75.44 717 THR A N 1
ATOM 5242 C CA . THR A 1 717 ? 4.071 -46.184 2.519 1.00 75.44 717 THR A CA 1
ATOM 5243 C C . THR A 1 717 ? 3.090 -47.204 1.942 1.00 75.44 717 THR A C 1
ATOM 5245 O O . THR A 1 717 ? 2.030 -47.498 2.491 1.00 75.44 717 THR A O 1
ATOM 5248 N N . GLY A 1 718 ? 3.451 -47.765 0.783 1.00 58.44 718 GLY A N 1
ATOM 5249 C CA . GLY A 1 718 ? 2.651 -48.772 0.085 1.00 58.44 718 GLY A CA 1
ATOM 5250 C C . GLY A 1 718 ? 2.975 -50.201 0.523 1.00 58.44 718 GLY A C 1
ATOM 5251 O O . GLY A 1 718 ? 3.859 -50.839 -0.056 1.00 58.44 718 GLY A O 1
ATOM 5252 N N . GLY A 1 719 ? 2.241 -50.724 1.502 1.00 47.75 719 GLY A N 1
ATOM 5253 C CA . GLY A 1 719 ? 2.383 -52.097 1.988 1.00 47.75 719 GLY A CA 1
ATOM 5254 C C . GLY A 1 719 ? 2.012 -53.171 0.959 1.00 47.75 719 GLY A C 1
ATOM 5255 O O . GLY A 1 719 ? 0.951 -53.131 0.332 1.00 47.75 719 GLY A O 1
ATOM 5256 N N . GLU A 1 720 ? 2.867 -54.190 0.796 1.00 36.22 720 GLU A N 1
ATOM 5257 C CA . GLU A 1 720 ? 2.561 -55.308 -0.107 1.00 36.22 720 GLU A CA 1
ATOM 5258 C C . GLU A 1 720 ? 1.349 -56.137 0.367 1.00 36.22 720 GLU A C 1
ATOM 5260 O O . GLU A 1 720 ? 1.195 -56.492 1.536 1.00 36.22 720 GLU A O 1
ATOM 5265 N N . THR A 1 721 ? 0.492 -56.468 -0.601 1.00 36.91 721 THR A N 1
ATOM 5266 C CA . THR A 1 721 ? -0.906 -56.887 -0.414 1.00 36.91 721 THR A CA 1
ATOM 5267 C C . THR A 1 721 ? -1.149 -58.123 0.469 1.00 36.91 721 THR A C 1
ATOM 5269 O O . THR A 1 721 ? -0.562 -59.193 0.288 1.00 36.91 721 THR A O 1
ATOM 5272 N N . GLY A 1 722 ? -2.129 -57.991 1.378 1.00 29.78 722 GLY A N 1
ATOM 5273 C CA . GLY A 1 722 ? -2.531 -59.003 2.370 1.00 29.78 722 GLY A CA 1
ATOM 5274 C C . GLY A 1 722 ? -3.930 -59.625 2.210 1.00 29.78 722 GLY A C 1
ATOM 5275 O O . GLY A 1 722 ? -4.306 -60.447 3.037 1.00 29.78 722 GLY A O 1
ATOM 5276 N N . GLY A 1 723 ? -4.680 -59.287 1.155 1.00 35.31 723 GLY A N 1
ATOM 5277 C CA . GLY A 1 723 ? -5.821 -60.074 0.663 1.00 35.31 723 GLY A CA 1
ATOM 5278 C C . GLY A 1 723 ? -7.108 -60.114 1.502 1.00 35.31 723 GLY A C 1
ATOM 5279 O O . GLY A 1 723 ? -7.411 -61.141 2.109 1.00 35.31 723 GLY A O 1
ATOM 5280 N N . ASN A 1 724 ? -7.943 -59.079 1.373 1.00 33.66 724 ASN A N 1
ATOM 5281 C CA . ASN A 1 724 ? -9.380 -59.249 1.111 1.00 33.66 724 ASN A CA 1
ATOM 5282 C C . ASN A 1 724 ? -9.937 -57.937 0.526 1.00 33.66 724 ASN A C 1
ATOM 5284 O O . ASN A 1 724 ? -10.104 -56.962 1.245 1.00 33.66 724 ASN A O 1
ATOM 5288 N N . GLU A 1 725 ? -10.165 -57.908 -0.785 1.00 32.09 725 GLU A N 1
ATOM 5289 C CA . GLU A 1 725 ? -10.636 -56.734 -1.533 1.00 32.09 725 GLU A CA 1
ATOM 5290 C C . GLU A 1 725 ? -12.158 -56.845 -1.750 1.00 32.09 725 GLU A C 1
ATOM 5292 O O . GLU A 1 725 ? -12.594 -57.781 -2.434 1.00 32.09 725 GLU A O 1
ATOM 5297 N N . PRO A 1 726 ? -12.985 -55.931 -1.207 1.00 33.84 726 PRO A N 1
ATOM 5298 C CA . PRO A 1 726 ? -14.292 -55.632 -1.778 1.00 33.84 726 PRO A CA 1
ATOM 5299 C C . PRO A 1 726 ? -14.045 -54.919 -3.111 1.00 33.84 726 PRO A C 1
ATOM 5301 O O . PRO A 1 726 ? -13.372 -53.892 -3.155 1.00 33.84 726 PRO A O 1
ATOM 5304 N N . GLY A 1 727 ? -14.528 -55.488 -4.216 1.00 36.00 727 GLY A N 1
ATOM 5305 C CA . GLY A 1 727 ? -14.299 -54.900 -5.536 1.00 36.00 727 GLY A CA 1
ATOM 5306 C C . GLY A 1 727 ? -15.062 -53.578 -5.723 1.00 36.00 727 GLY A C 1
ATOM 5307 O O . GLY A 1 727 ? -16.130 -53.407 -5.133 1.00 36.00 727 GLY A O 1
ATOM 5308 N N . PRO A 1 728 ? -14.585 -52.664 -6.587 1.00 37.34 728 PRO A N 1
ATOM 5309 C CA . PRO A 1 728 ? -15.270 -51.401 -6.846 1.00 37.34 728 PRO A CA 1
ATOM 5310 C C . PRO A 1 728 ? -16.672 -51.648 -7.430 1.00 37.34 728 PRO A C 1
ATOM 5312 O O . PRO A 1 728 ? -16.808 -52.200 -8.527 1.00 37.34 728 PRO A O 1
ATOM 5315 N N . GLY A 1 729 ? -17.713 -51.234 -6.697 1.00 45.06 729 GLY A N 1
ATOM 5316 C CA . GLY A 1 729 ? -19.113 -51.324 -7.134 1.00 45.06 729 GLY A CA 1
ATOM 5317 C C . GLY A 1 729 ? -20.159 -51.674 -6.065 1.00 45.06 729 GLY A C 1
ATOM 5318 O O . GLY A 1 729 ? -21.346 -51.693 -6.396 1.00 45.06 729 GLY A O 1
ATOM 5319 N N . SER A 1 730 ? -19.773 -51.951 -4.816 1.00 45.62 730 SER A N 1
ATOM 5320 C CA . SER A 1 730 ? -20.734 -52.167 -3.724 1.00 45.62 730 SER A CA 1
ATOM 5321 C C . SER A 1 730 ? -21.465 -50.863 -3.377 1.00 45.62 730 SER A C 1
ATOM 5323 O O . SER A 1 730 ? -20.842 -49.825 -3.178 1.00 45.62 730 SER A O 1
ATOM 5325 N N . SER A 1 731 ? -22.798 -50.913 -3.313 1.00 53.56 731 SER A N 1
ATOM 5326 C CA . SER A 1 731 ? -23.648 -49.773 -2.937 1.00 53.56 731 SER A CA 1
ATOM 5327 C C . SER A 1 731 ? -24.321 -50.028 -1.590 1.00 53.56 731 SER A C 1
ATOM 5329 O O . SER A 1 731 ? -24.830 -51.124 -1.331 1.00 53.56 731 SER A O 1
ATOM 5331 N N . ILE A 1 732 ? -24.317 -49.004 -0.737 1.00 60.06 732 ILE A N 1
ATOM 5332 C CA . ILE A 1 732 ? -25.019 -48.988 0.548 1.00 60.06 732 ILE A CA 1
ATOM 5333 C C . ILE A 1 732 ? -26.485 -48.626 0.289 1.00 60.06 732 ILE A C 1
ATOM 5335 O O . ILE A 1 732 ? -26.785 -47.724 -0.492 1.00 60.06 732 ILE A O 1
ATOM 5339 N N . SER A 1 733 ? -27.408 -49.310 0.960 1.00 64.38 733 SER A N 1
ATOM 5340 C CA . SER A 1 733 ? -28.813 -48.914 1.035 1.00 64.38 733 SER A CA 1
ATOM 5341 C C . SER A 1 733 ? -29.192 -48.626 2.486 1.00 64.38 733 SER A C 1
ATOM 5343 O O . SER A 1 733 ? -29.192 -49.543 3.311 1.00 64.38 733 SER A O 1
ATOM 5345 N N . ALA A 1 734 ? -29.536 -47.373 2.785 1.00 64.44 734 ALA A N 1
ATOM 5346 C CA . ALA A 1 734 ? -30.158 -46.992 4.048 1.00 64.44 734 ALA A CA 1
ATOM 5347 C C . ALA A 1 734 ? -31.679 -47.225 3.999 1.00 64.44 734 ALA A C 1
ATOM 5349 O O . ALA A 1 734 ? -32.322 -47.055 2.960 1.00 64.44 734 ALA A O 1
ATOM 5350 N N . SER A 1 735 ? -32.259 -47.621 5.129 1.00 71.25 735 SER A N 1
ATOM 5351 C CA . SER A 1 735 ? -33.697 -47.846 5.301 1.00 71.25 735 SER A CA 1
ATOM 5352 C C . SER A 1 735 ? -34.113 -47.335 6.672 1.00 71.25 735 SER A C 1
ATOM 5354 O O . SER A 1 735 ? -33.469 -47.691 7.650 1.00 71.25 735 SER A O 1
ATOM 5356 N N . LEU A 1 736 ? -35.218 -46.591 6.764 1.00 75.44 736 LEU A N 1
ATOM 5357 C CA . LEU A 1 736 ? -35.804 -46.151 8.032 1.00 75.44 736 LEU A CA 1
ATOM 5358 C C . LEU A 1 736 ? -37.259 -46.612 8.151 1.00 75.44 736 LEU A C 1
ATOM 5360 O O . LEU A 1 736 ? -38.054 -46.482 7.217 1.00 75.44 736 LEU A O 1
ATOM 5364 N N . ARG A 1 737 ? -37.626 -47.114 9.330 1.00 74.88 737 ARG A N 1
ATOM 5365 C CA . ARG A 1 737 ? -39.016 -47.296 9.756 1.00 74.88 737 ARG A CA 1
ATOM 5366 C C . ARG A 1 737 ? -39.273 -46.553 11.052 1.00 74.88 737 ARG A C 1
ATOM 5368 O O . ARG A 1 737 ? -38.414 -46.515 11.925 1.00 74.88 737 ARG A O 1
ATOM 5375 N N . VAL A 1 738 ? -40.487 -46.043 11.211 1.00 72.94 738 VAL A N 1
ATOM 5376 C CA . VAL A 1 738 ? -40.964 -45.469 12.473 1.00 72.94 738 VAL A CA 1
ATOM 5377 C C . VAL A 1 738 ? -42.184 -46.260 12.926 1.00 72.94 738 VAL A C 1
ATOM 5379 O O . VAL A 1 738 ? -43.162 -46.370 12.188 1.00 72.94 738 VAL A O 1
ATOM 5382 N N . ASN A 1 739 ? -42.115 -46.871 14.112 1.00 75.31 739 ASN A N 1
ATOM 5383 C CA . ASN A 1 739 ? -43.130 -47.798 14.638 1.00 75.31 739 ASN A CA 1
ATOM 5384 C C . ASN A 1 739 ? -43.611 -48.830 13.582 1.00 75.31 739 ASN A C 1
ATOM 5386 O O . ASN A 1 739 ? -44.808 -48.961 13.311 1.00 75.31 739 ASN A O 1
ATOM 5390 N N . ASP A 1 740 ? -42.665 -49.535 12.951 1.00 72.12 740 ASP A N 1
ATOM 5391 C CA . ASP A 1 740 ? -42.870 -50.502 11.854 1.00 72.12 740 ASP A CA 1
ATOM 5392 C C . ASP A 1 740 ? -43.484 -49.942 10.544 1.00 72.12 740 ASP A C 1
ATOM 5394 O O . ASP A 1 740 ? -43.769 -50.720 9.630 1.00 72.12 740 ASP A O 1
ATOM 5398 N N . GLN A 1 741 ? -43.703 -48.627 10.406 1.00 66.56 741 GLN A N 1
ATOM 5399 C CA . GLN A 1 741 ? -44.199 -47.993 9.170 1.00 66.56 741 GLN A CA 1
ATOM 5400 C C . GLN A 1 741 ? -43.067 -47.312 8.384 1.00 66.56 741 GLN A C 1
ATOM 5402 O O . GLN A 1 741 ? -42.082 -46.876 8.968 1.00 66.56 741 GLN A O 1
ATOM 5407 N N . SER A 1 742 ? -43.222 -47.196 7.061 1.00 60.50 742 SER A N 1
ATOM 5408 C CA . SER A 1 742 ? -42.184 -46.700 6.135 1.00 60.50 742 SER A CA 1
ATOM 5409 C C . SER A 1 742 ? -42.671 -45.622 5.150 1.00 60.50 742 SER A C 1
ATOM 5411 O O . SER A 1 742 ? -42.069 -45.439 4.102 1.00 60.50 742 SER A O 1
ATOM 5413 N N . GLU A 1 743 ? -43.798 -44.960 5.434 1.00 54.09 743 GLU A N 1
ATOM 5414 C CA . GLU A 1 743 ? -44.351 -43.878 4.585 1.00 54.09 743 GLU A CA 1
ATOM 5415 C C . GLU A 1 743 ? -45.029 -42.776 5.417 1.00 54.09 743 GLU A C 1
ATOM 5417 O O . GLU A 1 743 ? -44.926 -41.596 5.103 1.00 54.09 743 GLU A O 1
ATOM 5422 N N . ARG A 1 744 ? -45.756 -43.140 6.482 1.00 57.84 744 ARG A N 1
ATOM 5423 C CA . ARG A 1 744 ? -46.452 -42.187 7.356 1.00 57.84 744 ARG A CA 1
ATOM 5424 C C . ARG A 1 744 ? -46.714 -42.793 8.730 1.00 57.84 744 ARG A C 1
ATOM 5426 O O . ARG A 1 744 ? -47.068 -43.969 8.818 1.00 57.84 744 ARG A O 1
ATOM 5433 N N . VAL A 1 745 ? -46.606 -41.983 9.782 1.00 61.81 745 VAL A N 1
ATOM 5434 C CA . VAL A 1 745 ? -46.986 -42.356 11.153 1.00 61.81 745 VAL A CA 1
ATOM 5435 C C . VAL A 1 745 ? -47.930 -41.301 11.712 1.00 61.81 745 VAL A C 1
ATOM 5437 O O . VAL A 1 745 ? -47.638 -40.111 11.677 1.00 61.81 745 VAL A O 1
ATOM 5440 N N . GLU A 1 746 ? -49.071 -41.741 12.238 1.00 62.28 746 GLU A N 1
ATOM 5441 C CA . GLU A 1 746 ? -49.989 -40.882 12.987 1.00 62.28 746 GLU A CA 1
ATOM 5442 C C . GLU A 1 746 ? -49.911 -41.258 14.472 1.00 62.28 746 GLU A C 1
ATOM 5444 O O . GLU A 1 746 ? -50.074 -42.426 14.835 1.00 62.28 746 GLU A O 1
ATOM 5449 N N . ALA A 1 747 ? -49.640 -40.273 15.326 1.00 56.66 747 ALA A N 1
ATOM 5450 C CA . ALA A 1 747 ? -49.454 -40.436 16.768 1.00 56.66 747 ALA A CA 1
ATOM 5451 C C . ALA A 1 747 ? -50.250 -39.373 17.547 1.00 56.66 747 ALA A C 1
ATOM 5453 O O . ALA A 1 747 ? -50.985 -38.585 16.944 1.00 56.66 747 ALA A O 1
ATOM 5454 N N . GLN A 1 748 ? -50.158 -39.364 18.883 1.00 50.62 748 GLN A N 1
ATOM 5455 C CA . GLN A 1 748 ? -50.813 -38.348 19.717 1.00 50.62 748 GLN A CA 1
ATOM 5456 C C . GLN A 1 748 ? -49.863 -37.771 20.771 1.00 50.62 748 GLN A C 1
ATOM 5458 O O . GLN A 1 748 ? -49.258 -38.554 21.497 1.00 50.62 748 GLN A O 1
ATOM 5463 N N . ALA A 1 749 ? -49.758 -36.442 20.858 1.00 52.56 749 ALA A N 1
ATOM 5464 C CA . ALA A 1 749 ? -48.803 -35.746 21.725 1.00 52.56 749 ALA A CA 1
ATOM 5465 C C . ALA A 1 749 ? -49.150 -35.884 23.228 1.00 52.56 749 ALA A C 1
ATOM 5467 O O . ALA A 1 749 ? -50.331 -35.796 23.588 1.00 52.56 749 ALA A O 1
ATOM 5468 N N . PRO A 1 750 ? -48.152 -36.039 24.123 1.00 56.81 750 PRO A N 1
ATOM 5469 C CA . PRO A 1 750 ? -46.748 -36.334 23.822 1.00 56.81 750 PRO A CA 1
ATOM 5470 C C . PRO A 1 750 ? -46.578 -37.767 23.283 1.00 56.81 750 PRO A C 1
ATOM 5472 O O . PRO A 1 750 ? -47.185 -38.714 23.796 1.00 56.81 750 PRO A O 1
ATOM 5475 N N . ALA A 1 751 ? -45.769 -37.923 22.234 1.00 64.88 751 ALA A N 1
ATOM 5476 C CA . ALA A 1 751 ? -45.639 -39.162 21.469 1.00 64.88 751 ALA A CA 1
ATOM 5477 C C . ALA A 1 751 ? -44.192 -39.669 21.409 1.00 64.88 751 ALA A C 1
ATOM 5479 O O . ALA A 1 751 ? -43.398 -39.194 20.600 1.00 64.88 751 ALA A O 1
ATOM 5480 N N . THR A 1 752 ? -43.872 -40.716 22.176 1.00 78.25 752 THR A N 1
ATOM 5481 C CA . THR A 1 752 ? -42.621 -41.466 21.982 1.00 78.25 752 THR A CA 1
ATOM 5482 C C . THR A 1 752 ? -42.736 -42.406 20.778 1.00 78.25 752 THR A C 1
ATOM 5484 O O . THR A 1 752 ? -43.583 -43.307 20.766 1.00 78.25 752 THR A O 1
ATOM 5487 N N . LEU A 1 753 ? -41.878 -42.231 19.773 1.00 79.00 753 LEU A N 1
ATOM 5488 C CA . LEU A 1 753 ? -41.811 -43.061 18.566 1.00 79.00 753 LEU A CA 1
ATOM 5489 C C . LEU A 1 753 ? -40.476 -43.814 18.501 1.00 79.00 753 LEU A C 1
ATOM 5491 O O . LEU A 1 753 ? -39.448 -43.317 18.956 1.00 79.00 753 LEU A O 1
ATOM 5495 N N . THR A 1 754 ? -40.496 -45.031 17.954 1.00 83.25 754 THR A N 1
ATOM 5496 C CA . THR A 1 754 ? -39.298 -45.862 17.749 1.00 83.25 754 THR A CA 1
ATOM 5497 C C . THR A 1 754 ? -38.852 -45.770 16.298 1.00 83.25 754 THR A C 1
ATOM 5499 O O . THR A 1 754 ? -39.646 -46.065 15.405 1.00 83.25 754 THR A O 1
ATOM 5502 N N . PHE A 1 755 ? -37.594 -45.398 16.087 1.00 81.00 755 PHE A N 1
ATOM 5503 C CA . PHE A 1 755 ? -36.925 -45.252 14.799 1.00 81.00 755 PHE A CA 1
ATOM 5504 C C . PHE A 1 755 ? -36.008 -46.457 14.602 1.00 81.00 755 PHE A C 1
ATOM 5506 O O . PHE A 1 755 ? -35.117 -46.685 15.414 1.00 81.00 755 PHE A O 1
ATOM 5513 N N . ASP A 1 756 ? -36.247 -47.246 13.561 1.00 80.75 756 ASP A N 1
ATOM 5514 C CA . ASP A 1 756 ? -35.548 -48.499 13.275 1.00 80.75 756 ASP A CA 1
ATOM 5515 C C . ASP A 1 756 ? -34.897 -48.424 11.890 1.00 80.75 756 ASP A C 1
ATOM 5517 O O . ASP A 1 756 ? -35.584 -48.362 10.864 1.00 80.75 756 ASP A O 1
ATOM 5521 N N . ALA A 1 757 ? -33.566 -48.421 11.881 1.00 79.12 757 ALA A N 1
ATOM 5522 C CA . ALA A 1 757 ? -32.723 -48.426 10.693 1.00 79.12 757 ALA A CA 1
ATOM 5523 C C . ALA A 1 757 ? -32.029 -49.781 10.443 1.00 79.12 757 ALA A C 1
ATOM 5525 O O . ALA A 1 757 ? -31.162 -49.884 9.572 1.00 79.12 757 ALA A O 1
ATOM 5526 N N . SER A 1 758 ? -32.405 -50.837 11.177 1.00 79.50 758 SER A N 1
ATOM 5527 C CA . SER A 1 758 ? -31.711 -52.138 11.191 1.00 79.50 758 SER A CA 1
ATOM 5528 C C . SER A 1 758 ? -31.799 -52.951 9.894 1.00 79.50 758 SER A C 1
ATOM 5530 O O . SER A 1 758 ? -31.019 -53.885 9.711 1.00 79.50 758 SER A O 1
ATOM 5532 N N . ASP A 1 759 ? -32.695 -52.575 8.978 1.00 74.06 759 ASP A N 1
ATOM 5533 C CA . ASP A 1 759 ? -32.779 -53.132 7.619 1.00 74.06 759 ASP A CA 1
ATOM 5534 C C . ASP A 1 759 ? -31.800 -52.460 6.624 1.00 74.06 759 ASP A C 1
ATOM 5536 O O . ASP A 1 759 ? -31.793 -52.812 5.443 1.00 74.06 759 ASP A O 1
ATOM 5540 N N . SER A 1 760 ? -30.968 -51.511 7.074 1.00 74.81 760 SER A N 1
ATOM 5541 C CA . SER A 1 760 ? -29.891 -50.923 6.262 1.00 74.81 760 SER A CA 1
ATOM 5542 C C . SER A 1 760 ? -28.795 -51.957 5.972 1.00 74.81 760 SER A C 1
ATOM 5544 O O . SER A 1 760 ? -28.374 -52.706 6.856 1.00 74.81 760 SER A O 1
ATOM 5546 N N . ALA A 1 761 ? -28.343 -52.033 4.719 1.00 64.25 761 ALA A N 1
ATOM 5547 C CA . ALA A 1 761 ? -27.500 -53.128 4.238 1.00 64.25 761 ALA A CA 1
ATOM 5548 C C . ALA A 1 761 ? -26.656 -52.757 3.008 1.00 64.25 761 ALA A C 1
ATOM 5550 O O . ALA A 1 761 ? -26.988 -51.842 2.257 1.00 64.25 761 ALA A O 1
ATOM 5551 N N . TYR A 1 762 ? -25.604 -53.541 2.761 1.00 60.88 762 TYR A N 1
ATOM 5552 C CA . TYR A 1 762 ? -24.907 -53.588 1.473 1.00 60.88 762 TYR A CA 1
ATOM 5553 C C . TYR A 1 762 ? -25.708 -54.391 0.442 1.00 60.88 762 TYR A C 1
ATOM 5555 O O . TYR A 1 762 ? -26.210 -55.478 0.749 1.00 60.88 762 TYR A O 1
ATOM 5563 N N . ALA A 1 763 ? -25.789 -53.897 -0.795 1.00 53.84 763 ALA A N 1
ATOM 5564 C CA . ALA A 1 763 ? -26.609 -54.488 -1.858 1.00 53.84 763 ALA A CA 1
ATOM 5565 C C . ALA A 1 763 ? -26.150 -55.882 -2.353 1.00 53.84 763 ALA A C 1
ATOM 5567 O O . ALA A 1 763 ? -26.924 -56.585 -3.010 1.00 53.84 763 ALA A O 1
ATOM 5568 N N . ASP A 1 764 ? -24.915 -56.290 -2.057 1.00 49.03 764 ASP A N 1
ATOM 5569 C CA . ASP A 1 764 ? -24.268 -57.541 -2.490 1.00 49.03 764 ASP A CA 1
ATOM 5570 C C . ASP A 1 764 ? -23.917 -58.521 -1.348 1.00 49.03 764 ASP A C 1
ATOM 5572 O O . ASP A 1 764 ? -23.624 -59.682 -1.636 1.00 49.03 764 ASP A O 1
ATOM 5576 N N . ALA A 1 765 ? -24.088 -58.088 -0.092 1.00 40.16 765 ALA A N 1
ATOM 5577 C CA . ALA A 1 765 ? -24.092 -58.856 1.160 1.00 40.16 765 ALA A CA 1
ATOM 5578 C C . ALA A 1 765 ? -22.814 -59.644 1.545 1.00 40.16 765 ALA A C 1
ATOM 5580 O O . ALA A 1 765 ? -22.494 -60.665 0.944 1.00 40.16 765 ALA A O 1
ATOM 5581 N N . GLU A 1 766 ? -22.207 -59.289 2.691 1.00 43.31 766 GLU A N 1
ATOM 5582 C CA . GLU A 1 766 ? -22.284 -60.090 3.939 1.00 43.31 766 GLU A CA 1
ATOM 5583 C C . GLU A 1 766 ? -21.448 -59.486 5.103 1.00 43.31 766 GLU A C 1
ATOM 5585 O O . GLU A 1 766 ? -20.336 -59.932 5.372 1.00 43.31 766 GLU A O 1
ATOM 5590 N N . GLY A 1 767 ? -22.040 -58.570 5.889 1.00 51.19 767 GLY A N 1
ATOM 5591 C CA . GLY A 1 767 ? -21.608 -58.277 7.268 1.00 51.19 767 GLY A CA 1
ATOM 5592 C C . GLY A 1 767 ? -20.579 -57.149 7.463 1.00 51.19 767 GLY A C 1
ATOM 5593 O O . GLY A 1 767 ? -19.566 -57.138 6.784 1.00 51.19 767 GLY A O 1
ATOM 5594 N N . ASN A 1 768 ? -20.647 -56.319 8.513 1.00 57.72 768 ASN A N 1
ATOM 5595 C CA . ASN A 1 768 ? -21.719 -55.395 8.939 1.00 57.72 768 ASN A CA 1
ATOM 5596 C C . ASN A 1 768 ? -21.223 -54.628 10.187 1.00 57.72 768 ASN A C 1
ATOM 5598 O O . ASN A 1 768 ? -21.332 -55.140 11.306 1.00 57.72 768 ASN A O 1
ATOM 5602 N N . ALA A 1 769 ? -20.776 -53.388 10.009 1.00 59.19 769 ALA A N 1
ATOM 5603 C CA . ALA A 1 769 ? -20.693 -52.386 11.067 1.00 59.19 769 ALA A CA 1
ATOM 5604 C C . ALA A 1 769 ? -21.077 -51.035 10.454 1.00 59.19 769 ALA A C 1
ATOM 5606 O O . ALA A 1 769 ? -20.406 -50.557 9.546 1.00 59.19 769 ALA A O 1
ATOM 5607 N N . PHE A 1 770 ? -22.185 -50.462 10.924 1.00 69.19 770 PHE A N 1
ATOM 5608 C CA . PHE A 1 770 ? -22.650 -49.145 10.501 1.00 69.19 770 PHE A CA 1
ATOM 5609 C C . PHE A 1 770 ? -22.778 -48.231 11.718 1.00 69.19 770 PHE A C 1
ATOM 5611 O O . PHE A 1 770 ? -23.250 -48.665 12.776 1.00 69.19 770 PHE A O 1
ATOM 5618 N N . THR A 1 771 ? -22.409 -46.970 11.535 1.00 74.12 771 THR A N 1
ATOM 5619 C CA . THR A 1 771 ? -22.757 -45.863 12.423 1.00 74.12 771 THR A CA 1
ATOM 5620 C C . THR A 1 771 ? -23.980 -45.161 11.844 1.00 74.12 771 THR A C 1
ATOM 5622 O O . THR A 1 771 ? -24.035 -44.870 10.649 1.00 74.12 771 THR A O 1
ATOM 5625 N N . TYR A 1 772 ? -24.967 -44.911 12.695 1.00 74.38 772 TYR A N 1
ATOM 5626 C CA . TYR A 1 772 ? -26.242 -44.289 12.368 1.00 74.38 772 TYR A CA 1
ATOM 5627 C C . TYR A 1 772 ? -26.314 -42.902 12.996 1.00 74.38 772 TYR A C 1
ATOM 5629 O O . TYR A 1 772 ? -25.873 -42.701 14.131 1.00 74.38 772 TYR A O 1
ATOM 5637 N N . GLN A 1 773 ? -26.932 -41.966 12.291 1.00 78.06 773 GLN A N 1
ATOM 5638 C CA . GLN A 1 773 ? -27.251 -40.644 12.811 1.00 78.06 773 GLN A CA 1
ATOM 5639 C C . GLN A 1 773 ? -28.681 -40.291 12.402 1.00 78.06 773 GLN A C 1
ATOM 5641 O O . GLN A 1 773 ? -29.017 -40.320 11.219 1.00 78.06 773 GLN A O 1
ATOM 5646 N N . PHE A 1 774 ? -29.546 -40.039 13.382 1.00 73.88 774 PHE A N 1
ATOM 5647 C CA . PHE A 1 774 ? -30.980 -39.836 13.176 1.00 73.88 774 PHE A CA 1
ATOM 5648 C C . PHE A 1 774 ? -31.325 -38.347 13.257 1.00 73.88 774 PHE A C 1
ATOM 5650 O O . PHE A 1 774 ? -30.779 -37.634 14.097 1.00 73.88 774 PHE A O 1
ATOM 5657 N N . VAL A 1 775 ? -32.258 -37.901 12.417 1.00 74.12 775 VAL A N 1
ATOM 5658 C CA . VAL A 1 775 ? -32.819 -36.541 12.439 1.00 74.12 775 VAL A CA 1
ATOM 5659 C C . VAL A 1 775 ? -34.320 -36.645 12.661 1.00 74.12 775 VAL A C 1
ATOM 5661 O O . VAL A 1 775 ? -35.005 -37.353 11.919 1.00 74.12 775 VAL A O 1
ATOM 5664 N N . PHE A 1 776 ? -34.825 -35.967 13.692 1.00 73.12 776 PHE A N 1
ATOM 5665 C CA . PHE A 1 776 ? -36.214 -36.100 14.150 1.00 73.12 776 PHE A CA 1
ATOM 5666 C C . PHE A 1 776 ? -37.147 -34.990 13.636 1.00 73.12 776 PHE A C 1
ATOM 5668 O O . PHE A 1 776 ? -38.346 -35.238 13.471 1.00 73.12 776 PHE A O 1
ATOM 5675 N N . GLY A 1 777 ? -36.599 -33.824 13.282 1.00 62.97 777 GLY A N 1
ATOM 5676 C CA . GLY A 1 777 ? -37.297 -32.787 12.515 1.00 62.97 777 GLY A CA 1
ATOM 5677 C C . GLY A 1 777 ? -38.283 -31.917 13.300 1.00 62.97 777 GLY A C 1
ATOM 5678 O O . GLY A 1 777 ? -39.188 -31.355 12.685 1.00 62.97 777 GLY A O 1
ATOM 5679 N N . ASP A 1 778 ? -38.149 -31.835 14.626 1.00 61.78 778 ASP A N 1
ATOM 5680 C CA . ASP A 1 778 ? -38.951 -31.006 15.540 1.00 61.78 778 ASP A CA 1
ATOM 5681 C C . ASP A 1 778 ? -38.221 -29.775 16.125 1.00 61.78 778 ASP A C 1
ATOM 5683 O O . ASP A 1 778 ? -38.840 -28.988 16.841 1.00 61.78 778 ASP A O 1
ATOM 5687 N N . GLU A 1 779 ? -36.958 -29.566 15.748 1.00 52.88 779 GLU A N 1
ATOM 5688 C CA . GLU A 1 779 ? -36.113 -28.414 16.108 1.00 52.88 779 GLU A CA 1
ATOM 5689 C C . GLU A 1 779 ? -36.168 -27.281 15.056 1.00 52.88 779 GLU A C 1
ATOM 5691 O O . GLU A 1 779 ? -36.558 -27.482 13.904 1.00 52.88 779 GLU A O 1
ATOM 5696 N N . ALA A 1 780 ? -35.793 -26.056 15.448 1.00 45.28 780 ALA A N 1
ATOM 5697 C CA . ALA A 1 780 ? -36.039 -24.829 14.668 1.00 45.28 780 ALA A CA 1
ATOM 5698 C C . ALA A 1 780 ? -34.977 -24.486 13.594 1.00 45.28 780 ALA A C 1
ATOM 5700 O O . ALA A 1 780 ? -34.960 -23.367 13.077 1.00 45.28 780 ALA A O 1
ATOM 5701 N N . SER A 1 781 ? -34.103 -25.429 13.242 1.00 43.44 781 SER A N 1
ATOM 5702 C CA . SER A 1 781 ? -33.137 -25.311 12.142 1.00 43.44 781 SER A CA 1
ATOM 5703 C C . SER A 1 781 ? -33.070 -26.631 11.360 1.00 43.44 781 SER A C 1
ATOM 5705 O O . SER A 1 781 ? -33.518 -27.666 11.852 1.00 43.44 781 SER A O 1
ATOM 5707 N N . SER A 1 782 ? -32.513 -26.626 10.144 1.00 44.03 782 SER A N 1
ATOM 5708 C CA . SER A 1 782 ? -32.289 -27.863 9.374 1.00 44.03 782 SER A CA 1
ATOM 5709 C C . SER A 1 782 ? -31.214 -28.781 9.971 1.00 44.03 782 SER A C 1
ATOM 5711 O O . SER A 1 782 ? -31.048 -29.900 9.490 1.00 44.03 782 SER A O 1
ATOM 5713 N N . GLU A 1 783 ? -30.517 -28.334 11.015 1.00 52.62 783 GLU A N 1
ATOM 5714 C CA . GLU A 1 783 ? -29.576 -29.123 11.798 1.00 52.62 783 GLU A CA 1
ATOM 5715 C C . GLU A 1 783 ? -30.012 -29.173 13.269 1.00 52.62 783 GLU A C 1
ATOM 5717 O O . GLU A 1 783 ? -29.800 -28.237 14.037 1.00 52.62 783 GLU A O 1
ATOM 5722 N N . GLU A 1 784 ? -30.570 -30.313 13.674 1.00 54.00 784 GLU A N 1
ATOM 5723 C CA . GLU A 1 784 ? -30.114 -30.965 14.900 1.00 54.00 784 GLU A CA 1
ATOM 5724 C C . GLU A 1 784 ? -30.093 -32.481 14.660 1.00 54.00 784 GLU A C 1
ATOM 5726 O O . GLU A 1 784 ? -31.094 -33.103 14.290 1.00 54.00 784 GLU A O 1
ATOM 5731 N N . TYR A 1 785 ? -28.911 -33.074 14.811 1.00 60.00 785 TYR A N 1
ATOM 5732 C CA . TYR A 1 785 ? -28.686 -34.501 14.620 1.00 60.00 785 TYR A CA 1
ATOM 5733 C C . TYR A 1 785 ? -28.597 -35.200 15.975 1.00 60.00 785 TYR A C 1
ATOM 5735 O O . TYR A 1 785 ? -28.003 -34.673 16.918 1.00 60.00 785 TYR A O 1
ATOM 5743 N N . SER A 1 786 ? -29.055 -36.451 16.063 1.00 63.94 786 SER A N 1
ATOM 5744 C CA . SER A 1 786 ? -28.644 -37.306 17.177 1.00 63.94 786 SER A CA 1
ATOM 5745 C C . SER A 1 786 ? -27.114 -37.412 17.217 1.00 63.94 786 SER A C 1
ATOM 5747 O O . SER A 1 786 ? -26.452 -37.403 16.176 1.00 63.94 786 SER A O 1
ATOM 5749 N N . ALA A 1 787 ? -26.533 -37.619 18.401 1.00 69.06 787 ALA A N 1
ATOM 5750 C CA . ALA A 1 787 ? -25.143 -38.063 18.471 1.00 69.06 787 ALA A CA 1
ATOM 5751 C C . ALA A 1 787 ? -24.969 -39.351 17.625 1.00 69.06 787 ALA A C 1
ATOM 5753 O O . ALA A 1 787 ? -25.857 -40.217 17.679 1.00 69.06 787 ALA A O 1
ATOM 5754 N N . PRO A 1 788 ? -23.877 -39.502 16.848 1.00 70.12 788 PRO A N 1
ATOM 5755 C CA . PRO A 1 788 ? -23.625 -40.714 16.076 1.00 70.12 788 PRO A CA 1
ATOM 5756 C C . PRO A 1 788 ? -23.637 -41.958 16.971 1.00 70.12 788 PRO A C 1
ATOM 5758 O O . PRO A 1 788 ? -23.003 -41.992 18.028 1.00 70.12 788 PRO A O 1
ATOM 5761 N N . THR A 1 789 ? -24.377 -42.987 16.564 1.00 74.12 789 THR A N 1
ATOM 5762 C CA . THR A 1 789 ? -24.622 -44.185 17.375 1.00 74.12 789 THR A CA 1
ATOM 5763 C C . THR A 1 789 ? -24.412 -45.467 16.580 1.00 74.12 789 THR A C 1
ATOM 5765 O O . THR A 1 789 ? -24.660 -45.532 15.382 1.00 74.12 789 THR A O 1
ATOM 5768 N N . THR A 1 790 ? -23.981 -46.531 17.255 1.00 79.38 790 THR A N 1
ATOM 5769 C CA . THR A 1 790 ? -23.949 -47.890 16.680 1.00 79.38 790 THR A CA 1
ATOM 5770 C C . THR A 1 790 ? -25.249 -48.662 16.942 1.00 79.38 790 THR A C 1
ATOM 5772 O O . THR A 1 790 ? -25.417 -49.788 16.469 1.00 79.38 790 THR A O 1
ATOM 5775 N N . GLU A 1 791 ? -26.199 -48.068 17.673 1.00 80.19 791 GLU A N 1
ATOM 5776 C CA . GLU A 1 791 ? -27.531 -48.631 17.883 1.00 80.19 791 GLU A CA 1
ATOM 5777 C C . GLU A 1 791 ? -28.440 -48.299 16.691 1.00 80.19 791 GLU A C 1
ATOM 5779 O O . GLU A 1 791 ? -28.924 -47.182 16.544 1.00 80.19 791 GLU A O 1
ATOM 5784 N N . ALA A 1 792 ? -28.718 -49.304 15.856 1.00 79.12 792 ALA A N 1
ATOM 5785 C CA . ALA A 1 792 ? -29.589 -49.180 14.682 1.00 79.12 792 ALA A CA 1
ATOM 5786 C C . ALA A 1 792 ? -31.075 -48.910 15.007 1.00 79.12 792 ALA A C 1
ATOM 5788 O O . ALA A 1 792 ? -31.896 -48.848 14.094 1.00 79.12 792 ALA A O 1
ATOM 5789 N N . VAL A 1 793 ? -31.446 -48.812 16.289 1.00 83.19 793 VAL A N 1
ATOM 5790 C CA . VAL A 1 793 ? -32.817 -48.563 16.749 1.00 83.19 793 VAL A CA 1
ATOM 5791 C C . VAL A 1 793 ? -32.783 -47.580 17.914 1.00 83.19 793 VAL A C 1
ATOM 5793 O O . VAL A 1 793 ? -32.184 -47.882 18.944 1.00 83.19 793 VAL A O 1
ATOM 5796 N N . VAL A 1 794 ? -33.457 -46.439 17.776 1.00 82.44 794 VAL A N 1
ATOM 5797 C CA . VAL A 1 794 ? -33.531 -45.376 18.796 1.00 82.44 794 VAL A CA 1
ATOM 5798 C C . VAL A 1 794 ? -34.980 -44.958 19.065 1.00 82.44 794 VAL A C 1
ATOM 5800 O O . VAL A 1 794 ? -35.906 -45.358 18.356 1.00 82.44 794 VAL A O 1
ATOM 5803 N N . THR A 1 795 ? -35.207 -44.157 20.105 1.00 80.94 795 THR A N 1
ATOM 5804 C CA . THR A 1 795 ? -36.532 -43.604 20.435 1.00 80.94 795 THR A CA 1
ATOM 5805 C C . THR A 1 795 ? -36.455 -42.107 20.676 1.00 80.94 795 THR A C 1
ATOM 5807 O O . THR A 1 795 ? -35.586 -41.677 21.431 1.00 80.94 795 THR A O 1
ATOM 5810 N N . HIS A 1 796 ? -37.407 -41.355 20.126 1.00 79.19 796 HIS A N 1
ATOM 5811 C CA . HIS A 1 796 ? -37.554 -39.908 20.325 1.00 79.19 796 HIS A CA 1
ATOM 5812 C C . HIS A 1 796 ? -38.971 -39.566 20.800 1.00 79.19 796 HIS A C 1
ATOM 5814 O O . HIS A 1 796 ? -39.908 -40.313 20.501 1.00 79.19 796 HIS A O 1
ATOM 5820 N N . GLU A 1 797 ? -39.137 -38.480 21.555 1.00 74.12 797 GLU A N 1
ATOM 5821 C CA . GLU A 1 797 ? -40.422 -38.040 22.116 1.00 74.12 797 GLU A CA 1
ATOM 5822 C C . GLU A 1 797 ? -40.821 -36.667 21.573 1.00 74.12 797 GLU A C 1
ATOM 5824 O O . GLU A 1 797 ? -40.260 -35.650 21.958 1.00 74.12 797 GLU A O 1
ATOM 5829 N N . TYR A 1 798 ? -41.849 -36.646 20.723 1.00 66.44 798 TYR A N 1
ATOM 5830 C CA . TYR A 1 798 ? -42.447 -35.408 20.232 1.00 66.44 798 TYR A CA 1
ATOM 5831 C C . TYR A 1 798 ? -43.410 -34.859 21.288 1.00 66.44 798 TYR A C 1
ATOM 5833 O O . TYR A 1 798 ? -44.497 -35.416 21.493 1.00 66.44 798 TYR A O 1
ATOM 5841 N N . GLU A 1 799 ? -43.023 -33.779 21.971 1.00 55.56 799 GLU A N 1
ATOM 5842 C CA . GLU A 1 799 ? -43.852 -33.153 23.013 1.00 55.56 799 GLU A CA 1
ATOM 5843 C C . GLU A 1 799 ? -45.041 -32.355 22.445 1.00 55.56 799 GLU A C 1
ATOM 5845 O O . GLU A 1 799 ? -46.078 -32.236 23.102 1.00 55.56 799 GLU A O 1
ATOM 5850 N N . ALA A 1 800 ? -44.915 -31.831 21.221 1.00 49.91 800 ALA A N 1
ATOM 5851 C CA . ALA A 1 800 ? -45.904 -30.968 20.577 1.00 49.91 800 ALA A CA 1
ATOM 5852 C C . ALA A 1 800 ? -46.717 -31.677 19.475 1.00 49.91 800 ALA A C 1
ATOM 5854 O O . ALA A 1 800 ? -46.351 -32.734 18.958 1.00 49.91 800 ALA A O 1
ATOM 5855 N N . ALA A 1 801 ? -47.858 -31.079 19.120 1.00 49.81 801 ALA A N 1
ATOM 5856 C CA . ALA A 1 801 ? -48.628 -31.472 17.945 1.00 49.81 801 ALA A CA 1
ATOM 5857 C C . ALA A 1 801 ? -48.066 -30.763 16.706 1.00 49.81 801 ALA A C 1
ATOM 5859 O O . ALA A 1 801 ? -47.895 -29.543 16.708 1.00 49.81 801 ALA A O 1
ATOM 5860 N N . GLY A 1 802 ? -47.809 -31.515 15.640 1.00 53.47 802 GLY A N 1
ATOM 5861 C CA . GLY A 1 802 ? -47.105 -31.003 14.472 1.00 53.47 802 GLY A CA 1
ATOM 5862 C C . GLY A 1 802 ? -47.014 -32.010 13.334 1.00 53.47 802 GLY A C 1
ATOM 5863 O O . GLY A 1 802 ? -47.513 -33.137 13.414 1.00 53.47 802 GLY A O 1
ATOM 5864 N N . THR A 1 803 ? -46.401 -31.555 12.244 1.00 54.31 803 THR A N 1
ATOM 5865 C CA . THR A 1 803 ? -46.081 -32.366 11.069 1.00 54.31 803 THR A CA 1
ATOM 5866 C C . THR A 1 803 ? -44.573 -32.348 10.892 1.00 54.31 803 THR A C 1
ATOM 5868 O O . THR A 1 803 ? -44.028 -31.336 10.465 1.00 54.31 803 THR A O 1
ATOM 5871 N N . TYR A 1 804 ? -43.924 -33.453 11.244 1.00 63.47 804 TYR A N 1
ATOM 5872 C CA . TYR A 1 804 ? -42.466 -33.565 11.268 1.00 63.47 804 TYR A CA 1
ATOM 5873 C C . TYR A 1 804 ? -41.969 -34.482 10.151 1.00 63.47 804 TYR A C 1
ATOM 5875 O O . TYR A 1 804 ? -42.682 -35.402 9.729 1.00 63.47 804 TYR A O 1
ATOM 5883 N N . THR A 1 805 ? -40.740 -34.238 9.702 1.00 61.97 805 THR A N 1
ATOM 5884 C CA . THR A 1 805 ? -40.056 -35.023 8.671 1.00 61.97 805 THR A CA 1
ATOM 5885 C C . THR A 1 805 ? -38.756 -35.558 9.252 1.00 61.97 805 THR A C 1
ATOM 5887 O O . THR A 1 805 ? -37.876 -34.779 9.600 1.00 61.97 805 THR A O 1
ATOM 5890 N N . ALA A 1 806 ? -38.637 -36.881 9.342 1.00 64.75 806 ALA A N 1
ATOM 5891 C CA . ALA A 1 806 ? -37.492 -37.549 9.952 1.00 64.75 806 ALA A CA 1
ATOM 5892 C C . ALA A 1 806 ? -36.766 -38.468 8.960 1.00 64.75 806 ALA A C 1
ATOM 5894 O O . ALA A 1 806 ? -37.407 -39.095 8.111 1.00 64.75 806 ALA A O 1
ATOM 5895 N N . TYR A 1 807 ? -35.443 -38.571 9.091 1.00 65.81 807 TYR A N 1
ATOM 5896 C CA . TYR A 1 807 ? -34.573 -39.396 8.243 1.00 65.81 807 TYR A CA 1
ATOM 5897 C C . TYR A 1 807 ? -33.359 -39.940 9.025 1.00 65.81 807 TYR A C 1
ATOM 5899 O O . TYR A 1 807 ? -33.181 -39.645 10.208 1.00 65.81 807 TYR A O 1
ATOM 5907 N N . VAL A 1 808 ? -32.554 -40.802 8.390 1.00 64.94 808 VAL A N 1
ATOM 5908 C CA . VAL A 1 808 ? -31.357 -41.414 8.995 1.00 64.94 808 VAL A CA 1
ATOM 5909 C C . VAL A 1 808 ? -30.192 -41.437 8.007 1.00 64.94 808 VAL A C 1
ATOM 5911 O O . VAL A 1 808 ? -30.365 -41.785 6.839 1.00 64.94 808 VAL A O 1
ATOM 5914 N N . ILE A 1 809 ? -29.005 -41.099 8.498 1.00 67.56 809 ILE A N 1
ATOM 5915 C CA . ILE A 1 809 ? -27.722 -41.202 7.801 1.00 67.56 809 ILE A CA 1
ATOM 5916 C C . ILE A 1 809 ? -27.029 -42.484 8.280 1.00 67.56 809 ILE A C 1
ATOM 5918 O O . ILE A 1 809 ? -27.090 -42.819 9.465 1.00 67.56 809 ILE A O 1
ATOM 5922 N N . VAL A 1 810 ? -26.397 -43.219 7.361 1.00 63.34 810 VAL A N 1
ATOM 5923 C CA . VAL A 1 810 ? -25.739 -44.508 7.632 1.00 63.34 810 VAL A CA 1
ATOM 5924 C C . VAL A 1 810 ? -24.347 -44.503 7.002 1.00 63.34 810 VAL A C 1
ATOM 5926 O O . VAL A 1 810 ? -24.228 -44.330 5.791 1.00 63.34 810 VAL A O 1
ATOM 5929 N N . VAL A 1 811 ? -23.312 -44.703 7.818 1.00 64.12 811 VAL A N 1
ATOM 5930 C CA . VAL A 1 811 ? -21.890 -44.692 7.421 1.00 64.12 811 VAL A CA 1
ATOM 5931 C C . VAL A 1 811 ? -21.251 -46.024 7.806 1.00 64.12 811 VAL A C 1
ATOM 5933 O O . VAL A 1 811 ? -21.580 -46.568 8.860 1.00 64.12 811 VAL A O 1
ATOM 5936 N N . ASP A 1 812 ? -20.362 -46.569 6.974 1.00 59.94 812 ASP A N 1
ATOM 5937 C CA . ASP A 1 812 ? -19.662 -47.826 7.259 1.00 59.94 812 ASP A CA 1
ATOM 5938 C C . ASP A 1 812 ? -18.257 -47.651 7.857 1.00 59.94 812 ASP A C 1
ATOM 5940 O O . ASP A 1 812 ? -17.741 -46.541 7.969 1.00 59.94 812 ASP A O 1
ATOM 5944 N N . GLU A 1 813 ? -17.630 -48.763 8.255 1.00 49.31 813 GLU A N 1
ATOM 5945 C CA . GLU A 1 813 ? -16.282 -48.775 8.848 1.00 49.31 813 GLU A CA 1
ATOM 5946 C C . GLU A 1 813 ? -15.145 -48.399 7.870 1.00 49.31 813 GLU A C 1
ATOM 5948 O O . GLU A 1 813 ? -13.986 -48.342 8.281 1.00 49.31 813 GLU A O 1
ATOM 5953 N N . PHE A 1 814 ? -15.459 -48.132 6.594 1.00 45.88 814 PHE A N 1
ATOM 5954 C CA . PHE A 1 814 ? -14.500 -47.796 5.535 1.00 45.88 814 PHE A CA 1
ATOM 5955 C C . PHE A 1 814 ? -14.753 -46.425 4.877 1.00 45.88 814 PHE A C 1
ATOM 5957 O O . PHE A 1 814 ? -13.993 -46.040 3.992 1.00 45.88 814 PHE A O 1
ATOM 5964 N N . GLY A 1 815 ? -15.793 -45.689 5.286 1.00 51.91 815 GLY A N 1
ATOM 5965 C CA . GLY A 1 815 ? -16.096 -44.335 4.805 1.00 51.91 815 GLY A CA 1
ATOM 5966 C C . GLY A 1 815 ? -16.615 -44.240 3.363 1.00 51.91 815 GLY A C 1
ATOM 5967 O O . GLY A 1 815 ? -16.572 -43.160 2.778 1.00 51.91 815 GLY A O 1
ATOM 5968 N N . ASN A 1 816 ? -17.093 -45.331 2.754 1.00 41.72 816 ASN A N 1
ATOM 5969 C CA . ASN A 1 816 ? -17.453 -45.327 1.329 1.00 41.72 816 ASN A CA 1
ATOM 5970 C C . ASN A 1 816 ? -18.845 -44.731 1.046 1.00 41.72 816 ASN A C 1
ATOM 5972 O O . ASN A 1 816 ? -19.864 -45.299 1.440 1.00 41.72 816 ASN A O 1
ATOM 5976 N N . SER A 1 817 ? -18.912 -43.687 0.213 1.00 41.09 817 SER A N 1
ATOM 5977 C CA . SER A 1 817 ? -20.138 -43.261 -0.483 1.00 41.09 817 SER A CA 1
ATOM 5978 C C . SER A 1 817 ? -19.865 -43.009 -1.977 1.00 41.09 817 SER A C 1
ATOM 5980 O O . SER A 1 817 ? -19.341 -41.981 -2.394 1.00 41.09 817 SER A O 1
ATOM 5982 N N . ALA A 1 818 ? -20.207 -43.987 -2.821 1.00 32.16 818 ALA A N 1
ATOM 5983 C CA . ALA A 1 818 ? -19.953 -43.922 -4.261 1.00 32.16 818 ALA A CA 1
ATOM 5984 C C . ALA A 1 818 ? -21.139 -43.304 -5.031 1.00 32.16 818 ALA A C 1
ATOM 5986 O O . ALA A 1 818 ? -22.209 -43.905 -5.115 1.00 32.16 818 ALA A O 1
ATOM 5987 N N . GLU A 1 819 ? -20.911 -42.131 -5.630 1.00 33.94 819 GLU A N 1
ATOM 5988 C CA . GLU A 1 819 ? -21.811 -41.422 -6.561 1.00 33.94 819 GLU A CA 1
ATOM 5989 C C . GLU A 1 819 ? -23.259 -41.188 -6.064 1.00 33.94 819 GLU A C 1
ATOM 5991 O O . GLU A 1 819 ? -24.241 -41.490 -6.747 1.00 33.94 819 GLU A O 1
ATOM 5996 N N . SER A 1 820 ? -23.387 -40.534 -4.905 1.00 24.36 820 SER A N 1
ATOM 5997 C CA . SER A 1 820 ? -24.562 -39.725 -4.543 1.00 24.36 820 SER A CA 1
ATOM 5998 C C . SER A 1 820 ? -24.112 -38.458 -3.814 1.00 24.36 820 SER A C 1
ATOM 6000 O O . SER A 1 820 ? -23.289 -38.542 -2.905 1.00 24.36 820 SER A O 1
ATOM 6002 N N . ASN A 1 821 ? -24.660 -37.296 -4.187 1.00 35.47 821 ASN A N 1
ATOM 6003 C CA . ASN A 1 821 ? -24.609 -36.115 -3.318 1.00 35.47 821 ASN A CA 1
ATOM 6004 C C . ASN A 1 821 ? -25.598 -36.372 -2.182 1.00 35.47 821 ASN A C 1
ATOM 6006 O O . ASN A 1 821 ? -26.759 -36.658 -2.480 1.00 35.47 821 ASN A O 1
ATOM 6010 N N . GLU A 1 822 ? -25.143 -36.275 -0.931 1.00 28.00 822 GLU A N 1
ATOM 6011 C CA . GLU A 1 822 ? -25.909 -36.664 0.262 1.00 28.00 822 GLU A CA 1
ATOM 6012 C C . GLU A 1 822 ? -26.364 -38.144 0.233 1.00 28.00 822 GLU A C 1
ATOM 6014 O O . GLU A 1 822 ? -26.401 -38.820 -0.801 1.00 28.00 822 GLU A O 1
ATOM 6019 N N . VAL A 1 823 ? -26.806 -38.653 1.384 1.00 28.08 823 VAL A N 1
ATOM 6020 C CA . VAL A 1 823 ? -27.820 -39.718 1.394 1.00 28.08 823 VAL A CA 1
ATOM 6021 C C . VAL A 1 823 ? -29.176 -39.044 1.576 1.00 28.08 823 VAL A C 1
ATOM 6023 O O . VAL A 1 823 ? -29.843 -39.197 2.595 1.00 28.08 823 VAL A O 1
ATOM 6026 N N . MET A 1 824 ? -29.611 -38.321 0.540 1.00 31.34 824 MET A N 1
ATOM 6027 C CA . MET A 1 824 ? -31.017 -37.956 0.353 1.00 31.34 824 MET A CA 1
ATOM 6028 C C . MET A 1 824 ? -31.819 -39.206 -0.049 1.00 31.34 824 MET A C 1
ATOM 6030 O O . MET A 1 824 ? -32.358 -39.326 -1.151 1.00 31.34 824 MET A O 1
ATOM 6034 N N . ILE A 1 825 ? -31.914 -40.168 0.875 1.00 28.73 825 ILE A N 1
ATOM 6035 C CA . ILE A 1 825 ? -33.042 -41.098 0.911 1.00 28.73 825 ILE A CA 1
ATOM 6036 C C . ILE A 1 825 ? -34.103 -40.444 1.788 1.00 28.73 825 ILE A C 1
ATOM 6038 O O . ILE A 1 825 ? -34.262 -40.756 2.969 1.00 28.73 825 ILE A O 1
ATOM 6042 N N . GLU A 1 826 ? -34.880 -39.560 1.164 1.00 30.95 826 GLU A N 1
ATOM 6043 C CA . GLU A 1 826 ? -36.212 -39.221 1.647 1.00 30.95 826 GLU A CA 1
ATOM 6044 C C . GLU A 1 826 ? -37.081 -40.489 1.651 1.00 30.95 826 GLU A C 1
ATOM 6046 O O . GLU A 1 826 ? -37.854 -40.765 0.734 1.00 30.95 826 GLU A O 1
ATOM 6051 N N . THR A 1 827 ? -37.008 -41.252 2.738 1.00 28.84 827 THR A N 1
ATOM 6052 C CA . THR A 1 827 ? -38.234 -41.827 3.287 1.00 28.84 827 THR A CA 1
ATOM 6053 C C . THR A 1 827 ? -38.813 -40.774 4.214 1.00 28.84 827 THR A C 1
ATOM 6055 O O . THR A 1 827 ? -38.660 -40.863 5.429 1.00 28.84 827 THR A O 1
ATOM 6058 N N . THR A 1 828 ? -39.448 -39.750 3.636 1.00 34.16 828 THR A N 1
ATOM 6059 C CA . THR A 1 828 ? -40.199 -38.759 4.408 1.00 34.16 828 THR A CA 1
ATOM 6060 C C . THR A 1 828 ? -41.396 -39.445 5.049 1.00 34.16 828 THR A C 1
ATOM 6062 O O . THR A 1 828 ? -42.497 -39.502 4.503 1.00 34.16 828 THR A O 1
ATOM 6065 N N . ILE A 1 829 ? -41.179 -40.000 6.240 1.00 36.66 829 ILE A N 1
ATOM 6066 C CA . ILE A 1 829 ? -42.279 -40.400 7.100 1.00 36.66 829 ILE A CA 1
ATOM 6067 C C . ILE A 1 829 ? -42.867 -39.105 7.620 1.00 36.66 829 ILE A C 1
ATOM 6069 O O . ILE A 1 829 ? -42.302 -38.466 8.502 1.00 36.66 829 ILE A O 1
ATOM 6073 N N . LEU A 1 830 ? -44.015 -38.729 7.062 1.00 40.09 830 LEU A N 1
ATOM 6074 C CA . LEU A 1 830 ? -44.804 -37.633 7.593 1.00 40.09 830 LEU A CA 1
ATOM 6075 C C . LEU A 1 830 ? -45.275 -38.046 8.993 1.00 40.09 830 LEU A C 1
ATOM 6077 O O . LEU A 1 830 ? -46.166 -38.890 9.126 1.00 40.09 830 LEU A O 1
ATOM 6081 N N . ILE A 1 831 ? -44.672 -37.504 10.043 1.00 47.91 831 ILE A N 1
ATOM 6082 C CA . ILE A 1 831 ? -45.102 -37.784 11.411 1.00 47.91 831 ILE A CA 1
ATOM 6083 C C . ILE A 1 831 ? -46.195 -36.775 11.738 1.00 47.91 831 ILE A C 1
ATOM 6085 O O . ILE A 1 831 ? -45.927 -35.610 12.011 1.00 47.91 831 ILE A O 1
ATOM 6089 N N . THR A 1 832 ? -47.450 -37.218 11.681 1.00 42.22 832 THR A N 1
ATOM 6090 C CA . THR A 1 832 ? -48.599 -36.413 12.107 1.00 42.22 832 THR A CA 1
ATOM 6091 C C . THR A 1 832 ? -48.873 -36.704 13.576 1.00 42.22 832 THR A C 1
ATOM 6093 O O . THR A 1 832 ? -49.579 -37.663 13.908 1.00 42.22 832 THR A O 1
ATOM 6096 N N . VAL A 1 833 ? -48.315 -35.889 14.467 1.00 41.94 833 VAL A N 1
ATOM 6097 C CA . VAL A 1 833 ? -48.648 -35.951 15.893 1.00 41.94 833 VAL A CA 1
ATOM 6098 C C . VAL A 1 833 ? -49.873 -35.074 16.119 1.00 41.94 833 VAL A C 1
ATOM 6100 O O . VAL A 1 833 ? -49.786 -33.851 16.083 1.00 41.94 833 VAL A O 1
ATOM 6103 N N . GLY A 1 834 ? -51.038 -35.691 16.309 1.00 41.41 834 GLY A N 1
ATOM 6104 C CA . GLY A 1 834 ? -52.246 -34.954 16.682 1.00 41.41 834 GLY A CA 1
ATOM 6105 C C . GLY A 1 834 ? -52.335 -34.735 18.193 1.00 41.41 834 GLY A C 1
ATOM 6106 O O . GLY A 1 834 ? -51.738 -35.460 18.980 1.00 41.41 834 GLY A O 1
ATOM 6107 N N . GLY A 1 835 ? -53.128 -33.774 18.629 1.00 40.12 835 GLY A N 1
ATOM 6108 C CA . GLY A 1 835 ? -53.500 -33.638 20.033 1.00 40.12 835 GLY A CA 1
ATOM 6109 C C . GLY A 1 835 ? -54.723 -32.745 20.158 1.00 40.12 835 GLY A C 1
ATOM 6110 O O . GLY A 1 835 ? -55.365 -32.419 19.159 1.00 40.12 835 GLY A O 1
ATOM 6111 N N . ASP A 1 836 ? -55.014 -32.288 21.372 1.00 41.84 836 ASP A N 1
ATOM 6112 C CA . ASP A 1 836 ? -55.771 -31.046 21.521 1.00 41.84 836 ASP A CA 1
ATOM 6113 C C . ASP A 1 836 ? -54.813 -29.907 21.114 1.00 41.84 836 ASP A C 1
ATOM 6115 O O . ASP A 1 836 ? -54.096 -29.360 21.951 1.00 41.84 836 ASP A O 1
ATOM 6119 N N . ASN A 1 837 ? -54.698 -29.654 19.801 1.00 46.31 837 ASN A N 1
ATOM 6120 C CA . ASN A 1 837 ? -53.700 -28.746 19.228 1.00 46.31 837 ASN A CA 1
ATOM 6121 C C . ASN A 1 837 ? -53.845 -27.341 19.833 1.00 46.31 837 ASN A C 1
ATOM 6123 O O . ASN A 1 837 ? -54.848 -26.667 19.588 1.00 46.31 837 ASN A O 1
ATOM 6127 N N . GLY A 1 838 ? -52.822 -26.877 20.547 1.00 65.31 838 GLY A N 1
ATOM 6128 C CA . GLY A 1 838 ? -52.662 -25.455 20.823 1.00 65.31 838 GLY A CA 1
ATOM 6129 C C . GLY A 1 838 ? -52.253 -24.681 19.566 1.00 65.31 838 GLY A C 1
ATOM 6130 O O . GLY A 1 838 ? -51.905 -25.256 18.533 1.00 65.31 838 GLY A O 1
ATOM 6131 N N . THR A 1 839 ? -52.269 -23.359 19.680 1.00 74.62 839 THR A N 1
ATOM 6132 C CA . THR A 1 839 ? -51.633 -22.458 18.712 1.00 74.62 839 THR A CA 1
ATOM 6133 C C . THR A 1 839 ? -50.112 -22.644 18.703 1.00 74.62 839 THR A C 1
ATOM 6135 O O . THR A 1 839 ? -49.522 -22.928 19.744 1.00 74.62 839 THR A O 1
ATOM 6138 N N . VAL A 1 840 ? -49.481 -22.472 17.538 1.00 72.81 840 VAL A N 1
ATOM 6139 C CA . VAL A 1 840 ? -48.029 -22.557 17.318 1.00 72.81 840 VAL A CA 1
ATOM 6140 C C . VAL A 1 840 ? -47.566 -21.316 16.554 1.00 72.81 840 VAL A C 1
ATOM 6142 O O . VAL A 1 840 ? -48.139 -20.968 15.523 1.00 72.81 840 VAL A O 1
ATOM 6145 N N . ALA A 1 841 ? -46.520 -20.663 17.062 1.00 77.31 841 ALA A N 1
ATOM 6146 C CA . ALA A 1 841 ? -45.871 -19.519 16.429 1.00 77.31 841 ALA A CA 1
ATOM 6147 C C . ALA A 1 841 ? -44.642 -19.978 15.640 1.00 77.31 841 ALA A C 1
ATOM 6149 O O . ALA A 1 841 ? -43.841 -20.756 16.155 1.00 77.31 841 ALA A O 1
ATOM 6150 N N . GLN A 1 842 ? -44.464 -19.451 14.433 1.00 76.06 842 GLN A N 1
ATOM 6151 C CA . GLN A 1 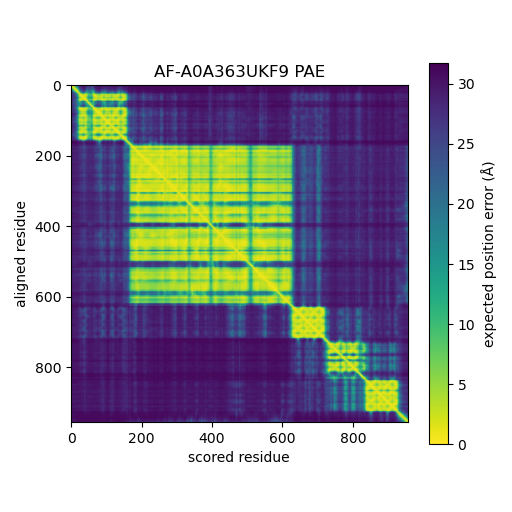842 ? -43.228 -19.547 13.657 1.00 76.06 842 GLN A CA 1
ATOM 6152 C C . GLN A 1 842 ? -42.893 -18.155 13.127 1.00 76.06 842 GLN A C 1
ATOM 6154 O O . GLN A 1 842 ? -43.799 -17.451 12.689 1.00 76.06 842 GLN A O 1
ATOM 6159 N N . LEU A 1 843 ? -41.624 -17.755 13.199 1.00 84.06 843 LEU A N 1
ATOM 6160 C CA . LEU A 1 843 ? -41.154 -16.425 12.813 1.00 84.06 843 LEU A CA 1
ATOM 6161 C C . LEU A 1 843 ? -39.889 -16.545 11.965 1.00 84.06 843 LEU A C 1
ATOM 6163 O O . LEU A 1 843 ? -38.929 -17.183 12.388 1.00 84.06 843 LEU A O 1
ATOM 6167 N N . THR A 1 844 ? -39.874 -15.883 10.814 1.00 79.31 844 THR A N 1
ATOM 6168 C CA . THR A 1 844 ? -38.689 -15.677 9.977 1.00 79.31 844 THR A CA 1
ATOM 6169 C C . THR A 1 844 ? -38.422 -14.182 9.787 1.00 79.31 844 THR A C 1
ATOM 6171 O O . THR A 1 844 ? -39.329 -13.354 9.906 1.00 79.31 844 THR A O 1
ATOM 6174 N N . VAL A 1 845 ? -37.165 -13.831 9.509 1.00 80.12 845 VAL A N 1
ATOM 6175 C CA . VAL A 1 845 ? -36.712 -12.465 9.196 1.00 80.12 845 VAL A CA 1
ATOM 6176 C C . VAL A 1 845 ? -35.857 -12.485 7.931 1.00 80.12 845 VAL A C 1
ATOM 6178 O O . VAL A 1 845 ? -35.191 -13.488 7.674 1.00 80.12 845 VAL A O 1
ATOM 6181 N N . ASP A 1 846 ? -35.900 -11.420 7.131 1.00 81.25 846 ASP A N 1
ATOM 6182 C CA . ASP A 1 846 ? -35.095 -11.296 5.905 1.00 81.25 846 ASP A CA 1
ATOM 6183 C C . ASP A 1 846 ? -33.669 -10.783 6.164 1.00 81.25 846 ASP A C 1
ATOM 6185 O O . ASP A 1 846 ? -32.727 -11.286 5.559 1.00 81.25 846 ASP A O 1
ATOM 6189 N N . GLU A 1 847 ? -33.512 -9.842 7.095 1.00 79.06 847 GLU A N 1
ATOM 6190 C CA . GLU A 1 847 ? -32.241 -9.214 7.466 1.00 79.06 847 GLU A CA 1
ATOM 6191 C C . GLU A 1 847 ? -31.980 -9.369 8.977 1.00 79.06 847 GLU A C 1
ATOM 6193 O O . GLU A 1 847 ? -32.784 -8.945 9.811 1.00 79.06 847 GLU A O 1
ATOM 6198 N N . THR A 1 848 ? -30.839 -9.954 9.356 1.00 81.12 848 THR A N 1
ATOM 6199 C CA . THR A 1 848 ? -30.437 -10.138 10.769 1.00 81.12 848 THR A CA 1
ATOM 6200 C C . THR A 1 848 ? -29.439 -9.088 11.263 1.00 81.12 848 THR A C 1
ATOM 6202 O O . THR A 1 848 ? -29.226 -8.966 12.474 1.00 81.12 848 THR A O 1
ATOM 6205 N N . SER A 1 849 ? -28.838 -8.292 10.372 1.00 77.50 849 SER A N 1
ATOM 6206 C CA . SER A 1 849 ? -27.925 -7.210 10.752 1.00 77.50 849 SER A CA 1
ATOM 6207 C C . SER A 1 849 ? -27.856 -6.064 9.733 1.00 77.50 849 SER A C 1
ATOM 6209 O O . SER A 1 849 ? -28.201 -6.226 8.567 1.00 77.50 849 SER A O 1
ATOM 6211 N N . GLY A 1 850 ? -27.424 -4.878 10.177 1.00 69.25 850 GLY A N 1
ATOM 6212 C CA . GLY A 1 850 ? -27.162 -3.726 9.300 1.00 69.25 850 GLY A CA 1
ATOM 6213 C C . GLY A 1 850 ? -27.281 -2.358 9.995 1.00 69.25 850 GLY A C 1
ATOM 6214 O O . GLY A 1 850 ? -27.607 -2.289 11.180 1.00 69.25 850 GLY A O 1
ATOM 6215 N N . PRO A 1 851 ? -26.985 -1.238 9.311 1.00 69.50 851 PRO A N 1
ATOM 6216 C CA . PRO A 1 851 ? -26.938 0.095 9.922 1.00 69.50 851 PRO A CA 1
ATOM 6217 C C . PRO A 1 851 ? -28.332 0.700 10.170 1.00 69.50 851 PRO A C 1
ATOM 6219 O O . PRO A 1 851 ? -29.220 0.592 9.329 1.00 69.50 851 PRO A O 1
ATOM 6222 N N . ALA A 1 852 ? -28.521 1.414 11.287 1.00 80.12 852 ALA A N 1
ATOM 6223 C CA . ALA A 1 852 ? -29.729 2.210 11.540 1.00 80.12 852 ALA A CA 1
ATOM 6224 C C . ALA A 1 852 ? -29.877 3.347 10.502 1.00 80.12 852 ALA A C 1
ATOM 6226 O O . ALA A 1 852 ? -28.939 4.114 10.358 1.00 80.12 852 ALA A O 1
ATOM 6227 N N . PRO A 1 853 ? -31.023 3.582 9.836 1.00 85.69 853 PRO A N 1
ATOM 6228 C CA . PRO A 1 853 ? -32.278 2.848 9.918 1.00 85.69 853 PRO A CA 1
ATOM 6229 C C . PRO A 1 853 ? -32.224 1.497 9.185 1.00 85.69 853 PRO A C 1
ATOM 6231 O O . PRO A 1 853 ? -32.311 1.462 7.958 1.00 85.69 853 PRO A O 1
ATOM 6234 N N . LEU A 1 854 ? -32.185 0.392 9.937 1.00 87.88 854 LEU A N 1
ATOM 6235 C CA . LEU A 1 854 ? -32.248 -0.954 9.368 1.00 87.88 854 LEU A CA 1
ATOM 6236 C C . LEU A 1 854 ? -33.714 -1.330 9.170 1.00 87.88 854 LEU A C 1
ATOM 6238 O O . LEU A 1 854 ? -34.467 -1.388 10.145 1.00 87.88 854 LEU A O 1
ATOM 6242 N N . GLN A 1 855 ? -34.123 -1.563 7.925 1.00 93.75 855 GLN A N 1
ATOM 6243 C CA . GLN A 1 855 ? -35.456 -2.067 7.612 1.00 93.75 855 GLN A CA 1
ATOM 6244 C C . GLN A 1 855 ? -35.431 -3.599 7.577 1.00 93.75 855 GLN A C 1
ATOM 6246 O O . GLN A 1 855 ? -34.673 -4.158 6.797 1.00 93.75 855 GLN A O 1
ATOM 6251 N N . VAL A 1 856 ? -36.286 -4.244 8.372 1.00 89.88 856 VAL A N 1
ATOM 6252 C CA . VAL A 1 856 ? -36.424 -5.710 8.450 1.00 89.88 856 VAL A CA 1
ATOM 6253 C C . VAL A 1 856 ? -37.877 -6.101 8.181 1.00 89.88 856 VAL A C 1
ATOM 6255 O O . VAL A 1 856 ? -38.806 -5.451 8.680 1.00 89.88 856 VAL A O 1
ATOM 6258 N N . VAL A 1 857 ? -38.089 -7.152 7.395 1.00 90.88 857 VAL A N 1
ATOM 6259 C CA . VAL A 1 857 ? -39.374 -7.820 7.182 1.00 90.88 857 VAL A CA 1
ATOM 6260 C C . VAL A 1 857 ? -39.438 -9.079 8.041 1.00 90.88 857 VAL A C 1
ATOM 6262 O O . VAL A 1 857 ? -38.608 -9.975 7.947 1.00 90.88 857 VAL A O 1
ATOM 6265 N N . PHE A 1 858 ? -40.478 -9.143 8.861 1.00 91.75 858 PHE A N 1
ATOM 6266 C CA . PHE A 1 858 ? -40.831 -10.257 9.724 1.00 91.75 858 PHE A CA 1
ATOM 6267 C C . PHE A 1 858 ? -41.984 -11.020 9.075 1.00 91.75 858 PHE A C 1
ATOM 6269 O O . PHE A 1 858 ? -43.005 -10.411 8.745 1.00 91.75 858 PHE A O 1
ATOM 6276 N N . ASP A 1 859 ? -41.843 -12.331 8.906 1.00 88.56 859 ASP A N 1
ATOM 6277 C CA . ASP A 1 859 ? -42.862 -13.201 8.316 1.00 88.56 859 ASP A CA 1
ATOM 6278 C C . ASP A 1 859 ? -43.241 -14.311 9.306 1.00 88.56 859 ASP A C 1
ATOM 6280 O O . ASP A 1 859 ? -42.415 -15.097 9.768 1.00 88.56 859 ASP A O 1
ATOM 6284 N N . GLY A 1 860 ? -44.515 -14.316 9.686 1.00 85.06 860 GLY A N 1
ATOM 6285 C CA . GLY A 1 860 ? -45.141 -15.274 10.586 1.00 85.06 860 GLY A CA 1
ATOM 6286 C C . GLY A 1 860 ? -46.106 -16.236 9.897 1.00 85.06 860 GLY A C 1
ATOM 6287 O O . GLY A 1 860 ? -46.770 -17.007 10.592 1.00 85.06 860 GLY A O 1
ATOM 6288 N N . SER A 1 861 ? -46.212 -16.208 8.563 1.00 84.50 861 SER A N 1
ATOM 6289 C CA . SER A 1 861 ? -47.235 -16.910 7.761 1.00 84.50 861 SER A CA 1
ATOM 6290 C C . SER A 1 861 ? -47.226 -18.438 7.878 1.00 84.50 861 SER A C 1
ATOM 6292 O O . SER A 1 861 ? -48.209 -19.091 7.524 1.00 84.50 861 SER A O 1
ATOM 6294 N N . GLN A 1 862 ? -46.149 -19.016 8.414 1.00 79.94 862 GLN A N 1
ATOM 6295 C CA . GLN A 1 862 ? -46.035 -20.450 8.705 1.00 79.94 862 GLN A CA 1
ATOM 6296 C C . GLN A 1 862 ? -46.592 -20.843 10.091 1.00 79.94 862 GLN A C 1
ATOM 6298 O O . GLN A 1 862 ? -46.686 -22.027 10.413 1.00 79.94 862 GLN A O 1
ATOM 6303 N N . SER A 1 863 ? -47.019 -19.872 10.907 1.00 82.12 863 SER A N 1
ATOM 6304 C CA . SER A 1 863 ? -47.735 -20.120 12.166 1.00 82.12 863 SER A CA 1
ATOM 6305 C C . SER A 1 863 ? -49.075 -20.824 11.914 1.00 82.12 863 SER A C 1
ATOM 6307 O O . SER A 1 863 ? -49.774 -20.541 10.940 1.00 82.12 863 SER A O 1
ATOM 6309 N N . PHE A 1 864 ? -49.488 -21.718 12.817 1.00 76.69 864 PHE A N 1
ATOM 6310 C CA . PHE A 1 864 ? -50.747 -22.461 12.677 1.00 76.69 864 PHE A CA 1
ATOM 6311 C C . PHE A 1 864 ? -51.431 -22.749 14.023 1.00 76.69 864 PHE A C 1
ATOM 6313 O O . PHE A 1 864 ? -50.950 -22.390 15.096 1.00 76.69 864 PHE A O 1
ATOM 6320 N N . THR A 1 865 ? -52.615 -23.360 13.969 1.00 73.56 865 THR A N 1
ATOM 6321 C CA . THR A 1 865 ? -53.438 -23.687 15.144 1.00 73.56 865 THR A CA 1
ATOM 6322 C C . THR A 1 865 ? -54.250 -24.970 14.900 1.00 73.56 865 THR A C 1
ATOM 6324 O O . THR A 1 865 ? -53.999 -25.696 13.933 1.00 73.56 865 THR A O 1
ATOM 6327 N N . SER A 1 866 ? -55.196 -25.295 15.780 1.00 67.62 866 SER A N 1
ATOM 6328 C CA . SER A 1 866 ? -56.037 -26.495 15.717 1.00 67.62 866 SER A CA 1
ATOM 6329 C C . SER A 1 866 ? -56.849 -26.612 14.427 1.00 67.62 866 SER A C 1
ATOM 6331 O O . SER A 1 866 ? -57.302 -25.623 13.853 1.00 67.62 866 SER A O 1
ATOM 6333 N N . GLU A 1 867 ? -57.125 -27.850 14.000 1.00 56.62 867 GLU A N 1
ATOM 6334 C CA . GLU A 1 867 ? -58.005 -28.103 12.857 1.00 56.62 867 GLU A CA 1
ATOM 6335 C C . GLU A 1 867 ? -59.439 -27.620 13.162 1.00 56.62 867 GLU A C 1
ATOM 6337 O O . GLU A 1 867 ? -60.191 -28.256 13.900 1.00 56.62 867 GLU A O 1
ATOM 6342 N N . GLY A 1 868 ? -59.820 -26.482 12.574 1.00 65.38 868 GLY A N 1
ATOM 6343 C CA . GLY A 1 868 ? -61.121 -25.833 12.776 1.00 65.38 868 GLY A CA 1
ATOM 6344 C C . GLY A 1 868 ? -61.042 -24.466 13.458 1.00 65.38 868 GLY A C 1
ATOM 6345 O O . GLY A 1 868 ? -61.983 -23.684 13.315 1.00 65.38 868 GLY A O 1
ATOM 6346 N N . GLU A 1 869 ? -59.919 -24.162 14.106 1.00 76.12 869 GLU A N 1
ATOM 6347 C CA . GLU A 1 869 ? -59.581 -22.827 14.592 1.00 76.12 869 GLU A CA 1
ATOM 6348 C C . GLU A 1 869 ? -58.767 -22.061 13.532 1.00 76.12 869 GLU A C 1
ATOM 6350 O O . GLU A 1 869 ? -58.313 -22.615 12.527 1.00 76.12 869 GLU A O 1
ATOM 6355 N N . THR A 1 870 ? -58.614 -20.754 13.721 1.00 83.44 870 THR A N 1
A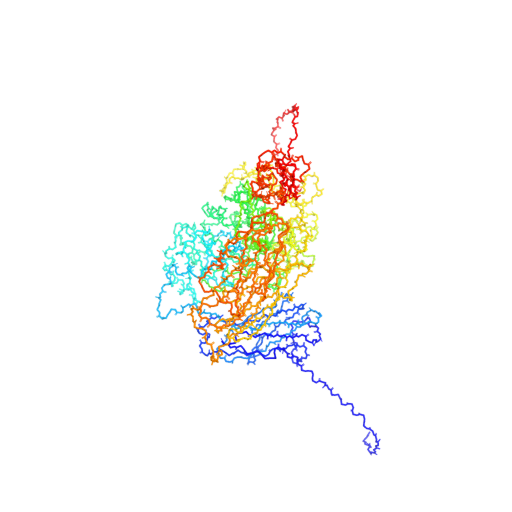TOM 6356 C CA . THR A 1 870 ? -57.824 -19.873 12.847 1.00 83.44 870 THR A CA 1
ATOM 6357 C C . THR A 1 870 ? -56.982 -18.937 13.693 1.00 83.44 870 THR A C 1
ATOM 6359 O O . THR A 1 870 ? -57.480 -18.461 14.713 1.00 83.44 870 THR A O 1
ATOM 6362 N N . ILE A 1 871 ? -55.763 -18.603 13.259 1.00 88.19 871 ILE A N 1
ATOM 6363 C CA . ILE A 1 871 ? -55.037 -17.477 13.859 1.00 88.19 871 ILE A CA 1
ATOM 6364 C C . ILE A 1 871 ? -55.852 -16.207 13.601 1.00 88.19 871 ILE A C 1
ATOM 6366 O O . ILE A 1 871 ? -56.206 -15.887 12.465 1.00 88.19 871 ILE A O 1
ATOM 6370 N N . THR A 1 872 ? -56.211 -15.530 14.686 1.00 91.75 872 THR A N 1
ATOM 6371 C CA . THR A 1 872 ? -57.013 -14.302 14.686 1.00 91.75 872 THR A CA 1
ATOM 6372 C C . THR A 1 872 ? -56.181 -13.046 14.894 1.00 91.75 872 THR A C 1
ATOM 6374 O O . THR A 1 872 ? -56.656 -11.961 14.563 1.00 91.75 872 THR A O 1
ATOM 6377 N N . GLU A 1 873 ? -54.966 -13.184 15.425 1.00 94.00 873 GLU A N 1
ATOM 6378 C CA . GLU A 1 873 ? -54.048 -12.076 15.673 1.00 94.00 873 GLU A CA 1
ATOM 6379 C C . GLU A 1 873 ? -52.587 -12.547 15.590 1.00 94.00 873 GLU A C 1
ATOM 6381 O O . GLU A 1 873 ? -52.243 -13.600 16.129 1.00 94.00 873 GLU A O 1
ATOM 6386 N N . TYR A 1 874 ? -51.750 -11.743 14.941 1.00 96.19 874 TYR A N 1
ATOM 6387 C CA . TYR A 1 874 ? -50.290 -11.770 14.974 1.00 96.19 874 TYR A CA 1
ATOM 6388 C C . TYR A 1 874 ? -49.837 -10.493 15.687 1.00 96.19 874 TYR A C 1
ATOM 6390 O O . TYR A 1 874 ? -50.266 -9.403 15.309 1.00 96.19 874 TYR A O 1
ATOM 6398 N N . CYS A 1 875 ? -49.003 -10.616 16.715 1.00 93.25 875 CYS A N 1
ATOM 6399 C CA . CYS A 1 875 ? -48.435 -9.522 17.498 1.00 93.25 875 CYS A CA 1
ATOM 6400 C C . CYS A 1 875 ? -46.909 -9.569 17.415 1.00 93.25 875 CYS A C 1
ATOM 6402 O O . CYS A 1 875 ? -46.286 -10.404 18.071 1.00 93.25 875 CYS A O 1
ATOM 6404 N N . PHE A 1 876 ? -46.317 -8.658 16.646 1.00 95.62 876 PHE A N 1
ATOM 6405 C CA . PHE A 1 876 ? -44.867 -8.501 16.549 1.00 95.62 876 PHE A CA 1
ATOM 6406 C C . PHE A 1 876 ? -44.378 -7.476 17.583 1.00 95.62 876 PHE A C 1
ATOM 6408 O O . PHE A 1 876 ? -44.778 -6.310 17.541 1.00 95.62 876 PHE A O 1
ATOM 6415 N N . ASP A 1 877 ? -43.537 -7.907 18.518 1.00 94.38 877 ASP A N 1
ATOM 6416 C CA . ASP A 1 877 ? -42.754 -7.053 19.417 1.00 94.38 877 ASP A CA 1
ATOM 6417 C C . ASP A 1 877 ? -41.332 -6.941 18.853 1.00 94.38 877 ASP A C 1
ATOM 6419 O O . ASP A 1 877 ? -40.742 -7.954 18.479 1.00 94.38 877 ASP A O 1
ATOM 6423 N N . PHE A 1 878 ? -40.789 -5.728 18.765 1.00 94.81 878 PHE A N 1
ATOM 6424 C CA . PHE A 1 878 ? -39.490 -5.467 18.138 1.00 94.81 878 PHE A CA 1
ATOM 6425 C C . PHE A 1 878 ? -38.352 -5.259 19.147 1.00 94.81 878 PHE A C 1
ATOM 6427 O O . PHE A 1 878 ? -37.223 -5.028 18.722 1.00 94.81 878 PHE A O 1
ATOM 6434 N N . ASP A 1 879 ? -38.634 -5.350 20.454 1.00 90.81 879 ASP A N 1
ATOM 6435 C CA . ASP A 1 879 ? -37.671 -5.218 21.567 1.00 90.81 879 ASP A CA 1
ATOM 6436 C C . ASP A 1 879 ? -36.977 -3.836 21.687 1.00 90.81 879 ASP A C 1
ATOM 6438 O O . ASP A 1 879 ? -36.031 -3.643 22.447 1.00 90.81 879 ASP A O 1
ATOM 6442 N N . ASP A 1 880 ? -37.474 -2.807 20.991 1.00 85.06 880 ASP A N 1
ATOM 6443 C CA . ASP A 1 880 ? -36.942 -1.435 21.078 1.00 85.06 880 ASP A CA 1
ATOM 6444 C C . ASP A 1 880 ? -37.628 -0.544 22.134 1.00 85.06 880 ASP A C 1
ATOM 6446 O O . ASP A 1 880 ? -37.192 0.587 22.396 1.00 85.06 880 ASP A O 1
ATOM 6450 N N . GLY A 1 881 ? -38.665 -1.078 22.783 1.00 84.81 881 GLY A N 1
ATOM 6451 C CA . GLY A 1 881 ? -39.467 -0.419 23.812 1.00 84.81 881 GLY A CA 1
ATOM 6452 C C . GLY A 1 881 ? -40.716 0.308 23.299 1.00 84.81 881 GLY A C 1
ATOM 6453 O O . GLY A 1 881 ? -41.439 0.885 24.120 1.00 84.81 881 GLY A O 1
ATOM 6454 N N . GLU A 1 882 ? -40.992 0.287 21.992 1.00 89.25 882 GLU A N 1
ATOM 6455 C CA . GLU A 1 882 ? -42.292 0.691 21.444 1.00 89.25 882 GLU A CA 1
ATOM 6456 C C . GLU A 1 882 ? -43.373 -0.383 21.692 1.00 89.25 882 GLU A C 1
ATOM 6458 O O . GLU A 1 882 ? -43.127 -1.453 22.246 1.00 89.25 882 GLU A O 1
ATOM 6463 N N . ALA A 1 883 ? -44.630 -0.072 21.362 1.00 88.12 883 ALA A N 1
ATOM 6464 C CA . ALA A 1 883 ? -45.739 -1.005 21.569 1.00 88.12 883 ALA A CA 1
ATOM 6465 C C . ALA A 1 883 ? -45.808 -2.070 20.449 1.00 88.12 883 ALA A C 1
ATOM 6467 O O . ALA A 1 883 ? -45.740 -1.686 19.277 1.00 88.12 883 ALA A O 1
ATOM 6468 N N . PRO A 1 884 ? -46.052 -3.361 20.769 1.00 91.88 884 PRO A N 1
ATOM 6469 C CA . PRO A 1 884 ? -46.172 -4.419 19.767 1.00 91.88 884 PRO A CA 1
ATOM 6470 C C . PRO A 1 884 ? -47.220 -4.129 18.685 1.00 91.88 884 PRO A C 1
ATOM 6472 O O . PRO A 1 884 ? -48.323 -3.643 18.966 1.00 91.88 884 PRO A O 1
ATOM 6475 N N . GLN A 1 885 ? -46.893 -4.471 17.441 1.00 94.88 885 GLN A N 1
ATOM 6476 C CA . GLN A 1 885 ? -47.796 -4.369 16.299 1.00 94.88 885 GLN A CA 1
ATOM 6477 C C . GLN A 1 885 ? -48.681 -5.614 16.221 1.00 94.88 885 GLN A C 1
ATOM 6479 O O . GLN A 1 885 ? -48.281 -6.640 15.679 1.00 94.88 885 GLN A O 1
ATOM 6484 N N . CYS A 1 886 ? -49.894 -5.502 16.768 1.00 94.44 886 CYS A N 1
ATOM 6485 C CA . CYS A 1 886 ? -50.925 -6.538 16.713 1.00 94.44 886 CYS A CA 1
ATOM 6486 C C . CYS A 1 886 ? -51.925 -6.306 15.566 1.00 94.44 886 CYS A C 1
ATOM 6488 O O . CYS A 1 886 ? -52.463 -5.202 15.417 1.00 94.44 886 CYS A O 1
ATOM 6490 N N . GLY A 1 887 ? -52.214 -7.343 14.779 1.00 93.06 887 GLY A N 1
ATOM 6491 C CA . GLY A 1 887 ? -53.154 -7.289 13.657 1.00 93.06 887 GLY A CA 1
ATOM 6492 C C . GLY A 1 887 ? -53.465 -8.658 13.045 1.00 93.06 887 GLY A C 1
ATOM 6493 O O . GLY A 1 887 ? -53.115 -9.691 13.597 1.00 93.06 887 GLY A O 1
ATOM 6494 N N . THR A 1 888 ? -54.150 -8.671 11.899 1.00 92.19 888 THR A N 1
ATOM 6495 C CA . THR A 1 888 ? -54.474 -9.903 11.145 1.00 92.19 888 THR A CA 1
ATOM 6496 C C . THR A 1 888 ? -53.500 -10.205 10.008 1.00 92.19 888 THR A C 1
ATOM 6498 O O . THR A 1 888 ? -53.669 -11.216 9.335 1.00 92.19 888 THR A O 1
ATOM 6501 N N . GLU A 1 889 ? -52.547 -9.310 9.750 1.00 93.81 889 GLU A N 1
ATOM 6502 C CA . GLU A 1 889 ? -51.505 -9.521 8.748 1.00 93.81 889 GLU A CA 1
ATOM 6503 C C . GLU A 1 889 ? -50.423 -10.422 9.353 1.00 93.81 889 GLU A C 1
ATOM 6505 O O . GLU A 1 889 ? -49.987 -10.200 10.482 1.00 93.81 889 GLU A O 1
ATOM 6510 N N . ASP A 1 890 ? -50.007 -11.429 8.599 1.00 89.62 890 ASP A N 1
ATOM 6511 C CA . ASP A 1 890 ? -48.992 -12.418 8.964 1.00 89.62 890 ASP A CA 1
ATOM 6512 C C . ASP A 1 890 ? -47.558 -11.941 8.692 1.00 89.62 890 ASP A C 1
ATOM 6514 O O . ASP A 1 890 ? -46.606 -12.625 9.050 1.00 89.62 890 ASP A O 1
ATOM 6518 N N . THR A 1 891 ? -47.393 -10.748 8.117 1.00 91.94 891 THR A N 1
ATOM 6519 C CA . THR A 1 891 ? -46.093 -10.101 7.888 1.00 91.94 891 THR A CA 1
ATOM 6520 C C . THR A 1 891 ? -46.067 -8.686 8.462 1.00 91.94 891 THR A C 1
ATOM 6522 O O . THR A 1 891 ? -47.074 -7.971 8.422 1.00 91.94 891 THR A O 1
ATOM 6525 N N . ALA A 1 892 ? -44.906 -8.250 8.946 1.00 91.69 892 ALA A N 1
ATOM 6526 C CA . ALA A 1 892 ? -44.661 -6.885 9.403 1.00 91.69 892 ALA A CA 1
ATOM 6527 C C . ALA A 1 892 ? -43.335 -6.351 8.847 1.00 91.69 892 ALA A C 1
ATOM 6529 O O . ALA A 1 892 ? -42.363 -7.085 8.722 1.00 91.69 892 ALA A O 1
ATOM 6530 N N . THR A 1 893 ? -43.267 -5.056 8.539 1.00 92.88 893 THR A N 1
ATOM 6531 C CA . THR A 1 893 ? -42.010 -4.384 8.175 1.00 92.88 893 THR A CA 1
ATOM 6532 C C . THR A 1 893 ? -41.686 -3.349 9.240 1.00 92.88 893 THR A C 1
ATOM 6534 O O . THR A 1 893 ? -42.493 -2.446 9.482 1.00 92.88 893 THR A O 1
ATOM 6537 N N . TYR A 1 894 ? -40.516 -3.464 9.862 1.00 93.19 894 TYR A N 1
ATOM 6538 C CA . TYR A 1 894 ? -40.053 -2.551 10.903 1.00 93.19 894 TYR A CA 1
ATOM 6539 C C . TYR A 1 894 ? -38.777 -1.823 10.492 1.00 93.19 894 TYR A C 1
ATOM 6541 O O . TYR A 1 894 ? -38.060 -2.277 9.606 1.00 93.19 894 TYR A O 1
ATOM 6549 N N . VAL A 1 895 ? -38.512 -0.673 11.117 1.00 93.69 895 VAL A N 1
ATOM 6550 C CA . VAL A 1 895 ? -37.316 0.135 10.852 1.00 93.69 895 VAL A CA 1
ATOM 6551 C C . VAL A 1 895 ? -36.646 0.504 12.169 1.00 93.69 895 VAL A C 1
ATOM 6553 O O . VAL A 1 895 ? -37.089 1.416 12.873 1.00 93.69 895 VAL A O 1
ATOM 6556 N N . TYR A 1 896 ? -35.541 -0.165 12.478 1.00 89.06 896 TYR A N 1
ATOM 6557 C CA . TYR A 1 896 ? -34.731 0.117 13.654 1.00 89.06 896 TYR A CA 1
ATOM 6558 C C . TYR A 1 896 ? -33.904 1.385 13.443 1.00 89.06 896 TYR A C 1
ATOM 6560 O O . TYR A 1 896 ? -32.839 1.376 12.833 1.00 89.06 896 TYR A O 1
ATOM 6568 N N . THR A 1 897 ? -34.412 2.508 13.951 1.00 88.31 897 THR A N 1
ATOM 6569 C CA . THR A 1 897 ? -33.781 3.840 13.825 1.00 88.31 897 THR A CA 1
ATOM 6570 C C . THR A 1 897 ? -32.694 4.125 14.863 1.00 88.31 897 THR A C 1
ATOM 6572 O O . THR A 1 897 ? -32.098 5.203 14.852 1.00 88.31 897 THR A O 1
ATOM 6575 N N . ARG A 1 898 ? -32.449 3.193 15.788 1.00 83.50 898 ARG A N 1
ATOM 6576 C CA . ARG A 1 898 ? -31.454 3.319 16.853 1.00 83.50 898 ARG A CA 1
ATOM 6577 C C . ARG A 1 898 ? -30.499 2.125 16.812 1.00 83.50 898 ARG A C 1
ATOM 6579 O O . ARG A 1 898 ? -30.962 1.023 16.539 1.00 83.50 898 ARG A O 1
ATOM 6586 N N . PRO A 1 899 ? -29.209 2.326 17.119 1.00 81.31 899 PRO A N 1
ATOM 6587 C CA . PRO A 1 899 ? -28.263 1.222 17.213 1.00 81.31 899 PRO A CA 1
ATOM 6588 C C . PRO A 1 899 ? -28.505 0.412 18.487 1.00 81.31 899 PRO A C 1
ATOM 6590 O O . PRO A 1 899 ? -28.811 0.990 19.539 1.00 81.31 899 PRO A O 1
ATOM 6593 N N . GLY A 1 900 ? -28.340 -0.903 18.398 1.00 77.88 900 GLY A N 1
ATOM 6594 C CA . GLY A 1 900 ? -28.592 -1.840 19.489 1.00 77.88 900 GLY A CA 1
ATOM 6595 C C . GLY A 1 900 ? -28.717 -3.284 19.008 1.00 77.88 900 GLY A C 1
ATOM 6596 O O . GLY A 1 900 ? -28.884 -3.540 17.820 1.00 77.88 900 GLY A O 1
ATOM 6597 N N . SER A 1 901 ? -28.643 -4.218 19.954 1.00 82.75 901 SER A N 1
ATOM 6598 C CA . SER A 1 901 ? -29.076 -5.603 19.752 1.00 82.75 901 SER A CA 1
ATOM 6599 C C . SER A 1 901 ? -30.520 -5.727 20.231 1.00 82.75 901 SER A C 1
ATOM 6601 O O . SER A 1 901 ? -30.850 -5.185 21.290 1.00 82.75 901 SER A O 1
ATOM 6603 N N . TYR A 1 902 ? -31.353 -6.400 19.443 1.00 81.62 902 TYR A N 1
ATOM 6604 C CA . TYR A 1 902 ? -32.788 -6.553 19.656 1.00 81.62 902 TYR A CA 1
ATOM 6605 C C . TYR A 1 902 ? -33.177 -8.032 19.554 1.00 81.62 902 TYR A C 1
ATOM 6607 O O . TYR A 1 902 ? -32.709 -8.734 18.654 1.00 81.62 902 TYR A O 1
ATOM 6615 N N . GLU A 1 903 ? -34.061 -8.496 20.439 1.00 88.94 903 GLU A N 1
ATOM 6616 C CA . GLU A 1 903 ? -34.638 -9.851 20.429 1.00 88.94 903 GLU A CA 1
ATOM 6617 C C . GLU A 1 903 ? -36.138 -9.814 20.046 1.00 88.94 903 GLU A C 1
ATOM 6619 O O . GLU A 1 903 ? -37.011 -10.050 20.892 1.00 88.94 903 GLU A O 1
ATOM 6624 N N . PRO A 1 904 ? -36.483 -9.467 18.787 1.00 86.88 904 PRO A N 1
ATOM 6625 C CA . PRO A 1 904 ? -37.869 -9.388 18.342 1.00 86.88 904 PRO A CA 1
ATOM 6626 C C . PRO A 1 904 ? -38.612 -10.719 18.504 1.00 86.88 904 PRO A C 1
ATOM 6628 O O . PRO A 1 904 ? -38.060 -11.809 18.333 1.00 86.88 904 PRO A O 1
ATOM 6631 N N . SER A 1 905 ? -39.908 -10.631 18.796 1.00 86.00 905 SER A N 1
ATOM 6632 C CA . SER A 1 905 ? -40.768 -11.791 19.018 1.00 86.00 905 SER A CA 1
ATOM 6633 C C . SER A 1 905 ? -42.112 -11.665 18.312 1.00 86.00 905 SER A C 1
ATOM 6635 O O . SER A 1 905 ? -42.688 -10.584 18.213 1.00 86.00 905 SER A O 1
ATOM 6637 N N . LEU A 1 906 ? -42.636 -12.797 17.849 1.00 91.75 906 LEU A N 1
ATOM 6638 C CA . LEU A 1 906 ? -43.991 -12.918 17.330 1.00 91.75 906 LEU A CA 1
ATOM 6639 C C . LEU A 1 906 ? -44.816 -13.723 18.321 1.00 91.75 906 LEU A C 1
ATOM 6641 O O . LEU A 1 906 ? -44.517 -14.891 18.561 1.00 91.75 906 LEU A O 1
ATOM 6645 N N . MET A 1 907 ? -45.888 -13.133 18.838 1.00 89.50 907 MET A N 1
ATOM 6646 C CA . MET A 1 907 ? -46.956 -13.857 19.516 1.00 89.50 907 MET A CA 1
ATOM 6647 C C . MET A 1 907 ? -48.164 -13.996 18.586 1.00 89.50 907 MET A C 1
ATOM 6649 O O . MET A 1 907 ? -48.668 -12.996 18.085 1.00 89.50 907 MET A O 1
ATOM 6653 N N . VAL A 1 908 ? -48.666 -15.213 18.386 1.00 87.19 908 VAL A N 1
ATOM 6654 C CA . VAL A 1 908 ? -49.928 -15.461 17.664 1.00 87.19 908 VAL A CA 1
ATOM 6655 C C . VAL A 1 908 ? -51.042 -15.865 18.621 1.00 87.19 908 VAL A C 1
ATOM 6657 O O . VAL A 1 908 ? -50.786 -16.568 19.599 1.00 87.19 908 VAL A O 1
ATOM 6660 N N . THR A 1 909 ? -52.273 -15.452 18.312 1.00 88.62 909 THR A N 1
ATOM 6661 C CA . THR A 1 909 ? -53.500 -15.758 19.069 1.00 88.62 909 THR A CA 1
ATOM 6662 C C . THR A 1 909 ? -54.544 -16.381 18.143 1.00 88.62 909 THR A C 1
ATOM 6664 O O . THR A 1 909 ? -54.952 -15.748 17.162 1.00 88.62 909 THR A O 1
ATOM 6667 N N . ALA A 1 910 ? -55.035 -17.582 18.449 1.00 87.31 910 ALA A N 1
ATOM 6668 C CA . ALA A 1 910 ? -56.116 -18.214 17.687 1.00 87.31 910 ALA A CA 1
ATOM 6669 C C . ALA A 1 910 ? -57.525 -17.891 18.205 1.00 87.31 910 ALA A C 1
ATOM 6671 O O . ALA A 1 910 ? -57.721 -17.304 19.270 1.00 87.31 910 ALA A O 1
ATOM 6672 N N . SER A 1 911 ? -58.527 -18.297 17.422 1.00 85.31 911 SER A N 1
ATOM 6673 C CA . SER A 1 911 ? -59.954 -18.087 17.686 1.00 85.31 911 SER A CA 1
ATOM 6674 C C . SER A 1 911 ? -60.497 -18.772 18.947 1.00 85.31 911 SER A C 1
ATOM 6676 O O . SER A 1 911 ? -61.592 -18.415 19.389 1.00 85.31 911 SER A O 1
ATOM 6678 N N . ASP A 1 912 ? -59.735 -19.685 19.553 1.00 81.44 912 ASP A N 1
ATOM 6679 C CA . ASP A 1 912 ? -60.009 -20.300 20.857 1.00 81.44 912 ASP A CA 1
ATOM 6680 C C . ASP A 1 912 ? -59.368 -19.546 22.047 1.00 81.44 912 ASP A C 1
ATOM 6682 O O . ASP A 1 912 ? -59.471 -19.997 23.188 1.00 81.44 912 ASP A O 1
ATOM 6686 N N . GLU A 1 913 ? -58.749 -18.387 21.788 1.00 80.88 913 GLU A N 1
ATOM 6687 C CA . GLU A 1 913 ? -57.950 -17.570 22.719 1.00 80.88 913 GLU A CA 1
ATOM 6688 C C . GLU A 1 913 ? -56.615 -18.215 23.166 1.00 80.88 913 GLU A C 1
ATOM 6690 O O . GLU A 1 913 ? -55.966 -17.698 24.079 1.00 80.88 913 GLU A O 1
ATOM 6695 N N . SER A 1 914 ? -56.157 -19.308 22.535 1.00 75.31 914 SER A N 1
ATOM 6696 C CA . SER A 1 914 ? -54.820 -19.868 22.793 1.00 75.31 914 SER A CA 1
ATOM 6697 C C . SER A 1 914 ? -53.712 -19.052 22.114 1.00 75.31 914 SER A C 1
ATOM 6699 O O . SER A 1 914 ? -53.902 -18.516 21.020 1.00 75.31 914 SER A O 1
ATOM 6701 N N . THR A 1 915 ? -52.543 -18.959 22.762 1.00 80.56 915 THR A N 1
ATOM 6702 C CA . THR A 1 915 ? -51.401 -18.157 22.291 1.00 80.56 915 THR A CA 1
ATOM 6703 C C . THR A 1 915 ? -50.093 -18.942 22.264 1.00 80.56 915 THR A C 1
ATOM 6705 O O . THR A 1 915 ? -49.853 -19.772 23.141 1.00 80.56 915 THR A O 1
ATOM 6708 N N . ALA A 1 916 ? -49.211 -18.614 21.320 1.00 76.00 916 ALA A N 1
ATOM 6709 C CA . ALA A 1 916 ? -47.823 -19.090 21.276 1.00 76.00 916 ALA A CA 1
ATOM 6710 C C . ALA A 1 916 ? -46.866 -17.963 20.877 1.00 76.00 916 ALA A C 1
ATOM 6712 O O . ALA A 1 916 ? -47.308 -16.964 20.312 1.00 76.00 916 ALA A O 1
ATOM 6713 N N . THR A 1 917 ? -45.570 -18.125 21.162 1.00 73.88 917 THR A N 1
ATOM 6714 C CA . THR A 1 917 ? -44.541 -17.106 20.904 1.00 73.88 917 THR A CA 1
ATOM 6715 C C . THR A 1 917 ? -43.289 -17.714 20.275 1.00 73.88 917 THR A C 1
ATOM 6717 O O . THR A 1 917 ? -42.787 -18.717 20.775 1.00 73.88 917 THR A O 1
ATOM 6720 N N . ALA A 1 918 ? -42.775 -17.074 19.224 1.00 71.12 918 ALA A N 1
ATOM 6721 C CA . ALA A 1 918 ? -41.480 -17.334 18.592 1.00 71.12 918 ALA A CA 1
ATOM 6722 C C . ALA A 1 918 ? -40.578 -16.090 18.708 1.00 71.12 918 ALA A C 1
ATOM 6724 O O . ALA A 1 918 ? -41.081 -14.988 18.946 1.00 71.12 918 ALA A O 1
ATOM 6725 N N . LYS A 1 919 ? -39.260 -16.253 18.557 1.00 74.44 919 LYS A N 1
ATOM 6726 C CA . LYS A 1 919 ? -38.253 -15.186 18.701 1.00 74.44 919 LYS A CA 1
ATOM 6727 C C . LYS A 1 919 ? -37.204 -15.239 17.593 1.00 74.44 919 LYS A C 1
ATOM 6729 O O . LYS A 1 919 ? -36.955 -16.309 17.049 1.00 74.44 919 LYS A O 1
ATOM 6734 N N . ALA A 1 920 ? -36.586 -14.098 17.316 1.00 77.06 920 ALA A N 1
ATOM 6735 C CA . ALA A 1 920 ? -35.427 -13.936 16.443 1.00 77.06 920 ALA A CA 1
ATOM 6736 C C . ALA A 1 920 ? -34.443 -12.921 17.063 1.00 77.06 920 ALA A C 1
ATOM 6738 O O . ALA A 1 920 ? -34.750 -12.309 18.086 1.00 77.06 920 ALA A O 1
ATOM 6739 N N . THR A 1 921 ? -33.284 -12.722 16.432 1.00 77.56 921 THR A N 1
ATOM 6740 C CA . THR A 1 921 ? -32.248 -11.770 16.872 1.00 77.56 921 THR A CA 1
ATOM 6741 C C . THR A 1 921 ? -31.893 -10.831 15.723 1.00 77.56 921 THR A C 1
ATOM 6743 O O . THR A 1 921 ? -31.680 -11.295 14.603 1.00 77.56 921 THR A O 1
ATOM 6746 N N . VAL A 1 922 ? -31.815 -9.524 15.990 1.00 78.19 922 VAL A N 1
ATOM 6747 C CA . VAL A 1 922 ? -31.457 -8.489 15.003 1.00 78.19 922 VAL A CA 1
ATOM 6748 C C . VAL A 1 922 ? -30.418 -7.532 15.597 1.00 78.19 922 VAL A C 1
ATOM 6750 O O . VAL A 1 922 ? -30.613 -6.994 16.688 1.00 78.19 922 VAL A O 1
ATOM 6753 N N . SER A 1 923 ? -29.319 -7.289 14.875 1.00 78.06 923 SER A N 1
ATOM 6754 C CA . SER A 1 923 ? -28.215 -6.417 15.310 1.00 78.06 923 SER A CA 1
ATOM 6755 C C . SER A 1 923 ? -28.110 -5.146 14.463 1.00 78.06 923 SER A C 1
ATOM 6757 O O . SER A 1 923 ? -27.878 -5.203 13.256 1.00 78.06 923 SER A O 1
ATOM 6759 N N . VAL A 1 924 ? -28.269 -3.979 15.087 1.00 84.88 924 VAL A N 1
ATOM 6760 C CA . VAL A 1 924 ? -28.410 -2.696 14.385 1.00 84.88 924 VAL A CA 1
ATOM 6761 C C . VAL A 1 924 ? -27.222 -1.779 14.672 1.00 84.88 924 VAL A C 1
ATOM 6763 O O . VAL A 1 924 ? -26.999 -1.353 15.808 1.00 84.88 924 VAL A O 1
ATOM 6766 N N . GLY A 1 925 ? -26.477 -1.442 13.620 1.00 67.38 925 GLY A N 1
ATOM 6767 C CA . GLY A 1 925 ? -25.270 -0.614 13.658 1.00 67.38 925 GLY A CA 1
ATOM 6768 C C . GLY A 1 925 ? -25.524 0.896 13.750 1.00 67.38 925 GLY A C 1
ATOM 6769 O O . GLY A 1 925 ? -26.625 1.395 13.503 1.00 67.38 925 GLY A O 1
ATOM 6770 N N . GLY A 1 926 ? -24.481 1.648 14.109 1.00 49.56 926 GLY A N 1
ATOM 6771 C CA . GLY A 1 926 ? -24.533 3.098 14.308 1.00 49.56 926 GLY A CA 1
ATOM 6772 C C . GLY A 1 926 ? -24.275 3.940 13.064 1.00 49.56 926 GLY A C 1
ATOM 6773 O O . GLY A 1 926 ? -23.139 4.017 12.616 1.00 49.56 926 GLY A O 1
ATOM 6774 N N . THR A 1 927 ? -25.273 4.690 12.583 1.00 42.56 927 THR A N 1
ATOM 6775 C CA . THR A 1 927 ? -25.019 5.806 11.654 1.00 42.56 927 THR A CA 1
ATOM 6776 C C . THR A 1 927 ? -24.675 7.094 12.385 1.00 42.56 927 THR A C 1
ATOM 6778 O O . THR A 1 927 ? -25.481 7.626 13.157 1.00 42.56 927 THR A O 1
ATOM 6781 N N . GLY A 1 928 ? -23.525 7.670 12.050 1.00 41.12 928 GLY A N 1
ATOM 6782 C CA . GLY A 1 928 ? -23.166 9.028 12.437 1.00 41.12 928 GLY A CA 1
ATOM 6783 C C . GLY A 1 928 ? -23.899 10.091 11.615 1.00 41.12 928 GLY A C 1
ATOM 6784 O O . GLY A 1 928 ? -23.323 10.649 10.693 1.00 41.12 928 GLY A O 1
ATOM 6785 N N . SER A 1 929 ? -25.141 10.441 11.965 1.00 32.12 929 SER A N 1
ATOM 6786 C CA . SER A 1 929 ? -25.690 11.773 11.646 1.00 32.12 929 SER A CA 1
ATOM 6787 C C . SER A 1 929 ? -26.841 12.181 12.579 1.00 32.12 929 SER A C 1
ATOM 6789 O O . SER A 1 929 ? -27.678 11.378 12.986 1.00 32.12 929 SER A O 1
ATOM 6791 N N . ASN A 1 930 ? -26.866 13.460 12.966 1.00 29.59 930 ASN A N 1
ATOM 6792 C CA . ASN A 1 930 ? -27.774 14.002 13.983 1.00 29.59 930 ASN A CA 1
ATOM 6793 C C . ASN A 1 930 ? -28.960 14.754 13.329 1.00 29.59 930 ASN A C 1
ATOM 6795 O O . ASN A 1 930 ? -28.721 15.751 12.639 1.00 29.59 930 ASN A O 1
ATOM 6799 N N . PRO A 1 931 ? -30.235 14.360 13.536 1.00 31.94 931 PRO A N 1
ATOM 6800 C CA . PRO A 1 931 ? -31.374 15.027 12.903 1.00 31.94 931 PRO A CA 1
ATOM 6801 C C . PRO A 1 931 ? -31.638 16.429 13.481 1.00 31.94 931 PRO A C 1
ATOM 6803 O O . PRO A 1 931 ? -32.004 16.599 14.646 1.00 31.94 931 PRO A O 1
ATOM 6806 N N . GLY A 1 932 ? -31.509 17.462 12.644 1.00 29.75 932 GLY A N 1
ATOM 6807 C CA . GLY A 1 932 ? -31.669 18.858 13.058 1.00 29.75 932 GLY A CA 1
ATOM 6808 C C . GLY A 1 932 ? -33.069 19.223 13.584 1.00 29.75 932 GLY A C 1
ATOM 6809 O O . GLY A 1 932 ? -34.091 18.974 12.943 1.00 29.75 932 GLY A O 1
ATOM 6810 N N . THR A 1 933 ? -33.123 19.913 14.728 1.00 27.50 933 THR A N 1
ATOM 6811 C CA . THR A 1 933 ? -34.346 20.559 15.253 1.00 27.50 933 THR A CA 1
ATOM 6812 C C . THR A 1 933 ? -34.560 21.941 14.590 1.00 27.50 933 THR A C 1
ATOM 6814 O O . THR A 1 933 ? -33.590 22.591 14.200 1.00 27.50 933 THR A O 1
ATOM 6817 N N . PRO A 1 934 ? -35.807 22.428 14.405 1.00 30.28 934 PRO A N 1
ATOM 6818 C CA . PRO A 1 934 ? -36.095 23.390 13.340 1.00 30.28 934 PRO A CA 1
ATOM 6819 C C . PRO A 1 934 ? -35.803 24.866 13.661 1.00 30.28 934 PRO A C 1
ATOM 6821 O O . PRO A 1 934 ? -35.905 25.351 14.787 1.00 30.28 934 PRO A O 1
ATOM 6824 N N . SER A 1 935 ? -35.526 25.601 12.584 1.00 31.09 935 SER A N 1
ATOM 6825 C CA . SER A 1 935 ? -35.086 26.999 12.525 1.00 31.09 935 SER A CA 1
ATOM 6826 C C . SER A 1 935 ? -36.031 28.061 13.120 1.00 31.09 935 SER A C 1
ATOM 6828 O O . SER A 1 935 ? -37.237 28.056 12.857 1.00 31.09 935 SER A O 1
ATOM 6830 N N . GLN A 1 936 ? -35.443 29.106 13.715 1.00 25.77 936 GLN A N 1
ATOM 6831 C CA . GLN A 1 936 ? -35.995 30.473 13.755 1.00 25.77 936 GLN A CA 1
ATOM 6832 C C . GLN A 1 936 ? -34.934 31.495 13.278 1.00 25.77 936 GLN A C 1
ATOM 6834 O O . GLN A 1 936 ? -33.743 31.193 13.322 1.00 25.77 936 GLN A O 1
ATOM 6839 N N . PRO A 1 937 ? -35.340 32.659 12.727 1.00 29.95 937 PRO A N 1
ATOM 6840 C CA . PRO A 1 937 ? -34.608 33.255 11.606 1.00 29.95 937 PRO A CA 1
ATOM 6841 C C . PRO A 1 937 ? -33.626 34.392 11.940 1.00 29.95 937 PRO A C 1
ATOM 6843 O O . PRO A 1 937 ? -33.702 35.057 12.970 1.00 29.95 937 PRO A O 1
ATOM 6846 N N . ALA A 1 938 ? -32.757 34.638 10.957 1.00 30.38 938 ALA A N 1
ATOM 6847 C CA . ALA A 1 938 ? -31.666 35.607 10.915 1.00 30.38 938 ALA A CA 1
ATOM 6848 C C . ALA A 1 938 ? -31.974 37.047 11.377 1.00 30.38 938 ALA A C 1
ATOM 6850 O O . ALA A 1 938 ? -33.032 37.615 11.094 1.00 30.38 938 ALA A O 1
ATOM 6851 N N . ALA A 1 939 ? -30.939 37.693 11.925 1.00 26.00 939 ALA A N 1
ATOM 6852 C CA . ALA A 1 939 ? -30.804 39.146 11.986 1.00 26.00 939 ALA A CA 1
ATOM 6853 C C . ALA A 1 939 ? -29.571 39.583 11.176 1.00 26.00 939 ALA A C 1
ATOM 6855 O O . ALA A 1 939 ? -28.470 39.080 11.380 1.00 26.00 939 ALA A O 1
ATOM 6856 N N . SER A 1 940 ? -29.762 40.515 10.244 1.00 27.14 940 SER A N 1
ATOM 6857 C CA . SER A 1 940 ? -28.716 41.015 9.351 1.00 27.14 940 SER A CA 1
ATOM 6858 C C . SER A 1 940 ? -28.008 42.260 9.891 1.00 27.14 940 SER A C 1
ATOM 6860 O O . SER A 1 940 ? -28.655 43.137 10.451 1.00 27.14 940 SER A O 1
ATOM 6862 N N . THR A 1 941 ? -26.713 42.381 9.586 1.00 27.62 941 THR A N 1
ATOM 6863 C CA . THR A 1 941 ? -26.004 43.606 9.143 1.00 27.62 941 THR A CA 1
ATOM 6864 C C . THR A 1 941 ? -24.638 43.142 8.621 1.00 27.62 941 THR A C 1
ATOM 6866 O O . THR A 1 941 ? -23.919 42.484 9.357 1.00 27.62 941 THR A O 1
ATOM 6869 N N . GLY A 1 942 ? -24.279 43.311 7.344 1.00 26.44 942 GLY A N 1
ATOM 6870 C CA . GLY A 1 942 ? -23.859 44.596 6.765 1.00 26.44 942 GLY A CA 1
ATOM 6871 C C . GLY A 1 942 ? -22.399 44.865 7.173 1.00 26.44 942 GLY A C 1
ATOM 6872 O O . GLY A 1 942 ? -22.150 45.125 8.338 1.00 26.44 942 GLY A O 1
ATOM 6873 N N . GLY A 1 943 ? -21.381 44.774 6.316 1.00 25.16 943 GLY A N 1
ATOM 6874 C CA . GLY A 1 943 ? -21.306 45.225 4.925 1.00 25.16 943 GLY A CA 1
ATOM 6875 C C . GLY A 1 943 ? -20.404 46.467 4.876 1.00 25.16 943 GLY A C 1
ATOM 6876 O O . GLY A 1 943 ? -20.837 47.544 5.277 1.00 25.16 943 GLY A O 1
ATOM 6877 N N . GLY A 1 944 ? -19.151 46.327 4.424 1.00 26.16 944 GLY A N 1
ATOM 6878 C CA . GLY A 1 944 ? -18.144 47.393 4.539 1.00 26.16 944 GLY A CA 1
ATOM 6879 C C . GLY A 1 944 ? -16.885 47.156 3.701 1.00 26.16 944 GLY A C 1
ATOM 6880 O O . GLY A 1 944 ? -15.898 46.625 4.190 1.00 26.16 944 GLY A O 1
ATOM 6881 N N . SER A 1 945 ? -16.923 47.575 2.435 1.00 28.55 945 SER A N 1
ATOM 6882 C CA . SER A 1 945 ? -15.800 47.490 1.487 1.00 28.55 945 SER A CA 1
ATOM 6883 C C . SER A 1 945 ? -14.745 48.588 1.715 1.00 28.55 945 SER A C 1
ATOM 6885 O O . SER A 1 945 ? -15.107 49.738 1.964 1.00 28.55 945 SER A O 1
ATOM 6887 N N . GLY A 1 946 ? -13.458 48.278 1.505 1.00 27.41 946 GLY A N 1
ATOM 6888 C CA . GLY A 1 946 ? -12.355 49.258 1.488 1.00 27.41 946 GLY A CA 1
ATOM 6889 C C . GLY A 1 946 ? -10.971 48.593 1.583 1.00 27.41 946 GLY A C 1
ATOM 6890 O O . GLY A 1 946 ? -10.494 48.355 2.678 1.00 27.41 946 GLY A O 1
ATOM 6891 N N . ALA A 1 947 ? -10.375 48.103 0.494 1.00 26.36 947 ALA A N 1
ATOM 6892 C CA . ALA A 1 947 ? -9.644 48.856 -0.538 1.00 26.36 947 ALA A CA 1
ATOM 6893 C C . ALA A 1 947 ? -8.197 49.272 -0.165 1.00 26.36 947 ALA A C 1
ATOM 6895 O O . ALA A 1 947 ? -7.982 50.246 0.546 1.00 26.36 947 ALA A O 1
ATOM 6896 N N . LEU A 1 948 ? -7.248 48.610 -0.845 1.00 27.03 948 LEU A N 1
ATOM 6897 C CA . LEU A 1 948 ? -5.913 49.077 -1.257 1.00 27.03 948 LEU A CA 1
ATOM 6898 C C . LEU A 1 948 ? -4.828 49.367 -0.198 1.00 27.03 948 LEU A C 1
ATOM 6900 O O . LEU A 1 948 ? -4.766 50.449 0.378 1.00 27.03 948 LEU A O 1
ATOM 6904 N N . GLY A 1 949 ? -3.791 48.521 -0.241 1.00 24.42 949 GLY A N 1
ATOM 6905 C CA . GLY A 1 949 ? -2.420 49.007 -0.445 1.00 24.42 949 GLY A CA 1
ATOM 6906 C C . GLY A 1 949 ? -1.435 48.750 0.694 1.00 24.42 949 GLY A C 1
ATOM 6907 O O . GLY A 1 949 ? -1.497 49.399 1.732 1.00 24.42 949 GLY A O 1
ATOM 6908 N N . GLY A 1 950 ? -0.446 47.888 0.445 1.00 24.53 950 GLY A N 1
ATOM 6909 C CA . GLY A 1 950 ? 0.658 47.671 1.380 1.00 24.53 950 GLY A CA 1
ATOM 6910 C C . GLY A 1 950 ? 1.464 46.414 1.084 1.00 24.53 950 GLY A C 1
ATOM 6911 O O . GLY A 1 950 ? 1.373 45.449 1.829 1.00 24.53 950 GLY A O 1
ATOM 6912 N N . LEU A 1 951 ? 2.268 46.426 0.015 1.00 31.80 951 LEU A N 1
ATOM 6913 C CA . LEU A 1 951 ? 3.309 45.413 -0.169 1.00 31.80 951 LEU A CA 1
ATOM 6914 C C . LEU A 1 951 ? 4.347 45.598 0.953 1.00 31.80 951 LEU A C 1
ATOM 6916 O O . LEU A 1 951 ? 5.108 46.568 0.929 1.00 31.80 951 LEU A O 1
ATOM 6920 N N . LEU A 1 952 ? 4.340 44.711 1.946 1.00 26.03 952 LEU A N 1
ATOM 6921 C CA . LEU A 1 952 ? 5.212 44.773 3.117 1.00 26.03 952 LEU A CA 1
ATOM 6922 C C . LEU A 1 952 ? 5.824 43.396 3.379 1.00 26.03 952 LEU A C 1
ATOM 6924 O O . LEU A 1 952 ? 5.292 42.581 4.120 1.00 26.03 952 LEU A O 1
ATOM 6928 N N . LEU A 1 953 ? 6.994 43.186 2.774 1.00 37.69 953 LEU A N 1
ATOM 6929 C CA . LEU A 1 953 ? 8.030 42.336 3.354 1.00 37.69 953 LEU A CA 1
ATOM 6930 C C . LEU A 1 953 ? 8.328 42.840 4.771 1.00 37.69 953 LEU A C 1
ATOM 6932 O O . LEU A 1 953 ? 8.780 43.978 4.897 1.00 37.69 953 LEU A O 1
ATOM 6936 N N . LEU A 1 954 ? 8.158 42.005 5.793 1.00 26.42 954 LEU A N 1
ATOM 6937 C CA . LEU A 1 954 ? 8.901 42.057 7.058 1.00 26.42 954 LEU A CA 1
ATOM 6938 C C . LEU A 1 954 ? 8.972 40.624 7.648 1.00 26.42 954 LEU A C 1
ATOM 6940 O O . LEU A 1 954 ? 8.140 39.799 7.276 1.00 26.42 954 LEU A O 1
ATOM 6944 N N . PRO A 1 955 ? 9.992 40.307 8.468 1.00 35.19 955 PRO A N 1
ATOM 6945 C CA . PRO A 1 955 ? 10.381 38.931 8.787 1.00 35.19 955 PRO A CA 1
ATOM 6946 C C . PRO A 1 955 ? 9.977 38.477 10.200 1.00 35.19 955 PRO A C 1
ATOM 6948 O O . PRO A 1 955 ? 9.643 39.324 11.032 1.00 35.19 955 PRO A O 1
ATOM 6951 N N . LEU A 1 956 ? 10.251 37.185 10.448 1.00 32.56 956 LEU A N 1
ATOM 6952 C CA . LEU A 1 956 ? 10.195 36.438 11.718 1.00 32.56 956 LEU A CA 1
ATOM 6953 C C . LEU A 1 956 ? 8.778 36.111 12.201 1.00 32.56 956 LEU A C 1
ATOM 6955 O O . LEU A 1 956 ? 8.087 37.037 12.677 1.00 32.56 956 LEU A O 1
#

Mean predicted aligned error: 21.84 Å

Radius of gyration: 36.62 Å; Cα contacts (8 Å, |Δi|>4): 2178; chains: 1; bounding box: 136×109×86 Å

pLDDT: mean 75.51, std 20.18, range [24.36, 98.88]

Secondary structure (DSSP, 8-state):
--------------------PPPEEEEEEEEEEETTB-EEEEEE-------TTSS--TT--SS-EEEEEEEEE-TTHHHHSTT-EEEEEEEESSEEEEEEEETTT--EEEEE--SSSSEEEEEE--SEEEEEEEEEEEEESS---EEEEEEEE--PPS----SS-----TTGGGGGS---TT-B--EEEEEES---TT-GGGSSS-----HHHHHHTT--GGGEE----SS-HHHHHHHTHHHHTTPPTT-EEEETTSSEEEEEE--BTBPSS---TTS-THHHHHHHHHHHH-TT-EEEEEEESSTT--HHHHHHHHS-TT-SEEEE------TTT-PPPPP-SBPTTHHHHHHHH--EEEEE--SSSSBGGGSTTT-STTSEEEEEE---SSSSTT--S-EE-S-BS-SEEEESEEEEE--SS-SS-EEEEEESHHHHHHHHHHHHHHHHHHHHHHTT--BS-EE-STT-EESEEETTEEE-HHHHHHHHHHH-B---TT---TTTTTT-TT---EE--TT-GGGTSTT-B----GGG-HHHHHHHHTTSSS------HHHHHHHHHHHHHHHIIIIIIGGGSPP-S--BPPPPP-SS----PPP-S-TTSPPP----TTSSS-S---PPPB---B--SEEETT--EEEE-TT-B-SS----EEEEE-SSS-BPPPBS--EEEE--SS-EEEEEEEEEE-TTS-EEEEEEEEEEE-PPP-S-PPPTT--EE---EETTBSSEEEEESSEEEEEE-TT-EETT-----EEEEEE-S-SSSS--PPPPBS-SEEEEEE-S-EEEEEEEEEEETT----S-STT-----EEEEEESSPPPB---EES-SEEESSEEEEEE-TT-B--BTB-EEEEEEE-SSSSPPEEES-SEEEEEE-S-EEE--EEEEEETTS-EEEEE--EEEE----PPPPPP---------------------

InterPro domains:
  IPR000209 Peptidase S8/S53 domain [PF00082] (186-457)
  IPR000601 PKD domain [PF18911] (630-716)
  IPR000601 PKD domain [PF18911] (747-824)
  IPR000601 PKD domain [PF18911] (852-924)
  IPR000601 PKD domain [PS50093] (632-717)
  IPR000601 PKD domain [PS50093] (767-832)
  IPR000601 PKD domain [PS50093] (839-924)
  IPR013783 Immunoglobulin-like fold [G3DSA:2.60.40.10] (626-717)
  IPR013783 Immunoglobulin-like fold [G3DSA:2.60.40.10] (732-828)
  IPR013783 Immunoglobulin-like fold [G3DSA:2.60.40.10] (836-925)
  IPR022409 PKD/Chitinase domain [SM00089] (633-719)
  IPR022409 PKD/Chitinase domain [SM00089] (735-828)
  IPR022409 PKD/Chitinase domain [SM00089] (840-927)
  IPR023828 Peptidase S8, subtilisin, Ser-active site [PS00138] (436-446)
  IPR035986 PKD domain superfamily [SSF49299] (626-718)
  IPR035986 PKD domain superfamily [SSF49299] (745-825)
  IPR035986 PKD domain superfamily [SSF49299] (840-925)
  IPR036852 Peptidase S8/S53 domain superfamily [G3DSA:3.40.50.200] (179-463)
  IPR036852 Peptidase S8/S53 domain superfamily [SSF52743] (184-499)

Nearest PDB structures (foldseek):
  4jgu-assembly2_B  TM=8.698E-01  e=2.402E-07  Hathewaya histolytica
  2c26-assembly1_A  TM=4.035E-01  e=5.055E-08  Acetivibrio thermocellus
  4m02-assembly1_A  TM=7.602E-01  e=8.098E-03  Staphylococcus aureus subsp. aureus NCTC 8325
  4m00-assembly1_A  TM=4.198E-01  e=3.557E-05  Staphylococcus aureus subsp. aureus NCTC 8325
  4m03-assembly1_A-2  TM=3.779E-01  e=1.059E-02  Staphylococcus aureus subsp. aureus NCTC 8325